Protein AF-X0Z109-F1 (afdb_monomer_lite)

InterPro domains:
  IPR008928 Six-hairpin glycosidase superfamily [SSF48208] (5-356)
  IPR011613 GH15-like domain [PF00723] (13-288)
  IPR012341 Six-hairpin glycosidase-like superfamily [G3DSA:1.50.10.10] (1-367)
  IPR013780 Glycosyl hydrolase, all-beta [G3DSA:2.60.40.1180] (841-888)
  IPR013783 Immunoglobulin-like fold [G3DSA:2.60.40.10] (368-475)
  IPR025092 Glycosyl hydrolase family 66 [PF13199] (379-884)
  IPR025092 Glycosyl hydrolase family 66 [cd14745] (479-822)

Organism: NCBI:txid412755

pLDDT: mean 85.58, std 19.94, range [21.38, 98.81]

Structure (mmCIF, N/CA/C/O backbone):
data_AF-X0Z109-F1
#
_entry.id   AF-X0Z109-F1
#
loop_
_atom_site.group_PDB
_atom_site.id
_atom_site.type_symbol
_atom_site.label_atom_id
_atom_site.label_alt_id
_atom_site.label_comp_id
_atom_site.label_asym_id
_atom_site.label_entity_id
_atom_site.label_seq_id
_atom_site.pdbx_PDB_ins_code
_atom_site.Cartn_x
_atom_site.Cartn_y
_atom_site.Cartn_z
_atom_site.occupancy
_atom_site.B_iso_or_equiv
_atom_site.auth_seq_id
_atom_site.auth_comp_id
_atom_site.auth_asym_id
_atom_site.auth_atom_id
_atom_site.pdbx_PDB_model_num
ATOM 1 N N . MET A 1 1 ? -14.516 17.841 3.496 1.00 48.75 1 MET A N 1
ATOM 2 C CA . MET A 1 1 ? -14.241 17.903 4.952 1.00 48.75 1 MET A CA 1
ATOM 3 C C . MET A 1 1 ? -15.078 19.039 5.537 1.00 48.75 1 MET A C 1
ATOM 5 O O . MET A 1 1 ? -15.182 20.059 4.870 1.00 48.75 1 MET A O 1
ATOM 9 N N . ASN A 1 2 ? -15.744 18.851 6.686 1.00 72.75 2 ASN A N 1
ATOM 10 C CA . ASN A 1 2 ? -16.668 19.847 7.262 1.00 72.75 2 ASN A CA 1
ATOM 11 C C . ASN A 1 2 ? -15.911 21.117 7.727 1.00 72.75 2 ASN A C 1
ATOM 13 O O . ASN A 1 2 ? -14.838 20.993 8.315 1.00 72.75 2 ASN A O 1
ATOM 17 N N . TYR A 1 3 ? -16.474 22.311 7.501 1.00 87.94 3 TYR A N 1
ATOM 18 C CA . TYR A 1 3 ? -15.956 23.606 7.964 1.00 87.94 3 TYR A CA 1
ATOM 19 C C . TYR A 1 3 ? -15.587 23.593 9.457 1.00 87.94 3 TYR A C 1
ATOM 21 O O . TYR A 1 3 ? -14.447 23.901 9.800 1.00 87.94 3 TYR A O 1
ATOM 29 N N . LEU A 1 4 ? -16.488 23.121 10.331 1.00 94.06 4 LEU A N 1
ATOM 30 C CA . LEU A 1 4 ? -16.243 23.049 11.781 1.00 94.06 4 LEU A CA 1
ATOM 31 C C . LEU A 1 4 ? -15.071 22.127 12.144 1.00 94.06 4 LEU A C 1
ATOM 33 O O . LEU A 1 4 ? -14.359 22.381 13.111 1.00 94.06 4 LEU A O 1
ATOM 37 N N . PHE A 1 5 ? -14.838 21.068 11.363 1.00 95.69 5 PHE A N 1
ATOM 38 C CA . PHE A 1 5 ? -13.728 20.141 11.600 1.00 95.69 5 PHE A CA 1
ATOM 39 C C . PHE A 1 5 ? -12.386 20.824 11.350 1.00 95.69 5 PHE A C 1
ATOM 41 O O . PHE A 1 5 ? -11.518 20.803 12.218 1.00 95.69 5 PHE A O 1
ATOM 48 N N . LYS A 1 6 ? -12.252 21.516 10.212 1.00 94.50 6 LYS A N 1
ATOM 49 C CA . LYS A 1 6 ? -11.064 22.328 9.925 1.00 94.50 6 LYS A CA 1
ATOM 50 C C . LYS A 1 6 ? -10.895 23.441 10.964 1.00 94.50 6 LYS A C 1
ATOM 52 O O . LYS A 1 6 ? -9.797 23.638 11.472 1.00 94.50 6 LYS A O 1
ATOM 57 N N . LYS A 1 7 ? -11.993 24.109 11.332 1.00 96.69 7 LYS A N 1
ATOM 58 C CA . LYS A 1 7 ? -11.972 25.197 12.313 1.00 96.69 7 LYS A CA 1
ATOM 59 C C . LYS A 1 7 ? -11.525 24.744 13.698 1.00 96.69 7 LYS A C 1
ATOM 61 O O . LYS A 1 7 ? -10.746 25.433 14.344 1.00 96.69 7 LYS A O 1
ATOM 66 N N . SER A 1 8 ? -11.966 23.566 14.125 1.00 97.88 8 SER A N 1
ATOM 67 C CA . SER A 1 8 ? -11.541 22.967 15.391 1.00 97.88 8 SER A CA 1
ATOM 68 C C . SER A 1 8 ? -10.029 22.748 15.434 1.00 97.88 8 SER A C 1
ATOM 70 O O . SER A 1 8 ? -9.412 23.061 16.445 1.00 97.88 8 SER A O 1
ATOM 72 N N . ILE A 1 9 ? -9.424 22.282 14.334 1.00 97.62 9 ILE A N 1
ATOM 73 C CA . ILE A 1 9 ? -7.966 22.100 14.242 1.00 97.62 9 ILE A CA 1
ATOM 74 C C . ILE A 1 9 ? -7.259 23.455 14.352 1.00 97.62 9 ILE A C 1
ATOM 76 O O . ILE A 1 9 ? -6.369 23.608 15.184 1.00 97.62 9 ILE A O 1
ATOM 80 N N . GLU A 1 10 ? -7.711 24.455 13.587 1.00 97.12 10 GLU A N 1
ATOM 81 C CA . GLU A 1 10 ? -7.158 25.816 13.639 1.00 97.12 10 GLU A CA 1
ATOM 82 C C . GLU A 1 10 ? -7.219 26.411 15.056 1.00 97.12 10 GLU A C 1
ATOM 84 O O . GLU A 1 10 ? -6.289 27.091 15.478 1.00 97.12 10 GLU A O 1
ATOM 89 N N . ILE A 1 11 ? -8.304 26.168 15.801 1.00 97.25 11 ILE A N 1
ATOM 90 C CA . ILE A 1 11 ? -8.463 26.648 17.182 1.00 97.25 11 ILE A CA 1
ATOM 91 C C . ILE A 1 11 ? -7.458 25.968 18.117 1.00 97.25 11 ILE A C 1
ATOM 93 O O . ILE A 1 11 ? -6.814 26.666 18.900 1.00 97.25 11 ILE A O 1
ATOM 97 N N . LEU A 1 12 ? -7.285 24.644 18.028 1.00 98.12 12 LEU A N 1
ATOM 98 C CA . LEU A 1 12 ? -6.295 23.933 18.846 1.00 98.12 12 LEU A CA 1
ATOM 99 C C . LEU A 1 12 ? -4.872 24.429 18.564 1.00 98.12 12 LEU A C 1
ATOM 101 O O . LEU A 1 12 ? -4.130 24.715 19.498 1.00 98.12 12 LEU A O 1
ATOM 105 N N . GLU A 1 13 ? -4.504 24.579 17.290 1.00 96.75 13 GLU A N 1
ATOM 106 C CA . GLU A 1 13 ? -3.172 25.050 16.891 1.00 96.75 13 GLU A CA 1
ATOM 107 C C . GLU A 1 13 ? -2.925 26.504 17.303 1.00 96.75 13 GLU A C 1
ATOM 109 O O . GLU A 1 13 ? -1.857 26.828 17.817 1.00 96.75 13 GLU A O 1
ATOM 114 N N . LYS A 1 14 ? -3.922 27.380 17.126 1.00 95.81 14 LYS A N 1
ATOM 115 C CA . LYS A 1 14 ? -3.819 28.805 17.462 1.00 95.81 14 LYS A CA 1
ATOM 116 C C . LYS A 1 14 ? -3.594 29.047 18.953 1.00 95.81 14 LYS A C 1
ATOM 118 O O . LYS A 1 14 ? -2.922 30.010 19.314 1.00 95.81 14 LYS A O 1
ATOM 123 N N . TYR A 1 15 ? -4.213 28.235 19.807 1.00 95.94 15 TYR A N 1
ATOM 124 C CA . TYR A 1 15 ? -4.189 28.418 21.259 1.00 95.94 15 TYR A CA 1
ATOM 125 C C . TYR A 1 15 ? -3.263 27.428 21.980 1.00 95.94 15 TYR A C 1
ATOM 127 O O . TYR A 1 15 ? -3.294 27.348 23.210 1.00 95.94 15 TYR A O 1
ATOM 135 N N . GLN A 1 16 ? -2.405 26.725 21.236 1.00 97.19 16 GLN A N 1
ATOM 136 C CA . GLN A 1 16 ? -1.236 26.068 21.805 1.00 97.19 16 GLN A CA 1
ATOM 137 C C . GLN A 1 16 ? -0.125 27.097 22.035 1.00 97.19 16 GLN A C 1
ATOM 139 O O . GLN A 1 16 ? 0.207 27.880 21.143 1.00 97.19 16 GLN A O 1
ATOM 144 N N . SER A 1 17 ? 0.489 27.090 23.214 1.00 95.94 17 SER A N 1
ATOM 145 C CA . SER A 1 17 ? 1.686 27.886 23.457 1.00 95.94 17 SER A CA 1
ATOM 146 C C . SER A 1 17 ? 2.881 27.336 22.663 1.00 95.94 17 SER A C 1
ATOM 148 O O . SER A 1 17 ? 2.945 26.136 22.371 1.00 95.94 17 SER A O 1
ATOM 150 N N . PRO A 1 18 ? 3.901 28.167 22.387 1.00 92.88 18 PRO A N 1
ATOM 151 C CA . PRO A 1 18 ? 5.164 27.685 21.828 1.00 92.88 18 PRO A CA 1
ATOM 152 C C . PRO A 1 18 ? 5.836 26.600 22.685 1.00 92.88 18 PRO A C 1
ATOM 154 O O . PRO A 1 18 ? 6.459 25.696 22.134 1.00 92.88 18 PRO A O 1
ATOM 157 N N . SER A 1 19 ? 5.663 26.653 24.014 1.00 91.94 19 SER A N 1
ATOM 158 C CA . SER A 1 19 ? 6.167 25.638 24.950 1.00 91.94 19 SER A CA 1
ATOM 159 C C . SER A 1 19 ? 5.425 24.298 24.864 1.00 91.94 19 SER A C 1
ATOM 161 O O . SER A 1 19 ? 5.951 23.295 25.326 1.00 91.94 19 SER A O 1
ATOM 163 N N . GLY A 1 20 ? 4.240 24.253 24.245 1.00 95.75 20 GLY A N 1
ATOM 164 C CA . GLY A 1 20 ? 3.449 23.038 24.037 1.00 95.75 20 GLY A CA 1
ATOM 165 C C . GLY A 1 20 ? 2.142 22.980 24.831 1.00 95.75 20 GLY A C 1
ATOM 166 O O . GLY A 1 20 ? 1.275 22.184 24.479 1.00 95.75 20 GLY A O 1
ATOM 167 N N . ALA A 1 21 ? 1.963 23.831 25.843 1.00 97.31 21 ALA A N 1
ATOM 168 C CA . ALA A 1 21 ? 0.765 23.888 26.680 1.00 97.31 21 ALA A CA 1
ATOM 169 C C . ALA A 1 21 ? -0.492 24.287 25.888 1.00 97.31 21 ALA A C 1
ATOM 171 O O . ALA A 1 21 ? -0.435 25.144 25.006 1.00 97.31 21 ALA A O 1
ATOM 172 N N . PHE A 1 22 ? -1.652 23.746 26.265 1.00 97.25 22 PHE A N 1
ATOM 173 C CA . PHE A 1 22 ? -2.953 24.201 25.765 1.00 97.25 22 PHE A CA 1
ATOM 174 C C . PHE A 1 22 ? -3.707 24.912 26.883 1.00 97.25 22 PHE A C 1
ATOM 176 O O . PHE A 1 22 ? -3.997 24.311 27.915 1.00 97.25 22 PHE A O 1
ATOM 183 N N . ILE A 1 23 ? -4.061 26.181 26.685 1.00 94.94 23 ILE A N 1
ATOM 184 C CA . ILE A 1 23 ? -4.986 26.852 27.607 1.00 94.94 23 ILE A CA 1
ATOM 185 C C . ILE A 1 23 ? -6.403 26.301 27.416 1.00 94.94 23 ILE A C 1
ATOM 187 O O . ILE A 1 23 ? -6.822 26.080 26.283 1.00 94.94 23 ILE A O 1
ATOM 191 N N . ALA A 1 24 ? -7.171 26.113 28.490 1.00 92.94 24 ALA A N 1
ATOM 192 C CA . ALA A 1 24 ? -8.521 25.549 28.376 1.00 92.94 24 ALA A CA 1
ATOM 193 C C . ALA A 1 24 ? -9.471 26.450 27.556 1.00 92.94 24 ALA A C 1
ATOM 195 O O . ALA A 1 24 ? -10.204 25.969 26.685 1.00 92.94 24 ALA A O 1
ATOM 196 N N . SER A 1 25 ? -9.417 27.772 27.768 1.00 94.69 25 SER A N 1
ATOM 197 C CA . SER A 1 25 ? -10.142 28.750 26.946 1.00 94.69 25 SER A CA 1
ATOM 198 C C . SER A 1 25 ? -9.454 30.124 26.927 1.00 94.69 25 SER A C 1
ATOM 200 O O . SER A 1 25 ? -9.076 30.641 27.982 1.00 94.69 25 SER A O 1
ATOM 202 N N . PRO A 1 26 ? -9.325 30.778 25.756 1.00 90.00 26 PRO A N 1
ATOM 203 C CA . PRO A 1 26 ? -8.708 32.104 25.647 1.00 90.00 26 PRO A CA 1
ATOM 204 C C . PRO A 1 26 ? -9.579 33.240 26.201 1.00 90.00 26 PRO A C 1
ATOM 206 O O . PRO A 1 26 ? -9.051 34.246 26.685 1.00 90.00 26 PRO A O 1
ATOM 209 N N . ASN A 1 27 ? -10.904 33.082 26.140 1.00 85.25 27 ASN A N 1
ATOM 210 C CA . ASN A 1 27 ? -11.877 34.142 26.425 1.00 85.25 27 ASN A CA 1
ATOM 211 C C . ASN A 1 27 ? -12.478 34.043 27.834 1.00 85.25 27 ASN A C 1
ATOM 213 O O . ASN A 1 27 ? -13.366 34.817 28.182 1.00 85.25 27 ASN A O 1
ATOM 217 N N . PHE A 1 28 ? -11.978 33.120 28.657 1.00 84.12 28 PHE A N 1
ATOM 218 C CA . PHE A 1 28 ? -12.469 32.887 30.007 1.00 84.12 28 PHE A CA 1
ATOM 219 C C . PHE A 1 28 ? -11.311 33.000 31.001 1.00 84.12 28 PHE A C 1
ATOM 221 O O . PHE A 1 28 ? -10.389 32.187 31.003 1.00 84.12 28 PHE A O 1
ATOM 228 N N . LYS A 1 29 ? -11.307 34.062 31.822 1.00 83.56 29 LYS A N 1
ATOM 229 C CA . LYS A 1 29 ? -10.117 34.495 32.586 1.00 83.56 29 LYS A CA 1
ATOM 230 C C . LYS A 1 29 ? -9.535 33.390 33.474 1.00 83.56 29 LYS A C 1
ATOM 232 O O . LYS A 1 29 ? -8.318 33.247 33.532 1.00 83.56 29 LYS A O 1
ATOM 237 N N . VAL A 1 30 ? -10.390 32.611 34.136 1.00 84.00 30 VAL A N 1
ATOM 238 C CA . VAL A 1 30 ? -9.963 31.522 35.032 1.00 84.00 30 VAL A CA 1
ATOM 239 C C . VAL A 1 30 ? -9.512 30.257 34.287 1.00 84.00 30 VAL A C 1
ATOM 241 O O . VAL A 1 30 ? -8.941 29.374 34.916 1.00 84.00 30 VAL A O 1
ATOM 244 N N . TYR A 1 31 ? -9.708 30.177 32.963 1.00 87.12 31 TYR A N 1
ATOM 245 C CA . TYR A 1 31 ? -9.312 29.049 32.099 1.00 87.12 31 TYR A CA 1
ATOM 246 C C . TYR A 1 31 ? -8.066 29.337 31.251 1.00 87.12 31 TYR A C 1
ATOM 248 O O . TYR A 1 31 ? -7.705 28.550 30.377 1.00 87.12 31 TYR A O 1
ATOM 256 N N . LYS A 1 32 ? -7.339 30.422 31.546 1.00 89.88 32 LYS A N 1
ATOM 257 C CA . LYS A 1 32 ? -6.018 30.715 30.957 1.00 89.88 32 LYS A CA 1
ATOM 258 C C . LYS A 1 32 ? -4.883 29.864 31.557 1.00 89.88 32 LYS A C 1
ATOM 260 O O . LYS A 1 32 ? -3.743 30.309 31.635 1.00 89.88 32 LYS A O 1
ATOM 265 N N . TYR A 1 33 ? -5.214 28.652 31.987 1.00 93.06 33 TYR A N 1
ATOM 266 C CA . TYR A 1 33 ? -4.312 27.646 32.539 1.00 93.06 33 TYR A CA 1
ATOM 267 C C . TYR A 1 33 ? -4.404 26.376 31.694 1.00 93.06 33 TYR A C 1
ATOM 269 O O . TYR A 1 33 ? -5.371 26.181 30.954 1.00 93.06 33 TYR A O 1
ATOM 277 N N . CYS A 1 34 ? -3.398 25.520 31.820 1.00 94.81 34 CYS A N 1
ATOM 278 C CA . CYS A 1 34 ? -3.339 24.227 31.164 1.00 94.81 34 CYS A CA 1
ATOM 279 C C . CYS A 1 34 ? -3.665 23.119 32.171 1.00 94.81 34 CYS A C 1
ATOM 281 O O . CYS A 1 34 ? -2.905 22.885 33.113 1.00 94.81 34 CYS A O 1
ATOM 283 N N . TRP A 1 35 ? -4.786 22.431 31.956 1.00 95.44 35 TRP A N 1
ATOM 284 C CA . TRP A 1 35 ? -5.099 21.167 32.621 1.00 95.44 35 TRP A CA 1
ATOM 285 C C . TRP A 1 35 ? -4.494 20.031 31.807 1.00 95.44 35 TRP A C 1
ATOM 287 O O . TRP A 1 35 ? -4.647 19.987 30.583 1.00 95.44 35 TRP A O 1
ATOM 297 N N . PHE A 1 36 ? -3.840 19.082 32.476 1.00 95.31 36 PHE A N 1
ATOM 298 C CA . PHE A 1 36 ? -3.252 17.935 31.779 1.00 95.31 36 PHE A CA 1
ATOM 299 C C . PHE A 1 36 ? -4.313 17.108 31.062 1.00 95.31 36 PHE A C 1
ATOM 301 O O . PHE A 1 36 ? -4.092 16.682 29.933 1.00 95.31 36 PHE A O 1
ATOM 308 N N . ARG A 1 37 ? -5.487 16.940 31.677 1.00 94.88 37 ARG A N 1
ATOM 309 C CA . ARG A 1 37 ? -6.634 16.255 31.077 1.00 94.88 37 ARG A CA 1
ATOM 310 C C . ARG A 1 37 ? -7.045 16.902 29.753 1.00 94.88 37 ARG A C 1
ATOM 312 O O . ARG A 1 37 ? -6.983 16.253 28.711 1.00 94.88 37 ARG A O 1
ATOM 319 N N . ASP A 1 38 ? -7.449 18.167 29.790 1.00 94.88 38 ASP A N 1
ATOM 320 C CA . ASP A 1 38 ? -7.970 18.905 28.637 1.00 94.88 38 ASP A CA 1
ATOM 321 C C . ASP A 1 38 ? -6.933 18.954 27.508 1.00 94.88 38 ASP A C 1
ATOM 323 O O . ASP A 1 38 ? -7.227 18.619 26.355 1.00 94.88 38 ASP A O 1
ATOM 327 N N . GLY A 1 39 ? -5.689 19.293 27.863 1.00 97.50 39 GLY A N 1
ATOM 328 C CA . GLY A 1 39 ? -4.572 19.353 26.930 1.00 97.50 39 GLY A CA 1
ATOM 329 C C . GLY A 1 39 ? -4.215 17.993 26.329 1.00 97.50 39 GLY A C 1
ATOM 330 O O . GLY A 1 39 ? -3.868 17.927 25.154 1.00 97.50 39 GLY A O 1
ATOM 331 N N . THR A 1 40 ? -4.387 16.892 27.069 1.00 98.44 40 THR A N 1
ATOM 332 C CA . THR A 1 40 ? -4.168 15.532 26.547 1.00 98.44 40 THR A CA 1
ATOM 333 C C . THR A 1 40 ? -5.145 15.218 25.427 1.00 98.44 40 THR A C 1
ATOM 335 O O . THR A 1 40 ? -4.736 14.683 24.396 1.00 98.44 40 THR A O 1
ATOM 338 N N . TYR A 1 41 ? -6.429 15.548 25.596 1.00 98.38 41 TYR A N 1
ATOM 339 C CA . TYR A 1 41 ? -7.414 15.344 24.536 1.00 98.38 41 TYR A CA 1
ATOM 340 C C . TYR A 1 41 ? -7.132 16.249 23.332 1.00 98.38 41 TYR A C 1
ATOM 342 O O . TYR A 1 41 ? -7.271 15.791 22.200 1.00 98.38 41 TYR A O 1
ATOM 350 N N . ALA A 1 42 ? -6.681 17.491 23.549 1.00 98.56 42 ALA A N 1
ATOM 351 C CA . ALA A 1 42 ? -6.247 18.384 22.472 1.00 98.56 42 ALA A CA 1
ATOM 352 C C . ALA A 1 42 ? -5.035 17.829 21.703 1.00 98.56 42 ALA A C 1
ATOM 354 O O . ALA A 1 42 ? -5.079 17.739 20.477 1.00 98.56 42 ALA A O 1
ATOM 355 N N . ALA A 1 43 ? -3.994 17.381 22.407 1.00 98.56 43 ALA A N 1
ATOM 356 C CA . ALA A 1 43 ? -2.821 16.743 21.813 1.00 98.56 43 ALA A CA 1
ATOM 357 C C . ALA A 1 43 ? -3.201 15.473 21.041 1.00 98.56 43 ALA A C 1
ATOM 359 O O . ALA A 1 43 ? -2.811 15.310 19.888 1.00 98.56 43 ALA A O 1
ATOM 360 N N . HIS A 1 44 ? -4.050 14.622 21.621 1.00 98.50 44 HIS A N 1
ATOM 361 C CA . HIS A 1 44 ? -4.520 13.412 20.953 1.00 98.50 44 HIS A CA 1
ATOM 362 C C . HIS A 1 44 ? -5.347 13.729 19.697 1.00 98.50 44 HIS A C 1
ATOM 364 O O . HIS A 1 44 ? -5.196 13.075 18.668 1.00 98.50 44 HIS A O 1
ATOM 370 N N . ALA A 1 45 ? -6.196 14.759 19.742 1.00 98.31 45 ALA A N 1
ATOM 371 C CA . ALA A 1 45 ? -6.928 15.229 18.571 1.00 98.31 45 ALA A CA 1
ATOM 372 C C . ALA A 1 45 ? -5.977 15.698 17.455 1.00 98.31 45 ALA A C 1
ATOM 374 O O . ALA A 1 45 ? -6.216 15.371 16.291 1.00 98.31 45 ALA A O 1
ATOM 375 N N . LEU A 1 46 ? -4.894 16.407 17.801 1.00 97.88 46 LEU A N 1
ATOM 376 C CA . LEU A 1 46 ? -3.848 16.813 16.855 1.00 97.88 46 LEU A CA 1
ATOM 377 C C . LEU A 1 46 ? -3.086 15.613 16.276 1.00 97.88 46 LEU A C 1
ATOM 379 O O . LEU A 1 46 ? -2.868 15.563 15.064 1.00 97.88 46 LEU A O 1
ATOM 383 N N . ASP A 1 47 ? -2.773 14.606 17.092 1.00 97.19 47 ASP A N 1
ATOM 384 C CA . ASP A 1 47 ? -2.195 13.345 16.621 1.00 97.19 47 ASP A CA 1
ATOM 385 C C . ASP A 1 47 ? -3.094 12.652 15.589 1.00 97.19 47 ASP A C 1
ATOM 387 O O . ASP A 1 47 ? -2.629 12.244 14.525 1.00 97.19 47 ASP A O 1
ATOM 391 N N . LEU A 1 48 ? -4.401 12.561 15.852 1.00 95.19 48 LEU A N 1
ATOM 392 C CA . LEU A 1 48 ? -5.360 11.916 14.946 1.00 95.19 48 LEU A CA 1
ATOM 393 C C . LEU A 1 48 ? -5.516 12.636 13.594 1.00 95.19 48 LEU A C 1
ATOM 395 O O . LEU A 1 48 ? -5.994 12.034 12.627 1.00 95.19 48 LEU A O 1
ATOM 399 N N . VAL A 1 49 ? -5.146 13.916 13.507 1.00 93.62 49 VAL A N 1
ATOM 400 C CA . VAL A 1 49 ? -5.150 14.693 12.254 1.00 93.62 49 VAL A CA 1
ATOM 401 C C . VAL A 1 49 ? -3.758 14.826 11.627 1.00 93.62 49 VAL A C 1
ATOM 403 O O . VAL A 1 49 ? -3.619 15.497 10.606 1.00 93.62 49 VAL A O 1
ATOM 406 N N . GLY A 1 50 ? -2.751 14.145 12.186 1.00 90.25 50 GLY A N 1
ATOM 407 C CA . GLY A 1 50 ? -1.387 14.082 11.659 1.00 90.25 50 GLY A CA 1
ATOM 408 C C . GLY A 1 50 ? -0.455 15.202 12.130 1.00 90.25 50 GLY A C 1
ATOM 409 O O . GLY A 1 50 ? 0.672 15.290 11.645 1.00 90.25 50 GLY A O 1
ATOM 410 N N . ASN A 1 51 ? -0.883 16.059 13.063 1.00 92.56 51 ASN A N 1
ATOM 411 C CA . ASN A 1 51 ? -0.037 17.101 13.647 1.00 92.56 51 ASN A CA 1
ATOM 412 C C . ASN A 1 51 ? 0.701 16.579 14.895 1.00 92.56 51 ASN A C 1
ATOM 414 O O . ASN A 1 51 ? 0.493 17.023 16.027 1.00 92.56 51 ASN A O 1
ATOM 418 N N . HIS A 1 52 ? 1.575 15.603 14.654 1.00 95.94 52 HIS A N 1
ATOM 419 C CA . HIS A 1 52 ? 2.307 14.876 15.690 1.00 95.94 52 HIS A CA 1
ATOM 420 C C . HIS A 1 52 ? 3.305 15.746 16.447 1.00 95.94 52 HIS A C 1
ATOM 422 O O . HIS A 1 52 ? 3.486 15.574 17.646 1.00 95.94 52 HIS A O 1
ATOM 428 N N . THR A 1 53 ? 3.927 16.716 15.775 1.00 95.31 53 THR A N 1
ATOM 429 C CA . THR A 1 53 ? 4.896 17.614 16.410 1.00 95.31 53 THR A CA 1
ATOM 430 C C . THR A 1 53 ? 4.232 18.485 17.474 1.00 95.31 53 THR A C 1
ATOM 432 O O . THR A 1 53 ? 4.791 18.672 18.551 1.00 95.31 53 THR A O 1
ATOM 435 N N . ASN A 1 54 ? 3.028 19.004 17.211 1.00 95.69 54 ASN A N 1
ATOM 436 C CA . ASN A 1 54 ? 2.295 19.784 18.206 1.00 95.69 54 ASN A CA 1
ATOM 437 C C . ASN A 1 54 ? 1.849 18.913 19.386 1.00 95.69 54 ASN A C 1
ATOM 439 O O . ASN A 1 54 ? 1.972 19.343 20.532 1.00 95.69 54 ASN A O 1
ATOM 443 N N . ALA A 1 55 ? 1.378 17.693 19.120 1.00 98.00 55 ALA A N 1
ATOM 444 C CA . ALA A 1 55 ? 1.015 16.746 20.169 1.00 98.00 55 ALA A CA 1
ATOM 445 C C . ALA A 1 55 ? 2.223 16.370 21.048 1.00 98.00 55 ALA A C 1
ATOM 447 O O . ALA A 1 55 ? 2.143 16.448 22.272 1.00 98.00 55 ALA A O 1
ATOM 448 N N . GLU A 1 56 ? 3.368 16.053 20.435 1.00 98.12 56 GLU A N 1
ATOM 449 C CA . GLU A 1 56 ? 4.599 15.702 21.147 1.00 98.12 56 GLU A CA 1
ATOM 450 C C . GLU A 1 56 ? 5.072 16.831 22.069 1.00 98.12 56 GLU A C 1
ATOM 452 O O . GLU A 1 56 ? 5.387 16.569 23.231 1.00 98.12 56 GLU A O 1
ATOM 457 N N . ARG A 1 57 ? 5.055 18.092 21.605 1.00 97.94 57 ARG A N 1
ATOM 458 C CA . ARG A 1 57 ? 5.422 19.242 22.452 1.00 97.94 57 ARG A CA 1
ATOM 459 C C . ARG A 1 57 ? 4.581 19.315 23.723 1.00 97.94 57 ARG A C 1
ATOM 461 O O . ARG A 1 57 ? 5.130 19.592 24.780 1.00 97.94 57 ARG A O 1
ATOM 468 N N . PHE A 1 58 ? 3.279 19.042 23.643 1.00 98.62 58 PHE A N 1
ATOM 469 C CA . PHE A 1 58 ? 2.421 19.022 24.828 1.00 98.62 58 PHE A CA 1
ATOM 470 C C . PHE A 1 58 ? 2.808 17.908 25.806 1.00 98.62 58 PHE A C 1
ATOM 472 O O . PHE A 1 58 ? 2.909 18.143 27.007 1.00 98.62 58 PHE A O 1
ATOM 479 N N . TYR A 1 59 ? 3.057 16.697 25.306 1.00 98.62 59 TYR A N 1
ATOM 480 C CA . TYR A 1 59 ? 3.433 15.579 26.169 1.00 98.62 59 TYR A CA 1
ATOM 481 C C . TYR A 1 59 ? 4.791 15.793 26.847 1.00 98.62 59 TYR A C 1
ATOM 483 O O . TYR A 1 59 ? 4.946 15.472 28.026 1.00 98.62 59 TYR A O 1
ATOM 491 N N . LEU A 1 60 ? 5.757 16.376 26.134 1.00 98.44 60 LEU A N 1
ATOM 492 C CA . LEU A 1 60 ? 7.036 16.783 26.717 1.00 98.44 60 LEU A CA 1
ATOM 493 C C . LEU A 1 60 ? 6.854 17.901 27.746 1.00 98.44 60 LEU A C 1
ATOM 495 O O . LEU A 1 60 ? 7.435 17.823 28.824 1.00 98.44 60 LEU A O 1
ATOM 499 N N . TRP A 1 61 ? 5.989 18.875 27.460 1.00 98.38 61 TRP A N 1
ATOM 500 C CA . TRP A 1 61 ? 5.651 19.949 28.390 1.00 98.38 61 TRP A CA 1
ATOM 501 C C . TRP A 1 61 ? 5.039 19.415 29.697 1.00 98.38 61 TRP A C 1
ATOM 503 O O . TRP A 1 61 ? 5.437 19.843 30.777 1.00 98.38 61 TRP A O 1
ATOM 513 N N . CYS A 1 62 ? 4.135 18.429 29.631 1.00 98.25 62 CYS A N 1
ATOM 514 C CA . CYS A 1 62 ? 3.601 17.760 30.824 1.00 98.25 62 CYS A CA 1
ATOM 515 C C . CYS A 1 62 ? 4.694 17.038 31.620 1.00 98.25 62 CYS A C 1
ATOM 517 O O . CYS A 1 62 ? 4.741 17.158 32.844 1.00 98.25 62 CYS A O 1
ATOM 519 N N . ALA A 1 63 ? 5.577 16.299 30.939 1.00 98.25 63 ALA A N 1
ATOM 520 C CA . ALA A 1 63 ? 6.676 15.600 31.597 1.00 98.25 63 ALA A CA 1
ATOM 521 C C . ALA A 1 63 ? 7.621 16.579 32.315 1.00 98.25 63 ALA A C 1
ATOM 523 O O . ALA A 1 63 ? 8.006 16.330 33.455 1.00 98.25 63 ALA A O 1
ATOM 524 N N . GLU A 1 64 ? 7.952 17.703 31.682 1.00 97.94 64 GLU A N 1
ATOM 525 C CA . GLU A 1 64 ? 8.802 18.747 32.262 1.00 97.94 64 GLU A CA 1
ATOM 526 C C . GLU A 1 64 ? 8.133 19.441 33.457 1.00 97.94 64 GLU A C 1
ATOM 528 O O . GLU A 1 64 ? 8.761 19.623 34.502 1.00 97.94 64 GLU A O 1
ATOM 533 N N . ALA A 1 65 ? 6.836 19.746 33.354 1.00 97.12 65 ALA A N 1
ATOM 534 C CA . ALA A 1 65 ? 6.072 20.312 34.461 1.00 97.12 65 ALA A CA 1
ATOM 535 C C . ALA A 1 65 ? 6.082 19.392 35.692 1.00 97.12 65 ALA A C 1
ATOM 537 O O . ALA A 1 65 ? 6.278 19.862 36.807 1.00 97.12 65 ALA A O 1
ATOM 538 N N . ILE A 1 66 ? 5.925 18.078 35.507 1.00 97.75 66 ILE A N 1
ATOM 539 C CA . ILE A 1 66 ? 5.969 17.096 36.605 1.00 97.75 66 ILE A CA 1
ATOM 540 C C . ILE A 1 66 ? 7.374 16.997 37.199 1.00 97.75 66 ILE A C 1
ATOM 542 O O . ILE A 1 66 ? 7.533 16.965 38.418 1.00 97.75 66 ILE A O 1
ATOM 546 N N . GLU A 1 67 ? 8.394 16.985 36.342 1.00 97.31 67 GLU A N 1
ATOM 547 C CA . GLU A 1 67 ? 9.798 16.931 36.748 1.00 97.31 67 GLU A CA 1
ATOM 548 C C . GLU A 1 67 ? 10.175 18.112 37.658 1.00 97.31 67 GLU A C 1
ATOM 550 O O . GLU A 1 67 ? 10.858 17.926 38.664 1.00 97.31 67 GLU A O 1
ATOM 555 N N . ARG A 1 68 ? 9.647 19.311 37.378 1.00 96.75 68 ARG A N 1
ATOM 556 C CA . ARG A 1 68 ? 9.835 20.519 38.202 1.00 96.75 68 ARG A CA 1
ATOM 557 C C . ARG A 1 68 ? 9.353 20.360 39.646 1.00 96.75 68 ARG A C 1
ATOM 559 O O . ARG A 1 68 ? 9.886 21.014 40.539 1.00 96.75 68 ARG A O 1
ATOM 566 N N . TYR A 1 69 ? 8.363 19.502 39.876 1.00 96.44 69 TYR A N 1
ATOM 567 C CA . TYR A 1 69 ? 7.772 19.244 41.191 1.00 96.44 69 TYR A CA 1
ATOM 568 C C . TYR A 1 69 ? 8.130 17.855 41.740 1.00 96.44 69 TYR A C 1
ATOM 570 O O . TYR A 1 69 ? 7.441 17.338 42.620 1.00 96.44 69 TYR A O 1
ATOM 578 N N . ARG A 1 70 ? 9.238 17.262 41.273 1.00 97.56 70 ARG A N 1
ATOM 579 C CA . ARG A 1 70 ? 9.785 15.978 41.745 1.00 97.56 70 ARG A CA 1
ATOM 580 C C . ARG A 1 70 ? 9.784 15.836 43.269 1.00 97.56 70 ARG A C 1
ATOM 582 O O . ARG A 1 70 ? 9.326 14.817 43.783 1.00 97.56 70 ARG A O 1
ATOM 589 N N . GLU A 1 71 ? 10.232 16.869 43.983 1.00 96.62 71 GLU A N 1
ATOM 590 C CA . GLU A 1 71 ? 10.330 16.848 45.448 1.00 96.62 71 GLU A CA 1
ATOM 591 C C . GLU A 1 71 ? 8.978 16.606 46.135 1.00 96.62 71 GLU A C 1
ATOM 593 O O . GLU A 1 71 ? 8.935 15.970 47.184 1.00 96.62 71 GLU A O 1
ATOM 598 N N . LYS A 1 72 ? 7.860 17.072 45.557 1.00 96.12 72 LYS A N 1
ATOM 599 C CA . LYS A 1 72 ? 6.516 16.794 46.094 1.00 96.12 72 LYS A CA 1
ATOM 600 C C . LYS A 1 72 ? 6.207 15.297 46.048 1.00 96.12 72 LYS A C 1
ATOM 602 O O . LYS A 1 72 ? 5.777 14.725 47.043 1.00 96.12 72 LYS A O 1
ATOM 607 N N . ILE A 1 73 ? 6.494 14.646 44.920 1.00 97.25 73 ILE A N 1
ATOM 608 C CA . ILE A 1 73 ? 6.254 13.207 44.721 1.00 97.25 73 ILE A CA 1
ATOM 609 C C . ILE A 1 73 ? 7.137 12.378 45.662 1.00 97.25 73 ILE A C 1
ATOM 611 O O . ILE A 1 73 ? 6.684 11.387 46.232 1.00 97.25 73 ILE A O 1
ATOM 615 N N . GLU A 1 74 ? 8.387 12.796 45.855 1.00 96.44 74 GLU A N 1
ATOM 616 C CA . GLU A 1 74 ? 9.315 12.151 46.787 1.00 96.44 74 GLU A CA 1
ATOM 617 C C . GLU A 1 74 ? 8.867 12.315 48.248 1.00 96.44 74 GLU A C 1
ATOM 619 O O . GLU A 1 74 ? 8.865 11.329 48.987 1.00 96.44 74 GLU A O 1
ATOM 624 N N . ARG A 1 75 ? 8.387 13.504 48.646 1.00 96.31 75 ARG A N 1
ATOM 625 C CA . ARG A 1 75 ? 7.796 13.735 49.977 1.00 96.31 75 ARG A CA 1
ATOM 626 C C . ARG A 1 75 ? 6.540 12.907 50.220 1.00 96.31 75 ARG A C 1
ATOM 628 O O . ARG A 1 75 ? 6.372 12.388 51.321 1.00 96.31 75 ARG A O 1
ATOM 635 N N . VAL A 1 76 ? 5.669 12.776 49.216 1.00 96.88 76 VAL A N 1
ATOM 636 C CA . VAL A 1 76 ? 4.477 11.919 49.303 1.00 96.88 76 VAL A CA 1
ATOM 637 C C . VAL A 1 76 ? 4.882 10.485 49.619 1.00 96.88 76 VAL A C 1
ATOM 639 O O . VAL A 1 76 ? 4.349 9.894 50.553 1.00 96.88 76 VAL A O 1
ATOM 642 N N . GLU A 1 77 ? 5.857 9.933 48.897 1.00 95.62 77 GLU A N 1
ATOM 643 C CA . GLU A 1 77 ? 6.317 8.572 49.164 1.00 95.62 77 GLU A CA 1
ATOM 644 C C . GLU A 1 77 ? 6.916 8.420 50.564 1.00 95.62 77 GLU A C 1
ATOM 646 O O . GLU A 1 77 ? 6.586 7.468 51.270 1.00 95.62 77 GLU A O 1
ATOM 651 N N . GLU A 1 78 ? 7.766 9.358 50.981 1.00 96.38 78 GLU A N 1
ATOM 652 C CA . GLU A 1 78 ? 8.390 9.326 52.302 1.00 96.38 78 GLU A CA 1
ATOM 653 C C . GLU A 1 78 ? 7.345 9.370 53.426 1.00 96.38 78 GLU A C 1
ATOM 655 O O . GLU A 1 78 ? 7.420 8.593 54.382 1.00 96.38 78 GLU A O 1
ATOM 660 N N . LYS A 1 79 ? 6.346 10.253 53.311 1.00 96.94 79 LYS A N 1
ATOM 661 C CA . LYS A 1 79 ? 5.263 10.377 54.293 1.00 96.94 79 LYS A CA 1
ATOM 662 C C . LYS A 1 79 ? 4.391 9.127 54.336 1.00 96.94 79 LYS A C 1
ATOM 664 O O . LYS A 1 79 ? 4.163 8.606 55.426 1.00 96.94 79 LYS A O 1
ATOM 669 N N . LEU A 1 80 ? 3.998 8.584 53.181 1.00 95.25 80 LEU A N 1
ATOM 670 C CA . LEU A 1 80 ? 3.215 7.346 53.115 1.00 95.25 80 LEU A CA 1
ATOM 671 C C . LEU A 1 80 ? 3.974 6.151 53.712 1.00 95.25 80 LEU A C 1
ATOM 673 O O . LEU A 1 80 ? 3.391 5.374 54.465 1.00 95.25 80 LEU A O 1
ATOM 677 N N . GLN A 1 81 ? 5.283 6.027 53.462 1.00 93.50 81 GLN A N 1
ATOM 678 C CA . GLN A 1 81 ? 6.120 4.981 54.072 1.00 93.50 81 GLN A CA 1
ATOM 679 C C . GLN A 1 81 ? 6.223 5.114 55.598 1.00 93.50 81 GLN A C 1
ATOM 681 O O . GLN A 1 81 ? 6.332 4.106 56.297 1.00 93.50 81 GLN A O 1
ATOM 686 N N . LYS A 1 82 ? 6.179 6.344 56.122 1.00 95.44 82 LYS A N 1
ATOM 687 C CA . LYS A 1 82 ? 6.198 6.642 57.563 1.00 95.44 82 LYS A CA 1
ATOM 688 C C . LYS A 1 82 ? 4.809 6.615 58.213 1.00 95.44 82 LYS A C 1
ATOM 690 O O . LYS A 1 82 ? 4.724 6.812 59.422 1.00 95.44 82 LYS A O 1
ATOM 695 N N . GLY A 1 83 ? 3.740 6.389 57.444 1.00 92.31 83 GLY A N 1
ATOM 696 C CA . GLY A 1 83 ? 2.359 6.455 57.934 1.00 92.31 83 GLY A CA 1
ATOM 697 C C . GLY A 1 83 ? 1.936 7.861 58.375 1.00 92.31 83 GLY A C 1
ATOM 698 O O . GLY A 1 83 ? 1.150 7.995 59.307 1.00 92.31 83 GLY A O 1
ATOM 699 N N . VAL A 1 84 ? 2.501 8.902 57.755 1.00 93.81 84 VAL A N 1
ATOM 700 C CA . VAL A 1 84 ? 2.183 10.312 58.017 1.00 93.81 84 VAL A CA 1
ATOM 701 C C . VAL A 1 84 ? 1.163 10.800 56.991 1.00 93.81 84 VAL A C 1
ATOM 703 O O . VAL A 1 84 ? 1.351 10.594 55.792 1.00 93.81 84 VAL A O 1
ATOM 706 N N . ASP A 1 85 ? 0.122 11.487 57.461 1.00 90.19 85 ASP A N 1
ATOM 707 C CA . ASP A 1 85 ? -0.906 12.071 56.597 1.00 90.19 85 ASP A CA 1
ATOM 708 C C . ASP A 1 85 ? -0.323 13.124 55.636 1.00 90.19 85 ASP A C 1
ATOM 710 O O . ASP A 1 85 ? 0.565 13.912 55.984 1.00 90.19 85 ASP A O 1
ATOM 714 N N . LEU A 1 86 ? -0.850 13.148 54.412 1.00 93.56 86 LEU A N 1
ATOM 715 C CA . LEU A 1 86 ? -0.460 14.101 53.374 1.00 93.56 86 LEU A CA 1
ATOM 716 C C . LEU A 1 86 ? -1.205 15.428 53.558 1.00 93.56 86 LEU A C 1
ATOM 718 O O . LEU A 1 86 ? -2.420 15.445 53.757 1.00 93.56 86 LEU A O 1
ATOM 722 N N . SER A 1 87 ? -0.490 16.548 53.447 1.00 89.94 87 SER A N 1
ATOM 723 C CA . SER A 1 87 ? -1.099 17.877 53.374 1.00 89.94 87 SER A CA 1
ATOM 724 C C . SER A 1 87 ? -1.353 18.280 51.915 1.00 89.94 87 SER A C 1
ATOM 726 O O . SER A 1 87 ? -0.714 17.746 51.005 1.00 89.94 87 SER A O 1
ATOM 728 N N . PRO A 1 88 ? -2.241 19.258 51.650 1.00 85.81 88 PRO A N 1
ATOM 729 C CA . PRO A 1 88 ? -2.446 19.781 50.297 1.00 85.81 88 PRO A CA 1
ATOM 730 C C . PRO A 1 88 ? -1.156 20.256 49.604 1.00 85.81 88 PRO A C 1
ATOM 732 O O . PRO A 1 88 ? -1.026 20.095 48.394 1.00 85.81 88 PRO A O 1
ATOM 735 N N . ASP A 1 89 ? -0.179 20.765 50.362 1.00 87.88 89 ASP A N 1
ATOM 736 C CA . ASP A 1 89 ? 1.112 21.239 49.837 1.00 87.88 89 ASP A CA 1
ATOM 737 C C . ASP A 1 89 ? 2.047 20.103 49.384 1.00 87.88 89 ASP A C 1
ATOM 739 O O . ASP A 1 89 ? 3.002 20.335 48.633 1.00 87.88 89 ASP A O 1
ATOM 743 N N . ASP A 1 90 ? 1.796 18.866 49.823 1.00 91.50 90 ASP A N 1
ATOM 744 C CA . ASP A 1 90 ? 2.525 17.687 49.347 1.00 91.50 90 ASP A CA 1
ATOM 745 C C . ASP A 1 90 ? 2.040 17.237 47.961 1.00 91.50 90 ASP A C 1
ATOM 747 O O . ASP A 1 90 ? 2.747 16.522 47.252 1.00 91.50 90 ASP A O 1
ATOM 751 N N . LEU A 1 91 ? 0.834 17.645 47.561 1.00 93.81 91 LEU A N 1
ATOM 752 C CA . LEU A 1 91 ? 0.148 17.129 46.385 1.00 93.81 91 LEU A CA 1
ATOM 753 C C . LEU A 1 91 ? 0.390 18.022 45.160 1.00 93.81 91 LEU A C 1
ATOM 755 O O . LEU A 1 91 ? 0.596 19.237 45.259 1.00 93.81 91 LEU A O 1
ATOM 759 N N . LEU A 1 92 ? 0.394 17.399 43.980 1.00 94.56 92 LEU A N 1
ATOM 760 C CA . LEU A 1 92 ? 0.521 18.111 42.712 1.00 94.56 92 LEU A CA 1
ATOM 761 C C . LEU A 1 92 ? -0.791 18.819 42.374 1.00 94.56 92 LEU A C 1
ATOM 763 O O . LEU A 1 92 ? -1.875 18.271 42.590 1.00 94.56 92 LEU A O 1
ATOM 767 N N . HIS A 1 93 ? -0.697 20.020 41.803 1.00 92.88 93 HIS A N 1
ATOM 768 C CA . HIS A 1 93 ? -1.885 20.734 41.340 1.00 92.88 93 HIS A CA 1
ATOM 769 C C . HIS A 1 93 ? -2.423 20.159 40.023 1.00 92.88 93 HIS A C 1
ATOM 771 O O . HIS A 1 93 ? -1.690 19.676 39.167 1.00 92.88 93 HIS A O 1
ATOM 777 N N . THR A 1 94 ? -3.727 20.307 39.811 1.00 89.81 94 THR A N 1
ATOM 778 C CA . THR A 1 94 ? -4.421 19.820 38.616 1.00 89.81 94 THR A CA 1
ATOM 779 C C . THR A 1 94 ? -4.190 20.661 37.356 1.00 89.81 94 THR A C 1
ATOM 781 O O . THR A 1 94 ? -4.481 20.216 36.241 1.00 89.81 94 THR A O 1
ATOM 784 N N . ARG A 1 95 ? -3.732 21.906 37.516 1.00 91.88 95 ARG A N 1
ATOM 785 C CA . ARG A 1 95 ? -3.552 22.864 36.422 1.00 91.88 95 ARG A CA 1
ATOM 786 C C . ARG A 1 95 ? -2.331 23.734 36.659 1.00 91.88 95 ARG A C 1
ATOM 788 O O . ARG A 1 95 ? -2.041 24.117 37.795 1.00 91.88 95 ARG A O 1
ATOM 795 N N . TYR A 1 96 ? -1.696 24.125 35.564 1.00 94.38 96 TYR A N 1
ATOM 796 C CA . TYR A 1 96 ? -0.456 24.890 35.580 1.00 94.38 96 TYR A CA 1
ATOM 797 C C . TYR A 1 96 ? -0.556 26.101 34.652 1.00 94.38 96 TYR A C 1
ATOM 799 O O . TYR A 1 96 ? -1.340 26.114 33.696 1.00 94.38 96 TYR A O 1
ATOM 807 N N . SER A 1 97 ? 0.211 27.152 34.941 1.00 93.56 97 SER A N 1
ATOM 808 C CA . SER A 1 97 ? 0.440 28.236 33.984 1.00 93.56 97 SER A CA 1
ATOM 809 C C . SER A 1 97 ? 1.178 27.695 32.755 1.00 93.56 97 SER A C 1
ATOM 811 O O . SER A 1 97 ? 1.725 26.596 32.788 1.00 93.56 97 SER A O 1
ATOM 813 N N . ILE A 1 98 ? 1.237 28.469 31.670 1.00 92.44 98 ILE A N 1
ATOM 814 C CA . ILE A 1 98 ? 1.990 28.096 30.455 1.00 92.44 98 ILE A CA 1
ATOM 815 C C . ILE A 1 98 ? 3.488 27.867 30.755 1.00 92.44 98 ILE A C 1
ATOM 817 O O . ILE A 1 98 ? 4.139 27.060 30.086 1.00 92.44 98 ILE A O 1
ATOM 821 N N . ASP A 1 99 ? 3.994 28.521 31.803 1.00 92.56 99 ASP A N 1
ATOM 822 C CA . ASP A 1 99 ? 5.365 28.421 32.317 1.00 92.56 99 ASP A CA 1
ATOM 823 C C . ASP A 1 99 ? 5.539 27.289 33.348 1.00 92.56 99 ASP A C 1
ATOM 825 O O . ASP A 1 99 ? 6.496 27.287 34.120 1.00 92.56 99 ASP A O 1
ATOM 829 N N . MET A 1 100 ? 4.598 26.335 33.385 1.00 94.62 100 MET A N 1
ATOM 830 C CA . MET A 1 100 ? 4.625 25.150 34.251 1.00 94.62 100 MET A CA 1
ATOM 831 C C . MET A 1 100 ? 4.599 25.476 35.751 1.00 94.62 100 MET A C 1
ATOM 833 O O . MET A 1 100 ? 5.097 24.702 36.564 1.00 94.62 100 MET A O 1
ATOM 837 N N . LEU A 1 101 ? 4.026 26.620 36.136 1.00 93.06 101 LEU A N 1
ATOM 838 C CA . LEU A 1 101 ? 3.879 26.996 37.542 1.00 93.06 101 LEU A CA 1
ATOM 839 C C . LEU A 1 101 ? 2.505 26.587 38.065 1.00 93.06 101 LEU A C 1
ATOM 841 O O . LEU A 1 101 ? 1.485 26.805 37.410 1.00 93.06 101 LEU A O 1
ATOM 845 N N . GLU A 1 102 ? 2.476 26.027 39.266 1.00 89.81 102 GLU A N 1
ATOM 846 C CA . GLU A 1 102 ? 1.247 25.755 40.005 1.00 89.81 102 GLU A CA 1
ATOM 847 C C . GLU A 1 102 ? 0.407 27.032 40.214 1.00 89.81 102 GLU A C 1
ATOM 849 O O . GLU A 1 102 ? 0.919 28.144 40.350 1.00 89.81 102 GLU A O 1
ATOM 854 N N . SER A 1 103 ? -0.921 26.884 40.187 1.00 78.56 103 SER A N 1
ATOM 855 C CA . SER A 1 103 ? -1.850 27.999 40.411 1.00 78.56 103 SER A CA 1
ATOM 856 C C . SER A 1 103 ? -1.871 28.407 41.891 1.00 78.56 103 SER A C 1
ATOM 858 O O . SER A 1 103 ? -2.190 27.578 42.734 1.00 78.56 103 SER A O 1
ATOM 860 N N . ASN A 1 104 ? -1.620 29.689 42.184 1.00 71.44 104 ASN A N 1
ATOM 861 C CA . ASN A 1 104 ? -1.624 30.265 43.544 1.00 71.44 104 ASN A CA 1
ATOM 862 C C . ASN A 1 104 ? -3.013 30.754 44.021 1.00 71.44 104 ASN A C 1
ATOM 864 O O . ASN A 1 104 ? -3.096 31.576 44.928 1.00 71.44 104 ASN A O 1
ATOM 868 N N . ASN A 1 105 ? -4.100 30.327 43.374 1.00 69.25 105 ASN A N 1
ATOM 869 C CA . ASN A 1 105 ? -5.463 30.757 43.713 1.00 69.25 105 ASN A CA 1
ATOM 870 C C . ASN A 1 105 ? -6.184 29.664 44.523 1.00 69.25 105 ASN A C 1
ATOM 872 O O . ASN A 1 105 ? -5.804 28.502 44.417 1.00 69.25 105 ASN A O 1
ATOM 876 N N . ASP A 1 106 ? -7.288 30.004 45.203 1.00 72.25 106 ASP A N 1
ATOM 877 C CA . ASP A 1 106 ? -8.143 29.093 46.007 1.00 72.25 106 ASP A CA 1
ATOM 878 C C . ASP A 1 106 ? -8.911 28.020 45.189 1.00 72.25 106 ASP A C 1
ATOM 880 O O . ASP A 1 106 ? -10.033 27.629 45.515 1.00 72.25 106 ASP A O 1
ATOM 884 N N . TRP A 1 107 ? -8.366 27.581 44.057 1.00 78.69 107 TRP A N 1
ATOM 885 C CA . TRP A 1 107 ? -8.981 26.585 43.184 1.00 78.69 107 TRP A CA 1
ATOM 886 C C . TRP A 1 107 ? -8.684 25.170 43.696 1.00 78.69 107 TRP A C 1
ATOM 888 O O . TRP A 1 107 ? -7.543 24.930 44.074 1.00 78.69 107 TRP A O 1
ATOM 898 N N . PRO A 1 108 ? -9.631 24.213 43.663 1.00 79.00 108 PRO A N 1
ATOM 899 C CA . PRO A 1 108 ? -9.351 22.825 44.034 1.00 79.00 108 PRO A CA 1
ATOM 900 C C . PRO A 1 108 ? -8.189 22.238 43.222 1.00 79.00 108 PRO A C 1
ATOM 902 O O . PRO A 1 108 ? -8.224 22.234 41.992 1.00 79.00 108 PRO A O 1
ATOM 905 N N . THR A 1 109 ? -7.135 21.777 43.898 1.00 84.38 109 THR A N 1
ATOM 906 C CA . THR A 1 109 ? -5.869 21.435 43.232 1.00 84.38 109 THR A CA 1
ATOM 907 C C . THR A 1 109 ? -5.633 19.939 43.079 1.00 84.38 109 THR A C 1
ATOM 909 O O . THR A 1 109 ? -5.029 19.549 42.087 1.00 84.38 109 THR A O 1
ATOM 912 N N . PHE A 1 110 ? -6.103 19.092 43.998 1.00 92.94 110 PHE A N 1
ATOM 913 C CA . PHE A 1 110 ? -5.759 17.669 43.980 1.00 92.94 110 PHE A CA 1
ATOM 914 C C . PHE A 1 110 ? -6.720 16.831 43.122 1.00 92.94 110 PHE A C 1
ATOM 916 O O . PHE A 1 110 ? -7.807 16.456 43.566 1.00 92.94 110 PHE A O 1
ATOM 923 N N . GLN A 1 111 ? -6.287 16.519 41.898 1.00 94.69 111 GLN A N 1
ATOM 924 C CA . GLN A 1 111 ? -6.953 15.619 40.952 1.00 94.69 111 GLN A CA 1
ATOM 925 C C . GLN A 1 111 ? -5.945 14.624 40.380 1.00 94.69 111 GLN A C 1
ATOM 927 O O . GLN A 1 111 ? -4.827 14.998 40.028 1.00 94.69 111 GLN A O 1
ATOM 932 N N . LEU A 1 112 ? -6.349 13.363 40.227 1.00 97.19 112 LEU A N 1
ATOM 933 C CA . LEU A 1 112 ? -5.484 12.315 39.672 1.00 97.19 112 LEU A CA 1
ATOM 934 C C . LEU A 1 112 ? -5.810 11.967 38.213 1.00 97.19 112 LEU A C 1
ATOM 936 O O . LEU A 1 112 ? -4.982 11.382 37.508 1.00 97.19 112 LEU A O 1
ATOM 940 N N . ASP A 1 113 ? -6.991 12.341 37.720 1.00 97.56 113 ASP A N 1
ATOM 941 C CA . ASP A 1 113 ? -7.453 11.963 36.385 1.00 97.56 113 ASP A CA 1
ATOM 942 C C . ASP A 1 113 ? -6.616 12.584 35.263 1.00 97.56 113 ASP A C 1
ATOM 944 O O . ASP A 1 113 ? -6.370 11.913 34.259 1.00 97.56 113 ASP A O 1
ATOM 948 N N . GLY A 1 114 ? -6.127 13.816 35.430 1.00 97.00 114 GLY A N 1
ATOM 949 C CA . GLY A 1 114 ? -5.284 14.479 34.434 1.00 97.00 114 GLY A CA 1
ATOM 950 C C . GLY A 1 114 ? -3.953 13.765 34.199 1.00 97.00 114 GLY A C 1
ATOM 951 O O . GLY A 1 114 ? -3.500 13.662 33.060 1.00 97.00 114 GLY A O 1
ATOM 952 N N . PHE A 1 115 ? -3.365 13.199 35.252 1.00 98.31 115 PHE A N 1
ATOM 953 C CA . PHE A 1 115 ? -2.123 12.429 35.180 1.00 98.31 115 PHE A CA 1
ATOM 954 C C . PHE A 1 115 ? -2.334 11.067 34.504 1.00 98.31 115 PHE A C 1
ATOM 956 O O . PHE A 1 115 ? -1.525 10.651 33.671 1.00 98.31 115 PHE A O 1
ATOM 963 N N . GLY A 1 116 ? -3.453 10.397 34.803 1.00 98.44 116 GLY A N 1
ATOM 964 C CA . GLY A 1 116 ? -3.859 9.178 34.097 1.00 98.44 116 GLY A CA 1
ATOM 965 C C . GLY A 1 116 ? -4.079 9.428 32.601 1.00 98.44 116 GLY A C 1
ATOM 966 O O . GLY A 1 116 ? -3.558 8.694 31.756 1.00 98.44 116 GLY A O 1
ATOM 967 N N . ALA A 1 117 ? -4.761 10.527 32.264 1.00 98.50 117 ALA A N 1
ATOM 968 C CA . ALA A 1 117 ? -4.994 10.941 30.887 1.00 98.50 117 ALA A CA 1
ATOM 969 C C . ALA A 1 117 ? -3.673 11.235 30.166 1.00 98.50 117 ALA A C 1
ATOM 971 O O . ALA A 1 117 ? -3.467 10.730 29.064 1.00 98.50 117 ALA A O 1
ATOM 972 N N . PHE A 1 118 ? -2.749 11.959 30.803 1.00 98.62 118 PHE A N 1
ATOM 973 C CA . PHE A 1 118 ? -1.422 12.245 30.258 1.00 98.62 118 PHE A CA 1
ATOM 974 C C . PHE A 1 118 ? -0.668 10.967 29.856 1.00 98.62 118 PHE A C 1
ATOM 976 O O . PHE A 1 118 ? -0.254 10.841 28.700 1.00 98.62 118 PHE A O 1
ATOM 983 N N . LEU A 1 119 ? -0.556 9.982 30.757 1.00 98.81 119 LEU A N 1
ATOM 984 C CA . LEU A 1 119 ? 0.105 8.707 30.445 1.00 98.81 119 LEU A CA 1
ATOM 985 C C . LEU A 1 119 ? -0.596 7.950 29.310 1.00 98.81 119 LEU A C 1
ATOM 987 O O . LEU A 1 119 ? 0.062 7.365 28.445 1.00 98.81 119 LEU A O 1
ATOM 991 N N . TRP A 1 120 ? -1.931 7.982 29.286 1.00 98.69 120 TRP A N 1
ATOM 992 C CA . TRP A 1 120 ? -2.706 7.399 28.196 1.00 98.69 120 TRP A CA 1
ATOM 993 C C . TRP A 1 120 ? -2.404 8.102 26.865 1.00 98.69 120 TRP A C 1
ATOM 995 O O . TRP A 1 120 ? -2.164 7.421 25.869 1.00 98.69 120 TRP A O 1
ATOM 1005 N N . GLY A 1 121 ? -2.346 9.435 26.847 1.00 98.50 121 GLY A N 1
ATOM 1006 C CA . GLY A 1 121 ? -2.046 10.238 25.662 1.00 98.50 121 GLY A CA 1
ATOM 1007 C C . GLY A 1 121 ? -0.655 9.964 25.099 1.00 98.50 121 GLY A C 1
ATOM 1008 O O . GLY A 1 121 ? -0.537 9.684 23.909 1.00 98.50 121 GLY A O 1
ATOM 1009 N N . VAL A 1 122 ? 0.374 9.917 25.954 1.00 98.62 122 VAL A N 1
ATOM 1010 C CA . VAL A 1 122 ? 1.739 9.514 25.564 1.00 98.62 122 VAL A CA 1
ATOM 1011 C C . VAL A 1 122 ? 1.726 8.138 24.901 1.00 98.62 122 VAL A C 1
ATOM 1013 O O . VAL A 1 122 ? 2.317 7.940 23.838 1.00 98.62 122 VAL A O 1
ATOM 1016 N N . ALA A 1 123 ? 1.022 7.174 25.498 1.00 98.19 123 ALA A N 1
ATOM 1017 C CA . ALA A 1 123 ? 0.924 5.838 24.931 1.00 98.19 123 ALA A CA 1
ATOM 1018 C C . ALA A 1 123 ? 0.209 5.835 23.568 1.00 98.19 123 ALA A C 1
ATOM 1020 O O . ALA A 1 123 ? 0.635 5.108 22.669 1.00 98.19 123 ALA A O 1
ATOM 1021 N N . GLN A 1 124 ? -0.843 6.641 23.378 1.00 97.25 124 GLN A N 1
ATOM 1022 C CA . GLN A 1 124 ? -1.494 6.770 22.069 1.00 97.25 124 GLN A CA 1
ATOM 1023 C C . GLN A 1 124 ? -0.585 7.437 21.034 1.00 97.25 124 GLN A C 1
ATOM 1025 O O . GLN A 1 124 ? -0.517 6.946 19.909 1.00 97.25 124 GLN A O 1
ATOM 1030 N N . HIS A 1 125 ? 0.143 8.488 21.413 1.00 97.00 125 HIS A N 1
ATOM 1031 C CA . HIS A 1 125 ? 1.093 9.178 20.542 1.00 97.00 125 HIS A CA 1
ATOM 1032 C C . HIS A 1 125 ? 2.115 8.202 19.958 1.00 97.00 125 HIS A C 1
ATOM 1034 O O . HIS A 1 125 ? 2.236 8.073 18.743 1.00 97.00 125 HIS A O 1
ATOM 1040 N N . VAL A 1 126 ? 2.766 7.413 20.819 1.00 95.75 126 VAL A N 1
ATOM 1041 C CA . VAL A 1 126 ? 3.756 6.405 20.404 1.00 95.75 126 VAL A CA 1
ATOM 1042 C C . VAL A 1 126 ? 3.138 5.351 19.479 1.00 95.75 126 VAL A C 1
ATOM 1044 O O . VAL A 1 126 ? 3.784 4.902 18.534 1.00 95.75 126 VAL A O 1
ATOM 1047 N N . ARG A 1 127 ? 1.881 4.940 19.711 1.00 90.00 127 ARG A N 1
ATOM 1048 C CA . ARG A 1 127 ? 1.188 3.982 18.826 1.00 90.00 127 ARG A CA 1
ATOM 1049 C C . ARG A 1 127 ? 0.864 4.569 17.460 1.00 90.00 127 ARG A C 1
ATOM 1051 O O . ARG A 1 127 ? 0.914 3.831 16.480 1.00 90.00 127 ARG A O 1
ATOM 1058 N N . LEU A 1 128 ? 0.481 5.842 17.410 1.00 84.19 128 LEU A N 1
ATOM 1059 C CA . LEU A 1 128 ? 0.089 6.517 16.176 1.00 84.19 128 LEU A CA 1
ATOM 1060 C C . LEU A 1 128 ? 1.304 6.874 15.319 1.00 84.19 128 LEU A C 1
ATOM 1062 O O . LEU A 1 128 ? 1.259 6.692 14.106 1.00 84.19 128 LEU A O 1
ATOM 1066 N N . THR A 1 129 ? 2.391 7.339 15.936 1.00 87.00 129 THR A N 1
ATOM 1067 C CA . THR A 1 129 ? 3.586 7.803 15.215 1.00 87.00 129 THR A CA 1
ATOM 1068 C C . THR A 1 129 ? 4.628 6.711 15.000 1.00 87.00 129 THR A C 1
ATOM 1070 O O . THR A 1 129 ? 5.458 6.820 14.101 1.00 87.00 129 THR A O 1
ATOM 1073 N N . GLY A 1 130 ? 4.641 5.676 15.847 1.00 83.31 130 GLY A N 1
ATOM 1074 C CA . GLY A 1 130 ? 5.742 4.715 15.939 1.00 83.31 130 GLY A CA 1
ATOM 1075 C C . GLY A 1 130 ? 7.024 5.294 16.559 1.00 83.31 130 GLY A C 1
ATOM 1076 O O . GLY A 1 130 ? 7.970 4.541 16.798 1.00 83.31 130 GLY A O 1
ATOM 1077 N N . SER A 1 131 ? 7.065 6.600 16.851 1.00 84.25 131 SER A N 1
ATOM 1078 C CA . SER A 1 131 ? 8.211 7.265 17.472 1.00 84.25 131 SER A CA 1
ATOM 1079 C C . SER A 1 131 ? 8.234 7.005 18.973 1.00 84.25 131 SER A C 1
ATOM 1081 O O . SER A 1 131 ? 7.223 7.119 19.664 1.00 84.25 131 SER A O 1
ATOM 1083 N N . ARG A 1 132 ? 9.418 6.681 19.499 1.00 92.62 132 ARG A N 1
ATOM 1084 C CA . ARG A 1 132 ? 9.659 6.530 20.944 1.00 92.62 132 ARG A CA 1
ATOM 1085 C C . ARG A 1 132 ? 10.294 7.774 21.567 1.00 92.62 132 ARG A C 1
ATOM 1087 O O . ARG A 1 132 ? 10.674 7.731 22.731 1.00 92.62 132 ARG A O 1
ATOM 1094 N N . GLU A 1 133 ? 10.428 8.859 20.814 1.00 92.00 133 GLU A N 1
ATOM 1095 C CA . GLU A 1 133 ? 11.157 10.059 21.227 1.00 92.00 133 GLU A CA 1
ATOM 1096 C C . GLU A 1 133 ? 10.559 10.709 22.481 1.00 92.00 133 GLU A C 1
ATOM 1098 O O . GLU A 1 133 ? 11.294 10.959 23.438 1.00 92.00 133 GLU A O 1
ATOM 1103 N N . VAL A 1 134 ? 9.229 10.840 22.552 1.00 95.00 134 VAL A N 1
ATOM 1104 C CA . VAL A 1 134 ? 8.524 11.307 23.759 1.00 95.00 134 VAL A CA 1
ATOM 1105 C C . VAL A 1 134 ? 8.816 10.458 25.007 1.00 95.00 134 VAL A C 1
ATOM 1107 O O . VAL A 1 134 ? 8.950 11.002 26.099 1.00 95.00 134 VAL A O 1
ATOM 1110 N N . LEU A 1 135 ? 8.986 9.135 24.860 1.00 95.38 135 LEU A N 1
ATOM 1111 C CA . LEU A 1 135 ? 9.314 8.237 25.979 1.00 95.38 135 LEU A CA 1
ATOM 1112 C C . LEU A 1 135 ? 10.753 8.423 26.461 1.00 95.38 135 LEU A C 1
ATOM 1114 O O . LEU A 1 135 ? 11.040 8.194 27.631 1.00 95.38 135 LEU A O 1
ATOM 1118 N N . VAL A 1 136 ? 11.661 8.788 25.554 1.00 95.75 136 VAL A N 1
ATOM 1119 C CA . VAL A 1 136 ? 13.077 9.003 25.868 1.00 95.75 136 VAL A CA 1
ATOM 1120 C C . VAL A 1 136 ? 13.270 10.379 26.495 1.00 95.75 136 VAL A C 1
ATOM 1122 O O . VAL A 1 136 ? 13.828 10.480 27.584 1.00 95.75 136 VAL A O 1
ATOM 1125 N N . LYS A 1 137 ? 12.777 11.433 25.838 1.00 96.00 137 LYS A N 1
ATOM 1126 C CA . LYS A 1 137 ? 12.934 12.819 26.296 1.00 96.00 137 LYS A CA 1
ATOM 1127 C C . LYS A 1 137 ? 12.101 13.122 27.542 1.00 96.00 137 LYS A C 1
ATOM 1129 O O . LYS A 1 137 ? 12.582 13.795 28.441 1.00 96.00 137 LYS A O 1
ATOM 1134 N N . GLY A 1 138 ? 10.878 12.595 27.619 1.00 97.25 138 GLY A N 1
ATOM 1135 C CA . GLY A 1 138 ? 9.964 12.799 28.748 1.00 97.25 138 GLY A CA 1
ATOM 1136 C C . GLY A 1 138 ? 10.124 11.792 29.890 1.00 97.25 138 GLY A C 1
ATOM 1137 O O . GLY A 1 138 ? 9.292 11.776 30.796 1.00 97.25 138 GLY A O 1
ATOM 1138 N N . LYS A 1 139 ? 11.149 10.925 29.858 1.00 96.94 139 LYS A N 1
ATOM 1139 C CA . LYS A 1 139 ? 11.273 9.770 30.763 1.00 96.94 139 LYS A CA 1
ATOM 1140 C C . LYS A 1 139 ? 11.125 10.137 32.244 1.00 96.94 139 LYS A C 1
ATOM 1142 O O . LYS A 1 139 ? 10.403 9.448 32.956 1.00 96.94 139 LYS A O 1
ATOM 1147 N N . GLY A 1 140 ? 11.792 11.204 32.696 1.00 96.56 140 GLY A N 1
ATOM 1148 C CA . GLY A 1 140 ? 11.779 11.634 34.101 1.00 96.56 140 GLY A CA 1
ATOM 1149 C C . GLY A 1 140 ? 10.365 11.901 34.621 1.00 96.56 140 GLY A C 1
ATOM 1150 O O . GLY A 1 140 ? 9.909 11.228 35.547 1.00 96.56 140 GLY A O 1
ATOM 1151 N N . GLY A 1 141 ? 9.634 12.792 33.946 1.00 98.06 141 GLY A N 1
ATOM 1152 C CA . GLY A 1 141 ? 8.252 13.122 34.286 1.00 98.06 141 GLY A CA 1
ATOM 1153 C C . GLY A 1 141 ? 7.281 11.952 34.117 1.00 98.06 141 GLY A C 1
ATOM 1154 O O . GLY A 1 141 ? 6.388 11.771 34.944 1.00 98.06 141 GLY A O 1
ATOM 1155 N N . ILE A 1 142 ? 7.462 11.112 33.091 1.00 98.50 142 ILE A N 1
ATOM 1156 C CA . ILE A 1 142 ? 6.632 9.912 32.881 1.00 98.50 142 ILE A CA 1
ATOM 1157 C C . ILE A 1 142 ? 6.799 8.929 34.048 1.00 98.50 142 ILE A C 1
ATOM 1159 O O . ILE A 1 142 ? 5.802 8.486 34.621 1.00 98.50 142 ILE A O 1
ATOM 1163 N N . ASP A 1 143 ? 8.036 8.621 34.439 1.00 98.25 143 ASP A N 1
ATOM 1164 C CA . ASP A 1 143 ? 8.321 7.705 35.547 1.00 98.25 143 ASP A CA 1
ATOM 1165 C C . ASP A 1 143 ? 7.803 8.255 36.882 1.00 98.25 143 ASP A C 1
ATOM 1167 O O . ASP A 1 143 ? 7.213 7.519 37.676 1.00 98.25 143 ASP A O 1
ATOM 1171 N N . LEU A 1 144 ? 7.971 9.560 37.110 1.00 98.56 144 LEU A N 1
ATOM 1172 C CA . LEU A 1 144 ? 7.416 10.255 38.269 1.00 98.56 144 LEU A CA 1
ATOM 1173 C C . LEU A 1 144 ? 5.889 10.180 38.312 1.00 98.56 144 LEU A C 1
ATOM 1175 O O . LEU A 1 144 ? 5.321 9.910 39.366 1.00 98.56 144 LEU A O 1
ATOM 1179 N N . THR A 1 145 ? 5.222 10.347 37.171 1.00 98.56 145 THR A N 1
ATOM 1180 C CA . THR A 1 145 ? 3.761 10.229 37.081 1.00 98.56 145 THR A CA 1
ATOM 1181 C C . THR A 1 145 ? 3.300 8.816 37.409 1.00 98.56 145 THR A C 1
ATOM 1183 O O . THR A 1 145 ? 2.357 8.629 38.175 1.00 98.56 145 THR A O 1
ATOM 1186 N N . ILE A 1 146 ? 3.981 7.807 36.858 1.00 98.56 146 ILE A N 1
ATOM 1187 C CA . ILE A 1 146 ? 3.700 6.396 37.141 1.00 98.56 146 ILE A CA 1
ATOM 1188 C C . ILE A 1 146 ? 3.828 6.125 38.642 1.00 98.56 146 ILE A C 1
ATOM 1190 O O . ILE A 1 146 ? 2.952 5.484 39.224 1.00 98.56 146 ILE A O 1
ATOM 1194 N N . ARG A 1 147 ? 4.897 6.629 39.270 1.00 97.94 147 ARG A N 1
ATOM 1195 C CA . ARG A 1 147 ? 5.149 6.508 40.710 1.00 97.94 147 ARG A CA 1
ATOM 1196 C C . ARG A 1 147 ? 4.050 7.187 41.528 1.00 97.94 147 ARG A C 1
ATOM 1198 O O . ARG A 1 147 ? 3.462 6.541 42.387 1.00 97.94 147 ARG A O 1
ATOM 1205 N N . TYR A 1 148 ? 3.723 8.436 41.206 1.00 98.31 148 TYR A N 1
ATOM 1206 C CA . TYR A 1 148 ? 2.700 9.226 41.894 1.00 98.31 148 TYR A CA 1
ATOM 1207 C C . TYR A 1 148 ? 1.322 8.553 41.854 1.00 98.31 148 TYR A C 1
ATOM 1209 O O . TYR A 1 148 ? 0.693 8.349 42.889 1.00 98.31 148 TYR A O 1
ATOM 1217 N N . LEU A 1 149 ? 0.890 8.107 40.671 1.00 98.44 149 LEU A N 1
ATOM 1218 C CA . LEU A 1 149 ? -0.373 7.385 40.509 1.00 98.44 149 LEU A CA 1
ATOM 1219 C C . LEU A 1 149 ? -0.371 6.025 41.215 1.00 98.44 149 LEU A C 1
ATOM 1221 O O . LEU A 1 149 ? -1.391 5.620 41.759 1.00 98.44 149 LEU A O 1
ATOM 1225 N N . SER A 1 150 ? 0.764 5.324 41.230 1.00 97.88 150 SER A N 1
ATOM 1226 C CA . SER A 1 150 ? 0.892 4.038 41.929 1.00 97.88 150 SER A CA 1
ATOM 1227 C C . SER A 1 150 ? 0.729 4.173 43.445 1.00 97.88 150 SER A C 1
ATOM 1229 O O . SER A 1 150 ? 0.256 3.234 44.077 1.00 97.88 150 SER A O 1
ATOM 1231 N N . LEU A 1 151 ? 1.117 5.318 44.015 1.00 97.12 151 LEU A N 1
ATOM 1232 C CA . LEU A 1 151 ? 1.019 5.602 45.449 1.00 97.12 151 LEU A CA 1
ATOM 1233 C C . LEU A 1 151 ? -0.372 6.080 45.875 1.00 97.12 151 LEU A C 1
ATOM 1235 O O . LEU A 1 151 ? -0.771 5.819 47.002 1.00 97.12 151 LEU A O 1
ATOM 1239 N N . LEU A 1 152 ? -1.077 6.800 44.996 1.00 97.44 152 LEU A N 1
ATOM 1240 C CA . LEU A 1 152 ? -2.257 7.583 45.375 1.00 97.44 152 LEU A CA 1
ATOM 1241 C C . LEU A 1 152 ? -3.567 7.136 44.720 1.00 97.44 152 LEU A C 1
ATOM 1243 O O . LEU A 1 152 ? -4.581 7.801 44.907 1.00 97.44 152 LEU A O 1
ATOM 1247 N N . TRP A 1 153 ? -3.587 6.058 43.929 1.00 97.50 153 TRP A N 1
ATOM 1248 C CA . TRP A 1 153 ? -4.784 5.690 43.157 1.00 97.50 153 TRP A CA 1
ATOM 1249 C C . TRP A 1 153 ? -6.045 5.475 44.012 1.00 97.50 153 TRP A C 1
ATOM 1251 O O . TRP A 1 153 ? -7.146 5.632 43.494 1.00 97.50 153 TRP A O 1
ATOM 1261 N N . ASP A 1 154 ? -5.901 5.134 45.291 1.00 94.88 154 ASP A N 1
ATOM 1262 C CA . ASP A 1 154 ? -6.977 4.895 46.259 1.00 94.88 154 ASP A CA 1
ATOM 1263 C C . ASP A 1 154 ? -7.258 6.086 47.200 1.00 94.88 154 ASP A C 1
ATOM 1265 O O . ASP A 1 154 ? -8.094 5.975 48.098 1.00 94.88 154 ASP A O 1
ATOM 1269 N N . HIS A 1 155 ? -6.598 7.230 47.001 1.00 94.88 155 HIS A N 1
ATOM 1270 C CA . HIS A 1 155 ? -6.769 8.415 47.840 1.00 94.88 155 HIS A CA 1
ATOM 1271 C C . HIS A 1 155 ? -7.986 9.261 47.434 1.00 94.88 155 HIS A C 1
ATOM 1273 O O . HIS A 1 155 ? -8.373 9.330 46.263 1.00 94.88 155 HIS A O 1
ATOM 1279 N N . PHE A 1 156 ? -8.572 9.960 48.413 1.00 95.56 156 PHE A N 1
ATOM 1280 C CA . PHE A 1 156 ? -9.637 10.932 48.162 1.00 95.56 156 PHE A CA 1
ATOM 1281 C C . PHE A 1 156 ? -9.108 12.113 47.353 1.00 95.56 156 PHE A C 1
ATOM 1283 O O . PHE A 1 156 ? -8.145 12.763 47.753 1.00 95.56 156 PHE A O 1
ATOM 1290 N N . CYS A 1 157 ? -9.739 12.388 46.218 1.00 95.56 157 CYS A N 1
ATOM 1291 C CA . CYS A 1 157 ? -9.384 13.502 45.351 1.00 95.56 157 CYS A CA 1
ATOM 1292 C C . CYS A 1 157 ? -10.632 14.063 44.676 1.00 95.56 157 CYS A C 1
ATOM 1294 O O . CYS A 1 157 ? -11.695 13.437 44.670 1.00 95.56 157 CYS A O 1
ATOM 1296 N N . TYR A 1 158 ? -10.511 15.263 44.112 1.00 96.06 158 TYR A N 1
ATOM 1297 C CA . TYR A 1 158 ? -11.588 15.832 43.312 1.00 96.06 158 TYR A CA 1
ATOM 1298 C C . TYR A 1 158 ? -11.739 15.044 42.003 1.00 96.06 158 TYR A C 1
ATOM 1300 O O . TYR A 1 158 ? -10.767 14.491 41.481 1.00 96.06 158 TYR A O 1
ATOM 1308 N N . ASP A 1 159 ? -12.959 14.985 41.469 1.00 93.56 159 ASP A N 1
ATOM 1309 C CA . ASP A 1 159 ? -13.184 14.437 40.129 1.00 93.56 159 ASP A CA 1
ATOM 1310 C C . ASP A 1 159 ? -12.688 15.390 39.034 1.00 93.56 159 ASP A C 1
ATOM 1312 O O . ASP A 1 159 ? -12.233 16.499 39.315 1.00 93.56 159 ASP A O 1
ATOM 1316 N N . CYS A 1 160 ? -12.830 14.982 37.770 1.00 92.62 160 CYS A N 1
ATOM 1317 C CA . CYS A 1 160 ? -12.410 15.773 36.613 1.00 92.62 160 CYS A CA 1
ATOM 1318 C C . CYS A 1 160 ? -13.180 17.094 36.415 1.00 92.62 160 CYS A C 1
ATOM 1320 O O . CYS A 1 160 ? -12.935 17.797 35.438 1.00 92.62 160 CYS A O 1
ATOM 1322 N N . TRP A 1 161 ? -14.125 17.412 37.297 1.00 93.12 161 TRP A N 1
ATOM 1323 C CA . TRP A 1 161 ? -14.898 18.652 37.315 1.00 93.12 161 TRP A CA 1
ATOM 1324 C C . TRP A 1 161 ? -14.698 19.432 38.620 1.00 93.12 161 TRP A C 1
ATOM 1326 O O . TRP A 1 161 ? -15.500 20.304 38.949 1.00 93.12 161 TRP A O 1
ATOM 1336 N N . GLU A 1 162 ? -13.645 19.095 39.373 1.00 92.31 162 GLU A N 1
ATOM 1337 C CA . GLU A 1 162 ? -13.270 19.752 40.624 1.00 92.31 162 GLU A CA 1
ATOM 1338 C C . GLU A 1 162 ? -14.313 19.599 41.752 1.00 92.31 162 GLU A C 1
ATOM 1340 O O . GLU A 1 162 ? -14.396 20.448 42.642 1.00 92.31 162 GLU A O 1
ATOM 1345 N N . GLU A 1 163 ? -15.087 18.506 41.772 1.00 92.81 163 GLU A N 1
ATOM 1346 C CA . GLU A 1 163 ? -16.107 18.262 42.800 1.00 92.81 163 GLU A CA 1
ATOM 1347 C C . GLU A 1 163 ? -15.802 17.060 43.708 1.00 92.81 163 GLU A C 1
ATOM 1349 O O . GLU A 1 163 ? -15.115 16.108 43.334 1.00 92.81 163 GLU A O 1
ATOM 1354 N N . TYR A 1 164 ? -16.358 17.115 44.927 1.00 93.25 164 TYR A N 1
ATOM 1355 C CA . TYR A 1 164 ? -16.342 16.036 45.924 1.00 93.25 164 TYR A CA 1
ATOM 1356 C C . TYR A 1 164 ? -14.934 15.484 46.225 1.00 93.25 164 TYR A C 1
ATOM 1358 O O . TYR A 1 164 ? -14.673 14.291 46.064 1.00 93.25 164 TYR A O 1
ATOM 1366 N N . GLY A 1 165 ? -14.026 16.361 46.669 1.00 93.12 165 GLY A N 1
ATOM 1367 C CA . GLY A 1 165 ? -12.630 16.018 46.973 1.00 93.12 165 GLY A CA 1
ATOM 1368 C C . GLY A 1 165 ? -12.425 15.021 48.117 1.00 93.12 165 GLY A C 1
ATOM 1369 O O . GLY A 1 165 ? -11.328 14.509 48.295 1.00 93.12 165 GLY A O 1
ATOM 1370 N N . ASP A 1 166 ? -13.477 14.728 48.878 1.00 93.94 166 ASP A N 1
ATOM 1371 C CA . ASP A 1 166 ? -13.522 13.758 49.971 1.00 93.94 166 ASP A CA 1
ATOM 1372 C C . ASP A 1 166 ? -13.994 12.361 49.518 1.00 93.94 166 ASP A C 1
ATOM 1374 O O . ASP A 1 166 ? -14.349 11.523 50.351 1.00 93.94 166 ASP A O 1
ATOM 1378 N N . LYS A 1 167 ? -14.068 12.106 48.203 1.00 96.62 167 LYS A N 1
ATOM 1379 C CA . LYS A 1 167 ? -14.599 10.863 47.618 1.00 96.62 167 LYS A CA 1
ATOM 1380 C C . LYS A 1 167 ? -13.586 10.159 46.710 1.00 96.62 167 LYS A C 1
ATOM 1382 O O . LYS A 1 167 ? -12.585 10.729 46.291 1.00 96.62 167 LYS A O 1
ATOM 1387 N N . ILE A 1 168 ? -13.880 8.891 46.394 1.00 97.25 168 ILE A N 1
ATOM 1388 C CA . ILE A 1 168 ? -13.179 8.097 45.370 1.00 97.25 168 ILE A CA 1
ATOM 1389 C C . ILE A 1 168 ? -14.098 7.959 44.156 1.00 97.25 168 ILE A C 1
ATOM 1391 O O . ILE A 1 168 ? -15.186 7.375 44.248 1.00 97.25 168 ILE A O 1
ATOM 1395 N N . HIS A 1 169 ? -13.648 8.487 43.021 1.00 98.12 169 HIS A N 1
ATOM 1396 C CA . HIS A 1 169 ? -14.432 8.614 41.792 1.00 98.12 169 HIS A CA 1
ATOM 1397 C C . HIS A 1 169 ? -14.118 7.509 40.794 1.00 98.12 169 HIS A C 1
ATOM 1399 O O . HIS A 1 169 ? -12.957 7.236 40.485 1.00 98.12 169 HIS A O 1
ATOM 1405 N N . ILE A 1 170 ? -15.158 6.896 40.227 1.00 98.12 170 ILE A N 1
ATOM 1406 C CA . ILE A 1 170 ? -14.977 5.770 39.301 1.00 98.12 170 ILE A CA 1
ATOM 1407 C C . ILE A 1 170 ? -14.373 6.228 37.964 1.00 98.12 170 ILE A C 1
ATOM 1409 O O . ILE A 1 170 ? -13.559 5.512 37.381 1.00 98.12 170 ILE A O 1
ATOM 1413 N N . SER A 1 171 ? -14.706 7.434 37.495 1.00 97.81 171 SER A N 1
ATOM 1414 C CA . SER A 1 171 ? -14.096 8.032 36.299 1.00 97.81 171 SER A CA 1
ATOM 1415 C C . SER A 1 171 ? -12.604 8.329 36.501 1.00 97.81 171 SER A C 1
ATOM 1417 O O . SER A 1 171 ? -11.799 8.027 35.618 1.00 97.81 171 SER A O 1
ATOM 1419 N N . THR A 1 172 ? -12.204 8.820 37.677 1.00 98.44 172 THR A N 1
ATOM 1420 C CA . THR A 1 172 ? -10.790 9.036 38.023 1.00 98.44 172 THR A CA 1
ATOM 1421 C C . THR A 1 172 ? -10.011 7.723 38.026 1.00 98.44 172 THR A C 1
ATOM 1423 O O . THR A 1 172 ? -8.986 7.621 37.353 1.00 98.44 172 THR A O 1
ATOM 1426 N N . LEU A 1 173 ? -10.538 6.675 38.671 1.00 98.75 173 LEU A N 1
ATOM 1427 C CA . LEU A 1 173 ? -9.930 5.339 38.646 1.00 98.75 173 LEU A CA 1
ATOM 1428 C C . LEU A 1 173 ? -9.811 4.773 37.222 1.00 98.75 173 LEU A C 1
ATOM 1430 O O . LEU A 1 173 ? -8.814 4.126 36.898 1.00 98.75 173 LEU A O 1
ATOM 1434 N N . ALA A 1 174 ? -10.790 5.043 36.351 1.00 98.62 174 ALA A N 1
ATOM 1435 C CA . ALA A 1 174 ? -10.716 4.673 34.940 1.00 98.62 174 ALA A CA 1
ATOM 1436 C C . ALA A 1 174 ? -9.551 5.351 34.216 1.00 98.62 174 ALA A C 1
ATOM 1438 O O . ALA A 1 174 ? -8.816 4.677 33.494 1.00 98.62 174 ALA A O 1
ATOM 1439 N N . SER A 1 175 ? -9.350 6.649 34.447 1.00 98.62 175 SER A N 1
ATOM 1440 C CA . SER A 1 175 ? -8.231 7.397 33.872 1.00 98.62 175 SER A CA 1
ATOM 1441 C C . SER A 1 175 ? -6.878 6.866 34.347 1.00 98.62 175 SER A C 1
ATOM 1443 O O . SER A 1 175 ? -5.992 6.606 33.531 1.00 98.62 175 SER A O 1
ATOM 1445 N N . ILE A 1 176 ? -6.731 6.615 35.653 1.00 98.81 176 ILE A N 1
ATOM 1446 C CA . ILE A 1 176 ? -5.494 6.072 36.236 1.00 98.81 176 ILE A CA 1
ATOM 1447 C C . ILE A 1 176 ? -5.193 4.682 35.668 1.00 98.81 176 ILE A C 1
ATOM 1449 O O . ILE A 1 176 ? -4.084 4.437 35.186 1.00 98.81 176 ILE A O 1
ATOM 1453 N N . TYR A 1 177 ? -6.188 3.787 35.660 1.00 98.69 177 TYR A N 1
ATOM 1454 C CA . TYR A 1 177 ? -6.068 2.467 35.042 1.00 98.69 177 TYR A CA 1
ATOM 1455 C C . TYR A 1 177 ? -5.639 2.577 33.580 1.00 98.69 177 TYR A C 1
ATOM 1457 O O . TYR A 1 177 ? -4.695 1.909 33.159 1.00 98.69 177 TYR A O 1
ATOM 1465 N N . GLY A 1 178 ? -6.320 3.430 32.809 1.00 97.88 178 GLY A N 1
ATOM 1466 C CA . GLY A 1 178 ? -6.048 3.633 31.395 1.00 97.88 178 GLY A CA 1
ATOM 1467 C C . GLY A 1 178 ? -4.626 4.112 31.155 1.00 97.88 178 GLY A C 1
ATOM 1468 O O . GLY A 1 178 ? -3.922 3.526 30.335 1.00 97.88 178 GLY A O 1
ATOM 1469 N N . GLY A 1 179 ? -4.178 5.122 31.896 1.00 98.38 179 GLY A N 1
ATOM 1470 C CA . GLY A 1 179 ? -2.821 5.648 31.810 1.00 98.38 179 GLY A CA 1
ATOM 1471 C C . GLY A 1 179 ? -1.761 4.598 32.118 1.00 98.38 179 GLY A C 1
ATOM 1472 O O . GLY A 1 179 ? -0.916 4.301 31.270 1.00 98.38 179 GLY A O 1
ATOM 1473 N N . LEU A 1 180 ? -1.847 3.985 33.302 1.00 98.56 180 LEU A N 1
ATOM 1474 C CA . LEU A 1 180 ? -0.882 2.988 33.767 1.00 98.56 180 LEU A CA 1
ATOM 1475 C C . LEU A 1 180 ? -0.864 1.745 32.868 1.00 98.56 180 LEU A C 1
ATOM 1477 O O . LEU A 1 180 ? 0.206 1.287 32.477 1.00 98.56 180 LEU A O 1
ATOM 1481 N N . SER A 1 181 ? -2.028 1.219 32.481 1.00 97.75 181 SER A N 1
ATOM 1482 C CA . SER A 1 181 ? -2.116 0.030 31.625 1.00 97.75 181 SER A CA 1
ATOM 148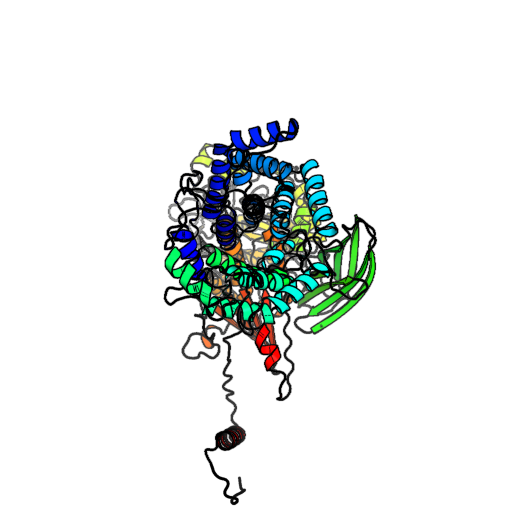3 C C . SER A 1 181 ? -1.538 0.293 30.231 1.00 97.75 181 SER A C 1
ATOM 1485 O O . SER A 1 181 ? -0.750 -0.505 29.716 1.00 97.75 181 SER A O 1
ATOM 1487 N N . ASN A 1 182 ? -1.867 1.440 29.624 1.00 97.56 182 ASN A N 1
ATOM 1488 C CA . ASN A 1 182 ? -1.434 1.744 28.263 1.00 97.56 182 ASN A CA 1
ATOM 1489 C C . ASN A 1 182 ? 0.060 2.074 28.177 1.00 97.56 182 ASN A C 1
ATOM 1491 O O . ASN A 1 182 ? 0.712 1.610 27.238 1.00 97.56 182 ASN A O 1
ATOM 1495 N N . ILE A 1 183 ? 0.619 2.816 29.141 1.00 96.88 183 ILE A N 1
ATOM 1496 C CA . ILE A 1 183 ? 2.059 3.106 29.157 1.00 96.88 183 ILE A CA 1
ATOM 1497 C C . ILE A 1 183 ? 2.882 1.849 29.475 1.00 96.88 183 ILE A C 1
ATOM 1499 O O . ILE A 1 183 ? 3.966 1.649 28.918 1.00 96.88 183 ILE A O 1
ATOM 1503 N N . ASN A 1 184 ? 2.339 0.937 30.292 1.00 96.81 184 ASN A N 1
ATOM 1504 C CA . ASN A 1 184 ? 3.018 -0.300 30.661 1.00 96.81 184 ASN A CA 1
ATOM 1505 C C . ASN A 1 184 ? 3.246 -1.248 29.472 1.00 96.81 184 ASN A C 1
ATOM 1507 O O . ASN A 1 184 ? 4.187 -2.037 29.496 1.00 96.81 184 ASN A O 1
ATOM 1511 N N . TYR A 1 185 ? 2.478 -1.114 28.385 1.00 90.75 185 TYR A N 1
ATOM 1512 C CA . TYR A 1 185 ? 2.757 -1.812 27.124 1.00 90.75 185 TYR A CA 1
ATOM 1513 C C . TYR A 1 185 ? 4.186 -1.544 26.606 1.00 90.75 185 TYR A C 1
ATOM 1515 O O . TYR A 1 185 ? 4.817 -2.419 26.009 1.00 90.75 185 TYR A O 1
ATOM 1523 N N . PHE A 1 186 ? 4.715 -0.341 26.849 1.00 91.19 186 PHE A N 1
ATOM 1524 C CA . PHE A 1 186 ? 6.036 0.078 26.381 1.00 91.19 186 PHE A CA 1
ATOM 1525 C C . PHE A 1 186 ? 7.149 -0.111 27.410 1.00 91.19 186 PHE A C 1
ATOM 1527 O O . PHE A 1 186 ? 8.296 -0.303 26.999 1.00 91.19 186 PHE A O 1
ATOM 1534 N N . ILE A 1 187 ? 6.815 -0.043 28.702 1.00 90.50 187 ILE A N 1
ATOM 1535 C CA . ILE A 1 187 ? 7.768 -0.108 29.823 1.00 90.50 187 ILE A CA 1
ATOM 1536 C C . ILE A 1 187 ? 7.922 -1.541 30.364 1.00 90.50 187 ILE A C 1
ATOM 1538 O O . ILE A 1 187 ? 9.013 -1.915 30.783 1.00 90.50 187 ILE A O 1
ATOM 1542 N N . LYS A 1 188 ? 6.867 -2.367 30.300 1.00 89.88 188 LYS A N 1
ATOM 1543 C CA . LYS A 1 188 ? 6.838 -3.784 30.719 1.00 89.88 188 LYS A CA 1
ATOM 1544 C C . LYS A 1 188 ? 7.216 -4.018 32.192 1.00 89.88 188 LYS A C 1
ATOM 1546 O O . LYS A 1 188 ? 8.037 -4.874 32.517 1.00 89.88 188 LYS A O 1
ATOM 1551 N N . ASN A 1 189 ? 6.595 -3.270 33.098 1.00 90.00 189 ASN A N 1
ATOM 1552 C CA . ASN A 1 189 ? 6.768 -3.382 34.543 1.00 90.00 189 ASN A CA 1
ATOM 1553 C C . ASN A 1 189 ? 5.654 -4.233 35.188 1.00 90.00 189 ASN A C 1
ATOM 1555 O O . ASN A 1 189 ? 4.490 -3.832 35.244 1.00 90.00 189 ASN A O 1
ATOM 1559 N N . LYS A 1 190 ? 6.031 -5.385 35.762 1.00 90.50 190 LYS A N 1
ATOM 1560 C CA . LYS A 1 190 ? 5.107 -6.314 36.443 1.00 90.50 190 LYS A CA 1
ATOM 1561 C C . LYS A 1 190 ? 4.368 -5.699 37.639 1.00 90.50 190 LYS A C 1
ATOM 1563 O O . LYS A 1 190 ? 3.241 -6.093 37.920 1.00 90.50 190 LYS A O 1
ATOM 1568 N N . LYS A 1 191 ? 4.962 -4.725 38.344 1.00 93.38 191 LYS A N 1
ATOM 1569 C CA . LYS A 1 191 ? 4.276 -4.039 39.457 1.00 93.38 191 LYS A CA 1
ATOM 1570 C C . LYS A 1 191 ? 3.063 -3.251 38.956 1.00 93.38 191 LYS A C 1
ATOM 1572 O O . LYS A 1 191 ? 2.030 -3.246 39.614 1.00 93.38 191 LYS A O 1
ATOM 1577 N N . LEU A 1 192 ? 3.160 -2.652 37.767 1.00 94.94 192 LEU A N 1
ATOM 1578 C CA . LEU A 1 192 ? 2.052 -1.907 37.163 1.00 94.94 192 LEU A CA 1
ATOM 1579 C C . LEU A 1 192 ? 0.932 -2.832 36.681 1.00 94.94 192 LEU A C 1
ATOM 1581 O O . LEU A 1 192 ? -0.239 -2.475 36.785 1.00 94.94 192 LEU A O 1
ATOM 1585 N N . GLU A 1 193 ? 1.264 -4.036 36.204 1.00 92.06 193 GLU A N 1
ATOM 1586 C CA . GLU A 1 193 ? 0.255 -5.060 35.887 1.00 92.06 193 GLU A CA 1
ATOM 1587 C C . GLU A 1 193 ? -0.573 -5.408 37.127 1.00 92.06 193 GLU A C 1
ATOM 1589 O O . GLU A 1 193 ? -1.798 -5.472 37.051 1.00 92.06 193 GLU A O 1
ATOM 1594 N N . ARG A 1 194 ? 0.081 -5.553 38.288 1.00 95.88 194 ARG A N 1
ATOM 1595 C CA . ARG A 1 194 ? -0.618 -5.810 39.549 1.00 95.88 194 ARG A CA 1
ATOM 1596 C C . ARG A 1 194 ? -1.499 -4.633 39.974 1.00 95.88 194 ARG A C 1
ATOM 1598 O O . ARG A 1 194 ? -2.681 -4.841 40.210 1.00 95.88 194 ARG A O 1
ATOM 1605 N N . ILE A 1 195 ? -0.961 -3.413 39.992 1.00 97.81 195 ILE A N 1
ATOM 1606 C CA . ILE A 1 195 ? -1.708 -2.209 40.403 1.00 97.81 195 ILE A CA 1
ATOM 1607 C C . ILE A 1 195 ? -2.930 -1.978 39.508 1.00 97.81 195 ILE A C 1
ATOM 1609 O O . ILE A 1 195 ? -4.025 -1.719 39.995 1.00 97.81 195 ILE A O 1
ATOM 1613 N N . THR A 1 196 ? -2.778 -2.101 38.188 1.00 97.81 196 THR A N 1
ATOM 1614 C CA . THR A 1 196 ? -3.913 -1.941 37.262 1.00 97.81 196 THR A CA 1
ATOM 1615 C C . THR A 1 196 ? -4.981 -3.014 37.474 1.00 97.81 196 THR A C 1
ATOM 1617 O O . THR A 1 196 ? -6.173 -2.714 37.392 1.00 97.81 196 THR A O 1
ATOM 1620 N N . GLN A 1 197 ? -4.583 -4.246 37.798 1.00 96.75 197 GLN A N 1
ATOM 1621 C CA . GLN A 1 197 ? -5.524 -5.295 38.177 1.00 96.75 197 GLN A CA 1
ATOM 1622 C C . GLN A 1 197 ? -6.249 -4.963 39.491 1.00 96.75 197 GLN A C 1
ATOM 1624 O O . GLN A 1 197 ? -7.474 -5.069 39.532 1.00 96.75 197 GLN A O 1
ATOM 1629 N N . ASP A 1 198 ? -5.531 -4.488 40.513 1.00 98.19 198 ASP A N 1
ATOM 1630 C CA . ASP A 1 198 ? -6.108 -4.095 41.805 1.00 98.19 198 ASP A CA 1
ATOM 1631 C C . ASP A 1 198 ? -7.128 -2.949 41.641 1.00 98.19 198 ASP A C 1
ATOM 1633 O O . ASP A 1 198 ? -8.247 -3.045 42.148 1.00 98.19 198 ASP A O 1
ATOM 1637 N N . ILE A 1 199 ? -6.813 -1.918 40.842 1.00 98.62 199 ILE A N 1
ATOM 1638 C CA . ILE A 1 199 ? -7.747 -0.821 40.521 1.00 98.62 199 ILE A CA 1
ATOM 1639 C C . ILE A 1 199 ? -9.024 -1.367 39.868 1.00 98.62 199 ILE A C 1
ATOM 1641 O O . ILE A 1 199 ? -10.140 -0.991 40.236 1.00 98.62 199 ILE A O 1
ATOM 1645 N N . LYS A 1 200 ? -8.884 -2.260 38.883 1.00 98.25 200 LYS A N 1
ATOM 1646 C CA . LYS A 1 200 ? -10.030 -2.828 38.165 1.00 98.25 200 LYS A CA 1
ATOM 1647 C C . LYS A 1 200 ? -10.901 -3.689 39.078 1.00 98.25 200 LYS A C 1
ATOM 1649 O O . LYS A 1 200 ? -12.126 -3.583 39.024 1.00 98.25 200 LYS A O 1
ATOM 1654 N N . GLU A 1 201 ? -10.293 -4.527 39.912 1.00 98.25 201 GLU A N 1
ATOM 1655 C CA . GLU A 1 201 ? -11.003 -5.335 40.907 1.00 98.25 201 GLU A CA 1
ATOM 1656 C C . GLU A 1 201 ? -11.729 -4.453 41.924 1.00 98.25 201 GLU A C 1
ATOM 1658 O O . GLU A 1 201 ? -12.896 -4.704 42.233 1.00 98.25 201 GLU A O 1
ATOM 1663 N N . PHE A 1 202 ? -11.088 -3.373 42.374 1.00 98.31 202 PHE A N 1
ATOM 1664 C CA . PHE A 1 202 ? -11.684 -2.397 43.276 1.00 98.31 202 PHE A CA 1
ATOM 1665 C C . PHE A 1 202 ? -12.924 -1.731 42.664 1.00 98.31 202 PHE A C 1
ATOM 1667 O O . PHE A 1 202 ? -13.985 -1.716 43.292 1.00 98.31 202 PHE A O 1
ATOM 1674 N N . VAL A 1 203 ? -12.838 -1.255 41.415 1.00 98.06 203 VAL A N 1
ATOM 1675 C CA . VAL A 1 203 ? -13.983 -0.667 40.695 1.00 98.06 203 VAL A CA 1
ATOM 1676 C C . VAL A 1 203 ? -15.123 -1.674 40.544 1.00 98.06 203 VAL A C 1
ATOM 1678 O O . VAL A 1 203 ? -16.275 -1.334 40.805 1.00 98.06 203 VAL A O 1
ATOM 1681 N N . LEU A 1 204 ? -14.831 -2.919 40.162 1.00 97.44 204 LEU A N 1
ATOM 1682 C CA . LEU A 1 204 ? -15.863 -3.947 39.990 1.00 97.44 204 LEU A CA 1
ATOM 1683 C C . LEU A 1 204 ? -16.538 -4.335 41.311 1.00 97.44 204 LEU A C 1
ATOM 1685 O O . LEU A 1 204 ? -17.729 -4.643 41.318 1.00 97.44 204 LEU A O 1
ATOM 1689 N N . LYS A 1 205 ? -15.790 -4.317 42.418 1.00 97.00 205 LYS A N 1
ATOM 1690 C CA . LYS A 1 205 ? -16.283 -4.696 43.744 1.00 97.00 205 LYS A CA 1
ATOM 1691 C C . LYS A 1 205 ? -17.055 -3.574 44.439 1.00 97.00 205 LYS A C 1
ATOM 1693 O O . LYS A 1 205 ? -18.069 -3.846 45.074 1.00 97.00 205 LYS A O 1
ATOM 1698 N N . HIS A 1 206 ? -16.576 -2.336 44.344 1.00 96.75 206 HIS A N 1
ATOM 1699 C CA . HIS A 1 206 ? -17.080 -1.207 45.136 1.00 96.75 206 HIS A CA 1
ATOM 1700 C C . HIS A 1 206 ? -17.798 -0.137 44.302 1.00 96.75 206 HIS A C 1
ATOM 1702 O O . HIS A 1 206 ? -18.616 0.608 44.835 1.00 96.75 206 HIS A O 1
ATOM 1708 N N . GLY A 1 207 ? -17.528 -0.069 42.997 1.00 96.56 207 GLY A N 1
ATOM 1709 C CA . GLY A 1 207 ? -18.076 0.929 42.075 1.00 96.56 207 GLY A CA 1
ATOM 1710 C C . GLY A 1 207 ? -19.326 0.491 41.310 1.00 96.56 207 GLY A C 1
ATOM 1711 O O . GLY A 1 207 ? -19.753 1.207 40.405 1.00 96.56 207 GLY A O 1
ATOM 1712 N N . VAL A 1 208 ? -19.908 -0.669 41.632 1.00 96.62 208 VAL A N 1
ATOM 1713 C CA . VAL A 1 208 ? -21.086 -1.222 40.946 1.00 96.62 208 VAL A CA 1
ATOM 1714 C C . VAL A 1 208 ? -22.254 -1.348 41.915 1.00 96.62 208 VAL A C 1
ATOM 1716 O O . VAL A 1 208 ? -22.145 -1.983 42.961 1.00 96.62 208 VAL A O 1
ATOM 1719 N N . ARG A 1 209 ? -23.414 -0.810 41.533 1.00 94.19 209 ARG A N 1
ATOM 1720 C CA . ARG A 1 209 ? -24.660 -0.923 42.295 1.00 94.19 209 ARG A CA 1
ATOM 1721 C C . ARG A 1 209 ? -25.801 -1.283 41.360 1.00 94.19 209 ARG A C 1
ATOM 1723 O O . ARG A 1 209 ? -25.935 -0.709 40.287 1.00 94.19 209 ARG A O 1
ATOM 1730 N N . LYS A 1 210 ? -26.603 -2.286 41.737 1.00 92.00 210 LYS A N 1
ATOM 1731 C CA . LYS A 1 210 ? -27.749 -2.771 40.936 1.00 92.00 210 LYS A CA 1
ATOM 1732 C C . LYS A 1 210 ? -27.406 -3.005 39.448 1.00 92.00 210 LYS A C 1
ATOM 1734 O O . LYS A 1 210 ? -28.227 -2.768 38.570 1.00 92.00 210 LYS A O 1
ATOM 1739 N N . GLY A 1 211 ? -26.184 -3.468 39.166 1.00 93.44 211 GLY A N 1
ATOM 1740 C CA . GLY A 1 211 ? -25.734 -3.798 37.811 1.00 93.44 211 GLY A CA 1
ATOM 1741 C C . GLY A 1 211 ? -25.319 -2.616 36.924 1.00 93.44 211 GLY A C 1
ATOM 1742 O O . GLY A 1 211 ? -25.127 -2.845 35.730 1.00 93.44 211 GLY A O 1
ATOM 1743 N N . HIS A 1 212 ? -25.154 -1.403 37.465 1.00 96.69 212 HIS A N 1
ATOM 1744 C CA . HIS A 1 212 ? -24.558 -0.247 36.778 1.00 96.69 212 HIS A CA 1
ATOM 1745 C C . HIS A 1 212 ? -23.458 0.409 37.632 1.00 96.69 212 HIS A C 1
ATOM 1747 O O . HIS A 1 212 ? -23.367 0.166 38.836 1.00 96.69 212 HIS A O 1
ATOM 1753 N N . LEU A 1 213 ? -22.605 1.225 37.010 1.00 98.12 213 LEU A N 1
ATOM 1754 C CA . LEU A 1 213 ? -21.566 1.988 37.707 1.00 98.12 213 LEU A CA 1
ATOM 1755 C C . LEU A 1 213 ? -22.168 3.197 38.439 1.00 98.12 213 LEU A C 1
ATOM 1757 O O . LEU A 1 213 ? -23.173 3.752 37.991 1.00 98.12 213 LEU A O 1
ATOM 1761 N N . ILE A 1 214 ? -21.542 3.609 39.540 1.00 97.38 214 ILE A N 1
ATOM 1762 C CA . ILE A 1 214 ? -21.923 4.789 40.341 1.00 97.38 214 ILE A CA 1
ATOM 1763 C C . ILE A 1 214 ? -20.877 5.902 40.204 1.00 97.38 214 ILE A C 1
ATOM 1765 O O . ILE A 1 214 ? -19.709 5.607 39.968 1.00 97.38 214 ILE A O 1
ATOM 1769 N N . LYS A 1 215 ? -21.275 7.173 40.361 1.00 95.25 215 LYS A N 1
ATOM 1770 C CA . LYS A 1 215 ? -20.382 8.348 40.219 1.00 95.25 215 LYS A CA 1
ATOM 1771 C C . LYS A 1 215 ? -19.127 8.242 41.102 1.00 95.25 215 LYS A C 1
ATOM 1773 O O . LYS A 1 215 ? -18.000 8.311 40.611 1.00 95.25 215 LYS A O 1
ATOM 1778 N N . PHE A 1 216 ? -19.341 8.021 42.395 1.00 96.56 216 PHE A N 1
ATOM 1779 C CA . PHE A 1 216 ? -18.306 7.812 43.406 1.00 96.56 216 PHE A CA 1
ATOM 1780 C C . PHE A 1 216 ? -18.794 6.829 44.469 1.00 96.56 216 PHE A C 1
ATOM 1782 O O . PHE A 1 216 ? -19.994 6.551 44.571 1.00 96.56 216 PHE A O 1
ATOM 1789 N N . LEU A 1 217 ? -17.872 6.304 45.276 1.00 95.38 217 LEU A N 1
ATOM 1790 C CA . LEU A 1 217 ? -18.201 5.324 46.313 1.00 95.38 217 LEU A CA 1
ATOM 1791 C C . LEU A 1 217 ? -19.252 5.846 47.301 1.00 95.38 217 LEU A C 1
ATOM 1793 O O . LEU A 1 217 ? -19.104 6.912 47.892 1.00 95.38 217 LEU A O 1
ATOM 1797 N N . GLY A 1 218 ? -20.314 5.063 47.494 1.00 90.44 218 GLY A N 1
ATOM 1798 C CA . GLY A 1 218 ? -21.440 5.421 48.360 1.00 90.44 218 GLY A CA 1
ATOM 1799 C C . GLY A 1 218 ? -22.548 6.229 47.674 1.00 90.44 218 GLY A C 1
ATOM 1800 O O . GLY A 1 218 ? -23.594 6.430 48.284 1.00 90.44 218 GLY A O 1
ATOM 1801 N N . SER A 1 219 ? -22.374 6.641 46.413 1.00 92.31 219 SER A N 1
ATOM 1802 C CA . SER A 1 219 ? -23.435 7.293 45.635 1.00 92.31 219 SER A CA 1
ATOM 1803 C C . SER A 1 219 ? -24.447 6.287 45.062 1.00 92.31 219 SER A C 1
ATOM 1805 O O . SER A 1 219 ? -24.131 5.123 44.810 1.00 92.31 219 SER A O 1
ATOM 1807 N N . ASP A 1 220 ? -25.678 6.751 44.838 1.00 87.75 220 ASP A N 1
ATOM 1808 C CA . ASP A 1 220 ? -26.700 6.088 44.010 1.00 87.75 220 ASP A CA 1
ATOM 1809 C C . ASP A 1 220 ? -26.816 6.729 42.610 1.00 87.75 220 ASP A C 1
ATOM 1811 O O . ASP A 1 220 ? -27.571 6.254 41.758 1.00 87.75 220 ASP A O 1
ATOM 1815 N N . GLU A 1 221 ? -26.084 7.817 42.360 1.00 91.81 221 GLU A N 1
ATOM 1816 C CA . GLU A 1 221 ? -26.163 8.592 41.125 1.00 91.81 221 GLU A CA 1
ATOM 1817 C C . GLU A 1 221 ? -25.222 8.064 40.036 1.00 91.81 221 GLU A C 1
ATOM 1819 O O . GLU A 1 221 ? -24.185 7.447 40.300 1.00 91.81 221 GLU A O 1
ATOM 1824 N N . VAL A 1 222 ? -25.579 8.370 38.789 1.00 95.81 222 VAL A N 1
ATOM 1825 C CA . VAL A 1 222 ? -24.718 8.200 37.615 1.00 95.81 222 VAL A CA 1
ATOM 1826 C C . VAL A 1 222 ? -24.221 9.559 37.148 1.00 95.81 222 VAL A C 1
ATOM 1828 O O . VAL A 1 222 ? -24.956 10.545 37.194 1.00 95.81 222 VAL A O 1
ATOM 1831 N N . ASP A 1 223 ? -22.985 9.577 36.667 1.00 96.62 223 ASP A N 1
ATOM 1832 C CA . ASP A 1 223 ? -22.353 10.727 36.032 1.00 96.62 223 ASP A CA 1
ATOM 1833 C C . ASP A 1 223 ? -21.967 10.343 34.603 1.00 96.62 223 ASP A C 1
ATOM 1835 O O . ASP A 1 223 ? -21.508 9.225 34.356 1.00 96.62 223 ASP A O 1
ATOM 1839 N N . ALA A 1 224 ? -22.150 11.245 33.645 1.00 97.31 224 ALA A N 1
ATOM 1840 C CA . ALA A 1 224 ? -21.808 10.982 32.252 1.00 97.31 224 ALA A CA 1
ATOM 1841 C C . ALA A 1 224 ? -20.299 10.718 32.037 1.00 97.31 224 ALA A C 1
ATOM 1843 O O . ALA A 1 224 ? -19.931 10.017 31.094 1.00 97.31 224 ALA A O 1
ATOM 1844 N N . SER A 1 225 ? -19.417 11.181 32.932 1.00 96.88 225 SER A N 1
ATOM 1845 C CA . SER A 1 225 ? -17.984 10.840 32.934 1.00 96.88 225 SER A CA 1
ATOM 1846 C C . SER A 1 225 ? -17.712 9.347 33.161 1.00 96.88 225 SER A C 1
ATOM 1848 O O . SER A 1 225 ? -16.634 8.875 32.815 1.00 96.88 225 SER A O 1
ATOM 1850 N N . LEU A 1 226 ? -18.685 8.552 33.633 1.00 98.38 226 LEU A N 1
ATOM 1851 C CA . LEU A 1 226 ? -18.551 7.089 33.731 1.00 98.38 226 LEU A CA 1
ATOM 1852 C C . LEU A 1 226 ? -18.319 6.413 32.371 1.00 98.38 226 LEU A C 1
ATOM 1854 O O . LEU A 1 226 ? -17.835 5.279 32.323 1.00 98.38 226 LEU A O 1
ATOM 1858 N N . LEU A 1 227 ? -18.582 7.112 31.260 1.00 98.06 227 LEU A N 1
ATOM 1859 C CA . LEU A 1 227 ? -18.183 6.676 29.920 1.00 98.06 227 LEU A CA 1
ATOM 1860 C C . LEU A 1 227 ? -16.680 6.369 29.829 1.00 98.06 227 LEU A C 1
ATOM 1862 O O . LEU A 1 227 ? -16.318 5.442 29.099 1.00 98.06 227 LEU A O 1
ATOM 1866 N N . TRP A 1 228 ? -15.843 7.048 30.626 1.00 98.31 228 TRP A N 1
ATOM 1867 C CA . TRP A 1 228 ? -14.394 6.843 30.735 1.00 98.31 228 TRP A CA 1
ATOM 1868 C C . TRP A 1 228 ? -13.982 5.428 31.118 1.00 98.31 228 TRP A C 1
ATOM 1870 O O . TRP A 1 228 ? -12.932 4.972 30.671 1.00 98.31 228 TRP A O 1
ATOM 1880 N N . VAL A 1 229 ? -14.824 4.689 31.849 1.00 98.38 229 VAL A N 1
ATOM 1881 C CA . VAL A 1 229 ? -14.573 3.266 32.144 1.00 98.38 229 VAL A CA 1
ATOM 1882 C C . VAL A 1 229 ? -14.486 2.440 30.852 1.00 98.38 229 VAL A C 1
ATOM 1884 O O . VAL A 1 229 ? -13.797 1.420 30.812 1.00 98.38 229 VAL A O 1
ATOM 1887 N N . SER A 1 230 ? -15.143 2.897 29.781 1.00 95.25 230 SER A N 1
ATOM 1888 C CA . SER A 1 230 ? -15.092 2.275 28.457 1.00 95.25 230 SER A CA 1
ATOM 1889 C C . SER A 1 230 ? -14.235 3.043 27.451 1.00 95.25 230 SER A C 1
ATOM 1891 O O . SER A 1 230 ? -13.290 2.477 26.914 1.00 95.25 230 SER A O 1
ATOM 1893 N N . VAL A 1 231 ? -14.520 4.323 27.203 1.00 94.75 231 VAL A N 1
ATOM 1894 C CA . VAL A 1 231 ? -13.798 5.180 26.257 1.00 94.75 231 VAL A CA 1
ATOM 1895 C C . VAL A 1 231 ? -13.372 6.471 26.959 1.00 94.75 231 VAL A C 1
ATOM 1897 O O . VAL A 1 231 ? -14.223 7.140 27.539 1.00 94.75 231 VAL A O 1
ATOM 1900 N N . PRO A 1 232 ? -12.087 6.856 26.915 1.00 95.44 232 PRO A N 1
ATOM 1901 C CA . PRO A 1 232 ? -11.014 6.254 26.117 1.00 95.44 232 PRO A CA 1
ATOM 1902 C C . PRO A 1 232 ? -10.211 5.137 26.811 1.00 95.44 232 PRO A C 1
ATOM 1904 O O . PRO A 1 232 ? -9.326 4.554 26.187 1.00 95.44 232 PRO A O 1
ATOM 1907 N N . PHE A 1 233 ? -10.441 4.883 28.102 1.00 97.44 233 PHE A N 1
ATOM 1908 C CA . PHE A 1 233 ? -9.468 4.157 28.929 1.00 97.44 233 PHE A CA 1
ATOM 1909 C C . PHE A 1 233 ? -9.597 2.634 28.908 1.00 97.44 233 PHE A C 1
ATOM 1911 O O . PHE A 1 233 ? -8.707 1.948 29.407 1.00 97.44 233 PHE A O 1
ATOM 1918 N N . GLU A 1 234 ? -10.671 2.104 28.318 1.00 94.12 234 GLU A N 1
ATOM 1919 C CA . GLU A 1 234 ? -10.859 0.676 28.032 1.00 94.12 234 GLU A CA 1
ATOM 1920 C C . GLU A 1 234 ? -10.685 -0.261 29.246 1.00 94.12 234 GLU A C 1
ATOM 1922 O O . GLU A 1 234 ? -10.348 -1.437 29.091 1.00 94.12 234 GLU A O 1
ATOM 1927 N N . MET A 1 235 ? -10.985 0.211 30.465 1.00 97.50 235 MET A N 1
ATOM 1928 C CA . MET A 1 235 ? -11.010 -0.643 31.662 1.00 97.50 235 MET A CA 1
ATOM 1929 C C . MET A 1 235 ? -12.012 -1.789 31.498 1.00 97.50 235 MET A C 1
ATOM 1931 O O . MET A 1 235 ? -11.728 -2.949 31.836 1.00 97.50 235 MET A O 1
ATOM 1935 N N . ILE A 1 236 ? -13.181 -1.471 30.939 1.00 96.44 236 ILE A N 1
ATOM 1936 C CA . ILE A 1 236 ? -14.229 -2.423 30.588 1.00 96.44 236 ILE A CA 1
ATOM 1937 C C . ILE A 1 236 ? -14.676 -2.152 29.152 1.00 96.44 236 ILE A C 1
ATOM 1939 O O . ILE A 1 236 ? -14.962 -1.020 28.773 1.00 96.44 236 ILE A O 1
ATOM 1943 N N . LYS A 1 237 ? -14.764 -3.209 28.337 1.00 92.12 237 LYS A N 1
ATOM 1944 C CA . LYS A 1 237 ? -15.135 -3.083 26.922 1.00 92.12 237 LYS A CA 1
ATOM 1945 C C . LYS A 1 237 ? -16.519 -2.424 26.757 1.00 92.12 237 LYS A C 1
ATOM 1947 O O . LYS A 1 237 ? -17.434 -2.786 27.497 1.00 92.12 237 LYS A O 1
ATOM 1952 N N . PRO A 1 238 ? -16.721 -1.563 25.739 1.00 90.44 238 PRO A N 1
ATOM 1953 C CA . PRO A 1 238 ? -18.003 -0.898 25.479 1.00 90.44 238 PRO A CA 1
ATOM 1954 C C . PRO A 1 238 ? -19.217 -1.836 25.360 1.00 90.44 238 PRO A C 1
ATOM 1956 O O . PRO A 1 238 ? -20.310 -1.474 25.776 1.00 90.44 238 PRO A O 1
ATOM 1959 N N . SER A 1 239 ? -19.032 -3.054 24.839 1.00 89.12 239 SER A N 1
ATOM 1960 C CA . SER A 1 239 ? -20.098 -4.056 24.683 1.00 89.12 239 SER A CA 1
ATOM 1961 C C . SER A 1 239 ? -20.429 -4.845 25.958 1.00 89.12 239 SER A C 1
ATOM 1963 O O . SER A 1 239 ? -21.330 -5.684 25.945 1.00 89.12 239 SER A O 1
ATOM 1965 N N . HIS A 1 240 ? -19.699 -4.628 27.054 1.00 94.94 240 HIS A N 1
ATOM 1966 C CA . HIS A 1 240 ? -19.909 -5.364 28.296 1.00 94.94 240 HIS A CA 1
ATOM 1967 C C . HIS A 1 240 ? -21.259 -4.987 28.943 1.00 94.94 240 HIS A C 1
ATOM 1969 O O . HIS A 1 240 ? -21.571 -3.795 29.009 1.00 94.94 240 HIS A O 1
ATOM 1975 N N . PRO A 1 241 ? -22.029 -5.948 29.502 1.00 96.50 241 PRO A N 1
ATOM 1976 C CA . PRO A 1 241 ? -23.342 -5.675 30.098 1.00 96.50 241 PRO A CA 1
ATOM 1977 C C . PRO A 1 241 ? -23.343 -4.554 31.144 1.00 96.50 241 PRO A C 1
ATOM 1979 O O . PRO A 1 241 ? -24.224 -3.706 31.129 1.00 96.50 241 PRO A O 1
ATOM 1982 N N . LEU A 1 242 ? -22.316 -4.491 32.000 1.00 97.56 242 LEU A N 1
ATOM 1983 C CA . LEU A 1 242 ? -22.166 -3.409 32.983 1.00 97.56 242 LEU A CA 1
ATOM 1984 C C . LEU A 1 242 ? -22.105 -2.015 32.334 1.00 97.56 242 LEU A C 1
ATOM 1986 O O . LEU A 1 242 ? -22.736 -1.083 32.826 1.00 97.56 242 LEU A O 1
ATOM 1990 N N . ILE A 1 243 ? -21.367 -1.865 31.227 1.00 98.25 243 ILE A N 1
ATOM 1991 C CA . ILE A 1 243 ? -21.277 -0.586 30.511 1.00 98.25 243 ILE A CA 1
ATOM 1992 C C . ILE A 1 243 ? -22.596 -0.287 29.816 1.00 98.25 243 ILE A C 1
ATOM 1994 O O . ILE A 1 243 ? -23.084 0.829 29.936 1.00 98.25 243 ILE A O 1
ATOM 1998 N N . LYS A 1 244 ? -23.213 -1.283 29.174 1.00 96.88 244 LYS A N 1
ATOM 1999 C CA . LYS A 1 244 ? -24.536 -1.131 28.563 1.00 96.88 244 LYS A CA 1
ATOM 2000 C C . LYS A 1 244 ? -25.567 -0.613 29.574 1.00 96.88 244 LYS A C 1
ATOM 2002 O O . LYS A 1 244 ? -26.174 0.421 29.324 1.00 96.88 244 LYS A O 1
ATOM 2007 N N . ASN A 1 245 ? -25.691 -1.259 30.734 1.00 97.69 245 ASN A N 1
ATOM 2008 C CA . ASN A 1 245 ? -26.609 -0.844 31.799 1.00 97.69 245 ASN A CA 1
ATOM 2009 C C . ASN A 1 245 ? -26.284 0.565 32.324 1.00 97.69 245 ASN A C 1
ATOM 2011 O O . ASN A 1 245 ? -27.178 1.346 32.635 1.00 97.69 245 ASN A O 1
ATOM 2015 N N . THR A 1 246 ? -24.994 0.903 32.420 1.00 98.25 246 THR A N 1
ATOM 2016 C CA . THR A 1 246 ? -24.552 2.241 32.841 1.00 98.25 246 THR A CA 1
ATOM 2017 C C . THR A 1 246 ? -24.935 3.301 31.809 1.00 98.25 246 THR A C 1
ATOM 2019 O O . THR A 1 246 ? -25.465 4.342 32.181 1.00 98.25 246 THR A O 1
ATOM 2022 N N . VAL A 1 247 ? -24.721 3.035 30.519 1.00 98.06 247 VAL A N 1
ATOM 2023 C CA . VAL A 1 247 ? -25.086 3.942 29.420 1.00 98.06 247 VAL A CA 1
ATOM 2024 C C . VAL A 1 247 ? -26.599 4.096 29.316 1.00 98.06 247 VAL A C 1
ATOM 2026 O O . VAL A 1 247 ? -27.069 5.218 29.176 1.00 98.06 247 VAL A O 1
ATOM 2029 N N . GLU A 1 248 ? -27.368 3.018 29.476 1.00 97.38 248 GLU A N 1
ATOM 2030 C CA . GLU A 1 248 ? -28.831 3.087 29.562 1.00 97.38 248 GLU A CA 1
ATOM 2031 C C . GLU A 1 248 ? -29.276 3.983 30.726 1.00 97.38 248 GLU A C 1
ATOM 2033 O O . GLU A 1 248 ? -30.166 4.815 30.553 1.00 97.38 248 GLU A O 1
ATOM 2038 N N . LYS A 1 249 ? -28.611 3.889 31.888 1.00 97.50 249 LYS A N 1
ATOM 2039 C CA . LYS A 1 249 ? -28.921 4.741 33.042 1.00 97.50 249 LYS A CA 1
ATOM 2040 C C . LYS A 1 249 ? -28.523 6.202 32.834 1.00 97.50 249 LYS A C 1
ATOM 2042 O O . LYS A 1 249 ? -29.235 7.092 33.296 1.00 97.50 249 LYS A O 1
ATOM 2047 N N . ILE A 1 250 ? -27.411 6.454 32.140 1.00 98.06 250 ILE A N 1
ATOM 2048 C CA . ILE A 1 250 ? -26.993 7.795 31.706 1.00 98.06 250 ILE A CA 1
ATOM 2049 C C . ILE A 1 250 ? -28.030 8.372 30.736 1.00 98.06 250 ILE A C 1
ATOM 2051 O O . ILE A 1 250 ? -28.481 9.494 30.942 1.00 98.06 250 ILE A O 1
ATOM 2055 N N . GLU A 1 251 ? -28.463 7.613 29.725 1.00 97.00 251 GLU A N 1
ATOM 2056 C CA . GLU A 1 251 ? -29.493 8.051 28.776 1.00 97.00 251 GLU A CA 1
ATOM 2057 C C . GLU A 1 251 ? -30.812 8.382 29.487 1.00 97.00 251 GLU A C 1
ATOM 2059 O O . GLU A 1 251 ? -31.373 9.450 29.265 1.00 97.00 251 GLU A O 1
ATOM 2064 N N . GLU A 1 252 ? -31.285 7.497 30.369 1.00 96.25 252 GLU A N 1
ATOM 2065 C CA . GLU A 1 252 ? -32.540 7.672 31.110 1.00 96.25 252 GLU A CA 1
ATOM 2066 C C . GLU A 1 252 ? -32.523 8.926 31.994 1.00 96.25 252 GLU A C 1
ATOM 2068 O O . GLU A 1 252 ? -33.508 9.661 32.063 1.00 96.25 252 GLU A O 1
ATOM 2073 N N . ASN A 1 253 ? -31.413 9.161 32.695 1.00 95.50 253 ASN A N 1
ATOM 2074 C CA . ASN A 1 253 ? -31.341 10.198 33.716 1.00 95.50 253 ASN A CA 1
ATOM 2075 C C . ASN A 1 253 ? -30.858 11.554 33.198 1.00 95.50 253 ASN A C 1
ATOM 2077 O O . ASN A 1 253 ? -31.178 12.558 33.833 1.00 95.50 253 ASN A O 1
ATOM 2081 N N . LEU A 1 254 ? -30.033 11.577 32.145 1.00 97.25 254 LEU A N 1
ATOM 2082 C CA . LEU A 1 254 ? -29.196 12.732 31.802 1.00 97.25 254 LEU A CA 1
ATOM 2083 C C . LEU A 1 254 ? -29.335 13.202 30.348 1.00 97.25 254 LEU A C 1
ATOM 2085 O O . LEU A 1 254 ? -28.883 14.302 30.038 1.00 97.25 254 LEU A O 1
ATOM 2089 N N . MET A 1 255 ? -29.927 12.409 29.449 1.00 96.00 255 MET A N 1
ATOM 2090 C CA . MET A 1 255 ? -30.075 12.791 28.041 1.00 96.00 255 MET A CA 1
ATOM 2091 C C . MET A 1 255 ? -31.317 13.652 27.823 1.00 96.00 255 MET A C 1
ATOM 2093 O O . MET A 1 255 ? -32.448 13.219 28.054 1.00 96.00 255 MET A O 1
ATOM 2097 N N . VAL A 1 256 ? -31.121 14.855 27.287 1.00 94.44 256 VAL A N 1
ATOM 2098 C CA . VAL A 1 256 ? -32.225 15.725 26.876 1.00 94.44 256 VAL A CA 1
ATOM 2099 C C . VAL A 1 256 ? -32.848 15.187 25.590 1.00 94.44 256 VAL A C 1
ATOM 2101 O O . VAL A 1 256 ? -32.168 14.778 24.644 1.00 94.44 256 VAL A O 1
ATOM 2104 N N . LYS A 1 257 ? -34.182 15.193 25.511 1.00 87.31 257 LYS A N 1
ATOM 2105 C CA . LYS A 1 257 ? -34.902 14.737 24.317 1.00 87.31 257 LYS A CA 1
ATOM 2106 C C . LYS A 1 257 ? -34.540 15.610 23.110 1.00 87.31 257 LYS A C 1
ATOM 2108 O O . LYS A 1 257 ? -34.886 16.784 23.071 1.00 87.31 257 LYS A O 1
ATOM 2113 N N . ASN A 1 258 ? -33.919 15.003 22.095 1.00 83.12 258 ASN A N 1
ATOM 2114 C CA . ASN A 1 258 ? -33.346 15.685 20.920 1.00 83.12 258 ASN A CA 1
ATOM 2115 C C . ASN A 1 258 ? -32.212 16.684 21.244 1.00 83.12 258 ASN A C 1
ATOM 2117 O O . ASN A 1 258 ? -31.873 17.497 20.386 1.00 83.12 258 ASN A O 1
ATOM 2121 N N . GLY A 1 259 ? -31.637 16.606 22.446 1.00 91.94 259 GLY A N 1
ATOM 2122 C CA . GLY A 1 259 ? -30.524 17.431 22.907 1.00 91.94 259 GLY A CA 1
ATOM 2123 C C . GLY A 1 259 ? -29.242 16.624 23.140 1.00 91.94 259 GLY A C 1
ATOM 2124 O O . GLY A 1 259 ? -29.050 15.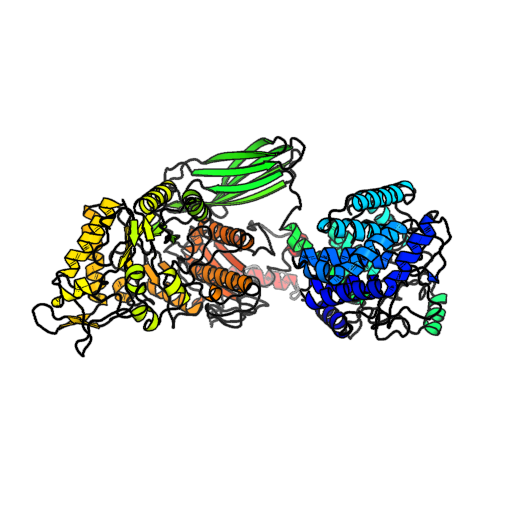557 22.549 1.00 91.94 259 GLY A O 1
ATOM 2125 N N . GLY A 1 260 ? -28.374 17.153 23.995 1.00 95.50 260 GLY A N 1
ATOM 2126 C CA . GLY A 1 260 ? -27.167 16.529 24.518 1.00 95.50 260 GLY A CA 1
ATOM 2127 C C . GLY A 1 260 ? -27.338 15.996 25.942 1.00 95.50 260 GLY A C 1
ATOM 2128 O O . GLY A 1 260 ? -28.450 15.809 26.440 1.00 95.50 260 GLY A O 1
ATOM 2129 N N . LEU A 1 261 ? -26.207 15.714 26.584 1.00 96.94 261 LEU A N 1
ATOM 2130 C CA . LEU A 1 261 ? -26.129 15.163 27.934 1.00 96.94 261 LEU A CA 1
ATOM 2131 C C . LEU A 1 261 ? -25.911 16.242 28.994 1.00 96.94 261 LEU A C 1
ATOM 2133 O O . LEU A 1 261 ? -24.994 17.056 28.885 1.00 96.94 261 LEU A O 1
ATOM 2137 N N . HIS A 1 262 ? -26.671 16.149 30.080 1.00 97.12 262 HIS A N 1
ATOM 2138 C CA . HIS A 1 262 ? -26.284 16.700 31.376 1.00 97.12 262 HIS A CA 1
ATOM 2139 C C . HIS A 1 262 ? -25.183 15.844 32.029 1.00 97.12 262 HIS A C 1
ATOM 2141 O O . HIS A 1 262 ? -25.005 14.671 31.693 1.00 97.12 262 HIS A O 1
ATOM 2147 N N . ARG A 1 263 ? -24.447 16.416 32.990 1.00 94.88 263 ARG A N 1
ATOM 2148 C CA . ARG A 1 263 ? -23.361 15.724 33.707 1.00 94.88 263 ARG A CA 1
ATOM 2149 C C . ARG A 1 263 ? -23.862 14.720 34.737 1.00 94.88 263 ARG A C 1
ATOM 2151 O O . ARG A 1 263 ? -23.569 13.535 34.627 1.00 94.88 263 ARG A O 1
ATOM 2158 N N . TYR A 1 264 ? -24.637 15.195 35.705 1.00 95.44 264 TYR A N 1
ATOM 2159 C CA . TYR A 1 264 ? -25.412 14.404 36.662 1.00 95.44 264 TYR A CA 1
ATOM 2160 C C . TYR A 1 264 ? -26.631 15.233 37.107 1.00 95.44 264 TYR A C 1
ATOM 2162 O O . TYR A 1 264 ? -26.718 16.424 36.799 1.00 95.44 264 TYR A O 1
ATOM 2170 N N . LYS A 1 265 ? -27.601 14.631 37.808 1.00 93.25 265 LYS A N 1
ATOM 2171 C CA . LYS A 1 265 ? -28.879 15.303 38.134 1.00 93.25 265 LYS A CA 1
ATOM 2172 C C . LYS A 1 265 ? -28.719 16.558 38.997 1.00 93.25 265 LYS A C 1
ATOM 2174 O O . LYS A 1 265 ? -29.494 17.495 38.843 1.00 93.25 265 LYS A O 1
ATOM 2179 N N . GLY A 1 266 ? -27.742 16.563 39.901 1.00 92.00 266 GLY A N 1
ATOM 2180 C CA . GLY A 1 266 ? -27.462 17.683 40.801 1.00 92.00 266 GLY A CA 1
ATOM 2181 C C . GLY A 1 266 ? -26.541 18.756 40.219 1.00 92.00 266 GLY A C 1
ATOM 2182 O O . GLY A 1 266 ? -26.209 19.697 40.934 1.00 92.00 266 GLY A O 1
ATOM 2183 N N . ASP A 1 267 ? -26.121 18.633 38.956 1.00 93.25 267 ASP A N 1
ATOM 2184 C CA . ASP A 1 267 ? -25.217 19.600 38.337 1.00 93.25 267 ASP A CA 1
ATOM 2185 C C . ASP A 1 267 ? -25.882 20.977 38.233 1.00 93.25 267 ASP A C 1
ATOM 2187 O O . ASP A 1 267 ? -26.834 21.149 37.474 1.00 93.25 267 ASP A O 1
ATOM 2191 N N . SER A 1 268 ? -25.368 21.952 38.985 1.00 93.31 268 SER A N 1
ATOM 2192 C CA . SER A 1 268 ? -25.817 23.351 38.972 1.00 93.31 268 SER A CA 1
ATOM 2193 C C . SER A 1 268 ? -24.808 24.295 38.311 1.00 93.31 268 SER A C 1
ATOM 2195 O O . SER A 1 268 ? -25.055 25.505 38.248 1.00 93.31 268 SER A O 1
ATOM 2197 N N . PHE A 1 269 ? -23.676 23.781 37.809 1.00 92.62 269 PHE A N 1
ATOM 2198 C CA . PHE A 1 269 ? -22.652 24.594 37.156 1.00 92.62 269 PHE A CA 1
ATOM 2199 C C . PHE A 1 269 ? -23.234 25.244 35.901 1.00 92.62 269 PHE A C 1
ATOM 2201 O O . PHE A 1 269 ? -23.810 24.568 35.054 1.00 92.62 269 PHE A O 1
ATOM 2208 N N . TYR A 1 270 ? -23.209 26.580 35.844 1.00 92.75 270 TYR A N 1
ATOM 2209 C CA . TYR A 1 270 ? -23.941 27.368 34.845 1.00 92.75 270 TYR A CA 1
ATOM 2210 C C . TYR A 1 270 ? -25.378 26.857 34.597 1.00 92.75 270 TYR A C 1
ATOM 2212 O O . TYR A 1 270 ? -25.840 26.760 33.458 1.00 92.75 270 TYR A O 1
ATOM 2220 N N . GLY A 1 271 ? -26.084 26.521 35.680 1.00 92.81 271 GLY A N 1
ATOM 2221 C CA . GLY A 1 271 ? -27.461 26.033 35.659 1.00 92.81 271 GLY A CA 1
ATOM 2222 C C . GLY A 1 271 ? -27.637 24.574 35.229 1.00 92.81 271 GLY A C 1
ATOM 2223 O O . GLY A 1 271 ? -28.776 24.157 35.029 1.00 92.81 271 GLY A O 1
ATOM 2224 N N . GLY A 1 272 ? -26.556 23.803 35.085 1.00 93.00 272 GLY A N 1
ATOM 2225 C CA . GLY A 1 272 ? -26.608 22.397 34.688 1.00 93.00 272 GLY A CA 1
ATOM 2226 C C . GLY A 1 272 ? -27.015 22.227 33.235 1.00 93.00 272 GLY A C 1
ATOM 2227 O O . GLY A 1 272 ? -28.033 21.597 32.955 1.00 93.00 272 GLY A O 1
ATOM 2228 N N . GLY A 1 273 ? -26.273 22.856 32.323 1.00 94.75 273 GLY A N 1
ATOM 2229 C CA . GLY A 1 273 ? -26.542 22.794 30.887 1.00 94.75 273 GLY A CA 1
ATOM 2230 C C . GLY A 1 273 ? -26.226 21.439 30.257 1.00 94.75 273 GLY A C 1
ATOM 2231 O O . GLY A 1 273 ? -25.825 20.481 30.922 1.00 94.75 273 GLY A O 1
ATOM 2232 N N . GLU A 1 274 ? -26.416 21.358 28.944 1.00 97.06 274 GLU A N 1
ATOM 2233 C CA . GLU A 1 274 ? -26.012 20.199 28.145 1.00 97.06 274 GLU A CA 1
ATOM 2234 C C . GLU A 1 274 ? -24.548 20.372 27.720 1.00 97.06 274 GLU A C 1
ATOM 2236 O O . GLU A 1 274 ? -24.184 21.366 27.089 1.00 97.06 274 GLU A O 1
ATOM 2241 N N . TRP A 1 275 ? -23.688 19.413 28.043 1.00 97.62 275 TRP A N 1
ATOM 2242 C CA . TRP A 1 275 ? -22.245 19.519 27.839 1.00 97.62 275 TRP A CA 1
ATOM 2243 C C . TRP A 1 275 ? -21.819 18.986 26.470 1.00 97.62 275 TRP A C 1
ATOM 2245 O O . TRP A 1 275 ? -22.144 17.852 26.095 1.00 97.62 275 TRP A O 1
ATOM 2255 N N . ILE A 1 276 ? -21.010 19.762 25.743 1.00 97.88 276 ILE A N 1
ATOM 2256 C CA . ILE A 1 276 ? -20.477 19.359 24.430 1.00 97.88 276 ILE A CA 1
ATOM 2257 C C . ILE A 1 276 ? -19.566 18.135 24.575 1.00 97.88 276 ILE A C 1
ATOM 2259 O O . ILE A 1 276 ? -19.710 17.152 23.845 1.00 97.88 276 ILE A O 1
ATOM 2263 N N . ILE A 1 277 ? -18.673 18.168 25.565 1.00 97.31 277 ILE A N 1
ATOM 2264 C CA . ILE A 1 277 ? -17.658 17.137 25.821 1.00 97.31 277 ILE A CA 1
ATOM 2265 C C . ILE A 1 277 ? -18.319 15.791 26.168 1.00 97.31 277 ILE A C 1
ATOM 2267 O O . ILE A 1 277 ? -18.024 14.772 25.541 1.00 97.31 277 ILE A O 1
ATOM 2271 N N . LEU A 1 278 ? -19.268 15.790 27.114 1.00 97.75 278 LEU A N 1
ATOM 2272 C CA . LEU A 1 278 ? -19.988 14.584 27.546 1.00 97.75 278 LEU A CA 1
ATOM 2273 C C . LEU A 1 278 ? -20.794 13.962 26.407 1.00 97.75 278 LEU A C 1
ATOM 2275 O O . LEU A 1 278 ? -20.747 12.750 26.184 1.00 97.75 278 LEU A O 1
ATOM 2279 N N . THR A 1 279 ? -21.485 14.802 25.639 1.00 98.31 279 THR A N 1
ATOM 2280 C CA . THR A 1 279 ? -22.267 14.352 24.487 1.00 98.31 279 THR A CA 1
ATOM 2281 C C . THR A 1 279 ? -21.361 13.758 23.404 1.00 98.31 279 THR A C 1
ATOM 2283 O O . THR A 1 279 ? -21.691 12.728 22.815 1.00 98.31 279 THR A O 1
ATOM 2286 N N . ALA A 1 280 ? -20.178 14.338 23.176 1.00 98.06 280 ALA A N 1
ATOM 2287 C CA . ALA A 1 280 ? -19.189 13.793 22.252 1.00 98.06 280 ALA A CA 1
ATOM 2288 C C . ALA A 1 280 ? -18.610 12.445 22.719 1.00 98.06 280 ALA A C 1
ATOM 2290 O O . ALA A 1 280 ? -18.473 11.543 21.890 1.00 98.06 280 ALA A O 1
ATOM 2291 N N . TRP A 1 281 ? -18.347 12.250 24.019 1.00 97.69 281 TRP A N 1
ATOM 2292 C CA . TRP A 1 281 ? -17.961 10.933 24.548 1.00 97.69 281 TRP A CA 1
ATOM 2293 C C . TRP A 1 281 ? -19.064 9.893 24.404 1.00 97.69 281 TRP A C 1
ATOM 2295 O O . TRP A 1 281 ? -18.758 8.756 24.055 1.00 97.69 281 TRP A O 1
ATOM 2305 N N . LEU A 1 282 ? -20.335 10.253 24.612 1.00 98.19 282 LEU A N 1
ATOM 2306 C CA . LEU A 1 282 ? -21.440 9.325 24.356 1.00 98.19 282 LEU A CA 1
ATOM 2307 C C . LEU A 1 282 ? -21.475 8.940 22.871 1.00 98.19 282 LEU A C 1
ATOM 2309 O O . LEU A 1 282 ? -21.631 7.769 22.525 1.00 98.19 282 LEU A O 1
ATOM 2313 N N . GLY A 1 283 ? -21.232 9.915 21.992 1.00 97.38 283 GLY A N 1
ATOM 2314 C CA . GLY A 1 283 ? -21.010 9.681 20.569 1.00 97.38 283 GLY A CA 1
ATOM 2315 C C . GLY A 1 283 ? -19.878 8.688 20.322 1.00 97.38 283 GLY A C 1
ATOM 2316 O O . GLY A 1 283 ? -20.067 7.740 19.564 1.00 97.38 283 GLY A O 1
ATOM 2317 N N . TRP A 1 284 ? -18.732 8.864 20.983 1.00 96.75 284 TRP A N 1
ATOM 2318 C CA . TRP A 1 284 ? -17.575 7.975 20.867 1.00 96.75 284 TRP A CA 1
ATOM 2319 C C . TRP A 1 284 ? -17.887 6.572 21.403 1.00 96.75 284 TRP A C 1
ATOM 2321 O O . TRP A 1 284 ? -17.552 5.581 20.764 1.00 96.75 284 TRP A O 1
ATOM 2331 N N . HIS A 1 285 ? -18.616 6.445 22.507 1.00 95.88 285 HIS A N 1
ATOM 2332 C CA . HIS A 1 285 ? -19.086 5.148 22.985 1.00 95.88 285 HIS A CA 1
ATOM 2333 C C . HIS A 1 285 ? -19.967 4.458 21.928 1.00 95.88 285 HIS A C 1
ATOM 2335 O O . HIS A 1 285 ? -19.726 3.302 21.571 1.00 95.88 285 HIS A O 1
ATOM 2341 N N . TYR A 1 286 ? -20.925 5.180 21.338 1.00 95.56 286 TYR A N 1
ATOM 2342 C CA . TYR A 1 286 ? -21.762 4.641 20.265 1.00 95.56 286 TYR A CA 1
ATOM 2343 C C . TYR A 1 286 ? -20.992 4.284 18.996 1.00 95.56 286 TYR A C 1
ATOM 2345 O O . TYR A 1 286 ? -21.410 3.361 18.295 1.00 95.56 286 TYR A O 1
ATOM 2353 N N . THR A 1 287 ? -19.867 4.942 18.689 1.00 91.19 287 THR A N 1
ATOM 2354 C CA . THR A 1 287 ? -19.017 4.483 17.578 1.00 91.19 287 THR A CA 1
ATOM 2355 C C . THR A 1 287 ? -18.388 3.125 17.878 1.00 91.19 287 THR A C 1
ATOM 2357 O O . THR A 1 287 ? -18.235 2.321 16.956 1.00 91.19 287 THR A O 1
ATOM 2360 N N . GLN A 1 288 ? -18.078 2.824 19.145 1.00 87.50 288 GLN A N 1
ATOM 2361 C CA . GLN A 1 288 ? -17.508 1.533 19.534 1.00 87.50 288 GLN A CA 1
ATOM 2362 C C . GLN A 1 288 ? -18.511 0.382 19.478 1.00 87.50 288 GLN A C 1
ATOM 2364 O O . GLN A 1 288 ? -18.120 -0.719 19.089 1.00 87.50 288 GLN A O 1
ATOM 2369 N N . ILE A 1 289 ? -19.780 0.634 19.819 1.00 89.12 289 ILE A N 1
ATOM 2370 C CA . ILE A 1 289 ? -20.860 -0.371 19.782 1.00 89.12 289 ILE A CA 1
ATOM 2371 C C . ILE A 1 289 ? -21.715 -0.322 18.504 1.00 89.12 289 ILE A C 1
ATOM 2373 O O . ILE A 1 289 ? -22.755 -0.963 18.431 1.00 89.12 289 ILE A O 1
ATOM 2377 N N . GLU A 1 290 ? -21.266 0.417 17.488 1.00 86.81 290 GLU A N 1
ATOM 2378 C CA . GLU A 1 290 ? -21.884 0.484 16.154 1.00 86.81 290 GLU A CA 1
ATOM 2379 C C . GLU A 1 290 ? -23.319 1.049 16.099 1.00 86.81 290 GLU A C 1
ATOM 2381 O O . GLU A 1 290 ? -24.050 0.850 15.127 1.00 86.81 290 GLU A O 1
ATOM 2386 N N . GLU A 1 291 ? -23.700 1.868 17.078 1.00 84.19 291 GLU A N 1
ATOM 2387 C CA . GLU A 1 291 ? -24.993 2.563 17.139 1.00 84.19 291 GLU A CA 1
ATOM 2388 C C . GLU A 1 291 ? -24.997 3.831 16.260 1.00 84.19 291 GLU A C 1
ATOM 2390 O O . GLU A 1 291 ? -25.271 4.950 16.704 1.00 84.19 291 GLU A O 1
ATOM 2395 N N . TYR A 1 292 ? -24.671 3.693 14.967 1.00 83.62 292 TYR A N 1
ATOM 2396 C CA . TYR A 1 292 ? -24.420 4.830 14.063 1.00 83.62 292 TYR A CA 1
ATOM 2397 C C . TYR A 1 292 ? -25.601 5.793 13.926 1.00 83.62 292 TYR A C 1
ATOM 2399 O O . TYR A 1 292 ? -25.409 6.981 13.659 1.00 83.62 292 TYR A O 1
ATOM 2407 N N . GLY A 1 293 ? -26.830 5.294 14.094 1.00 83.56 293 GLY A N 1
ATOM 2408 C CA . GLY A 1 293 ? -28.021 6.136 14.134 1.00 83.56 293 GLY A CA 1
ATOM 2409 C C . GLY A 1 293 ? -27.952 7.160 15.267 1.00 83.56 293 GLY A C 1
ATOM 2410 O O . GLY A 1 293 ? -28.273 8.328 15.043 1.00 83.56 293 GLY A O 1
ATOM 2411 N N . LYS A 1 294 ? -27.481 6.743 16.448 1.00 91.38 294 LYS A N 1
ATOM 2412 C CA . LYS A 1 294 ? -27.263 7.620 17.602 1.00 91.38 294 LYS A CA 1
ATOM 2413 C C . LYS A 1 294 ? -26.034 8.515 17.403 1.00 91.38 294 LYS A C 1
ATOM 2415 O O . LYS A 1 294 ? -26.135 9.719 17.619 1.00 91.38 294 LYS A O 1
ATOM 2420 N N . VAL A 1 295 ? -24.932 7.979 16.866 1.00 93.19 295 VAL A N 1
ATOM 2421 C CA . VAL A 1 295 ? -23.715 8.760 16.549 1.00 93.19 295 VAL A CA 1
ATOM 2422 C C . VAL A 1 295 ? -24.024 9.949 15.634 1.00 93.19 295 VAL A C 1
ATOM 2424 O O . VAL A 1 295 ? -23.598 11.068 15.897 1.00 93.19 295 VAL A O 1
ATOM 2427 N N . GLN A 1 296 ? -24.782 9.730 14.555 1.00 90.62 296 GLN A N 1
ATOM 2428 C CA . GLN A 1 296 ? -25.120 10.793 13.601 1.00 90.62 296 GLN A CA 1
ATOM 2429 C C . GLN A 1 296 ? -26.011 11.872 14.220 1.00 90.62 296 GLN A C 1
ATOM 2431 O O . GLN A 1 296 ? -25.883 13.039 13.858 1.00 90.62 296 GLN A O 1
ATOM 2436 N N . LYS A 1 297 ? -26.905 11.501 15.145 1.00 93.69 297 LYS A N 1
ATOM 2437 C CA . LYS A 1 297 ? -27.712 12.472 15.895 1.00 93.69 297 LYS A CA 1
ATOM 2438 C C . LYS A 1 297 ? -26.824 13.331 16.790 1.00 93.69 297 LYS A C 1
ATOM 2440 O O . LYS A 1 297 ? -26.915 14.548 16.710 1.00 93.69 297 LYS A O 1
ATOM 2445 N N . ILE A 1 298 ? -25.925 12.700 17.545 1.00 96.81 298 ILE A N 1
ATOM 2446 C CA . ILE A 1 298 ? -24.960 13.395 18.403 1.00 96.81 298 ILE A CA 1
ATOM 2447 C C . ILE A 1 298 ? -24.073 14.333 17.587 1.00 96.81 298 ILE A C 1
ATOM 2449 O O . ILE A 1 298 ? -23.989 15.512 17.903 1.00 96.81 298 ILE A O 1
ATOM 2453 N N . LYS A 1 299 ? -23.468 13.855 16.494 1.00 95.56 299 LYS A N 1
ATOM 2454 C CA . LYS A 1 299 ? -22.604 14.688 15.649 1.00 95.56 299 LYS A CA 1
ATOM 2455 C C . LYS A 1 299 ? -23.343 15.911 15.105 1.00 95.56 299 LYS A C 1
ATOM 2457 O O . LYS A 1 299 ? -22.807 17.009 15.168 1.00 95.56 299 LYS A O 1
ATOM 2462 N N . ARG A 1 300 ? -24.572 15.733 14.607 1.00 95.38 300 ARG A N 1
ATOM 2463 C CA . ARG A 1 300 ? -25.396 16.856 14.129 1.00 95.38 300 ARG A CA 1
ATOM 2464 C C . ARG A 1 300 ? -25.723 17.836 15.246 1.00 95.38 300 ARG A C 1
ATOM 2466 O O . ARG A 1 300 ? -25.677 19.033 15.005 1.00 95.38 300 ARG A O 1
ATOM 2473 N N . TRP A 1 301 ? -26.043 17.336 16.437 1.00 96.62 301 TRP A N 1
ATOM 2474 C CA . TRP A 1 301 ? -26.302 18.191 17.588 1.00 96.62 301 TRP A CA 1
ATOM 2475 C C . TRP A 1 301 ? -25.061 19.013 17.946 1.00 96.62 301 TRP A C 1
ATOM 2477 O O . TRP A 1 301 ? -25.178 20.226 18.035 1.00 96.62 301 TRP A O 1
ATOM 2487 N N . LEU A 1 302 ? -23.873 18.398 18.031 1.00 97.00 302 LEU A N 1
ATOM 2488 C CA . LEU A 1 302 ? -22.611 19.109 18.290 1.00 97.00 302 LEU A CA 1
ATOM 2489 C C . LEU A 1 302 ? -22.348 20.196 17.237 1.00 97.00 302 LEU A C 1
ATOM 2491 O O . LEU A 1 302 ? -22.017 21.322 17.584 1.00 97.00 302 LEU A O 1
ATOM 2495 N N . GLU A 1 303 ? -22.543 19.877 15.954 1.00 96.38 303 GLU A N 1
ATOM 2496 C CA . GLU A 1 303 ? -22.350 20.822 14.845 1.00 96.38 303 GLU A CA 1
ATOM 2497 C C . GLU A 1 303 ? -23.314 22.012 14.893 1.00 96.38 303 GLU A C 1
ATOM 2499 O O . GLU A 1 303 ? -22.942 23.106 14.482 1.00 96.38 303 GLU A O 1
ATOM 2504 N N . GLN A 1 304 ? -24.528 21.816 15.411 1.00 95.69 304 GLN A N 1
ATOM 2505 C CA . GLN A 1 304 ? -25.519 22.880 15.598 1.00 95.69 304 GLN A CA 1
ATOM 2506 C C . GLN A 1 304 ? -25.189 23.818 16.763 1.00 95.69 304 GLN A C 1
ATOM 2508 O O . GLN A 1 304 ? -25.761 24.901 16.825 1.00 95.69 304 GLN A O 1
ATOM 2513 N N . GLN A 1 305 ? -24.298 23.416 17.675 1.00 96.69 305 GLN A N 1
ATOM 2514 C CA . GLN A 1 305 ? -23.904 24.247 18.817 1.00 96.69 305 GLN A CA 1
ATOM 2515 C C . GLN A 1 305 ? -22.727 25.176 18.500 1.00 96.69 305 GLN A C 1
ATOM 2517 O O . GLN A 1 305 ? -22.341 25.975 19.350 1.00 96.69 305 GLN A O 1
ATOM 2522 N N . ALA A 1 306 ? -22.130 25.055 17.310 1.00 96.31 306 ALA A N 1
ATOM 2523 C CA . ALA A 1 306 ? -21.068 25.953 16.890 1.00 96.31 306 ALA A CA 1
ATOM 2524 C C . ALA A 1 306 ? -21.636 27.340 16.561 1.00 96.31 306 ALA A C 1
ATOM 2526 O O . ALA A 1 306 ? -22.649 27.448 15.869 1.00 96.31 306 ALA A O 1
ATOM 2527 N N . ASP A 1 307 ? -20.974 28.395 17.033 1.00 94.44 307 ASP A N 1
ATOM 2528 C CA . ASP A 1 307 ? -21.355 29.767 16.691 1.00 94.44 307 ASP A CA 1
ATOM 2529 C C . ASP A 1 307 ? -20.973 30.148 15.245 1.00 94.44 307 ASP A C 1
ATOM 2531 O O . ASP A 1 307 ? -20.415 29.353 14.483 1.00 94.44 307 ASP A O 1
ATOM 2535 N N . GLU A 1 308 ? -21.264 31.391 14.853 1.00 92.38 308 GLU A N 1
ATOM 2536 C CA . GLU A 1 308 ? -20.971 31.916 13.511 1.00 92.38 308 GLU A CA 1
ATOM 2537 C C . GLU A 1 308 ? -19.475 31.891 13.138 1.00 92.38 308 GLU A C 1
ATOM 2539 O O . GLU A 1 308 ? -19.129 31.892 11.956 1.00 92.38 308 GLU A O 1
ATOM 2544 N N . PHE A 1 309 ? -18.580 31.808 14.129 1.00 92.75 309 PHE A N 1
ATOM 2545 C CA . PHE A 1 309 ? -17.131 31.701 13.944 1.00 92.75 309 PHE A CA 1
ATOM 2546 C C . PHE A 1 309 ? -16.630 30.251 14.004 1.00 92.75 309 PHE A C 1
ATOM 2548 O O . PHE A 1 309 ? -15.418 30.008 13.924 1.00 92.75 309 PHE A O 1
ATOM 2555 N N . GLY A 1 310 ? -17.547 29.290 14.139 1.00 94.50 310 GLY A N 1
ATOM 2556 C CA . GLY A 1 310 ? -17.260 27.872 14.277 1.00 94.50 310 GLY A CA 1
ATOM 2557 C C . GLY A 1 310 ? -16.631 27.514 15.623 1.00 94.50 310 GLY A C 1
ATOM 2558 O O . GLY A 1 310 ? -15.831 26.581 15.661 1.00 94.50 310 GLY A O 1
ATOM 2559 N N . GLN A 1 311 ? -16.931 28.256 16.693 1.00 96.44 311 GLN A N 1
ATOM 2560 C CA . GLN A 1 311 ? -16.459 27.982 18.054 1.00 96.44 311 GLN A CA 1
ATOM 2561 C C . GLN A 1 311 ? -17.473 27.124 18.815 1.00 96.44 311 GLN A C 1
ATOM 2563 O O . GLN A 1 311 ? -18.679 27.335 18.696 1.00 96.44 311 GLN A O 1
ATOM 2568 N N . LEU A 1 312 ? -16.983 26.144 19.576 1.00 97.69 312 LEU A N 1
ATOM 2569 C CA . LEU A 1 312 ? -17.798 25.266 20.412 1.00 97.69 312 LEU A CA 1
ATOM 2570 C C . LEU A 1 312 ? -17.675 25.668 21.889 1.00 97.69 312 LEU A C 1
ATOM 2572 O O . LEU A 1 312 ? -16.547 25.776 22.392 1.00 97.69 312 LEU A O 1
ATOM 2576 N N . PRO A 1 313 ? -18.804 25.821 22.605 1.00 96.69 313 PRO A N 1
ATOM 2577 C CA . PRO A 1 313 ? -18.792 26.148 24.022 1.00 96.69 313 PRO A CA 1
ATOM 2578 C C . PRO A 1 313 ? -18.491 24.920 24.892 1.00 96.69 313 PRO A C 1
ATOM 2580 O O . PRO A 1 313 ? -18.454 23.783 24.422 1.00 96.69 313 PRO A O 1
ATOM 2583 N N . GLU A 1 314 ? -18.308 25.137 26.189 1.00 94.62 314 GLU A N 1
ATOM 2584 C CA . GLU A 1 314 ? -18.262 24.069 27.198 1.00 94.62 314 GLU A CA 1
ATOM 2585 C C . GLU A 1 314 ? -19.622 23.370 27.366 1.00 94.62 314 GLU A C 1
ATOM 2587 O O . GLU A 1 314 ? -19.736 22.142 27.273 1.00 94.62 314 GLU A O 1
ATOM 2592 N N . GLN A 1 315 ? -20.669 24.180 27.528 1.00 94.69 315 GLN A N 1
ATOM 2593 C CA . GLN A 1 315 ? -22.051 23.744 27.698 1.00 94.69 315 GLN A CA 1
ATOM 2594 C C . GLN A 1 315 ? -23.031 24.669 26.966 1.00 94.69 315 GLN A C 1
ATOM 2596 O O . GLN A 1 315 ? -22.765 25.860 26.786 1.00 94.69 315 GLN A O 1
ATOM 2601 N N . VAL A 1 316 ? -24.201 24.144 26.602 1.00 94.56 316 VAL A N 1
ATOM 2602 C CA . VAL A 1 316 ? -25.318 24.902 26.014 1.00 94.56 316 VAL A CA 1
ATOM 2603 C C . VAL A 1 316 ? -26.491 25.002 26.985 1.00 94.56 316 VAL A C 1
ATOM 2605 O O . VAL A 1 316 ? -26.660 24.166 27.869 1.00 94.56 316 VAL A O 1
ATOM 2608 N N . GLN A 1 317 ? -27.266 26.082 26.870 1.00 92.38 317 GLN A N 1
ATOM 2609 C CA . GLN A 1 317 ? -28.277 26.480 27.860 1.00 92.38 317 GLN A CA 1
ATOM 2610 C C . GLN A 1 317 ? -29.718 26.265 27.360 1.00 92.38 317 GLN A C 1
ATOM 2612 O O . GLN A 1 317 ? -30.634 26.935 27.830 1.00 92.38 317 GLN A O 1
ATOM 2617 N N . HIS A 1 318 ? -29.936 25.373 26.387 1.00 88.88 318 HIS A N 1
ATOM 2618 C CA . HIS A 1 318 ? -31.278 25.102 25.853 1.00 88.88 318 HIS A CA 1
ATOM 2619 C C . HIS A 1 318 ? -32.176 24.404 26.883 1.00 88.88 318 HIS A C 1
ATOM 2621 O O . HIS A 1 318 ? -33.351 24.748 27.010 1.00 88.88 318 HIS A O 1
ATOM 2627 N N . SER A 1 319 ? -31.608 23.462 27.637 1.00 91.69 319 SER A N 1
ATOM 2628 C CA . SER A 1 319 ? -32.215 22.822 28.802 1.00 91.69 319 SER A CA 1
ATOM 2629 C C . SER A 1 319 ? -31.293 23.001 30.008 1.00 91.69 319 SER A C 1
ATOM 2631 O O . SER A 1 319 ? -30.096 22.740 29.911 1.00 91.69 319 SER A O 1
ATOM 2633 N N . LEU A 1 320 ? -31.831 23.463 31.139 1.00 93.50 320 LEU A N 1
ATOM 2634 C CA . LEU A 1 320 ? -31.084 23.698 32.380 1.00 93.50 320 LEU A CA 1
ATOM 2635 C C . LEU A 1 320 ? -31.734 22.924 33.528 1.00 93.50 320 LEU A C 1
ATOM 2637 O O . LEU A 1 320 ? -32.937 23.074 33.754 1.00 93.50 320 LEU A O 1
ATOM 2641 N N . ASN A 1 321 ? -30.939 22.168 34.289 1.00 92.06 321 ASN A N 1
ATOM 2642 C CA . ASN A 1 321 ? -31.403 21.516 35.520 1.00 92.06 321 ASN A CA 1
ATOM 2643 C C . ASN A 1 321 ? -31.803 22.549 36.588 1.00 92.06 321 ASN A C 1
ATOM 2645 O O . ASN A 1 321 ? -32.823 22.400 37.261 1.00 92.06 321 ASN A O 1
ATOM 2649 N N . PHE A 1 322 ? -31.026 23.631 36.704 1.00 94.56 322 PHE A N 1
ATOM 2650 C CA . PHE A 1 322 ? -31.215 24.694 37.693 1.00 94.56 322 PHE A CA 1
ATOM 2651 C C . PHE A 1 322 ? -31.143 26.084 37.038 1.00 94.56 322 PHE A C 1
ATOM 2653 O O . PHE A 1 322 ? -30.159 26.808 37.201 1.00 94.56 322 PHE A O 1
ATOM 2660 N N . PRO A 1 323 ? -32.198 26.526 36.323 1.00 92.19 323 PRO A N 1
ATOM 2661 C CA . PRO A 1 323 ? -32.191 27.807 35.608 1.00 92.19 323 PRO A CA 1
ATOM 2662 C C . PRO A 1 323 ? -31.846 29.025 36.482 1.00 92.19 323 PRO A C 1
ATOM 2664 O O . PRO A 1 323 ? -31.247 29.986 36.005 1.00 92.19 323 PRO A O 1
ATOM 2667 N N . LYS A 1 324 ? -32.192 28.985 37.777 1.00 89.81 324 LYS A N 1
ATOM 2668 C CA . LYS A 1 324 ? -31.905 30.066 38.737 1.00 89.81 324 LYS A CA 1
ATOM 2669 C C . LYS A 1 324 ? -30.409 30.230 39.017 1.00 89.81 324 LYS A C 1
ATOM 2671 O O . LYS A 1 324 ? -29.954 31.351 39.237 1.00 89.81 324 LYS A O 1
ATOM 2676 N N . ASP A 1 325 ? -29.646 29.141 38.968 1.00 90.94 325 ASP A N 1
ATOM 2677 C CA . ASP A 1 325 ? -28.206 29.164 39.230 1.00 90.94 325 ASP A CA 1
ATOM 2678 C C . ASP A 1 325 ? -27.399 29.657 38.023 1.00 90.94 325 ASP A C 1
ATOM 2680 O O . ASP A 1 325 ? -26.270 30.118 38.191 1.00 90.94 325 ASP A O 1
ATOM 2684 N N . TYR A 1 326 ? -27.972 29.663 36.813 1.00 92.19 326 TYR A N 1
ATOM 2685 C CA . TYR A 1 326 ? -27.290 30.188 35.625 1.00 92.19 326 TYR A CA 1
ATOM 2686 C C . TYR A 1 326 ? -26.860 31.650 35.799 1.00 92.19 326 TYR A C 1
ATOM 2688 O O . TYR A 1 326 ? -25.699 31.990 35.564 1.00 92.19 326 TYR A O 1
ATOM 2696 N N . VAL A 1 327 ? -27.769 32.503 36.288 1.00 88.62 327 VAL A N 1
ATOM 2697 C CA . VAL A 1 327 ? -27.497 33.934 36.510 1.00 88.62 327 VAL A CA 1
ATOM 2698 C C . VAL A 1 327 ? -26.376 34.123 37.533 1.00 88.62 327 VAL A C 1
ATOM 2700 O O . VAL A 1 327 ? -25.503 34.968 37.346 1.00 88.62 327 VAL A O 1
ATOM 2703 N N . LYS A 1 328 ? -26.348 33.297 38.586 1.00 91.75 328 LYS A N 1
ATOM 2704 C CA . LYS A 1 328 ? -25.299 33.322 39.614 1.00 91.75 328 LYS A CA 1
ATOM 2705 C C . LYS A 1 328 ? -23.918 33.058 39.010 1.00 91.75 328 LYS A C 1
ATOM 2707 O O . LYS A 1 328 ? -22.982 33.805 39.289 1.00 91.75 328 LYS A O 1
ATOM 2712 N N . TRP A 1 329 ? -23.782 32.034 38.170 1.00 89.75 329 TRP A N 1
ATOM 2713 C CA . TRP A 1 329 ? -22.511 31.721 37.508 1.00 89.75 329 TRP A CA 1
ATOM 2714 C C . TRP A 1 329 ? -22.114 32.770 36.475 1.00 89.75 329 TRP A C 1
ATOM 2716 O O . TRP A 1 329 ? -20.949 33.165 36.421 1.00 89.75 329 TRP A O 1
ATOM 2726 N N . GLN A 1 330 ? -23.086 33.290 35.725 1.00 89.69 330 GLN A N 1
ATOM 2727 C CA . GLN A 1 330 ? -22.847 34.349 34.753 1.00 89.69 330 GLN A CA 1
ATOM 2728 C C . GLN A 1 330 ? -22.334 35.636 35.410 1.00 89.69 330 GLN A C 1
ATOM 2730 O O . GLN A 1 330 ? -21.403 36.254 34.897 1.00 89.69 330 GLN A O 1
ATOM 2735 N N . LEU A 1 331 ? -22.898 36.023 36.558 1.00 89.19 331 LEU A N 1
ATOM 2736 C CA . LEU A 1 331 ? -22.416 37.167 37.338 1.00 89.19 331 LEU A CA 1
ATOM 2737 C C . LEU A 1 331 ? -21.035 36.907 37.949 1.00 89.19 331 LEU A C 1
ATOM 2739 O O . LEU A 1 331 ? -20.222 37.824 38.028 1.00 89.19 331 LEU A O 1
ATOM 2743 N N . LYS A 1 332 ? -20.758 35.666 38.367 1.00 88.62 332 LYS A N 1
ATOM 2744 C CA . LYS A 1 332 ? -19.484 35.301 38.996 1.00 88.62 332 LYS A CA 1
ATOM 2745 C C . LYS A 1 332 ? -18.324 35.293 37.998 1.00 88.62 332 LYS A C 1
ATOM 2747 O O . LYS A 1 332 ? -17.274 35.858 38.294 1.00 88.62 332 LYS A O 1
ATOM 2752 N N . TRP A 1 333 ? -18.486 34.637 36.847 1.00 87.06 333 TRP A N 1
ATOM 2753 C CA . TRP A 1 333 ? -17.379 34.337 35.925 1.00 87.06 333 TRP A CA 1
ATOM 2754 C C . TRP A 1 333 ? -17.614 34.764 34.467 1.00 87.06 333 TRP A C 1
ATOM 2756 O O . TRP A 1 333 ? -16.728 34.596 33.632 1.00 87.06 333 TRP A O 1
ATOM 2766 N N . GLY A 1 334 ? -18.747 35.396 34.156 1.00 89.31 334 GLY A N 1
ATOM 2767 C CA . GLY A 1 334 ? -19.104 35.811 32.798 1.00 89.31 334 GLY A CA 1
ATOM 2768 C C . GLY A 1 334 ? -19.841 34.717 32.029 1.00 89.31 334 GLY A C 1
ATOM 2769 O O . GLY A 1 334 ? -20.291 33.732 32.608 1.00 89.31 334 GLY A O 1
ATOM 2770 N N . LYS A 1 335 ? -20.000 34.890 30.712 1.00 90.00 335 LYS A N 1
ATOM 2771 C CA . LYS A 1 335 ? -20.636 33.874 29.853 1.00 90.00 335 LYS A CA 1
ATOM 2772 C C . LYS A 1 335 ? -19.831 32.570 29.867 1.00 90.00 335 LYS A C 1
ATOM 2774 O O . LYS A 1 335 ? -18.623 32.602 30.077 1.00 90.00 335 LYS A O 1
ATOM 2779 N N . VAL A 1 336 ? -20.511 31.457 29.596 1.00 92.00 336 VAL A N 1
ATOM 2780 C CA . VAL A 1 336 ? -19.890 30.133 29.428 1.00 92.00 336 VAL A CA 1
ATOM 2781 C C . VAL A 1 336 ? -18.702 30.213 28.468 1.00 92.00 336 VAL A C 1
ATOM 2783 O O . VAL A 1 336 ? -18.757 30.940 27.472 1.00 92.00 336 VAL A O 1
ATOM 2786 N N . ALA A 1 337 ? -17.638 29.465 28.766 1.00 93.19 337 ALA A N 1
ATOM 2787 C CA . ALA A 1 337 ? -16.429 29.440 27.957 1.00 93.19 337 ALA A CA 1
ATOM 2788 C C . ALA A 1 337 ? -16.732 29.064 26.493 1.00 93.19 337 ALA A C 1
ATOM 2790 O O . ALA A 1 337 ? -17.249 27.981 26.214 1.00 93.19 337 ALA A O 1
ATOM 2791 N N . ASN A 1 338 ? -16.398 29.971 25.566 1.00 93.88 338 ASN A N 1
ATOM 2792 C CA . ASN A 1 338 ? -16.496 29.786 24.117 1.00 93.88 338 ASN A CA 1
ATOM 2793 C C . ASN A 1 338 ? -15.375 30.595 23.405 1.00 93.88 338 ASN A C 1
ATOM 2795 O O . ASN A 1 338 ? -15.309 31.820 23.582 1.00 93.88 338 ASN A O 1
ATOM 2799 N N . PRO A 1 339 ? -14.447 29.950 22.667 1.00 95.88 339 PRO A N 1
ATOM 2800 C CA . PRO A 1 339 ? -14.331 28.504 22.478 1.00 95.88 339 PRO A CA 1
ATOM 2801 C C . PRO A 1 339 ? -13.807 27.812 23.742 1.00 95.88 339 PRO A C 1
ATOM 2803 O O . PRO A 1 339 ? -13.001 28.388 24.481 1.00 95.88 339 PRO A O 1
ATOM 2806 N N . LEU A 1 340 ? -14.193 26.554 23.947 1.00 97.25 340 LEU A N 1
ATOM 2807 C CA . LEU A 1 340 ? -13.483 25.631 24.832 1.00 97.25 340 LEU A CA 1
ATOM 2808 C C . LEU A 1 340 ? -12.651 24.664 23.980 1.00 97.25 340 LEU A C 1
ATOM 2810 O O . LEU A 1 340 ? -13.197 23.933 23.149 1.00 97.25 340 LEU A O 1
ATOM 2814 N N . LEU A 1 341 ? -11.328 24.628 24.180 1.00 97.88 341 LEU A N 1
ATOM 2815 C CA . LEU A 1 341 ? -10.449 23.762 23.378 1.00 97.88 341 LEU A CA 1
ATOM 2816 C C . LEU A 1 341 ? -10.813 22.283 23.544 1.00 97.88 341 LEU A C 1
ATOM 2818 O O . LEU A 1 341 ? -10.780 21.527 22.575 1.00 97.88 341 LEU A O 1
ATOM 2822 N N . TRP A 1 342 ? -11.224 21.881 24.746 1.00 96.75 342 TRP A N 1
ATOM 2823 C CA . TRP A 1 342 ? -11.610 20.504 25.025 1.00 96.75 342 TRP A CA 1
ATOM 2824 C C . TRP A 1 342 ? -12.835 20.057 24.209 1.00 96.75 342 TRP A C 1
ATOM 2826 O O . TRP A 1 342 ? -12.838 18.958 23.650 1.00 96.75 342 TRP A O 1
ATOM 2836 N N . SER A 1 343 ? -13.824 20.939 24.031 1.00 98.31 343 SER A N 1
ATOM 2837 C CA . SER A 1 343 ? -14.984 20.709 23.158 1.00 98.31 343 SER A CA 1
ATOM 2838 C C . SER A 1 343 ? -14.574 20.483 21.701 1.00 98.31 343 SER A C 1
ATOM 2840 O O . SER A 1 343 ? -15.044 19.543 21.055 1.00 98.31 343 SER A O 1
ATOM 2842 N N . HIS A 1 344 ? -13.647 21.298 21.188 1.00 98.38 344 HIS A N 1
ATOM 2843 C CA . HIS A 1 344 ? -13.097 21.132 19.839 1.00 98.38 344 HIS A CA 1
ATOM 2844 C C . HIS A 1 344 ? -12.308 19.832 19.680 1.00 98.38 344 HIS A C 1
ATOM 2846 O O . HIS A 1 344 ? -12.485 19.121 18.688 1.00 98.38 344 HIS A O 1
ATOM 2852 N N . ALA A 1 345 ? -11.478 19.494 20.666 1.00 98.44 345 ALA A N 1
ATOM 2853 C CA . ALA A 1 345 ? -10.720 18.253 20.681 1.00 98.44 345 ALA A CA 1
ATOM 2854 C C . ALA A 1 345 ? -11.644 17.031 20.621 1.00 98.44 345 ALA A C 1
ATOM 2856 O O . ALA A 1 345 ? -11.456 16.150 19.783 1.00 98.44 345 ALA A O 1
ATOM 2857 N N . LEU A 1 346 ? -12.695 17.004 21.444 1.00 98.06 346 LEU A N 1
ATOM 2858 C CA . LEU A 1 346 ? -13.639 15.889 21.480 1.00 98.06 346 LEU A CA 1
ATOM 2859 C C . LEU A 1 346 ? -14.487 15.780 20.214 1.00 98.06 346 LEU A C 1
ATOM 2861 O O . LEU A 1 346 ? -14.775 14.671 19.765 1.00 98.06 346 LEU A O 1
ATOM 2865 N N . TYR A 1 347 ? -14.835 16.905 19.591 1.00 98.25 347 TYR A N 1
ATOM 2866 C CA . TYR A 1 347 ? -15.485 16.893 18.286 1.00 98.25 347 TYR A CA 1
ATOM 2867 C C . TYR A 1 347 ? -14.579 16.294 17.194 1.00 98.25 347 TYR A C 1
ATOM 2869 O O . TYR A 1 347 ? -15.038 15.455 16.410 1.00 98.25 347 TYR A O 1
ATOM 2877 N N . ILE A 1 348 ? -13.288 16.657 17.166 1.00 98.12 348 ILE A N 1
ATOM 2878 C CA . ILE A 1 348 ? -12.300 16.055 16.252 1.00 98.12 348 ILE A CA 1
ATOM 2879 C C . ILE A 1 348 ? -12.173 14.557 16.526 1.00 98.12 348 ILE A C 1
ATOM 2881 O O . ILE A 1 348 ? -12.261 13.766 15.588 1.00 98.12 348 ILE A O 1
ATOM 2885 N N . ILE A 1 349 ? -12.016 14.164 17.793 1.00 97.81 349 ILE A N 1
ATOM 2886 C CA . ILE A 1 349 ? -11.883 12.762 18.198 1.00 97.81 349 ILE A CA 1
ATOM 2887 C C . ILE A 1 349 ? -13.120 11.959 17.796 1.00 97.81 349 ILE A C 1
ATOM 2889 O O . ILE A 1 349 ? -12.972 10.881 17.232 1.00 97.81 349 ILE A O 1
ATOM 2893 N N . LEU A 1 350 ? -14.336 12.477 17.994 1.00 96.81 350 LEU A N 1
ATOM 2894 C CA . LEU A 1 350 ? -15.559 11.813 17.540 1.00 96.81 350 LEU A CA 1
ATOM 2895 C C . LEU A 1 350 ? -15.569 11.644 16.016 1.00 96.81 350 LEU A C 1
ATOM 2897 O O . LEU A 1 350 ? -15.829 10.546 15.521 1.00 96.81 350 LEU A O 1
ATOM 2901 N N . CYS A 1 351 ? -15.263 12.705 15.264 1.00 95.50 351 CYS A N 1
ATOM 2902 C CA . CYS A 1 351 ? -15.188 12.636 13.804 1.00 95.50 351 CYS A CA 1
ATOM 2903 C C . CYS A 1 351 ? -14.153 11.598 13.350 1.00 95.50 351 CYS A C 1
ATOM 2905 O O . CYS A 1 351 ? -14.438 10.783 12.473 1.00 95.50 351 CYS A O 1
ATOM 2907 N N . LYS A 1 352 ? -12.990 11.563 14.004 1.00 93.44 352 LYS A N 1
ATOM 2908 C CA . LYS A 1 352 ? -11.926 10.599 13.730 1.00 93.44 352 LYS A CA 1
ATOM 2909 C C . LYS A 1 352 ? -12.285 9.185 14.157 1.00 93.44 352 LYS A C 1
ATOM 2911 O O . LYS A 1 352 ? -11.991 8.265 13.413 1.00 93.44 352 LYS A O 1
ATOM 2916 N N . ALA A 1 353 ? -13.000 8.982 15.257 1.00 89.56 353 ALA A N 1
ATOM 2917 C CA . ALA A 1 353 ? -13.511 7.672 15.652 1.00 89.56 353 ALA A CA 1
ATOM 2918 C C . ALA A 1 353 ? -14.545 7.146 14.640 1.00 89.56 353 ALA A C 1
ATOM 2920 O O . ALA A 1 353 ? -14.596 5.949 14.353 1.00 89.56 353 ALA A O 1
ATOM 2921 N N . MET A 1 354 ? -15.350 8.038 14.052 1.00 85.75 354 MET A N 1
ATOM 2922 C CA . MET A 1 354 ? -16.265 7.696 12.960 1.00 85.75 354 MET A CA 1
ATOM 2923 C C . MET A 1 354 ? -15.525 7.339 11.664 1.00 85.75 354 MET A C 1
ATOM 2925 O O . MET A 1 354 ? -15.961 6.429 10.959 1.00 85.75 354 MET A O 1
ATOM 2929 N N . GLU A 1 355 ? -14.425 8.030 11.350 1.00 77.88 355 GLU A N 1
ATOM 2930 C CA . GLU A 1 355 ? -13.540 7.724 10.215 1.00 77.88 355 GLU A CA 1
ATOM 2931 C C . GLU A 1 355 ? -12.791 6.408 10.441 1.00 77.88 355 GLU A C 1
ATOM 2933 O O . GLU A 1 355 ? -12.955 5.477 9.663 1.00 77.88 355 GLU A O 1
ATOM 2938 N N . GLN A 1 356 ? -12.092 6.265 11.565 1.00 56.69 356 GLN A N 1
ATOM 2939 C CA . GLN A 1 356 ? -11.359 5.064 11.950 1.00 56.69 356 GLN A CA 1
ATOM 2940 C C . GLN A 1 356 ? -12.244 3.833 12.046 1.00 56.69 356 GLN A C 1
ATOM 2942 O O . GLN A 1 356 ? -11.732 2.748 11.858 1.00 56.69 356 GLN A O 1
ATOM 2947 N N . LYS A 1 357 ? -13.550 3.928 12.331 1.00 48.31 357 LYS A N 1
ATOM 2948 C CA . LYS A 1 357 ? -14.468 2.774 12.242 1.00 48.31 357 LYS A CA 1
ATOM 2949 C C . LYS A 1 357 ? -15.043 2.570 10.844 1.00 48.31 357 LYS A C 1
ATOM 2951 O O . LYS A 1 357 ? -15.399 1.440 10.535 1.00 48.31 357 LYS A O 1
ATOM 2956 N N . LYS A 1 358 ? -15.074 3.586 9.975 1.00 38.16 358 LYS A N 1
ATOM 2957 C CA . LYS A 1 358 ? -15.217 3.376 8.523 1.00 38.16 358 LYS A CA 1
ATOM 2958 C C . LYS A 1 358 ? -13.963 2.732 7.921 1.00 38.16 358 LYS A C 1
ATOM 2960 O O . LYS A 1 358 ? -14.095 2.029 6.934 1.00 38.16 358 LYS A O 1
ATOM 2965 N N . GLU A 1 359 ? -12.796 2.901 8.533 1.00 29.28 359 GLU A N 1
ATOM 2966 C CA . GLU A 1 359 ? -11.552 2.213 8.163 1.00 29.28 359 GLU A CA 1
ATOM 2967 C C . GLU A 1 359 ? -11.420 0.845 8.885 1.00 29.28 359 GLU A C 1
ATOM 2969 O O . GLU A 1 359 ? -11.077 -0.148 8.255 1.00 29.28 359 GLU A O 1
ATOM 2974 N N . ASN A 1 360 ? -11.841 0.718 10.156 1.00 28.69 360 ASN A N 1
ATOM 2975 C CA . ASN A 1 360 ? -11.783 -0.500 10.996 1.00 28.69 360 ASN A CA 1
ATOM 2976 C C . ASN A 1 360 ? -12.959 -1.467 10.789 1.00 28.69 360 ASN A C 1
ATOM 2978 O O . ASN A 1 360 ? -12.847 -2.631 11.165 1.00 28.69 360 ASN A O 1
ATOM 2982 N N . LYS A 1 361 ? -14.067 -1.065 10.143 1.00 30.67 361 LYS A N 1
ATOM 2983 C CA . LYS A 1 361 ? -15.004 -2.050 9.553 1.00 30.67 361 LYS A CA 1
ATOM 2984 C C . LYS A 1 361 ? -14.356 -2.848 8.421 1.00 30.67 361 LYS A C 1
ATOM 2986 O O . LYS A 1 361 ? -14.943 -3.798 7.908 1.00 30.67 361 LYS A O 1
ATOM 2991 N N . PHE A 1 362 ? -13.157 -2.432 8.031 1.00 31.27 362 PHE A N 1
ATOM 2992 C CA . PHE A 1 362 ? -12.526 -2.806 6.794 1.00 31.27 362 PHE A CA 1
ATOM 2993 C C . PHE A 1 362 ? -11.032 -3.134 6.925 1.00 31.27 362 PHE A C 1
ATOM 2995 O O . PHE A 1 362 ? -10.486 -3.698 5.977 1.00 31.27 362 PHE A O 1
ATOM 3002 N N . ILE A 1 363 ? -10.400 -2.884 8.085 1.00 28.95 363 ILE A N 1
ATOM 3003 C CA . ILE A 1 363 ? -9.013 -3.248 8.406 1.00 28.95 363 ILE A CA 1
ATOM 3004 C C . ILE A 1 363 ? -8.876 -3.589 9.908 1.00 28.95 363 ILE A C 1
ATOM 3006 O O . ILE A 1 363 ? -9.121 -2.776 10.790 1.00 28.95 363 ILE A O 1
ATOM 3010 N N . THR A 1 364 ? -8.434 -4.820 10.181 1.00 28.14 364 THR A N 1
ATOM 3011 C CA . THR A 1 364 ? -7.903 -5.360 11.452 1.00 28.14 364 THR A CA 1
ATOM 3012 C C . THR A 1 364 ? -8.832 -5.505 12.667 1.00 28.14 364 THR A C 1
ATOM 3014 O O . THR A 1 364 ? -8.871 -4.699 13.592 1.00 28.14 364 THR A O 1
ATOM 3017 N N . CYS A 1 365 ? -9.426 -6.696 12.756 1.00 29.97 365 CYS A N 1
ATOM 3018 C CA . CYS A 1 365 ? -9.582 -7.414 14.017 1.00 29.97 365 CYS A CA 1
ATOM 3019 C C . CYS A 1 365 ? -8.195 -7.524 14.695 1.00 29.97 365 CYS A C 1
ATOM 3021 O O . CYS A 1 365 ? -7.355 -8.315 14.268 1.00 29.97 365 CYS A O 1
ATOM 3023 N N . LYS A 1 366 ? -7.904 -6.675 15.693 1.00 32.38 366 LYS A N 1
ATOM 3024 C CA . LYS A 1 366 ? -6.695 -6.801 16.522 1.00 32.38 366 LYS A CA 1
ATOM 3025 C C . LYS A 1 366 ? -6.818 -8.071 17.368 1.00 32.38 366 LYS A C 1
ATOM 3027 O O . LYS A 1 366 ? -7.765 -8.204 18.139 1.00 32.38 366 LYS A O 1
ATOM 3032 N N . TYR A 1 367 ? -5.842 -8.961 17.180 1.00 37.00 367 TYR A N 1
ATOM 3033 C CA . TYR A 1 367 ? -5.756 -10.340 17.673 1.00 37.00 367 TYR A CA 1
ATOM 3034 C C . TYR A 1 367 ? -6.849 -11.254 17.117 1.00 37.00 367 TYR A C 1
ATOM 3036 O O . TYR A 1 367 ? -7.687 -11.770 17.856 1.00 37.00 367 TYR A O 1
ATOM 3044 N N . LYS A 1 368 ? -6.824 -11.492 15.799 1.00 53.97 368 LYS A N 1
ATOM 3045 C CA . LYS A 1 368 ? -7.400 -12.739 15.296 1.00 53.97 368 LYS A CA 1
ATOM 3046 C C . LYS A 1 368 ? -6.596 -13.872 15.907 1.00 53.97 368 LYS A C 1
ATOM 3048 O O . LYS A 1 368 ? -5.421 -14.058 15.621 1.00 53.97 368 LYS A O 1
ATOM 3053 N N . THR A 1 369 ? -7.229 -14.582 16.818 1.00 74.12 369 THR A N 1
ATOM 3054 C CA . THR A 1 369 ? -6.653 -15.781 17.405 1.00 74.12 369 THR A CA 1
ATOM 3055 C C . THR A 1 369 ? -6.649 -16.933 16.406 1.00 74.12 369 THR A C 1
ATOM 3057 O O . THR A 1 369 ? -5.888 -17.865 16.584 1.00 74.12 369 THR A O 1
ATOM 3060 N N . VAL A 1 370 ? -7.480 -16.860 15.360 1.00 85.56 370 VAL A N 1
ATOM 3061 C CA . VAL A 1 370 ? -7.455 -17.758 14.205 1.00 85.56 370 VAL A CA 1
ATOM 3062 C C . VAL A 1 370 ? -7.585 -16.921 12.936 1.00 85.56 370 VAL A C 1
ATOM 3064 O O . VAL A 1 370 ? -8.534 -16.142 12.830 1.00 85.56 370 VAL A O 1
ATOM 3067 N N . GLU A 1 371 ? -6.656 -17.052 11.992 1.00 90.56 371 GLU A N 1
ATOM 3068 C CA . GLU A 1 371 ? -6.625 -16.225 10.777 1.00 90.56 371 GLU A CA 1
ATOM 3069 C C . GLU A 1 371 ? -6.136 -16.968 9.532 1.00 90.56 371 GLU A C 1
ATOM 3071 O O . GLU A 1 371 ? -5.509 -18.026 9.621 1.00 90.56 371 GLU A O 1
ATOM 3076 N N . ILE A 1 372 ? -6.429 -16.383 8.363 1.00 91.31 372 ILE A N 1
ATOM 3077 C CA . ILE A 1 372 ? -5.845 -16.796 7.086 1.00 91.31 372 ILE A CA 1
ATOM 3078 C C . ILE A 1 372 ? -4.540 -16.012 6.915 1.00 91.31 372 ILE A C 1
ATOM 3080 O O . ILE A 1 372 ? -4.550 -14.833 6.557 1.00 91.31 372 ILE A O 1
ATOM 3084 N N . VAL A 1 373 ? -3.408 -16.671 7.157 1.00 90.88 373 VAL A N 1
ATOM 3085 C CA . VAL A 1 373 ? -2.071 -16.078 7.010 1.00 90.88 373 VAL A CA 1
ATOM 3086 C C . VAL A 1 373 ? -1.810 -15.748 5.552 1.00 90.88 373 VAL A C 1
ATOM 3088 O O . VAL A 1 373 ? -1.392 -14.629 5.237 1.00 90.88 373 VAL A O 1
ATOM 3091 N N . ASP A 1 374 ? -2.092 -16.692 4.650 1.00 90.69 374 ASP A N 1
ATOM 3092 C CA . ASP A 1 374 ? -1.900 -16.491 3.222 1.00 90.69 374 ASP A CA 1
ATOM 3093 C C . ASP A 1 374 ? -2.831 -17.297 2.324 1.00 90.69 374 ASP A C 1
ATOM 3095 O O . ASP A 1 374 ? -3.362 -18.331 2.717 1.00 90.69 374 ASP A O 1
ATOM 3099 N N . ILE A 1 375 ? -3.033 -16.783 1.111 1.00 93.31 375 ILE A N 1
ATOM 3100 C CA . ILE A 1 375 ? -3.711 -17.476 0.018 1.00 93.31 375 ILE A CA 1
ATOM 3101 C C . ILE A 1 375 ? -2.927 -17.205 -1.260 1.00 93.31 375 ILE A C 1
ATOM 3103 O O . ILE A 1 375 ? -2.785 -16.055 -1.670 1.00 93.31 375 ILE A O 1
ATOM 3107 N N . THR A 1 376 ? -2.359 -18.245 -1.868 1.00 94.06 376 THR A N 1
ATOM 3108 C CA . THR A 1 376 ? -1.504 -18.078 -3.050 1.00 94.06 376 THR A CA 1
ATOM 3109 C C . THR A 1 376 ? -1.709 -19.205 -4.053 1.00 94.06 376 THR A C 1
ATOM 3111 O O . THR A 1 376 ? -1.863 -20.358 -3.648 1.00 94.06 376 THR A O 1
ATOM 3114 N N . PRO A 1 377 ? -1.674 -18.926 -5.364 1.00 95.19 377 PRO A N 1
ATOM 3115 C CA . PRO A 1 377 ? -1.604 -19.989 -6.351 1.00 95.19 377 PRO A CA 1
ATOM 3116 C C . PRO A 1 377 ? -0.260 -20.722 -6.264 1.00 95.19 377 PRO A C 1
ATOM 3118 O O . PRO A 1 377 ? 0.770 -20.166 -5.854 1.00 95.19 377 PRO A O 1
ATOM 3121 N N . SER A 1 378 ? -0.258 -21.999 -6.646 1.00 94.44 378 SER A N 1
ATOM 3122 C CA . SER A 1 378 ? 0.958 -22.819 -6.671 1.00 94.44 378 SER A CA 1
ATOM 3123 C C . SER A 1 378 ? 1.924 -22.428 -7.798 1.00 94.44 378 SER A C 1
ATOM 3125 O O . SER A 1 378 ? 3.122 -22.683 -7.681 1.00 94.44 378 SER A O 1
ATOM 3127 N N . LYS A 1 379 ? 1.425 -21.773 -8.853 1.00 95.12 379 LYS A N 1
ATOM 3128 C CA . LYS A 1 379 ? 2.169 -21.286 -10.026 1.00 95.12 379 LYS A CA 1
ATOM 3129 C C . LYS A 1 379 ? 1.827 -19.828 -10.327 1.00 95.12 379 LYS A C 1
ATOM 3131 O O . LYS A 1 379 ? 0.842 -19.311 -9.810 1.00 95.12 379 LYS A O 1
ATOM 3136 N N . SER A 1 380 ? 2.640 -19.170 -11.151 1.00 94.75 380 SER A N 1
ATOM 3137 C CA . SER A 1 380 ? 2.391 -17.787 -11.595 1.00 94.75 380 SER A CA 1
ATOM 3138 C C . SER A 1 380 ? 1.260 -17.658 -12.619 1.00 94.75 380 SER A C 1
ATOM 3140 O O . SER A 1 380 ? 0.677 -16.582 -12.743 1.00 94.75 380 SER A O 1
ATOM 3142 N N . PHE A 1 381 ? 0.989 -18.741 -13.350 1.00 95.25 381 PHE A N 1
ATOM 3143 C CA . PHE A 1 381 ? -0.178 -18.975 -14.197 1.00 95.25 381 PHE A CA 1
ATOM 3144 C C . PHE A 1 381 ? -0.328 -20.483 -14.439 1.00 95.25 381 PHE A C 1
ATOM 3146 O O . PHE A 1 381 ? 0.594 -21.260 -14.164 1.00 95.25 381 PHE A O 1
ATOM 3153 N N . PHE A 1 382 ? -1.470 -20.900 -14.982 1.00 94.38 382 PHE A N 1
ATOM 3154 C CA . PHE A 1 382 ? -1.750 -22.296 -15.330 1.00 94.38 382 PHE A CA 1
ATOM 3155 C C . PHE A 1 382 ? -1.990 -22.452 -16.833 1.00 94.38 382 PHE A C 1
ATOM 3157 O O . PHE A 1 382 ? -2.518 -21.552 -17.483 1.00 94.38 382 PHE A O 1
ATOM 3164 N N . LYS A 1 383 ? -1.650 -23.608 -17.407 1.00 91.88 383 LYS A N 1
ATOM 3165 C CA . LYS A 1 383 ? -1.991 -23.918 -18.804 1.00 91.88 383 LYS A CA 1
ATOM 3166 C C . LYS A 1 383 ? -3.408 -24.490 -18.925 1.00 91.88 383 LYS A C 1
ATOM 3168 O O . LYS A 1 383 ? -3.904 -25.118 -17.987 1.00 91.88 383 LYS A O 1
ATOM 3173 N N . PRO A 1 384 ? -4.087 -24.347 -20.079 1.00 90.94 384 PRO A N 1
ATOM 3174 C CA . PRO A 1 384 ? -5.372 -25.003 -20.292 1.00 90.94 384 PRO A CA 1
ATOM 3175 C C . PRO A 1 384 ? -5.258 -26.516 -20.096 1.00 90.94 384 PRO A C 1
ATOM 3177 O O . PRO A 1 384 ? -4.383 -27.159 -20.672 1.00 90.94 384 PRO A O 1
ATOM 3180 N N . GLY A 1 385 ? -6.160 -27.094 -19.304 1.00 87.12 385 GLY A N 1
ATOM 3181 C CA . GLY A 1 385 ? -6.102 -28.523 -18.977 1.00 87.12 385 GLY A CA 1
ATOM 3182 C C . GLY A 1 385 ? -5.272 -28.874 -17.734 1.00 87.12 385 GLY A C 1
ATOM 3183 O O . GLY A 1 385 ? -5.340 -30.015 -17.287 1.00 87.12 385 GLY A O 1
ATOM 3184 N N . GLU A 1 386 ? -4.531 -27.925 -17.161 1.00 89.62 386 GLU A N 1
ATOM 3185 C CA . GLU A 1 386 ? -3.737 -28.126 -15.946 1.00 89.62 386 GLU A CA 1
ATOM 3186 C C . GLU A 1 386 ? -4.594 -28.042 -14.670 1.00 89.62 386 GLU A C 1
ATOM 3188 O O . GLU A 1 386 ? -5.557 -27.272 -14.614 1.00 89.62 386 GLU A O 1
ATOM 3193 N N . SER A 1 387 ? -4.250 -28.832 -13.641 1.00 88.81 387 SER A N 1
ATOM 3194 C CA . SER A 1 387 ? -4.879 -28.724 -12.316 1.00 88.81 387 SER A CA 1
ATOM 3195 C C . SER A 1 387 ? -4.511 -27.392 -11.671 1.00 88.81 387 SER A C 1
ATOM 3197 O O . SER A 1 387 ? -3.332 -27.037 -11.596 1.00 88.81 387 SER A O 1
ATOM 3199 N N . ILE A 1 388 ? -5.516 -26.662 -11.194 1.00 91.75 388 ILE A N 1
ATOM 3200 C CA . ILE A 1 388 ? -5.314 -25.372 -10.536 1.00 91.75 388 ILE A CA 1
ATOM 3201 C C . ILE A 1 388 ? -5.228 -25.634 -9.042 1.00 91.75 388 ILE A C 1
ATOM 3203 O O . ILE A 1 388 ? -6.229 -26.006 -8.439 1.00 91.75 388 ILE A O 1
ATOM 3207 N N . CYS A 1 389 ? -4.057 -25.406 -8.455 1.00 93.88 389 CYS A N 1
ATOM 3208 C CA . CYS A 1 389 ? -3.834 -25.613 -7.029 1.00 93.88 389 CYS A CA 1
ATOM 3209 C C . CYS A 1 389 ? -3.685 -24.263 -6.316 1.00 93.88 389 CYS A C 1
ATOM 3211 O O . CYS A 1 389 ? -2.808 -23.460 -6.658 1.00 93.88 389 CYS A O 1
ATOM 3213 N N . ILE A 1 390 ? -4.544 -24.023 -5.326 1.00 95.19 390 ILE A N 1
ATOM 3214 C CA . ILE A 1 390 ? -4.485 -22.865 -4.435 1.00 95.19 390 ILE A CA 1
ATOM 3215 C C . ILE A 1 390 ? -4.061 -23.329 -3.048 1.00 95.19 390 ILE A C 1
ATOM 3217 O O . ILE A 1 390 ? -4.654 -24.228 -2.456 1.00 95.19 390 ILE A O 1
ATOM 3221 N N . GLU A 1 391 ? -3.029 -22.682 -2.529 1.00 95.56 391 GLU A N 1
ATOM 3222 C CA . GLU A 1 391 ? -2.489 -22.911 -1.202 1.00 95.56 391 GLU A CA 1
ATOM 3223 C C . GLU A 1 391 ? -3.069 -21.893 -0.223 1.00 95.56 391 GLU A C 1
ATOM 3225 O O . GLU A 1 391 ? -2.993 -20.687 -0.470 1.00 95.56 391 GLU A O 1
ATOM 3230 N N . ILE A 1 392 ? -3.623 -22.378 0.889 1.00 95.62 392 ILE A N 1
ATOM 3231 C CA . ILE A 1 392 ? -4.136 -21.548 1.980 1.00 95.62 392 ILE A CA 1
ATOM 3232 C C . ILE A 1 392 ? -3.397 -21.905 3.265 1.00 95.62 392 ILE A C 1
ATOM 3234 O O . ILE A 1 392 ? -3.395 -23.059 3.696 1.00 95.62 392 ILE A O 1
ATOM 3238 N N . GLU A 1 393 ? -2.792 -20.898 3.885 1.00 95.62 393 GLU A N 1
ATOM 3239 C CA . GLU A 1 393 ? -2.130 -21.004 5.181 1.00 95.62 393 GLU A CA 1
ATOM 3240 C C . GLU A 1 393 ? -3.045 -20.429 6.265 1.00 95.62 393 GLU A C 1
ATOM 3242 O O . GLU A 1 393 ? -3.475 -19.276 6.190 1.00 95.62 393 GLU A O 1
ATOM 3247 N N . LEU A 1 394 ? -3.334 -21.234 7.281 1.00 94.88 394 LEU A N 1
ATOM 3248 C CA . LEU A 1 394 ? -4.112 -20.870 8.458 1.00 94.88 394 LEU A CA 1
ATOM 3249 C C . LEU A 1 394 ? -3.217 -20.915 9.695 1.00 94.88 394 LEU A C 1
ATOM 3251 O O . LEU A 1 394 ? -2.341 -21.774 9.799 1.00 94.88 394 LEU A O 1
ATOM 3255 N N . VAL A 1 395 ? -3.482 -20.040 10.660 1.00 93.56 395 VAL A N 1
ATOM 3256 C CA . VAL A 1 395 ? -2.860 -20.112 11.987 1.00 93.56 395 VAL A CA 1
ATOM 3257 C C . VAL A 1 395 ? -3.915 -19.997 13.074 1.00 93.56 395 VAL A C 1
ATOM 3259 O O . VAL A 1 395 ? -4.856 -19.214 12.942 1.00 93.56 395 VAL A O 1
ATOM 3262 N N . ASN A 1 396 ? -3.754 -20.767 14.149 1.00 92.50 396 ASN A N 1
ATOM 3263 C CA . ASN A 1 396 ? -4.475 -20.586 15.404 1.00 92.50 396 ASN A CA 1
ATOM 3264 C C . ASN A 1 396 ? -3.505 -20.154 16.510 1.00 92.50 396 ASN A C 1
ATOM 3266 O O . ASN A 1 396 ? -2.987 -20.981 17.244 1.00 92.50 396 ASN A O 1
ATOM 3270 N N . SER A 1 397 ? -3.307 -18.852 16.674 1.00 87.75 397 SER A N 1
ATOM 3271 C CA . SER A 1 397 ? -2.490 -18.244 17.735 1.00 87.75 397 SER A CA 1
ATOM 3272 C C . SER A 1 397 ? -3.187 -18.210 19.108 1.00 87.75 397 SER A C 1
ATOM 3274 O O . SER A 1 397 ? -2.845 -17.397 19.969 1.00 87.75 397 SER A O 1
ATOM 3276 N N . SER A 1 398 ? -4.252 -18.993 19.304 1.00 81.69 398 SER A N 1
ATOM 3277 C CA . SER A 1 398 ? -5.005 -19.063 20.557 1.00 81.69 398 SER A CA 1
ATOM 3278 C C . SER A 1 398 ? -4.541 -20.232 21.420 1.00 81.69 398 SER A C 1
ATOM 3280 O O . SER A 1 398 ? -4.251 -21.307 20.913 1.00 81.69 398 SER A O 1
ATOM 3282 N N . ALA A 1 399 ? -4.621 -20.080 22.745 1.00 81.69 399 ALA A N 1
ATOM 3283 C CA . ALA A 1 399 ? -4.361 -21.167 23.695 1.00 81.69 399 ALA A CA 1
ATOM 3284 C C . ALA A 1 399 ? -5.442 -22.276 23.698 1.00 81.69 399 ALA A C 1
ATOM 3286 O O . ALA A 1 399 ? -5.429 -23.157 24.558 1.00 81.69 399 ALA A O 1
ATOM 3287 N N . LYS A 1 400 ? -6.434 -22.215 22.798 1.00 85.69 400 LYS A N 1
ATOM 3288 C CA . LYS A 1 400 ? -7.552 -23.162 22.711 1.00 85.69 400 LYS A CA 1
ATOM 3289 C C . LYS A 1 400 ? -7.684 -23.731 21.302 1.00 85.69 400 LYS A C 1
ATOM 3291 O O . LYS A 1 400 ? -7.395 -23.073 20.307 1.00 85.69 400 LYS A O 1
ATOM 3296 N N . MET A 1 401 ? -8.178 -24.962 21.227 1.00 90.88 401 MET A N 1
ATOM 3297 C CA . MET A 1 401 ? -8.610 -25.543 19.961 1.00 90.88 401 MET A CA 1
ATOM 3298 C C . MET A 1 401 ? -9.787 -24.732 19.399 1.00 90.88 401 MET A C 1
ATOM 3300 O O . MET A 1 401 ? -10.709 -24.380 20.141 1.00 90.88 401 MET A O 1
ATOM 3304 N N . ALA A 1 402 ? -9.768 -24.463 18.097 1.00 89.38 402 ALA A N 1
ATOM 3305 C CA . ALA A 1 402 ? -10.826 -23.756 17.389 1.00 89.38 402 ALA A CA 1
ATOM 3306 C C . ALA A 1 402 ? -11.471 -24.661 16.335 1.00 89.38 402 ALA A C 1
ATOM 3308 O O . ALA A 1 402 ? -10.773 -25.278 15.537 1.00 89.38 402 ALA A O 1
ATOM 3309 N N . TYR A 1 403 ? -12.803 -24.721 16.313 1.00 92.56 403 TYR A N 1
ATOM 3310 C CA . TYR A 1 403 ? -13.548 -25.307 15.198 1.00 92.56 403 TYR A CA 1
ATOM 3311 C C . TYR A 1 403 ? -13.911 -24.209 14.202 1.00 92.56 403 TYR A C 1
ATOM 3313 O O . TYR A 1 403 ? -14.545 -23.217 14.581 1.00 92.56 403 TYR A O 1
ATOM 3321 N N . VAL A 1 404 ? -13.503 -24.388 12.949 1.00 94.38 404 VAL A N 1
ATOM 3322 C CA . VAL A 1 404 ? -13.661 -23.393 11.887 1.00 94.38 404 VAL A CA 1
ATOM 3323 C C . VAL A 1 404 ? -14.181 -24.012 10.594 1.00 94.38 404 VAL A C 1
ATOM 3325 O O . VAL A 1 404 ? -13.892 -25.166 10.275 1.00 94.38 404 VAL A O 1
ATOM 3328 N N . THR A 1 405 ? -14.910 -23.204 9.830 1.00 95.56 405 THR A N 1
ATOM 3329 C CA . THR A 1 405 ? -15.347 -23.495 8.462 1.00 95.56 405 THR A CA 1
ATOM 3330 C C . THR A 1 405 ? -14.608 -22.566 7.510 1.00 95.56 405 THR A C 1
ATOM 3332 O O . THR A 1 405 ? -14.768 -21.348 7.582 1.00 95.56 405 THR A O 1
ATOM 3335 N N . LEU A 1 406 ? -13.808 -23.117 6.603 1.00 96.25 406 LEU A N 1
ATOM 3336 C CA . LEU A 1 406 ? -13.164 -22.374 5.526 1.00 96.25 406 LEU A CA 1
ATOM 3337 C C . LEU A 1 406 ? -13.988 -22.534 4.246 1.00 96.25 406 LEU A C 1
ATOM 3339 O O . LEU A 1 406 ? -14.033 -23.622 3.680 1.00 96.25 406 LEU A O 1
ATOM 3343 N N . GLY A 1 407 ? -14.633 -21.460 3.796 1.00 94.81 407 GLY A N 1
ATOM 3344 C CA . GLY A 1 407 ? -15.310 -21.405 2.501 1.00 94.81 407 GLY A CA 1
ATOM 3345 C C . GLY A 1 407 ? -14.428 -20.767 1.438 1.00 94.81 407 GLY A C 1
ATOM 3346 O O . GLY A 1 407 ? -13.841 -19.716 1.681 1.00 94.81 407 GLY A O 1
ATOM 3347 N N . ILE A 1 408 ? -14.340 -21.377 0.261 1.00 94.25 408 ILE A N 1
ATOM 3348 C CA . ILE A 1 408 ? -13.502 -20.924 -0.852 1.00 94.25 408 ILE A CA 1
ATOM 3349 C C . ILE A 1 408 ? -14.363 -20.818 -2.092 1.00 94.25 408 ILE A C 1
ATOM 3351 O O . ILE A 1 408 ? -15.028 -21.772 -2.492 1.00 94.25 408 ILE A O 1
ATOM 3355 N N . SER A 1 409 ? -14.334 -19.652 -2.722 1.00 92.25 409 SER A N 1
ATOM 3356 C CA . SER A 1 409 ? -15.063 -19.402 -3.956 1.00 92.25 409 SER A CA 1
ATOM 3357 C C . SER A 1 409 ? -14.122 -18.966 -5.065 1.00 92.25 409 SER A C 1
ATOM 3359 O O . SER A 1 409 ? -13.237 -18.140 -4.855 1.00 92.25 409 SER A O 1
ATOM 3361 N N . VAL A 1 410 ? -14.336 -19.524 -6.255 1.00 91.50 410 VAL A N 1
ATOM 3362 C CA . VAL A 1 410 ? -13.644 -19.114 -7.476 1.00 91.50 410 VAL A CA 1
ATOM 3363 C C . VAL A 1 410 ? -14.644 -18.402 -8.369 1.00 91.50 410 VAL A C 1
ATOM 3365 O O . VAL A 1 410 ? -15.686 -18.966 -8.715 1.00 91.50 410 VAL A O 1
ATOM 3368 N N . SER A 1 411 ? -14.322 -17.184 -8.782 1.00 88.50 411 SER A N 1
ATOM 3369 C CA . SER A 1 411 ? -15.149 -16.352 -9.652 1.00 88.50 411 SER A CA 1
ATOM 3370 C C . SER A 1 411 ? -14.424 -16.050 -10.959 1.00 88.50 411 SER A C 1
ATOM 3372 O O . SER A 1 411 ? -13.216 -15.841 -10.994 1.00 88.50 411 SER A O 1
ATOM 3374 N N . TRP A 1 412 ? -15.160 -16.048 -12.066 1.00 87.12 412 TRP A N 1
ATOM 3375 C CA . TRP A 1 412 ? -14.730 -15.394 -13.296 1.00 87.12 412 TRP A CA 1
ATOM 3376 C C . TRP A 1 412 ? -15.603 -14.163 -13.466 1.00 87.12 412 TRP A C 1
ATOM 3378 O O . TRP A 1 412 ? -16.792 -14.297 -13.765 1.00 87.12 412 TRP A O 1
ATOM 3388 N N . LEU A 1 413 ? -15.013 -12.985 -13.259 1.00 80.62 413 LEU A N 1
ATOM 3389 C CA . LEU A 1 413 ? -15.751 -11.726 -13.198 1.00 80.62 413 LEU A CA 1
ATOM 3390 C C . LEU A 1 413 ? -16.879 -11.820 -12.152 1.00 80.62 413 LEU A C 1
ATOM 3392 O O . LEU A 1 413 ? -16.617 -12.114 -10.990 1.00 80.62 413 LEU A O 1
ATOM 3396 N N . ASP A 1 414 ? -18.127 -11.612 -12.559 1.00 72.19 414 ASP A N 1
ATOM 3397 C CA . ASP A 1 414 ? -19.322 -11.715 -11.723 1.00 72.19 414 ASP A CA 1
ATOM 3398 C C . ASP A 1 414 ? -19.837 -13.155 -11.555 1.00 72.19 414 ASP A C 1
ATOM 3400 O O . ASP A 1 414 ? -20.668 -13.427 -10.687 1.00 72.19 414 ASP A O 1
ATOM 3404 N N . LYS A 1 415 ? -19.359 -14.099 -12.372 1.00 81.31 415 LYS A N 1
ATOM 3405 C CA . LYS A 1 415 ? -19.846 -15.478 -12.368 1.00 81.31 415 LYS A CA 1
ATOM 3406 C C . LYS A 1 415 ? -19.067 -16.331 -11.371 1.00 81.31 415 LYS A C 1
ATOM 3408 O O . LYS A 1 415 ? -17.896 -16.639 -11.593 1.00 81.31 415 LYS A O 1
ATOM 3413 N N . GLN A 1 416 ? -19.740 -16.820 -10.329 1.00 86.12 416 GLN A N 1
ATOM 3414 C CA . GLN A 1 416 ? -19.190 -17.876 -9.477 1.00 86.12 416 GLN A CA 1
ATOM 3415 C C . GLN A 1 416 ? -19.037 -19.169 -10.291 1.00 86.12 416 GLN A C 1
ATOM 3417 O O . GLN A 1 416 ? -19.982 -19.666 -10.905 1.00 86.12 416 GLN A O 1
ATOM 3422 N N . MET A 1 417 ? -17.814 -19.682 -10.334 1.00 85.69 417 MET A N 1
ATOM 3423 C CA . MET A 1 417 ? -17.424 -20.860 -11.105 1.00 85.69 417 MET A CA 1
ATOM 3424 C C . MET A 1 417 ? -17.280 -22.098 -10.227 1.00 85.69 417 MET A C 1
ATOM 3426 O O . MET A 1 417 ? -17.448 -23.209 -10.724 1.00 85.69 417 MET A O 1
ATOM 3430 N N . HIS A 1 418 ? -16.926 -21.905 -8.959 1.00 88.50 418 HIS A N 1
ATOM 3431 C CA . HIS A 1 418 ? -16.749 -22.970 -7.987 1.00 88.50 418 HIS A CA 1
ATOM 3432 C C . HIS A 1 418 ? -16.966 -22.426 -6.571 1.00 88.50 418 HIS A C 1
ATOM 3434 O O . HIS A 1 418 ? -16.695 -21.249 -6.314 1.00 88.50 418 HIS A O 1
ATOM 3440 N N . LEU A 1 419 ? -17.448 -23.284 -5.677 1.00 90.56 419 LEU A N 1
ATOM 3441 C CA . LEU A 1 419 ? -17.605 -23.021 -4.254 1.00 90.56 419 LEU A CA 1
ATOM 3442 C C . LEU A 1 419 ? -17.367 -24.332 -3.501 1.00 90.56 419 LEU A C 1
ATOM 3444 O O . LEU A 1 419 ? -18.006 -25.335 -3.813 1.00 90.56 419 LEU A O 1
ATOM 3448 N N . GLU A 1 420 ? -16.489 -24.293 -2.510 1.00 91.50 420 GLU A N 1
ATOM 3449 C CA . GLU A 1 420 ? -16.188 -25.408 -1.614 1.00 91.50 420 GLU A CA 1
ATOM 3450 C C . GLU A 1 420 ? -16.174 -24.898 -0.169 1.00 91.50 420 GLU A C 1
ATOM 3452 O O . GLU A 1 420 ? -15.774 -23.762 0.084 1.00 91.50 420 GLU A O 1
ATOM 3457 N N . GLU A 1 421 ? -16.619 -25.713 0.786 1.00 93.06 421 GLU A N 1
ATOM 3458 C CA . GLU A 1 421 ? -16.486 -25.423 2.216 1.00 93.06 421 GLU A CA 1
ATOM 3459 C C . GLU A 1 421 ? -15.847 -26.621 2.926 1.00 93.06 421 GLU A C 1
ATOM 3461 O O . GLU A 1 421 ? -16.250 -27.767 2.726 1.00 93.06 421 GLU A O 1
ATOM 3466 N N . CYS A 1 422 ? -14.860 -26.354 3.779 1.00 92.81 422 CYS A N 1
ATOM 3467 C CA . CYS A 1 422 ? -14.161 -27.361 4.565 1.00 92.81 422 CYS A CA 1
ATOM 3468 C C . CYS A 1 422 ? -14.261 -27.031 6.056 1.00 92.81 422 CYS A C 1
ATOM 3470 O O . CYS A 1 422 ? -13.902 -25.934 6.486 1.00 92.81 422 CYS A O 1
ATOM 3472 N N . ASN A 1 423 ? -14.722 -27.994 6.851 1.00 94.81 423 ASN A N 1
ATOM 3473 C CA . ASN A 1 423 ? -14.779 -27.880 8.305 1.00 94.81 423 ASN A CA 1
ATOM 3474 C C . ASN A 1 423 ? -13.561 -28.551 8.933 1.00 94.81 423 ASN A C 1
ATOM 3476 O O . ASN A 1 423 ? -13.208 -29.669 8.559 1.00 94.81 423 ASN A O 1
ATOM 3480 N N . MET A 1 424 ? -12.943 -27.907 9.921 1.00 95.00 424 MET A N 1
ATOM 3481 C CA . MET A 1 424 ? -11.787 -28.474 10.611 1.00 95.00 424 MET A CA 1
ATOM 3482 C C . MET A 1 424 ? -11.616 -27.953 12.032 1.00 95.00 424 MET A C 1
ATOM 3484 O O . MET A 1 424 ? -12.096 -26.880 12.394 1.00 95.00 424 MET A O 1
ATOM 3488 N N . TYR A 1 425 ? -10.861 -28.719 12.815 1.00 93.44 425 TYR A N 1
ATOM 3489 C CA . TYR A 1 425 ? -10.281 -28.259 14.066 1.00 93.44 425 TYR A CA 1
ATOM 3490 C C . TYR A 1 425 ? -8.865 -27.741 13.804 1.00 93.44 425 TYR A C 1
ATOM 3492 O O . TYR A 1 425 ? -8.106 -28.371 13.061 1.00 93.44 425 TYR A O 1
ATOM 3500 N N . LEU A 1 426 ? -8.543 -26.599 14.407 1.00 92.50 426 LEU A N 1
ATOM 3501 C CA . LEU A 1 426 ? -7.194 -26.059 14.512 1.00 92.50 426 LEU A CA 1
ATOM 3502 C C . LEU A 1 426 ? -6.765 -26.122 15.977 1.00 92.50 426 LEU A C 1
ATOM 3504 O O . LEU A 1 426 ? -7.437 -25.570 16.852 1.00 92.50 426 LEU A O 1
ATOM 3508 N N . MET A 1 427 ? -5.667 -26.810 16.253 1.00 94.56 427 MET A N 1
ATOM 3509 C CA . MET A 1 427 ? -5.083 -26.948 17.585 1.00 94.56 427 MET A CA 1
ATOM 3510 C C . MET A 1 427 ? -4.425 -25.629 18.027 1.00 94.56 427 MET A C 1
ATOM 3512 O O . MET A 1 427 ? -4.155 -24.775 17.179 1.00 94.56 427 MET A O 1
ATOM 3516 N N . PRO A 1 428 ? -4.207 -25.412 19.338 1.00 90.56 428 PRO A N 1
ATOM 3517 C CA . PRO A 1 428 ? -3.441 -24.264 19.819 1.00 90.56 428 PRO A CA 1
ATOM 3518 C C . PRO A 1 428 ? -2.069 -24.172 19.143 1.00 90.56 428 PRO A C 1
ATOM 3520 O O . PRO A 1 428 ? -1.393 -25.190 19.002 1.00 90.56 428 PRO A O 1
ATOM 3523 N N . ASP A 1 429 ? -1.689 -22.966 18.727 1.00 87.31 429 ASP A N 1
ATOM 3524 C CA . ASP A 1 429 ? -0.437 -22.635 18.033 1.00 87.31 429 ASP A CA 1
ATOM 3525 C C . ASP A 1 429 ? -0.198 -23.418 16.720 1.00 87.31 429 ASP A C 1
ATOM 3527 O O . ASP A 1 429 ? 0.918 -23.463 16.196 1.00 87.31 429 ASP A O 1
ATOM 3531 N N . GLU A 1 430 ? -1.243 -24.033 16.148 1.00 92.56 430 GLU A N 1
ATOM 3532 C CA . GLU A 1 430 ? -1.138 -24.777 14.891 1.00 92.56 430 GLU A CA 1
ATOM 3533 C C . GLU A 1 430 ? -1.010 -23.825 13.697 1.00 92.56 430 GLU A C 1
ATOM 3535 O O . GLU A 1 430 ? -1.859 -22.958 13.473 1.00 92.56 430 GLU A O 1
ATOM 3540 N N . HIS A 1 431 ? 0.017 -24.061 12.879 1.00 94.00 431 HIS A N 1
ATOM 3541 C CA . HIS A 1 431 ? 0.140 -23.537 11.523 1.00 94.00 431 HIS A CA 1
ATOM 3542 C C . HIS A 1 431 ? -0.251 -24.634 10.533 1.00 94.00 431 HIS A C 1
ATOM 3544 O O . HIS A 1 431 ? 0.462 -25.630 10.385 1.00 94.00 431 HIS A O 1
ATOM 3550 N N . LYS A 1 432 ? -1.379 -24.457 9.845 1.00 94.31 432 LYS A N 1
ATOM 3551 C CA . LYS A 1 432 ? -1.932 -25.458 8.933 1.00 94.31 432 LYS A CA 1
ATOM 3552 C C . LYS A 1 432 ? -1.916 -24.959 7.500 1.00 94.31 432 LYS A C 1
ATOM 3554 O O . LYS A 1 432 ? -2.436 -23.891 7.198 1.00 94.31 432 LYS A O 1
ATOM 3559 N N . LYS A 1 433 ? -1.368 -25.774 6.605 1.00 95.38 433 LYS A N 1
ATOM 3560 C CA . LYS A 1 433 ? -1.357 -25.528 5.164 1.00 95.38 433 LYS A CA 1
ATOM 3561 C C . LYS A 1 433 ? -2.338 -26.468 4.476 1.00 95.38 433 LYS A C 1
ATOM 3563 O O . LYS A 1 433 ? -2.289 -27.679 4.685 1.00 95.38 433 LYS A O 1
ATOM 3568 N N . LEU A 1 434 ? -3.224 -25.902 3.669 1.00 94.19 434 LEU A N 1
ATOM 3569 C CA . LEU A 1 434 ? -4.250 -26.610 2.912 1.00 94.19 434 LEU A CA 1
ATOM 3570 C C . LEU A 1 434 ? -4.033 -26.377 1.420 1.00 94.19 434 LEU A C 1
ATOM 3572 O O . LEU A 1 434 ? -3.653 -25.280 1.009 1.00 94.19 434 LEU A O 1
ATOM 3576 N N . LEU A 1 435 ? -4.292 -27.407 0.620 1.00 93.81 435 LEU A N 1
ATOM 3577 C CA . LEU A 1 435 ? -4.219 -27.354 -0.835 1.00 93.81 435 LEU A CA 1
ATOM 3578 C C . LEU A 1 435 ? -5.613 -27.620 -1.396 1.00 93.81 435 LEU A C 1
ATOM 3580 O O . LEU A 1 435 ? -6.248 -28.601 -1.013 1.00 93.81 435 LEU A O 1
ATOM 3584 N N . PHE A 1 436 ? -6.067 -26.743 -2.284 1.00 91.12 436 PHE A N 1
ATOM 3585 C CA . PHE A 1 436 ? -7.351 -26.856 -2.966 1.00 91.12 436 PHE A CA 1
ATOM 3586 C C . PHE A 1 436 ? -7.116 -26.978 -4.462 1.00 91.12 436 PHE A C 1
ATOM 3588 O O . PHE A 1 436 ? -6.562 -26.066 -5.082 1.00 91.12 436 PHE A O 1
ATOM 3595 N N . ASP A 1 437 ? -7.531 -28.111 -5.020 1.00 89.00 437 ASP A N 1
ATOM 3596 C CA . ASP A 1 437 ? -7.424 -28.411 -6.440 1.00 89.00 437 ASP A CA 1
ATOM 3597 C C . ASP A 1 437 ? -8.762 -28.172 -7.137 1.00 89.00 437 ASP A C 1
ATOM 3599 O O . ASP A 1 437 ? -9.788 -28.755 -6.787 1.00 89.00 437 ASP A O 1
ATOM 3603 N N . PHE A 1 438 ? -8.748 -27.338 -8.172 1.00 83.12 438 PHE A N 1
ATOM 3604 C CA . PHE A 1 438 ? -9.921 -27.072 -8.995 1.00 83.12 438 PHE A CA 1
ATOM 3605 C C . PHE A 1 438 ? -9.804 -27.784 -10.343 1.00 83.12 438 PHE A C 1
ATOM 3607 O O . PHE A 1 438 ? -8.710 -27.857 -10.917 1.00 83.12 438 PHE A O 1
ATOM 3614 N N . PRO A 1 439 ? -10.928 -28.280 -10.896 1.00 73.88 439 PRO A N 1
ATOM 3615 C CA . PRO A 1 439 ? -10.904 -29.028 -12.139 1.00 73.88 439 PRO A CA 1
ATOM 3616 C C . PRO A 1 439 ? -10.349 -28.172 -13.286 1.00 73.88 439 PRO A C 1
ATOM 3618 O O . PRO A 1 439 ? -10.657 -26.975 -13.382 1.00 73.88 439 PRO A O 1
ATOM 3621 N N . PRO A 1 440 ? -9.580 -28.785 -14.198 1.00 65.50 440 PRO A N 1
ATOM 3622 C CA . PRO A 1 440 ? -8.920 -28.069 -15.273 1.00 65.50 440 PRO A CA 1
ATOM 3623 C C . PRO A 1 440 ? -9.939 -27.399 -16.199 1.00 65.50 440 PRO A C 1
ATOM 3625 O O . PRO A 1 440 ? -10.817 -28.052 -16.774 1.00 65.50 440 PRO A O 1
ATOM 3628 N N . LYS A 1 441 ? -9.814 -26.083 -16.398 1.00 67.12 441 LYS A N 1
ATOM 3629 C CA . LYS A 1 441 ? -10.606 -25.366 -17.409 1.00 67.12 441 LYS A CA 1
ATOM 3630 C C . LYS A 1 441 ? -9.864 -25.352 -18.744 1.00 67.12 441 LYS A C 1
ATOM 3632 O O . LYS A 1 441 ? -8.653 -25.174 -18.807 1.00 67.12 441 LYS A O 1
ATOM 3637 N N . ARG A 1 442 ? -10.620 -25.495 -19.837 1.00 64.81 442 ARG A N 1
ATOM 3638 C CA . ARG A 1 442 ? -10.097 -25.513 -21.220 1.00 64.81 442 ARG A CA 1
ATOM 3639 C C . ARG A 1 442 ? -10.097 -24.141 -21.913 1.00 64.81 442 ARG A C 1
ATOM 3641 O O . ARG A 1 442 ? -9.938 -24.071 -23.127 1.00 64.81 442 ARG A O 1
ATOM 3648 N N . LYS A 1 443 ? -10.346 -23.047 -21.183 1.00 66.06 443 LYS A N 1
ATOM 3649 C CA . LYS A 1 443 ? -10.301 -21.694 -21.761 1.00 66.06 443 LYS A CA 1
ATOM 3650 C C . LYS A 1 443 ? -8.851 -21.211 -21.834 1.00 66.06 443 LYS A C 1
ATOM 3652 O O . LYS A 1 443 ? -8.100 -21.431 -20.897 1.00 66.06 443 LYS A O 1
ATOM 3657 N N . LYS A 1 444 ? -8.506 -20.556 -22.944 1.00 69.00 444 LYS A N 1
ATOM 3658 C CA . LYS A 1 444 ? -7.130 -20.189 -23.325 1.00 69.00 444 LYS A CA 1
ATOM 3659 C C . LYS A 1 444 ? -6.588 -18.907 -22.678 1.00 69.00 444 LYS A C 1
ATOM 3661 O O . LYS A 1 444 ? -5.379 -18.719 -22.658 1.00 69.00 444 LYS A O 1
ATOM 3666 N N . PHE A 1 445 ? -7.488 -18.031 -22.232 1.00 81.25 445 PHE A N 1
ATOM 3667 C CA . PHE A 1 445 ? -7.184 -16.739 -21.615 1.00 81.25 445 PHE A CA 1
ATOM 3668 C C . PHE A 1 445 ? -8.301 -16.398 -20.625 1.00 81.25 445 PHE A C 1
ATOM 3670 O O . PHE A 1 445 ? -9.445 -16.149 -21.034 1.00 81.25 445 PHE A O 1
ATOM 3677 N N . LEU A 1 446 ? -8.023 -16.504 -19.328 1.00 86.19 446 LEU A N 1
ATOM 3678 C CA . LEU A 1 446 ? -9.045 -16.417 -18.292 1.00 86.19 446 LEU A CA 1
ATOM 3679 C C . LEU A 1 446 ? -8.451 -16.041 -16.934 1.00 86.19 446 LEU A C 1
ATOM 3681 O O . LEU A 1 446 ? -7.919 -16.913 -16.250 1.00 86.19 446 LEU A O 1
ATOM 3685 N N . GLY A 1 447 ? -8.709 -14.813 -16.495 1.00 92.06 447 GLY A N 1
ATOM 3686 C CA . GLY A 1 447 ? -8.444 -14.373 -15.131 1.00 92.06 447 GLY A CA 1
ATOM 3687 C C . GLY A 1 447 ? -9.567 -14.793 -14.198 1.00 92.06 447 GLY A C 1
ATOM 3688 O O . GLY A 1 447 ? -10.744 -14.595 -14.499 1.00 92.06 447 GLY A O 1
ATOM 3689 N N . CYS A 1 448 ? -9.231 -15.399 -13.067 1.00 91.62 448 CYS A N 1
ATOM 3690 C CA . CYS A 1 448 ? -10.188 -15.796 -12.043 1.00 91.62 448 CYS A CA 1
ATOM 3691 C C . CYS A 1 448 ? -9.814 -15.185 -10.694 1.00 91.62 448 CYS A C 1
ATOM 3693 O O . CYS A 1 448 ? -8.646 -15.109 -10.322 1.00 91.62 448 CYS A O 1
ATOM 3695 N N . GLY A 1 449 ? -10.830 -14.784 -9.939 1.00 92.62 449 GLY A N 1
ATOM 3696 C CA . GLY A 1 449 ? -10.702 -14.425 -8.537 1.00 92.62 449 GLY A CA 1
ATOM 3697 C C . GLY A 1 449 ? -10.845 -15.650 -7.650 1.00 92.62 449 GLY A C 1
ATOM 3698 O O . GLY A 1 449 ? -11.656 -16.528 -7.943 1.00 92.62 449 GLY A O 1
ATOM 3699 N N . VAL A 1 450 ? -10.088 -15.692 -6.558 1.00 93.25 450 VAL A N 1
ATOM 3700 C CA . VAL A 1 450 ? -10.271 -16.665 -5.480 1.00 93.25 450 VAL A CA 1
ATOM 3701 C C . VAL A 1 450 ? -10.500 -15.901 -4.189 1.00 93.25 450 VAL A C 1
ATOM 3703 O O . VAL A 1 450 ? -9.700 -15.037 -3.835 1.00 93.25 450 VAL A O 1
ATOM 3706 N N . ASP A 1 451 ? -11.591 -16.208 -3.500 1.00 92.81 451 ASP A N 1
ATOM 3707 C CA . ASP A 1 451 ? -11.977 -15.565 -2.250 1.00 92.81 451 ASP A CA 1
ATOM 3708 C C . ASP A 1 451 ? -12.182 -16.646 -1.184 1.00 92.81 451 ASP A C 1
ATOM 3710 O O . ASP A 1 451 ? -13.015 -17.539 -1.354 1.00 92.81 451 ASP A O 1
ATOM 3714 N N . ALA A 1 452 ? -11.415 -16.560 -0.098 1.00 92.31 452 ALA A N 1
ATOM 3715 C CA . ALA A 1 452 ? -11.498 -17.427 1.068 1.00 92.31 452 ALA A CA 1
ATOM 3716 C C . ALA A 1 452 ? -12.149 -16.684 2.240 1.00 92.31 452 ALA A C 1
ATOM 3718 O O . ALA A 1 452 ? -11.800 -15.543 2.546 1.00 92.31 452 ALA A O 1
ATOM 3719 N N . ILE A 1 453 ? -13.091 -17.345 2.906 1.00 91.75 453 ILE A N 1
ATOM 3720 C CA . ILE A 1 453 ? -13.857 -16.836 4.041 1.00 91.75 453 ILE A CA 1
ATOM 3721 C C . ILE A 1 453 ? -13.759 -17.863 5.165 1.00 91.75 453 ILE A C 1
ATOM 3723 O O . ILE A 1 453 ? -14.325 -18.950 5.072 1.00 91.75 453 ILE A O 1
ATOM 3727 N N . LEU A 1 454 ? -13.063 -17.508 6.239 1.00 90.94 454 LEU A N 1
ATOM 3728 C CA . LEU A 1 454 ? -12.951 -18.318 7.443 1.00 90.94 454 LEU A CA 1
ATOM 3729 C C . LEU A 1 454 ? -14.064 -17.928 8.416 1.00 90.94 454 LEU A C 1
ATOM 3731 O O . LEU A 1 454 ? -14.208 -16.752 8.748 1.00 90.94 454 LEU A O 1
ATOM 3735 N N . LYS A 1 455 ? -14.848 -18.900 8.878 1.00 89.12 455 LYS A N 1
ATOM 3736 C CA . LYS A 1 455 ? -15.967 -18.723 9.809 1.00 89.12 455 LYS A CA 1
ATOM 3737 C C . LYS A 1 455 ? -15.762 -19.574 11.063 1.00 89.12 455 LYS A C 1
ATOM 3739 O O . LYS A 1 455 ? -15.124 -20.622 10.997 1.00 89.12 455 LYS A O 1
ATOM 3744 N N . ASP A 1 456 ? -16.312 -19.148 12.193 1.00 85.94 456 ASP A N 1
ATOM 3745 C CA . ASP A 1 456 ? -16.396 -19.974 13.401 1.00 85.94 456 ASP A CA 1
ATOM 3746 C C . ASP A 1 456 ? -17.588 -20.950 13.356 1.00 85.94 456 ASP A C 1
ATOM 3748 O O . ASP A 1 456 ? -18.414 -20.922 12.441 1.00 85.94 456 ASP A O 1
ATOM 3752 N N . GLN A 1 457 ? -17.721 -21.782 14.392 1.00 84.25 457 GLN A N 1
ATOM 3753 C CA . GLN A 1 457 ? -18.839 -22.724 14.560 1.00 84.25 457 GLN A CA 1
ATOM 3754 C C . GLN A 1 457 ? -20.244 -22.084 14.558 1.00 84.25 457 GLN A C 1
ATOM 3756 O O . GLN A 1 457 ? -21.237 -22.789 14.403 1.00 84.25 457 GLN A O 1
ATOM 3761 N N . LYS A 1 458 ? -20.353 -20.766 14.776 1.00 78.06 458 LYS A N 1
ATOM 3762 C CA . LYS A 1 458 ? -21.618 -20.012 14.767 1.00 78.06 458 LYS A CA 1
ATOM 3763 C C . LYS A 1 458 ? -21.868 -19.324 13.419 1.00 78.06 458 LYS A C 1
ATOM 3765 O O . LYS A 1 458 ? -22.849 -18.595 13.288 1.00 78.06 458 LYS A O 1
ATOM 3770 N N . GLY A 1 459 ? -20.994 -19.531 12.431 1.00 75.75 459 GLY A N 1
ATOM 3771 C CA . GLY A 1 459 ? -21.058 -18.889 11.120 1.00 75.75 459 GLY A CA 1
ATOM 3772 C C . GLY A 1 459 ? -20.546 -17.445 11.104 1.00 75.75 459 GLY A C 1
ATOM 3773 O O . GLY A 1 459 ? -20.728 -16.753 10.100 1.00 75.75 459 GLY A O 1
ATOM 3774 N N . ILE A 1 460 ? -19.909 -16.970 12.180 1.00 78.06 460 ILE A N 1
ATOM 3775 C CA . ILE A 1 460 ? -19.316 -15.629 12.244 1.00 78.06 460 ILE A CA 1
ATOM 3776 C C . ILE A 1 460 ? -18.022 -15.635 11.437 1.00 78.06 460 ILE A C 1
ATOM 3778 O O . ILE A 1 460 ? -17.149 -16.462 11.674 1.00 78.06 460 ILE A O 1
ATOM 3782 N N . ILE A 1 461 ? -17.879 -14.691 10.505 1.00 80.81 461 ILE A N 1
ATOM 3783 C CA . ILE A 1 461 ? -16.656 -14.530 9.710 1.00 80.81 461 ILE A CA 1
ATOM 3784 C C . ILE A 1 461 ? -15.510 -14.075 10.626 1.00 80.81 461 ILE A C 1
ATOM 3786 O O . ILE A 1 461 ? -15.542 -12.968 11.162 1.00 80.81 461 ILE A O 1
ATOM 3790 N N . LEU A 1 462 ? -14.502 -14.932 10.773 1.00 81.56 462 LEU A N 1
ATOM 3791 C CA . LEU A 1 462 ? -13.252 -14.680 11.488 1.00 81.56 462 LEU A CA 1
ATOM 3792 C C . LEU A 1 462 ? -12.244 -13.939 10.604 1.00 81.56 462 LEU A C 1
ATOM 3794 O O . LEU A 1 462 ? -11.572 -13.011 11.059 1.00 81.56 462 LEU A O 1
ATOM 3798 N N . ASP A 1 463 ? -12.150 -14.336 9.333 1.00 84.75 463 ASP A N 1
ATOM 3799 C CA . ASP A 1 463 ? -11.229 -13.735 8.375 1.00 84.75 463 ASP A CA 1
ATOM 3800 C C . ASP A 1 463 ? -11.699 -13.882 6.924 1.00 84.75 463 ASP A C 1
ATOM 3802 O O . ASP A 1 463 ? -12.470 -14.780 6.593 1.00 84.75 463 ASP A O 1
ATOM 3806 N N . THR A 1 464 ? -11.204 -13.012 6.048 1.00 83.88 464 THR A N 1
ATOM 3807 C CA . THR A 1 464 ? -11.351 -13.117 4.600 1.00 83.88 464 THR A CA 1
ATOM 3808 C C . THR A 1 464 ? -10.040 -12.773 3.913 1.00 83.88 464 THR A C 1
ATOM 3810 O O . THR A 1 464 ? -9.461 -11.724 4.205 1.00 83.88 464 THR A O 1
ATOM 3813 N N . LYS A 1 465 ? -9.621 -13.595 2.950 1.00 88.19 465 LYS A N 1
ATOM 3814 C CA . LYS A 1 465 ? -8.457 -13.310 2.109 1.00 88.19 465 LYS A CA 1
ATOM 3815 C C . LYS A 1 465 ? -8.744 -13.635 0.651 1.00 88.19 465 LYS A C 1
ATOM 3817 O O . LYS A 1 465 ? -9.508 -14.552 0.364 1.00 88.19 465 LYS A O 1
ATOM 3822 N N . SER A 1 466 ? -8.134 -12.885 -0.257 1.00 89.69 466 SER A N 1
ATOM 3823 C CA . SER A 1 466 ? -8.362 -13.026 -1.692 1.00 89.69 466 SER A CA 1
ATOM 3824 C C . SER A 1 466 ? -7.041 -13.158 -2.431 1.00 89.69 466 SER A C 1
ATOM 3826 O O . SER A 1 466 ? -6.041 -12.582 -2.017 1.00 89.69 466 SER A O 1
ATOM 3828 N N . THR A 1 467 ? -7.065 -13.882 -3.544 1.00 94.62 467 THR A N 1
ATOM 3829 C CA . THR A 1 467 ? -6.017 -13.850 -4.568 1.00 94.62 467 THR A CA 1
ATOM 3830 C C . THR A 1 467 ? -6.663 -13.978 -5.950 1.00 94.62 467 THR A C 1
ATOM 3832 O O . THR A 1 467 ? -7.889 -13.842 -6.107 1.00 94.62 467 THR A O 1
ATOM 3835 N N . ALA A 1 468 ? -5.846 -14.212 -6.965 1.00 94.50 468 ALA A N 1
ATOM 3836 C CA . ALA A 1 468 ? -6.259 -14.509 -8.316 1.00 94.50 468 ALA A CA 1
ATOM 3837 C C . ALA A 1 468 ? -5.366 -15.592 -8.929 1.00 94.50 468 ALA A C 1
ATOM 3839 O O . ALA A 1 468 ? -4.303 -15.921 -8.409 1.00 94.50 468 ALA A O 1
ATOM 3840 N N . PHE A 1 469 ? -5.817 -16.146 -10.043 1.00 95.31 469 PHE A N 1
ATOM 3841 C CA . PHE A 1 469 ? -4.987 -16.931 -10.946 1.00 95.31 469 PHE A CA 1
ATOM 3842 C C . PHE A 1 469 ? -5.498 -16.732 -12.366 1.00 95.31 469 PHE A C 1
ATOM 3844 O O . PHE A 1 469 ? -6.665 -16.389 -12.571 1.00 95.31 469 PHE A O 1
ATOM 3851 N N . ASP A 1 470 ? -4.653 -17.006 -13.342 1.00 94.75 470 ASP A N 1
ATOM 3852 C CA . ASP A 1 470 ? -5.009 -17.005 -14.749 1.00 94.75 470 ASP A CA 1
ATOM 3853 C C . ASP A 1 470 ? -4.680 -18.333 -15.427 1.00 94.75 470 ASP A C 1
ATOM 3855 O O . ASP A 1 470 ? -3.871 -19.144 -14.962 1.00 94.75 470 ASP A O 1
ATOM 3859 N N . ILE A 1 471 ? -5.377 -18.564 -16.536 1.00 93.94 471 ILE A N 1
ATOM 3860 C CA . ILE A 1 471 ? -5.147 -19.704 -17.415 1.00 93.94 471 ILE A CA 1
ATOM 3861 C C . ILE A 1 471 ? -4.716 -19.170 -18.772 1.00 93.94 471 ILE A C 1
ATOM 3863 O O . ILE A 1 471 ? -5.533 -18.582 -19.486 1.00 93.94 471 ILE A O 1
ATOM 3867 N N . LEU A 1 472 ? -3.451 -19.402 -19.118 1.00 93.69 472 LEU A N 1
ATOM 3868 C CA . LEU A 1 472 ? -2.813 -18.912 -20.334 1.00 93.69 472 LEU A CA 1
ATOM 3869 C C . LEU A 1 472 ? -2.182 -20.071 -21.110 1.00 93.69 472 LEU A C 1
ATOM 3871 O O . LEU A 1 472 ? -1.499 -20.920 -20.537 1.00 93.69 472 LEU A O 1
ATOM 3875 N N . GLU A 1 473 ? -2.351 -20.097 -22.434 1.00 92.12 473 GLU A N 1
ATOM 3876 C CA . GLU A 1 473 ? -1.563 -21.003 -23.292 1.00 92.12 473 GLU A CA 1
ATOM 3877 C C . GLU A 1 473 ? -0.066 -20.672 -23.243 1.00 92.12 473 GLU A C 1
ATOM 3879 O O . GLU A 1 473 ? 0.779 -21.572 -23.256 1.00 92.12 473 GLU A O 1
ATOM 3884 N N . ASP A 1 474 ? 0.244 -19.380 -23.147 1.00 93.12 474 ASP A N 1
ATOM 3885 C CA . ASP A 1 474 ? 1.589 -18.833 -23.075 1.00 93.12 474 ASP A CA 1
ATOM 3886 C C . ASP A 1 474 ? 1.574 -17.530 -22.262 1.00 93.12 474 ASP A C 1
ATOM 3888 O O . ASP A 1 474 ? 0.600 -16.773 -22.311 1.00 93.12 474 ASP A O 1
ATOM 3892 N N . TRP A 1 475 ? 2.649 -17.254 -21.522 1.00 95.75 475 TRP A N 1
ATOM 3893 C CA . TRP A 1 475 ? 2.745 -16.061 -20.678 1.00 95.75 475 TRP A CA 1
ATOM 3894 C C . TRP A 1 475 ? 2.708 -14.761 -21.496 1.00 95.75 475 TRP A C 1
ATOM 3896 O O . TRP A 1 475 ? 2.323 -13.722 -20.962 1.00 95.75 475 TRP A O 1
ATOM 3906 N N . THR A 1 476 ? 3.038 -14.801 -22.795 1.00 95.75 476 THR A N 1
ATOM 3907 C CA . THR A 1 476 ? 3.002 -13.621 -23.680 1.00 95.75 476 THR A CA 1
ATOM 3908 C C . THR A 1 476 ? 1.599 -13.038 -23.878 1.00 95.75 476 THR A C 1
ATOM 3910 O O . THR A 1 476 ? 1.473 -11.896 -24.322 1.00 95.75 476 THR A O 1
ATOM 3913 N N . LEU A 1 477 ? 0.540 -13.774 -23.519 1.00 94.75 477 LEU A N 1
ATOM 3914 C CA . LEU A 1 477 ? -0.839 -13.274 -23.542 1.00 94.75 477 LEU A CA 1
ATOM 3915 C C . LEU A 1 477 ? -1.130 -12.267 -22.418 1.00 94.75 477 LEU A C 1
ATOM 3917 O O . LEU A 1 477 ? -1.972 -11.388 -22.601 1.00 94.75 477 LEU A O 1
ATOM 3921 N N . ALA A 1 478 ? -0.431 -12.373 -21.284 1.00 96.00 478 ALA A N 1
ATOM 3922 C CA . ALA A 1 478 ? -0.486 -11.420 -20.176 1.00 96.00 478 ALA A CA 1
ATOM 3923 C C . ALA A 1 478 ? 0.889 -11.321 -19.484 1.00 96.00 478 ALA A C 1
ATOM 3925 O O . ALA A 1 478 ? 1.063 -11.853 -18.385 1.00 96.00 478 ALA A O 1
ATOM 3926 N N . PRO A 1 479 ? 1.888 -10.687 -20.123 1.00 97.12 479 PRO A N 1
ATOM 3927 C CA . PRO A 1 479 ? 3.273 -10.713 -19.670 1.00 97.12 479 PRO A CA 1
ATOM 3928 C C . PRO A 1 479 ? 3.476 -9.837 -18.429 1.00 97.12 479 PRO A C 1
ATOM 3930 O O . PRO A 1 479 ? 3.691 -8.628 -18.507 1.00 97.12 479 PRO A O 1
ATOM 3933 N N . ARG A 1 480 ? 3.448 -10.466 -17.258 1.00 97.69 480 ARG A N 1
ATOM 3934 C CA . ARG A 1 480 ? 3.767 -9.853 -15.968 1.00 97.69 480 ARG A CA 1
ATOM 3935 C C . ARG A 1 480 ? 5.264 -10.021 -15.744 1.00 97.69 480 ARG A C 1
ATOM 3937 O O . ARG A 1 480 ? 5.699 -11.022 -15.174 1.00 97.69 480 ARG A O 1
ATOM 3944 N N . TYR A 1 481 ? 6.026 -9.071 -16.283 1.00 97.94 481 TYR A N 1
ATOM 3945 C CA . TYR A 1 481 ? 7.474 -9.174 -16.442 1.00 97.94 481 TYR A CA 1
ATOM 3946 C C . TYR A 1 481 ? 8.215 -8.641 -15.212 1.00 97.94 481 TYR A C 1
ATOM 3948 O O . TYR A 1 481 ? 8.022 -7.497 -14.805 1.00 97.94 481 TYR A O 1
ATOM 3956 N N . GLY A 1 482 ? 9.051 -9.476 -14.602 1.00 97.88 482 GLY A N 1
ATOM 3957 C CA . GLY A 1 482 ? 9.925 -9.097 -13.495 1.00 97.88 482 GLY A CA 1
ATOM 3958 C C . GLY A 1 482 ? 11.402 -9.204 -13.851 1.00 97.88 482 GLY A C 1
ATOM 3959 O O . GLY A 1 482 ? 11.755 -9.515 -14.989 1.00 97.88 482 GLY A O 1
ATOM 3960 N N . PHE A 1 483 ? 12.271 -8.992 -12.865 1.00 98.31 483 PHE A N 1
ATOM 3961 C CA . PHE A 1 483 ? 13.718 -9.078 -13.053 1.00 98.31 483 PHE A CA 1
ATOM 3962 C C . PHE A 1 483 ? 14.431 -9.870 -11.951 1.00 98.31 483 PHE A C 1
ATOM 3964 O O . PHE A 1 483 ? 13.983 -9.942 -10.803 1.00 98.31 483 PHE A O 1
ATOM 3971 N N . LEU A 1 484 ? 15.573 -10.446 -12.319 1.00 98.31 484 LEU A N 1
ATOM 3972 C CA . LEU A 1 484 ? 16.609 -10.941 -11.420 1.00 98.31 484 LEU A CA 1
ATOM 3973 C C . LEU A 1 484 ? 17.959 -10.452 -11.951 1.00 98.31 484 LEU A C 1
ATOM 3975 O O . LEU A 1 484 ? 18.215 -10.523 -13.150 1.00 98.31 484 LEU A O 1
ATOM 3979 N N . CYS A 1 485 ? 18.811 -9.961 -11.066 1.00 96.25 485 CYS A N 1
ATOM 3980 C CA . CYS A 1 485 ? 20.133 -9.432 -11.378 1.00 96.25 485 CYS A CA 1
ATOM 3981 C C . CYS A 1 485 ? 21.204 -9.886 -10.370 1.00 96.25 485 CYS A C 1
ATOM 3983 O O . CYS A 1 485 ? 22.393 -9.812 -10.657 1.00 96.25 485 CYS A O 1
ATOM 3985 N N . ASP A 1 486 ? 20.840 -10.400 -9.196 1.00 94.81 486 ASP A N 1
ATOM 3986 C CA . ASP A 1 486 ? 21.827 -10.870 -8.225 1.00 94.81 486 ASP A CA 1
ATOM 3987 C C . ASP A 1 486 ? 22.182 -12.334 -8.504 1.00 94.81 486 ASP A C 1
ATOM 3989 O O . ASP A 1 486 ? 21.334 -13.218 -8.388 1.00 94.81 486 ASP A O 1
ATOM 3993 N N . PHE A 1 487 ? 23.438 -12.625 -8.852 1.00 96.12 487 PHE A N 1
ATOM 3994 C CA . PHE A 1 487 ? 23.889 -14.002 -9.117 1.00 96.12 487 PHE A CA 1
ATOM 3995 C C . PHE A 1 487 ? 25.105 -14.405 -8.284 1.00 96.12 487 PHE A C 1
ATOM 3997 O O . PHE A 1 487 ? 25.855 -15.292 -8.675 1.00 96.12 487 PHE A O 1
ATOM 4004 N N . ASN A 1 488 ? 25.324 -13.772 -7.131 1.00 93.88 488 ASN A N 1
ATOM 4005 C CA . ASN A 1 488 ? 26.464 -14.088 -6.273 1.00 93.88 488 ASN A CA 1
ATOM 4006 C C . ASN A 1 488 ? 26.365 -15.520 -5.705 1.00 93.88 488 ASN A C 1
ATOM 4008 O O . ASN A 1 488 ? 25.280 -16.022 -5.401 1.00 93.88 488 ASN A O 1
ATOM 4012 N N . LYS A 1 489 ? 27.510 -16.179 -5.512 1.00 93.44 489 LYS A N 1
ATOM 4013 C CA . LYS A 1 489 ? 27.597 -17.523 -4.921 1.00 93.44 489 LYS A CA 1
ATOM 4014 C C . LYS A 1 489 ? 27.088 -17.595 -3.481 1.00 93.44 489 LYS A C 1
ATOM 4016 O O . LYS A 1 489 ? 26.546 -18.620 -3.077 1.00 93.44 489 LYS A O 1
ATOM 4021 N N . SER A 1 490 ? 27.251 -16.512 -2.721 1.00 90.31 490 SER A N 1
ATOM 4022 C CA . SER A 1 490 ? 26.816 -16.417 -1.322 1.00 90.31 490 SER A CA 1
ATOM 4023 C C . SER A 1 490 ? 25.298 -16.263 -1.156 1.00 90.31 490 SER A C 1
ATOM 4025 O O . SER A 1 490 ? 24.802 -16.309 -0.031 1.00 90.31 490 SER A O 1
ATOM 4027 N N . GLU A 1 491 ? 24.537 -16.115 -2.249 1.00 89.88 491 GLU A N 1
ATOM 4028 C CA . GLU A 1 491 ? 23.081 -16.027 -2.172 1.00 89.88 491 GLU A CA 1
ATOM 4029 C C . GLU A 1 491 ? 22.475 -17.346 -1.664 1.00 89.88 491 GLU A C 1
ATOM 4031 O O . GLU A 1 491 ? 22.544 -18.380 -2.334 1.00 89.88 491 GLU A O 1
ATOM 4036 N N . ALA A 1 492 ? 21.829 -17.285 -0.497 1.00 86.25 492 ALA A N 1
ATOM 4037 C CA . ALA A 1 492 ? 21.170 -18.426 0.139 1.00 86.25 492 ALA A CA 1
ATOM 4038 C C . ALA A 1 492 ? 19.634 -18.419 -0.001 1.00 86.25 492 ALA A C 1
ATOM 4040 O O . ALA A 1 492 ? 19.000 -19.448 0.215 1.00 86.25 492 ALA A O 1
ATOM 4041 N N . ASP A 1 493 ? 19.016 -17.293 -0.379 1.00 91.06 493 ASP A N 1
ATOM 4042 C CA . ASP A 1 493 ? 17.557 -17.095 -0.352 1.00 91.06 493 ASP A CA 1
ATOM 4043 C C . ASP A 1 493 ? 16.880 -17.156 -1.737 1.00 91.06 493 ASP A C 1
ATOM 4045 O O . ASP A 1 493 ? 15.802 -16.592 -1.939 1.00 91.06 493 ASP A O 1
ATOM 4049 N N . THR A 1 494 ? 17.476 -17.884 -2.693 1.00 92.19 494 THR A N 1
ATOM 4050 C CA . THR A 1 494 ? 16.967 -18.033 -4.073 1.00 92.19 494 THR A CA 1
ATOM 4051 C C . THR A 1 494 ? 15.495 -18.473 -4.127 1.00 92.19 494 THR A C 1
ATOM 4053 O O . THR A 1 494 ? 14.697 -17.894 -4.865 1.00 92.19 494 THR A O 1
ATOM 4056 N N . GLU A 1 495 ? 15.110 -19.484 -3.340 1.00 92.06 495 GLU A N 1
ATOM 4057 C CA . GLU A 1 495 ? 13.733 -19.996 -3.346 1.00 92.06 495 GLU A CA 1
ATOM 4058 C C . GLU A 1 495 ? 12.743 -18.957 -2.796 1.00 92.06 495 GLU A C 1
ATOM 4060 O O . GLU A 1 495 ? 11.654 -18.788 -3.342 1.00 92.06 495 GLU A O 1
ATOM 4065 N N . GLU A 1 496 ? 13.119 -18.213 -1.753 1.00 93.19 496 GLU A N 1
ATOM 4066 C CA . GLU A 1 496 ? 12.278 -17.159 -1.178 1.00 93.19 496 GLU A CA 1
ATOM 4067 C C . GLU A 1 496 ? 12.102 -15.976 -2.136 1.00 93.19 496 GLU A C 1
ATOM 4069 O O . GLU A 1 496 ? 10.988 -15.461 -2.275 1.00 93.19 496 GLU A O 1
ATOM 4074 N N . ARG A 1 497 ? 13.176 -15.576 -2.837 1.00 94.75 497 ARG A N 1
ATOM 4075 C CA . ARG A 1 497 ?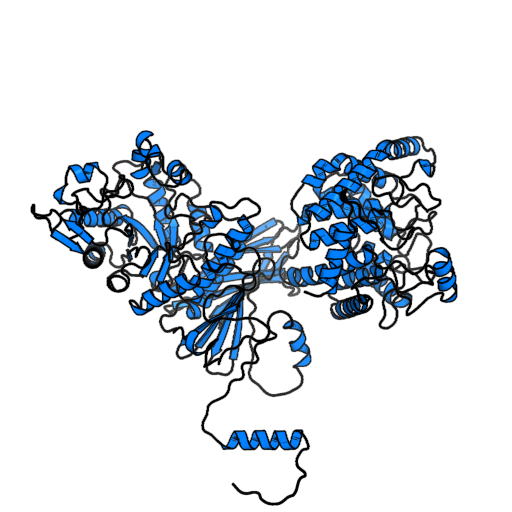 13.134 -14.554 -3.896 1.00 94.75 497 ARG A CA 1
ATOM 4076 C C . ARG A 1 497 ? 12.097 -14.921 -4.948 1.00 94.75 497 ARG A C 1
ATOM 4078 O O . ARG A 1 497 ? 11.190 -14.136 -5.212 1.00 94.75 497 ARG A O 1
ATOM 4085 N N . ILE A 1 498 ? 12.161 -16.134 -5.484 1.00 96.00 498 ILE A N 1
ATOM 4086 C CA . ILE A 1 498 ? 11.263 -16.559 -6.565 1.00 96.00 498 ILE A CA 1
ATOM 4087 C C . ILE A 1 498 ? 9.838 -16.805 -6.049 1.00 96.00 498 ILE A C 1
ATOM 4089 O O . ILE A 1 498 ? 8.873 -16.412 -6.708 1.00 96.00 498 ILE A O 1
ATOM 4093 N N . LYS A 1 499 ? 9.673 -17.343 -4.832 1.00 94.12 499 LYS A N 1
ATOM 4094 C CA . LYS A 1 499 ? 8.358 -17.434 -4.174 1.00 94.12 499 LYS A CA 1
ATOM 4095 C C . LYS A 1 499 ? 7.692 -16.065 -4.046 1.00 94.12 499 LYS A C 1
ATOM 4097 O O . LYS A 1 499 ? 6.489 -15.977 -4.273 1.00 94.12 499 LYS A O 1
ATOM 4102 N N . SER A 1 500 ? 8.440 -15.008 -3.719 1.00 94.38 500 SER A N 1
ATOM 4103 C CA . SER A 1 500 ? 7.878 -13.651 -3.630 1.00 94.38 500 SER A CA 1
ATOM 4104 C C . SER A 1 500 ? 7.333 -13.152 -4.975 1.00 94.38 500 SER A C 1
ATOM 4106 O O . SER A 1 500 ? 6.240 -12.597 -5.022 1.00 94.38 500 SER A O 1
ATOM 4108 N N . LEU A 1 501 ? 8.025 -13.453 -6.078 1.00 96.00 501 LEU A N 1
ATOM 4109 C CA . LEU A 1 501 ? 7.596 -13.092 -7.433 1.00 96.00 501 LEU A CA 1
ATOM 4110 C C . LEU A 1 501 ? 6.352 -13.881 -7.855 1.00 96.00 501 LEU A C 1
ATOM 4112 O O . LEU A 1 501 ? 5.415 -13.307 -8.405 1.00 96.00 501 LEU A O 1
ATOM 4116 N N . LYS A 1 502 ? 6.284 -15.171 -7.499 1.00 95.19 502 LYS A N 1
ATOM 4117 C CA . LYS A 1 502 ? 5.091 -16.010 -7.695 1.00 95.19 502 LYS A CA 1
ATOM 4118 C C . LYS A 1 502 ? 3.868 -15.432 -6.978 1.00 95.19 502 LYS A C 1
ATOM 4120 O O . LYS A 1 502 ? 2.790 -15.405 -7.558 1.00 95.19 502 LYS A O 1
ATOM 4125 N N . LYS A 1 503 ? 4.019 -14.949 -5.737 1.00 92.56 503 LYS A N 1
ATOM 4126 C CA . LYS A 1 503 ? 2.913 -14.319 -4.983 1.00 92.56 503 LYS A CA 1
ATOM 4127 C C . LYS A 1 503 ? 2.372 -13.051 -5.654 1.00 92.56 503 LYS A C 1
ATOM 4129 O O . LYS A 1 503 ? 1.226 -12.692 -5.420 1.00 92.56 503 LYS A O 1
ATOM 4134 N N . LEU A 1 504 ? 3.188 -12.396 -6.476 1.00 93.06 504 LEU A N 1
ATOM 4135 C CA . LEU A 1 504 ? 2.829 -11.217 -7.268 1.00 93.06 504 LEU A CA 1
ATOM 4136 C C . LEU A 1 504 ? 2.433 -11.584 -8.708 1.00 93.06 504 LEU A C 1
ATOM 4138 O O . LEU A 1 504 ? 2.328 -10.711 -9.564 1.00 93.06 504 LEU A O 1
ATOM 4142 N N . HIS A 1 505 ? 2.221 -12.875 -8.981 1.00 95.81 505 HIS A N 1
ATOM 4143 C CA . HIS A 1 505 ? 1.837 -13.430 -10.281 1.00 95.81 505 HIS A CA 1
ATOM 4144 C C . HIS A 1 505 ? 2.841 -13.191 -11.408 1.00 95.81 505 HIS A C 1
ATOM 4146 O O . HIS A 1 505 ? 2.502 -13.395 -12.569 1.00 95.81 505 HIS A O 1
ATOM 4152 N N . ILE A 1 506 ? 4.079 -12.792 -11.113 1.00 97.69 506 ILE A N 1
ATOM 4153 C CA . ILE A 1 506 ? 5.106 -12.572 -12.139 1.00 97.69 506 ILE A CA 1
ATOM 4154 C C . ILE A 1 506 ? 5.305 -13.867 -12.930 1.00 97.69 506 ILE A C 1
ATOM 4156 O O . ILE A 1 506 ? 5.594 -14.909 -12.344 1.00 97.69 506 ILE A O 1
ATOM 4160 N N . ASN A 1 507 ? 5.112 -13.821 -14.249 1.00 97.56 507 ASN A N 1
ATOM 4161 C CA . ASN A 1 507 ? 5.086 -15.008 -15.111 1.00 97.56 507 ASN A CA 1
ATOM 4162 C C . ASN A 1 507 ? 6.209 -15.041 -16.156 1.00 97.56 507 ASN A C 1
ATOM 4164 O O . ASN A 1 507 ? 6.390 -16.058 -16.825 1.00 97.56 507 ASN A O 1
ATOM 4168 N N . CYS A 1 508 ? 7.020 -13.992 -16.237 1.00 97.81 508 CYS A N 1
ATOM 4169 C CA . CYS A 1 508 ? 8.282 -13.989 -16.961 1.00 97.81 508 CYS A CA 1
ATOM 4170 C C . CYS A 1 508 ? 9.321 -13.139 -16.223 1.00 97.81 508 CYS A C 1
ATOM 4172 O O . CYS A 1 508 ? 8.972 -12.202 -15.507 1.00 97.81 508 CYS A O 1
ATOM 4174 N N . ILE A 1 509 ? 10.601 -13.485 -16.368 1.00 98.44 509 ILE A N 1
ATOM 4175 C CA . ILE A 1 509 ? 11.719 -12.873 -15.642 1.00 98.44 509 ILE A CA 1
ATOM 4176 C C . ILE A 1 509 ? 12.844 -12.531 -16.608 1.00 98.44 509 ILE A C 1
ATOM 4178 O O . ILE A 1 509 ? 13.321 -13.401 -17.335 1.00 98.44 509 ILE A O 1
ATOM 4182 N N . GLN A 1 510 ? 13.287 -11.279 -16.590 1.00 98.62 510 GLN A N 1
ATOM 4183 C CA . GLN A 1 510 ? 14.524 -10.850 -17.223 1.00 98.62 510 GLN A CA 1
ATOM 4184 C C . GLN A 1 510 ? 15.696 -11.136 -16.287 1.00 98.62 510 GLN A C 1
ATOM 4186 O O . GLN A 1 510 ? 15.752 -10.622 -15.172 1.00 98.62 510 GLN A O 1
ATOM 4191 N N . PHE A 1 511 ? 16.633 -11.955 -16.747 1.00 98.56 511 PHE A N 1
ATOM 4192 C CA . PHE A 1 511 ? 17.920 -12.152 -16.096 1.00 98.56 511 PHE A CA 1
ATOM 4193 C C . PHE A 1 511 ? 18.844 -11.058 -16.614 1.00 98.56 511 PHE A C 1
ATOM 4195 O O . PHE A 1 511 ? 19.301 -11.148 -17.747 1.00 98.56 511 PHE A O 1
ATOM 4202 N N . TYR A 1 512 ? 19.019 -9.996 -15.833 1.00 97.88 512 TYR A N 1
ATOM 4203 C CA . TYR A 1 512 ? 19.731 -8.778 -16.216 1.00 97.88 512 TYR A CA 1
ATOM 4204 C C . TYR A 1 512 ? 21.197 -8.849 -15.777 1.00 97.88 512 TYR A C 1
ATOM 4206 O O . TYR A 1 512 ? 21.467 -9.197 -14.626 1.00 97.88 512 TYR A O 1
ATOM 4214 N N . ASP A 1 513 ? 22.130 -8.516 -16.674 1.00 95.12 513 ASP A N 1
ATOM 4215 C CA . ASP A 1 513 ? 23.583 -8.610 -16.450 1.00 95.12 513 ASP A CA 1
ATOM 4216 C C . ASP A 1 513 ? 24.027 -9.961 -15.866 1.00 95.12 513 ASP A C 1
ATOM 4218 O O . ASP A 1 513 ? 24.732 -10.042 -14.864 1.00 95.12 513 ASP A O 1
ATOM 4222 N N . TRP A 1 514 ? 23.553 -11.050 -16.473 1.00 96.56 514 TRP A N 1
ATOM 4223 C CA . TRP A 1 514 ? 23.934 -12.417 -16.106 1.00 96.56 514 TRP A CA 1
ATOM 4224 C C . TRP A 1 514 ? 25.158 -12.922 -16.872 1.00 96.56 514 TRP A C 1
ATOM 4226 O O . TRP A 1 514 ? 25.619 -14.019 -16.591 1.00 96.56 514 TRP A O 1
ATOM 4236 N N . MET A 1 515 ? 25.598 -12.213 -17.909 1.00 96.25 515 MET A N 1
ATOM 4237 C CA . MET A 1 515 ? 26.583 -12.688 -18.877 1.00 96.25 515 MET A CA 1
ATOM 4238 C C . MET A 1 515 ? 28.010 -12.291 -18.491 1.00 96.25 515 MET A C 1
ATOM 4240 O O . MET A 1 515 ? 28.228 -11.368 -17.709 1.00 96.25 515 MET A O 1
ATOM 4244 N N . TYR A 1 516 ? 28.994 -12.971 -19.080 1.00 96.31 516 TYR A N 1
ATOM 4245 C CA . TYR A 1 516 ? 30.408 -12.656 -18.889 1.00 96.31 516 TYR A CA 1
ATOM 4246 C C . TYR A 1 516 ? 30.799 -11.335 -19.569 1.00 96.31 516 TYR A C 1
ATOM 4248 O O . TYR A 1 516 ? 31.165 -10.371 -18.895 1.00 96.31 516 TYR A O 1
ATOM 4256 N N . ARG A 1 517 ? 30.695 -11.271 -20.896 1.00 95.94 517 ARG A N 1
ATOM 4257 C CA . ARG A 1 517 ? 30.977 -10.094 -21.732 1.00 95.94 517 ARG A CA 1
ATOM 4258 C C . ARG A 1 517 ? 29.834 -9.883 -22.720 1.00 95.94 517 ARG A C 1
ATOM 4260 O O . ARG A 1 517 ? 29.095 -10.822 -22.998 1.00 95.94 517 ARG A O 1
ATOM 4267 N N . HIS A 1 518 ? 29.676 -8.685 -23.277 1.00 96.44 518 HIS A N 1
ATOM 4268 C CA . HIS A 1 518 ? 28.589 -8.416 -24.229 1.00 96.44 518 HIS A CA 1
ATOM 4269 C C . HIS A 1 518 ? 28.781 -9.148 -25.566 1.00 96.44 518 HIS A C 1
ATOM 4271 O O . HIS A 1 518 ? 27.800 -9.494 -26.222 1.00 96.44 518 HIS A O 1
ATOM 4277 N N . HIS A 1 519 ? 30.032 -9.436 -25.940 1.00 96.94 519 HIS A N 1
ATOM 4278 C CA . HIS A 1 519 ? 30.370 -10.211 -27.136 1.00 96.94 519 HIS A CA 1
ATOM 4279 C C . HIS A 1 519 ? 30.668 -11.697 -26.864 1.00 96.94 519 HIS A C 1
ATOM 4281 O O . HIS A 1 519 ? 30.725 -12.469 -27.814 1.00 96.94 519 HIS A O 1
ATOM 4287 N N . ASP A 1 520 ? 30.875 -12.109 -25.613 1.00 96.94 520 ASP A N 1
ATOM 4288 C CA . ASP A 1 520 ? 31.159 -13.499 -25.223 1.00 96.94 520 ASP A CA 1
ATOM 4289 C C . ASP A 1 520 ? 30.377 -13.808 -23.943 1.00 96.94 520 ASP A C 1
ATOM 4291 O O . ASP A 1 520 ? 30.789 -13.465 -22.832 1.00 96.94 520 ASP A O 1
ATOM 4295 N N . LEU A 1 521 ? 29.169 -14.357 -24.104 1.00 97.56 521 LEU A N 1
ATOM 4296 C CA . LEU A 1 521 ? 28.179 -14.352 -23.020 1.00 97.56 521 LEU A CA 1
ATOM 4297 C C . LEU A 1 521 ? 28.495 -15.389 -21.940 1.00 97.56 521 LEU A C 1
ATOM 4299 O O . LEU A 1 521 ? 28.103 -15.217 -20.783 1.00 97.56 521 LEU A O 1
ATOM 4303 N N . ILE A 1 522 ? 29.162 -16.483 -22.316 1.00 96.25 522 ILE A N 1
ATOM 4304 C CA . ILE A 1 522 ? 29.355 -17.651 -21.457 1.00 96.25 522 ILE A CA 1
ATOM 4305 C C . ILE A 1 522 ? 30.746 -17.591 -20.809 1.00 96.25 522 ILE A C 1
ATOM 4307 O O . ILE A 1 522 ? 31.744 -17.701 -21.515 1.00 96.25 522 ILE A O 1
ATOM 4311 N N . PRO A 1 523 ? 30.845 -17.472 -19.477 1.00 93.88 523 PRO A N 1
ATOM 4312 C CA . PRO A 1 523 ? 32.133 -17.449 -18.785 1.00 93.88 523 PRO A CA 1
ATOM 4313 C C . PRO A 1 523 ? 32.848 -18.805 -18.862 1.00 93.88 523 PRO A C 1
ATOM 4315 O O . PRO A 1 523 ? 32.220 -19.866 -18.833 1.00 93.88 523 PRO A O 1
ATOM 4318 N N . SER A 1 524 ? 34.181 -18.782 -18.850 1.00 92.12 524 SER A N 1
ATOM 4319 C CA . SER A 1 524 ? 35.017 -19.991 -18.790 1.00 92.12 524 SER A CA 1
ATOM 4320 C C . SER A 1 524 ? 35.130 -20.607 -17.387 1.00 92.12 524 SER A C 1
ATOM 4322 O O . SER A 1 524 ? 35.649 -21.713 -17.239 1.00 92.12 524 SER A O 1
ATOM 4324 N N . SER A 1 525 ? 34.689 -19.897 -16.344 1.00 94.12 525 SER A N 1
ATOM 4325 C CA . SER A 1 525 ? 34.810 -20.287 -14.934 1.00 94.12 525 SER A CA 1
ATOM 4326 C C . SER A 1 525 ? 33.481 -20.174 -14.187 1.00 94.12 525 SER A C 1
ATOM 4328 O O . SER A 1 525 ? 32.621 -19.371 -14.536 1.00 94.12 525 SER A O 1
ATOM 4330 N N . GLU A 1 526 ? 33.318 -20.973 -13.125 1.00 95.31 526 GLU A N 1
ATOM 4331 C CA . GLU A 1 526 ? 32.090 -20.998 -12.312 1.00 95.31 526 GLU A CA 1
ATOM 4332 C C . GLU A 1 526 ? 31.755 -19.643 -11.686 1.00 95.31 526 GLU A C 1
ATOM 4334 O O . GLU A 1 526 ? 30.585 -19.266 -11.656 1.00 95.31 526 GLU A O 1
ATOM 4339 N N . GLU A 1 527 ? 32.777 -18.924 -11.226 1.00 96.62 527 GLU A N 1
ATOM 4340 C CA . GLU A 1 527 ? 32.687 -17.541 -10.770 1.00 96.62 527 GLU A CA 1
ATOM 4341 C C . GLU A 1 527 ? 33.433 -16.625 -11.734 1.00 96.62 527 GLU A C 1
ATOM 4343 O O . GLU A 1 527 ? 34.499 -16.980 -12.242 1.00 96.62 527 GLU A O 1
ATOM 4348 N N . TYR A 1 528 ? 32.887 -15.437 -11.964 1.00 95.50 528 TYR A N 1
ATOM 4349 C CA . TYR A 1 528 ? 33.462 -14.428 -12.849 1.00 95.50 528 TYR A CA 1
ATOM 4350 C C . TYR A 1 528 ? 33.010 -13.030 -12.419 1.00 95.50 528 TYR A C 1
ATOM 4352 O O . TYR A 1 528 ? 32.052 -12.873 -11.659 1.00 95.50 528 TYR A O 1
ATOM 4360 N N . ILE A 1 529 ? 33.735 -12.014 -12.879 1.00 93.06 529 ILE A N 1
ATOM 4361 C CA . ILE A 1 529 ? 33.335 -10.609 -12.767 1.00 93.06 529 ILE A CA 1
ATOM 4362 C C . ILE A 1 529 ? 32.712 -10.221 -14.108 1.00 93.06 529 ILE A C 1
ATOM 4364 O O . ILE A 1 529 ? 33.266 -10.564 -15.162 1.00 93.06 529 ILE A O 1
ATOM 4368 N N . ASP A 1 530 ? 31.555 -9.565 -14.067 1.00 90.25 530 ASP A N 1
ATOM 4369 C CA . ASP A 1 530 ? 30.888 -9.072 -15.273 1.00 90.25 530 ASP A CA 1
ATOM 4370 C C . ASP A 1 530 ? 31.718 -7.979 -15.982 1.00 90.25 530 ASP A C 1
ATOM 4372 O O . ASP A 1 530 ? 32.722 -7.478 -15.463 1.00 90.25 530 ASP A O 1
ATOM 4376 N N . ALA A 1 531 ? 31.342 -7.647 -17.219 1.00 86.00 531 ALA A N 1
ATOM 4377 C CA . ALA A 1 531 ? 32.097 -6.713 -18.056 1.00 86.00 531 ALA A CA 1
ATOM 4378 C C . ALA A 1 531 ? 32.291 -5.331 -17.411 1.00 86.00 531 ALA A C 1
ATOM 4380 O O . ALA A 1 531 ? 33.386 -4.764 -17.433 1.00 86.00 531 ALA A O 1
ATOM 4381 N N . LEU A 1 532 ? 31.219 -4.790 -16.829 1.00 86.56 532 LEU A N 1
ATOM 4382 C CA . LEU A 1 532 ? 31.221 -3.454 -16.242 1.00 86.56 532 LEU A CA 1
ATOM 4383 C C . LEU A 1 532 ? 32.012 -3.426 -14.934 1.00 86.56 532 LEU A C 1
ATOM 4385 O O . LEU A 1 532 ? 32.795 -2.502 -14.711 1.00 86.56 532 LEU A O 1
ATOM 4389 N N . GLY A 1 533 ? 31.861 -4.446 -14.089 1.00 84.81 533 GLY A N 1
ATOM 4390 C CA . GLY A 1 533 ? 32.546 -4.543 -12.810 1.00 84.81 533 GLY A CA 1
ATOM 4391 C C . GLY A 1 533 ? 34.055 -4.707 -12.937 1.00 84.81 533 GLY A C 1
ATOM 4392 O O . GLY A 1 533 ? 34.786 -4.171 -12.101 1.00 84.81 533 GLY A O 1
ATOM 4393 N N . GLU A 1 534 ? 34.539 -5.383 -13.983 1.00 84.50 534 GLU A N 1
ATOM 4394 C CA . GLU A 1 534 ? 35.974 -5.477 -14.268 1.00 84.50 534 GLU A CA 1
ATOM 4395 C C . GLU A 1 534 ? 36.545 -4.110 -14.668 1.00 84.50 534 GLU A C 1
ATOM 4397 O O . GLU A 1 534 ? 37.493 -3.636 -14.042 1.00 84.50 534 GLU A O 1
ATOM 4402 N N . LYS A 1 535 ? 35.943 -3.436 -15.656 1.00 82.12 535 LYS A N 1
ATOM 4403 C CA . LYS A 1 535 ? 36.436 -2.143 -16.161 1.00 82.12 535 LYS A CA 1
ATOM 4404 C C . LYS A 1 535 ? 36.354 -1.029 -15.118 1.00 82.12 535 LYS A C 1
ATOM 4406 O O . LYS A 1 535 ? 37.293 -0.251 -14.974 1.00 82.12 535 LYS A O 1
ATOM 4411 N N . LEU A 1 536 ? 35.263 -0.965 -14.354 1.00 82.50 536 LEU A N 1
ATOM 4412 C CA . LEU A 1 536 ? 35.060 0.063 -13.325 1.00 82.50 536 LEU A CA 1
ATOM 4413 C C . LEU A 1 536 ? 35.879 -0.170 -12.047 1.00 82.50 536 LEU A C 1
ATOM 4415 O O . LEU A 1 536 ? 35.902 0.703 -11.176 1.00 82.50 536 LEU A O 1
ATOM 4419 N N . SER A 1 537 ? 36.586 -1.301 -11.944 1.00 79.44 537 SER A N 1
ATOM 4420 C CA . SER A 1 537 ? 37.601 -1.497 -10.903 1.00 79.44 537 SER A CA 1
ATOM 4421 C C . SER A 1 537 ? 38.831 -0.593 -11.111 1.00 79.44 537 SER A C 1
ATOM 4423 O O . SER A 1 537 ? 39.574 -0.357 -10.158 1.00 79.44 537 SER A O 1
ATOM 4425 N N . ASP A 1 538 ? 39.033 -0.035 -12.314 1.00 76.38 538 ASP A N 1
ATOM 4426 C CA . ASP A 1 538 ? 40.030 1.010 -12.578 1.00 76.38 538 ASP A CA 1
ATOM 4427 C C . ASP A 1 538 ? 39.527 2.384 -12.094 1.00 76.38 538 ASP A C 1
ATOM 4429 O O . ASP A 1 538 ? 38.527 2.929 -12.576 1.00 76.38 538 ASP A O 1
ATOM 4433 N N . CYS A 1 539 ? 40.258 2.987 -11.151 1.00 63.47 539 CYS A N 1
ATOM 4434 C CA . CYS A 1 539 ? 39.916 4.282 -10.565 1.00 63.47 539 CYS A CA 1
ATOM 4435 C C . CYS A 1 539 ? 39.896 5.437 -11.582 1.00 63.47 539 CYS A C 1
ATOM 4437 O O . CYS A 1 539 ? 39.174 6.413 -11.374 1.00 63.47 539 CYS A O 1
ATOM 4439 N N . THR A 1 540 ? 40.631 5.322 -12.689 1.00 71.81 540 THR A N 1
ATOM 4440 C CA . THR A 1 540 ? 40.732 6.350 -13.733 1.00 71.81 540 THR A CA 1
ATOM 4441 C C . THR A 1 540 ? 39.467 6.408 -14.581 1.00 71.81 540 THR A C 1
ATOM 4443 O O . THR A 1 540 ? 38.960 7.493 -14.870 1.00 71.81 540 THR A O 1
ATOM 4446 N N . LEU A 1 541 ? 38.936 5.244 -14.968 1.00 70.38 541 LEU A N 1
ATOM 4447 C CA . LEU A 1 541 ? 37.666 5.146 -15.690 1.00 70.38 541 LEU A CA 1
ATOM 4448 C C . LEU A 1 541 ? 36.511 5.554 -14.776 1.00 70.38 541 LEU A C 1
ATOM 4450 O O . LEU A 1 541 ? 35.643 6.324 -15.187 1.00 70.38 541 LEU A O 1
ATOM 4454 N N . ARG A 1 542 ? 36.555 5.142 -13.504 1.00 72.62 542 ARG A N 1
ATOM 4455 C CA . ARG A 1 542 ? 35.546 5.493 -12.497 1.00 72.62 542 ARG A CA 1
ATOM 4456 C C . ARG A 1 542 ? 35.309 7.004 -12.371 1.00 72.62 542 ARG A C 1
ATOM 4458 O O . ARG A 1 542 ? 34.175 7.424 -12.186 1.00 72.62 542 ARG A O 1
ATOM 4465 N N . GLN A 1 543 ? 36.364 7.813 -12.477 1.00 70.00 543 GLN A N 1
ATOM 4466 C CA . GLN A 1 543 ? 36.289 9.275 -12.342 1.00 70.00 543 GLN A CA 1
ATOM 4467 C C . GLN A 1 543 ? 35.779 9.998 -13.599 1.00 70.00 543 GLN A C 1
ATOM 4469 O O . GLN A 1 543 ? 35.387 11.158 -13.502 1.00 70.00 543 GLN A O 1
ATOM 4474 N N . LYS A 1 544 ? 35.809 9.347 -14.769 1.00 76.06 544 LYS A N 1
ATOM 4475 C CA . LYS A 1 544 ? 35.425 9.952 -16.057 1.00 76.06 544 LYS A CA 1
ATOM 4476 C C . LYS A 1 544 ? 33.974 9.685 -16.464 1.00 76.06 544 LYS A C 1
ATOM 4478 O O . LYS A 1 544 ? 33.460 10.415 -17.303 1.00 76.06 544 LYS A O 1
ATOM 4483 N N . ASN A 1 545 ? 33.345 8.654 -15.900 1.00 75.25 545 ASN A N 1
ATOM 4484 C CA . ASN A 1 545 ? 31.992 8.227 -16.260 1.00 75.25 545 ASN A CA 1
ATOM 4485 C C . ASN A 1 545 ? 30.918 9.204 -15.750 1.00 75.25 545 ASN A C 1
ATOM 4487 O O . ASN A 1 545 ? 31.016 9.714 -14.633 1.00 75.25 545 ASN A O 1
ATOM 4491 N N . SER A 1 546 ? 29.863 9.409 -16.544 1.00 79.44 546 SER A N 1
ATOM 4492 C CA . SER A 1 546 ? 28.730 10.286 -16.203 1.00 79.44 546 SER A CA 1
ATOM 4493 C C . SER A 1 546 ? 27.633 9.609 -15.362 1.00 79.44 546 SER A C 1
ATOM 4495 O O . SER A 1 546 ? 26.679 10.258 -14.925 1.00 79.44 546 SER A O 1
ATOM 4497 N N . TRP A 1 547 ? 27.754 8.298 -15.130 1.00 81.69 547 TRP A N 1
ATOM 4498 C CA . TRP A 1 547 ? 26.775 7.502 -14.392 1.00 81.69 547 TRP A CA 1
ATOM 4499 C C . TRP A 1 547 ? 26.656 7.902 -12.921 1.00 81.69 547 TRP A C 1
ATOM 4501 O O . TRP A 1 547 ? 27.588 8.416 -12.302 1.00 81.69 547 TRP A O 1
ATOM 4511 N N . ASN A 1 548 ? 25.492 7.607 -12.336 1.00 81.38 548 ASN A N 1
ATOM 4512 C CA . ASN A 1 548 ? 25.234 7.856 -10.923 1.00 81.38 548 ASN A CA 1
ATOM 4513 C C . ASN A 1 548 ? 26.330 7.190 -10.054 1.00 81.38 548 ASN A C 1
ATOM 4515 O O . ASN A 1 548 ? 26.553 5.983 -10.197 1.00 81.38 548 ASN A O 1
ATOM 4519 N N . PRO A 1 549 ? 26.981 7.920 -9.125 1.00 82.50 549 PRO A N 1
ATOM 4520 C CA . PRO A 1 549 ? 28.019 7.363 -8.256 1.00 82.50 549 PRO A CA 1
ATOM 4521 C C . PRO A 1 549 ? 27.598 6.094 -7.504 1.00 82.50 549 PRO A C 1
ATOM 4523 O O . PRO A 1 549 ? 28.416 5.191 -7.326 1.00 82.50 549 PRO A O 1
ATOM 4526 N N . ARG A 1 550 ? 26.316 5.994 -7.120 1.00 83.69 550 ARG A N 1
ATOM 4527 C CA . ARG A 1 550 ? 25.738 4.795 -6.499 1.00 83.69 550 ARG A CA 1
ATOM 4528 C C . ARG A 1 550 ? 25.770 3.595 -7.446 1.00 83.69 550 ARG A C 1
ATOM 4530 O O . ARG A 1 550 ? 26.117 2.499 -7.023 1.00 83.69 550 ARG A O 1
ATOM 4537 N N . ASN A 1 551 ? 25.432 3.790 -8.720 1.00 86.62 551 ASN A N 1
ATOM 4538 C CA . ASN A 1 551 ? 25.441 2.713 -9.713 1.00 86.62 551 ASN A CA 1
ATOM 4539 C C . ASN A 1 551 ? 26.868 2.202 -9.919 1.00 86.62 551 ASN A C 1
ATOM 4541 O O . ASN A 1 551 ? 27.100 0.999 -9.867 1.00 86.62 551 ASN A O 1
ATOM 4545 N N . ILE A 1 552 ? 27.827 3.122 -10.052 1.00 84.62 552 ILE A N 1
ATOM 4546 C CA . ILE A 1 552 ? 29.254 2.806 -10.178 1.00 84.62 552 ILE A CA 1
ATOM 4547 C C . ILE A 1 552 ? 29.748 1.979 -8.980 1.00 84.62 552 ILE A C 1
ATOM 4549 O O . ILE A 1 552 ? 30.484 1.010 -9.155 1.00 84.62 552 ILE A O 1
ATOM 4553 N N . GLU A 1 553 ? 29.352 2.347 -7.759 1.00 85.56 553 GLU A N 1
ATOM 4554 C CA . GLU A 1 553 ? 29.709 1.599 -6.549 1.00 85.56 553 GLU A CA 1
ATOM 4555 C C . GLU A 1 553 ? 29.144 0.172 -6.557 1.00 85.56 553 GLU A C 1
ATOM 4557 O O . GLU A 1 553 ? 29.868 -0.763 -6.227 1.00 85.56 553 GLU A O 1
ATOM 4562 N N . ILE A 1 554 ? 27.892 -0.007 -6.989 1.00 86.25 554 ILE A N 1
ATOM 4563 C CA . ILE A 1 554 ? 27.240 -1.324 -7.087 1.00 86.25 554 ILE A CA 1
ATOM 4564 C C . ILE A 1 554 ? 27.862 -2.187 -8.198 1.00 86.25 554 ILE A C 1
ATOM 4566 O O . ILE A 1 554 ? 27.954 -3.405 -8.054 1.00 86.25 554 ILE A O 1
ATOM 4570 N N . MET A 1 555 ? 28.262 -1.581 -9.320 1.00 87.19 555 MET A N 1
ATOM 4571 C CA . MET A 1 555 ? 28.906 -2.273 -10.445 1.00 87.19 555 MET A CA 1
ATOM 4572 C C . MET A 1 555 ? 30.300 -2.791 -10.087 1.00 87.19 555 MET A C 1
ATOM 4574 O O . MET A 1 555 ? 30.674 -3.887 -10.498 1.00 87.19 555 MET A O 1
ATOM 4578 N N . CYS A 1 556 ? 31.081 -2.001 -9.346 1.00 84.88 556 CYS A N 1
ATOM 4579 C CA . CYS A 1 556 ? 32.499 -2.258 -9.117 1.00 84.88 556 CYS A CA 1
ATOM 4580 C C . CYS A 1 556 ? 32.751 -3.647 -8.505 1.00 84.88 556 CYS A C 1
ATOM 4582 O O . CYS A 1 556 ? 32.293 -3.957 -7.404 1.00 84.88 556 CYS A O 1
ATOM 4584 N N . GLY A 1 557 ? 33.500 -4.495 -9.220 1.00 82.38 557 GLY A N 1
ATOM 4585 C CA . GLY A 1 557 ? 33.875 -5.827 -8.744 1.00 82.38 557 GLY A CA 1
ATOM 4586 C C . GLY A 1 557 ? 32.705 -6.800 -8.552 1.00 82.38 557 GLY A C 1
ATOM 4587 O O . GLY A 1 557 ? 32.833 -7.756 -7.780 1.00 82.38 557 GLY A O 1
ATOM 4588 N N . ARG A 1 558 ? 31.568 -6.582 -9.226 1.00 90.44 558 ARG A N 1
ATOM 4589 C CA . ARG A 1 558 ? 30.384 -7.442 -9.132 1.00 90.44 558 ARG A CA 1
ATOM 4590 C C . ARG A 1 558 ? 30.686 -8.870 -9.602 1.00 90.44 558 ARG A C 1
ATOM 4592 O O . ARG A 1 558 ? 30.883 -9.142 -10.783 1.00 90.44 558 ARG A O 1
ATOM 4599 N N . ARG A 1 559 ? 30.729 -9.799 -8.639 1.00 93.94 559 ARG A N 1
ATOM 4600 C CA . ARG A 1 559 ? 31.010 -11.231 -8.851 1.00 93.94 559 ARG A CA 1
ATOM 4601 C C . ARG A 1 559 ? 29.730 -12.045 -8.992 1.00 93.94 559 ARG A C 1
ATOM 4603 O O . ARG A 1 559 ? 28.852 -11.981 -8.126 1.00 93.94 559 ARG A O 1
ATOM 4610 N N . LEU A 1 560 ? 29.679 -12.862 -10.036 1.00 96.00 560 LEU A N 1
ATOM 4611 C CA . LEU A 1 560 ? 28.546 -13.703 -10.411 1.00 96.00 560 LEU A CA 1
ATOM 4612 C C . LEU A 1 560 ? 28.948 -15.188 -10.420 1.00 96.00 560 LEU A C 1
ATOM 4614 O O . LEU A 1 560 ? 30.125 -15.517 -10.549 1.00 96.00 560 LEU A O 1
ATOM 4618 N N . SER A 1 561 ? 27.964 -16.079 -10.275 1.00 97.12 561 SER A N 1
ATOM 4619 C CA . SER A 1 561 ? 28.114 -17.539 -10.231 1.00 97.12 561 SER A CA 1
ATOM 4620 C C . SER A 1 561 ? 27.175 -18.224 -11.227 1.00 97.12 561 SER A C 1
ATOM 4622 O O . SER A 1 561 ? 25.953 -18.038 -11.191 1.00 97.12 561 SER A O 1
ATOM 4624 N N . ILE A 1 562 ? 27.740 -19.098 -12.068 1.00 97.19 562 ILE A N 1
ATOM 4625 C CA . ILE A 1 562 ? 26.996 -19.979 -12.987 1.00 97.19 562 ILE A CA 1
ATOM 4626 C C . ILE A 1 562 ? 26.005 -20.855 -12.207 1.00 97.19 562 ILE A C 1
ATOM 4628 O O . ILE A 1 562 ? 24.877 -21.080 -12.652 1.00 97.19 562 ILE A O 1
ATOM 4632 N N . ASN A 1 563 ? 26.402 -21.363 -11.038 1.00 95.88 563 ASN A N 1
ATOM 4633 C CA . ASN A 1 563 ? 25.555 -22.250 -10.246 1.00 95.88 563 ASN A CA 1
ATOM 4634 C C . ASN A 1 563 ? 24.350 -21.514 -9.652 1.00 95.88 563 ASN A C 1
ATOM 4636 O O . ASN A 1 563 ? 23.237 -22.046 -9.698 1.00 95.88 563 ASN A O 1
ATOM 4640 N N . THR A 1 564 ? 24.538 -20.290 -9.145 1.00 97.12 564 THR A N 1
ATOM 4641 C CA . THR A 1 564 ? 23.421 -19.448 -8.688 1.00 97.12 564 THR A CA 1
ATOM 4642 C C . THR A 1 564 ? 22.476 -19.127 -9.847 1.00 97.12 564 THR A C 1
ATOM 4644 O O . THR A 1 564 ? 21.261 -19.271 -9.694 1.00 97.12 564 THR A O 1
ATOM 4647 N N . LEU A 1 565 ? 23.012 -18.786 -11.025 1.00 97.38 565 LEU A N 1
ATOM 4648 C CA . LEU A 1 565 ? 22.219 -18.547 -12.231 1.00 97.38 565 LEU A CA 1
ATOM 4649 C C . LEU A 1 565 ? 21.371 -19.771 -12.618 1.00 97.38 565 LEU A C 1
ATOM 4651 O O . LEU A 1 565 ? 20.147 -19.667 -12.718 1.00 97.38 565 LEU A O 1
ATOM 4655 N N . ARG A 1 566 ? 21.989 -20.953 -12.760 1.00 97.31 566 ARG A N 1
ATOM 4656 C CA . ARG A 1 566 ? 21.283 -22.209 -13.079 1.00 97.31 566 ARG A CA 1
ATOM 4657 C C . ARG A 1 566 ? 20.206 -22.538 -12.045 1.00 97.31 566 ARG A C 1
ATOM 4659 O O . ARG A 1 566 ? 19.103 -22.947 -12.411 1.00 97.31 566 ARG A O 1
ATOM 4666 N N . ARG A 1 567 ? 20.497 -22.335 -10.755 1.00 96.62 567 ARG A N 1
ATOM 4667 C CA . ARG A 1 567 ? 19.531 -22.537 -9.665 1.00 96.62 567 ARG A CA 1
ATOM 4668 C C . ARG A 1 567 ? 18.335 -21.594 -9.797 1.00 96.62 567 ARG A C 1
ATOM 4670 O O . ARG A 1 567 ? 17.202 -22.059 -9.696 1.00 96.62 567 ARG A O 1
ATOM 4677 N N . LYS A 1 568 ? 18.567 -20.306 -10.077 1.00 97.75 568 LYS A N 1
ATOM 4678 C CA . LYS A 1 568 ? 17.498 -19.322 -10.309 1.00 97.75 568 LYS A CA 1
ATOM 4679 C C . LYS A 1 568 ? 16.635 -19.692 -11.514 1.00 97.75 568 LYS A C 1
ATOM 4681 O O . LYS A 1 568 ? 15.416 -19.711 -11.383 1.00 97.75 568 LYS A O 1
ATOM 4686 N N . ILE A 1 569 ? 17.235 -20.055 -12.650 1.00 98.25 569 ILE A N 1
ATOM 4687 C CA . ILE A 1 569 ? 16.491 -20.473 -13.853 1.00 98.25 569 ILE A CA 1
ATOM 4688 C C . ILE A 1 569 ? 15.609 -21.690 -13.553 1.00 98.25 569 ILE A C 1
ATOM 4690 O O . ILE A 1 569 ? 14.422 -21.696 -13.884 1.00 98.25 569 ILE A O 1
ATOM 4694 N N . LYS A 1 570 ? 16.161 -22.702 -12.872 1.00 96.94 570 LYS A N 1
ATOM 4695 C CA . LYS A 1 570 ? 15.417 -23.905 -12.483 1.00 96.94 570 LYS A CA 1
ATOM 4696 C C . LYS A 1 570 ? 14.209 -23.575 -11.602 1.00 96.94 570 LYS A C 1
ATOM 4698 O O . LYS A 1 570 ? 13.114 -24.070 -11.863 1.00 96.94 570 LYS A O 1
ATOM 4703 N N . GLU A 1 571 ? 14.389 -22.741 -10.580 1.00 96.44 571 GLU A N 1
ATOM 4704 C CA . GLU A 1 571 ? 13.301 -22.368 -9.671 1.00 96.44 571 GLU A CA 1
ATOM 4705 C C . GLU A 1 571 ? 12.256 -21.459 -10.347 1.00 96.44 571 GLU A C 1
ATOM 4707 O O . GLU A 1 571 ? 11.064 -21.648 -10.122 1.00 96.44 571 GLU A O 1
ATOM 4712 N N . VAL A 1 572 ? 12.652 -20.537 -11.234 1.00 97.19 572 VAL A N 1
ATOM 4713 C CA . VAL A 1 572 ? 11.723 -19.723 -12.050 1.00 97.19 572 VAL A CA 1
ATOM 4714 C C . VAL A 1 572 ? 10.808 -20.642 -12.871 1.00 97.19 572 VAL A C 1
ATOM 4716 O O . VAL A 1 572 ? 9.579 -20.547 -12.792 1.00 97.19 572 VAL A O 1
ATOM 4719 N N . LYS A 1 573 ? 11.391 -21.625 -13.565 1.00 95.81 573 LYS A N 1
ATOM 4720 C CA . LYS A 1 573 ? 10.643 -22.611 -14.362 1.00 95.81 573 LYS A CA 1
ATOM 4721 C C . LYS A 1 573 ? 9.753 -23.521 -13.522 1.00 95.81 573 LYS A C 1
ATOM 4723 O O . LYS A 1 573 ? 8.662 -23.882 -13.962 1.00 95.81 573 LYS A O 1
ATOM 4728 N N . ARG A 1 574 ? 10.175 -23.877 -12.303 1.00 95.19 574 ARG A N 1
ATOM 4729 C CA . ARG A 1 574 ? 9.381 -24.693 -11.365 1.00 95.19 574 ARG A CA 1
ATOM 4730 C C . ARG A 1 574 ? 8.012 -24.069 -11.077 1.00 95.19 574 ARG A C 1
ATOM 4732 O O . ARG A 1 574 ? 7.030 -24.800 -10.966 1.00 95.19 574 ARG A O 1
ATOM 4739 N N . TYR A 1 575 ? 7.933 -22.739 -11.013 1.00 95.00 575 TYR A N 1
ATOM 4740 C CA . TYR A 1 575 ? 6.680 -22.000 -10.810 1.00 95.00 575 TYR A CA 1
ATOM 4741 C C . TYR A 1 575 ? 5.943 -21.640 -12.108 1.00 95.00 575 TYR A C 1
ATOM 4743 O O . TYR A 1 575 ? 4.955 -20.911 -12.062 1.00 95.00 575 TYR A O 1
ATOM 4751 N N . GLY A 1 576 ? 6.390 -22.167 -13.252 1.00 93.56 576 GLY A N 1
ATOM 4752 C CA . GLY A 1 576 ? 5.778 -21.943 -14.562 1.00 93.56 576 GLY A CA 1
ATOM 4753 C C . GLY A 1 576 ? 6.216 -20.655 -15.260 1.00 93.56 576 GLY A C 1
ATOM 4754 O O . GLY A 1 576 ? 5.704 -20.367 -16.333 1.00 93.56 576 GLY A O 1
ATOM 4755 N N . MET A 1 577 ? 7.154 -19.892 -14.695 1.00 97.38 577 MET A N 1
ATOM 4756 C CA . MET A 1 577 ? 7.590 -18.613 -15.260 1.00 97.38 577 MET A CA 1
ATOM 4757 C C . MET A 1 577 ? 8.562 -18.804 -16.436 1.00 97.38 577 MET A C 1
ATOM 4759 O O . MET A 1 577 ? 9.372 -19.732 -16.427 1.00 97.38 577 MET A O 1
ATOM 4763 N N . GLY A 1 578 ? 8.530 -17.894 -17.414 1.00 97.62 578 GLY A N 1
ATOM 4764 C CA . GLY A 1 578 ? 9.519 -17.838 -18.495 1.00 97.62 578 GLY A CA 1
ATOM 4765 C C . GLY A 1 578 ? 10.824 -17.158 -18.068 1.00 97.62 578 GLY A C 1
ATOM 4766 O O . GLY A 1 578 ? 10.794 -16.053 -17.527 1.00 97.62 578 GLY A O 1
ATOM 4767 N N . ALA A 1 579 ? 11.971 -17.784 -18.335 1.00 98.38 579 ALA A N 1
ATOM 4768 C CA . ALA A 1 579 ? 13.293 -17.206 -18.080 1.00 98.38 579 ALA A CA 1
ATOM 4769 C C . ALA A 1 579 ? 13.872 -16.559 -19.352 1.00 98.38 579 ALA A C 1
ATOM 4771 O O . ALA A 1 579 ? 14.166 -17.255 -20.324 1.00 98.38 579 ALA A O 1
ATOM 4772 N N . MET A 1 580 ? 14.061 -15.239 -19.344 1.00 98.69 580 MET A N 1
ATOM 4773 C CA . MET A 1 580 ? 14.557 -14.461 -20.484 1.00 98.69 580 MET A CA 1
ATOM 4774 C C . MET A 1 580 ? 15.987 -13.988 -20.224 1.00 98.69 580 MET A C 1
ATOM 4776 O O . MET A 1 580 ? 16.224 -13.252 -19.266 1.00 98.69 580 MET A O 1
ATOM 4780 N N . ALA A 1 581 ? 16.929 -14.382 -21.079 1.00 98.62 581 ALA A N 1
ATOM 4781 C CA . ALA A 1 581 ? 18.320 -13.948 -20.975 1.00 98.62 581 ALA A CA 1
ATOM 4782 C C . ALA A 1 581 ? 18.468 -12.534 -21.547 1.00 98.62 581 ALA A C 1
ATOM 4784 O O . ALA A 1 581 ? 18.115 -12.314 -22.704 1.00 98.62 581 ALA A O 1
ATOM 4785 N N . TYR A 1 582 ? 18.988 -11.583 -20.774 1.00 98.44 582 TYR A N 1
ATOM 4786 C CA . TYR A 1 582 ? 19.403 -10.290 -21.320 1.00 98.44 582 TYR A CA 1
ATOM 4787 C C . TYR A 1 582 ? 20.598 -10.454 -22.267 1.00 98.44 582 TYR A C 1
ATOM 4789 O O . TYR A 1 582 ? 21.494 -11.256 -21.997 1.00 98.44 582 TYR A O 1
ATOM 4797 N N . GLY A 1 583 ? 20.619 -9.685 -23.354 1.00 97.56 583 GLY A N 1
ATOM 4798 C CA . GLY A 1 583 ? 21.780 -9.576 -24.227 1.00 97.56 583 GLY A CA 1
ATOM 4799 C C . GLY A 1 583 ? 21.705 -8.360 -25.145 1.00 97.56 583 GLY A C 1
ATOM 4800 O O . GLY A 1 583 ? 20.716 -8.167 -25.855 1.00 97.56 583 GLY A O 1
ATOM 4801 N N . ALA A 1 584 ? 22.768 -7.556 -25.158 1.00 96.94 584 ALA A N 1
ATOM 4802 C CA . ALA A 1 584 ? 22.874 -6.408 -26.049 1.00 96.94 584 ALA A CA 1
ATOM 4803 C C . ALA A 1 584 ? 23.051 -6.862 -27.504 1.00 96.94 584 ALA A C 1
ATOM 4805 O O . ALA A 1 584 ? 23.896 -7.697 -27.819 1.00 96.94 584 ALA A O 1
ATOM 4806 N N . VAL A 1 585 ? 22.276 -6.279 -28.416 1.00 97.75 585 VAL A N 1
ATOM 4807 C CA . VAL A 1 585 ? 22.270 -6.651 -29.844 1.00 97.75 585 VAL A CA 1
ATOM 4808 C C . VAL A 1 585 ? 23.565 -6.246 -30.562 1.00 97.75 585 VAL A C 1
ATOM 4810 O O . VAL A 1 585 ? 23.970 -6.853 -31.555 1.00 97.75 585 VAL A O 1
ATOM 4813 N N . TYR A 1 586 ? 24.219 -5.203 -30.065 1.00 97.81 586 TYR A N 1
ATOM 4814 C CA . TYR A 1 586 ? 25.336 -4.534 -30.731 1.00 97.81 586 TYR A CA 1
ATOM 4815 C C . TYR A 1 586 ? 26.394 -3.973 -29.775 1.00 97.81 586 TYR A C 1
ATOM 4817 O O . TYR A 1 586 ? 27.108 -3.058 -30.158 1.00 97.81 586 TYR A O 1
ATOM 4825 N N . GLY A 1 587 ? 26.467 -4.462 -28.536 1.00 97.38 587 GLY A N 1
ATOM 4826 C CA . GLY A 1 587 ? 27.468 -4.018 -27.563 1.00 97.38 587 GLY A CA 1
ATOM 4827 C C . GLY A 1 587 ? 28.675 -4.953 -27.532 1.00 97.38 587 GLY A C 1
ATOM 4828 O O . GLY A 1 587 ? 28.495 -6.166 -27.497 1.00 97.38 587 GLY A O 1
ATOM 4829 N N . ALA A 1 588 ? 29.889 -4.407 -27.516 1.00 97.44 588 ALA A N 1
ATOM 4830 C CA . ALA A 1 588 ? 31.122 -5.164 -27.305 1.00 97.44 588 ALA A CA 1
ATOM 4831 C C . ALA A 1 588 ? 32.137 -4.366 -26.475 1.00 97.44 588 ALA A C 1
ATOM 4833 O O . ALA A 1 588 ? 32.162 -3.137 -26.511 1.00 97.44 588 ALA A O 1
ATOM 4834 N N . GLU A 1 589 ? 32.991 -5.065 -25.740 1.00 95.38 589 GLU A N 1
ATOM 4835 C CA . GLU A 1 589 ? 34.116 -4.485 -25.012 1.00 95.38 589 GLU A CA 1
ATOM 4836 C C . GLU A 1 589 ? 35.242 -4.046 -25.970 1.00 95.38 589 GLU A C 1
ATOM 4838 O O . GLU A 1 589 ? 35.363 -4.537 -27.096 1.00 95.38 589 GLU A O 1
ATOM 4843 N N . GLU A 1 590 ? 36.074 -3.101 -25.523 1.00 94.12 590 GLU A N 1
ATOM 4844 C CA . GLU A 1 590 ? 37.084 -2.424 -26.351 1.00 94.12 590 GLU A CA 1
ATOM 4845 C C . GLU A 1 590 ? 38.080 -3.385 -27.023 1.00 94.12 590 GLU A C 1
ATOM 4847 O O . GLU A 1 590 ? 38.482 -3.165 -28.168 1.00 94.12 590 GLU A O 1
ATOM 4852 N N . GLU A 1 591 ? 38.487 -4.453 -26.330 1.00 94.44 591 GLU A N 1
ATOM 4853 C CA . GLU A 1 591 ? 39.438 -5.440 -26.848 1.00 94.44 591 GLU A CA 1
ATOM 4854 C C . GLU A 1 591 ? 38.919 -6.086 -28.137 1.00 94.44 591 GLU A C 1
ATOM 4856 O O . GLU A 1 591 ? 39.632 -6.145 -29.139 1.00 94.44 591 GLU A O 1
ATOM 4861 N N . PHE A 1 592 ? 37.642 -6.468 -28.148 1.00 96.75 592 PHE A N 1
ATOM 4862 C CA . PHE A 1 592 ? 37.006 -7.097 -29.300 1.00 96.75 592 PHE A CA 1
ATOM 4863 C C . PHE A 1 592 ? 36.906 -6.139 -30.494 1.00 96.75 592 PHE A C 1
ATOM 4865 O O . PHE A 1 592 ? 37.107 -6.522 -31.647 1.00 96.75 592 PHE A O 1
ATOM 4872 N N . VAL A 1 593 ? 36.637 -4.859 -30.229 1.00 96.56 593 VAL A N 1
ATOM 4873 C CA . VAL A 1 593 ? 36.587 -3.819 -31.268 1.00 96.56 593 VAL A CA 1
ATOM 4874 C C . VAL A 1 593 ? 37.956 -3.614 -31.908 1.00 96.56 593 VAL A C 1
ATOM 4876 O O . VAL A 1 593 ? 38.040 -3.437 -33.122 1.00 96.56 593 VAL A O 1
ATOM 4879 N N . LYS A 1 594 ? 39.034 -3.648 -31.115 1.00 96.06 594 LYS A N 1
ATOM 4880 C CA . LYS A 1 594 ? 40.413 -3.514 -31.614 1.00 96.06 594 LYS A CA 1
ATOM 4881 C C . LYS A 1 594 ? 40.809 -4.682 -32.518 1.00 96.06 594 LYS A C 1
ATOM 4883 O O . LYS A 1 594 ? 41.516 -4.464 -33.500 1.00 96.06 594 LYS A O 1
ATOM 4888 N N . GLU A 1 595 ? 40.328 -5.887 -32.224 1.00 96.94 595 GLU A N 1
ATOM 4889 C CA . GLU A 1 595 ? 40.521 -7.073 -33.069 1.00 96.94 595 GLU A CA 1
ATOM 4890 C C . GLU A 1 595 ? 39.652 -7.039 -34.339 1.00 96.94 595 GLU A C 1
ATOM 4892 O O . GLU A 1 595 ? 40.046 -7.551 -35.392 1.00 96.94 595 GLU A O 1
ATOM 4897 N N . HIS A 1 596 ? 38.491 -6.379 -34.275 1.00 96.19 596 HIS A N 1
ATOM 4898 C CA . HIS A 1 596 ? 37.508 -6.318 -35.357 1.00 96.19 596 HIS A CA 1
ATOM 4899 C C . HIS A 1 596 ? 37.050 -4.886 -35.702 1.00 96.19 596 HIS A C 1
ATOM 4901 O O . HIS A 1 596 ? 35.846 -4.612 -35.724 1.00 96.19 596 HIS A O 1
ATOM 4907 N N . PRO A 1 597 ? 37.956 -3.959 -36.069 1.00 94.69 597 PRO A N 1
ATOM 4908 C CA . PRO A 1 597 ? 37.605 -2.546 -36.237 1.00 94.69 597 PRO A CA 1
ATOM 4909 C C . PRO A 1 597 ? 36.552 -2.334 -37.334 1.00 94.69 597 PRO A C 1
ATOM 4911 O O . PRO A 1 597 ? 35.590 -1.592 -37.162 1.00 94.69 597 PRO A O 1
ATOM 4914 N N . ASN A 1 598 ? 36.640 -3.081 -38.439 1.00 94.12 598 ASN A N 1
ATOM 4915 C CA . ASN A 1 598 ? 35.675 -2.995 -39.542 1.00 94.12 598 ASN A CA 1
ATOM 4916 C C . ASN A 1 598 ? 34.259 -3.492 -39.185 1.00 94.12 598 ASN A C 1
ATOM 4918 O O . ASN A 1 598 ? 33.349 -3.356 -40.007 1.00 94.12 598 ASN A O 1
ATOM 4922 N N . TRP A 1 599 ? 34.063 -4.095 -38.007 1.00 96.75 599 TRP A N 1
ATOM 4923 C CA . TRP A 1 599 ? 32.748 -4.507 -37.513 1.00 96.75 599 TRP A CA 1
ATOM 4924 C C . TRP A 1 599 ? 32.078 -3.437 -36.651 1.00 96.75 599 TRP A C 1
ATOM 4926 O O . TRP A 1 599 ? 30.901 -3.586 -36.345 1.00 96.75 599 TRP A O 1
ATOM 4936 N N . ALA A 1 600 ? 32.778 -2.368 -36.275 1.00 97.44 600 ALA A N 1
ATOM 4937 C CA . ALA A 1 600 ? 32.227 -1.296 -35.459 1.00 97.44 600 ALA A CA 1
ATOM 4938 C C . ALA A 1 600 ? 31.399 -0.289 -36.276 1.00 97.44 600 ALA A C 1
ATOM 4940 O O . ALA A 1 600 ? 31.498 -0.207 -37.507 1.00 97.44 600 ALA A O 1
ATOM 4941 N N . LEU A 1 601 ? 30.576 0.496 -35.579 1.00 97.94 601 LEU A N 1
ATOM 4942 C CA . LEU A 1 601 ? 29.878 1.651 -36.135 1.00 97.94 601 LEU A CA 1
ATOM 4943 C C . LEU A 1 601 ? 30.557 2.951 -35.721 1.00 97.94 601 LEU A C 1
ATOM 4945 O O . LEU A 1 601 ? 30.952 3.136 -34.572 1.00 97.94 601 LEU A O 1
ATOM 4949 N N . TYR A 1 602 ? 30.633 3.878 -36.669 1.00 97.19 602 TYR A N 1
ATOM 4950 C CA . TYR A 1 602 ? 31.407 5.102 -36.549 1.00 97.19 602 TYR A CA 1
ATOM 4951 C C . TYR A 1 602 ? 30.539 6.353 -36.663 1.00 97.19 602 TYR A C 1
ATOM 4953 O O . TYR A 1 602 ? 29.572 6.417 -37.433 1.00 97.19 602 TYR A O 1
ATOM 4961 N N . THR A 1 603 ? 30.927 7.381 -35.921 1.00 95.75 603 THR A N 1
ATOM 4962 C CA . THR A 1 603 ? 30.455 8.754 -36.071 1.00 95.75 603 THR A CA 1
ATOM 4963 C C . THR A 1 603 ? 30.973 9.362 -37.380 1.00 95.75 603 THR A C 1
ATOM 4965 O O . THR A 1 603 ? 31.829 8.807 -38.075 1.00 95.75 603 THR A O 1
ATOM 4968 N N . ASN A 1 604 ? 30.468 10.544 -37.749 1.00 91.94 604 ASN A N 1
ATOM 4969 C CA . ASN A 1 604 ? 30.910 11.205 -38.979 1.00 91.94 604 ASN A CA 1
ATOM 4970 C C . ASN A 1 604 ? 32.404 11.564 -38.981 1.00 91.94 604 ASN A C 1
ATOM 4972 O O . ASN A 1 604 ? 33.042 11.501 -40.033 1.00 91.94 604 ASN A O 1
ATOM 4976 N N . ASP A 1 605 ? 32.945 11.913 -37.818 1.00 92.81 605 ASP A N 1
ATOM 4977 C CA . ASP A 1 605 ? 34.348 12.263 -37.595 1.00 92.81 605 ASP A CA 1
ATOM 4978 C C . ASP A 1 605 ? 35.249 11.043 -37.330 1.00 92.81 605 ASP A C 1
ATOM 4980 O O . ASP A 1 605 ? 36.423 11.208 -37.016 1.00 92.81 605 ASP A O 1
ATOM 4984 N N . GLY A 1 606 ? 34.731 9.821 -37.506 1.00 91.44 606 GLY A N 1
ATOM 4985 C CA . GLY A 1 606 ? 35.530 8.594 -37.493 1.00 91.44 606 GLY A CA 1
ATOM 4986 C C . GLY A 1 606 ? 35.806 8.011 -36.107 1.00 91.44 606 GLY A C 1
ATOM 4987 O O . GLY A 1 606 ? 36.612 7.088 -36.000 1.00 91.44 606 GLY A O 1
ATOM 4988 N N . ARG A 1 607 ? 35.135 8.495 -35.055 1.00 94.62 607 ARG A N 1
ATOM 4989 C CA . ARG A 1 607 ? 35.153 7.859 -33.730 1.00 94.62 607 ARG A CA 1
ATOM 4990 C C . ARG A 1 607 ? 34.200 6.668 -33.711 1.00 94.62 607 ARG A C 1
ATOM 4992 O O . ARG A 1 607 ? 33.160 6.699 -34.363 1.00 94.62 607 ARG A O 1
ATOM 4999 N N . VAL A 1 608 ? 34.546 5.617 -32.976 1.00 96.50 608 VAL A N 1
ATOM 5000 C CA . VAL A 1 608 ? 33.625 4.495 -32.750 1.00 96.50 608 VAL A CA 1
ATOM 5001 C C . VAL A 1 608 ? 32.521 4.965 -31.806 1.00 96.50 608 VAL A C 1
ATOM 5003 O O . VAL A 1 608 ? 32.802 5.661 -30.833 1.00 96.50 608 VAL A O 1
ATOM 5006 N N . PHE A 1 609 ? 31.268 4.616 -32.089 1.00 97.38 609 PHE A N 1
ATOM 5007 C CA . PHE A 1 609 ? 30.183 4.856 -31.140 1.00 97.38 609 PHE A CA 1
ATOM 5008 C C . PHE A 1 609 ? 30.394 4.015 -29.877 1.00 97.38 609 PHE A C 1
ATOM 5010 O O . PHE A 1 609 ? 30.651 2.817 -29.969 1.00 97.38 609 PHE A O 1
ATOM 5017 N N . SER A 1 610 ? 30.232 4.627 -28.708 1.00 95.00 610 SER A N 1
ATOM 5018 C CA . SER A 1 610 ? 30.344 3.961 -27.412 1.00 95.00 610 SER A CA 1
ATOM 5019 C C . SER A 1 610 ? 29.291 4.484 -26.433 1.00 95.00 610 SER A C 1
ATOM 5021 O O . SER A 1 610 ? 28.802 5.609 -26.559 1.00 95.00 610 SER A O 1
ATOM 5023 N N . LEU A 1 611 ? 28.935 3.653 -25.457 1.00 92.00 611 LEU A N 1
ATOM 5024 C CA . LEU A 1 611 ? 28.274 4.047 -24.222 1.00 92.00 611 LEU A CA 1
ATOM 5025 C C . LEU A 1 611 ? 29.359 4.228 -23.155 1.00 92.00 611 LEU A C 1
ATOM 5027 O O . LEU A 1 611 ? 29.968 3.245 -22.727 1.00 92.00 611 LEU A O 1
ATOM 5031 N N . GLU A 1 612 ? 29.613 5.487 -22.784 1.00 86.88 612 GLU A N 1
ATOM 5032 C CA . GLU A 1 612 ? 30.621 5.903 -21.790 1.00 86.88 612 GLU A CA 1
ATOM 5033 C C . GLU A 1 612 ? 32.029 5.302 -22.006 1.00 86.88 612 GLU A C 1
ATOM 5035 O O . GLU A 1 612 ? 32.758 5.049 -21.052 1.00 86.88 612 GLU A O 1
ATOM 5040 N N . ASP A 1 613 ? 32.417 5.027 -23.258 1.00 88.38 613 ASP A N 1
ATOM 5041 C CA . ASP A 1 613 ? 33.687 4.361 -23.606 1.00 88.38 613 ASP A CA 1
ATOM 5042 C C . ASP A 1 613 ? 33.900 2.980 -22.949 1.00 88.38 613 ASP A C 1
ATOM 5044 O O . ASP A 1 613 ? 35.017 2.462 -22.910 1.00 88.38 613 ASP A O 1
ATOM 5048 N N . LEU A 1 614 ? 32.820 2.354 -22.470 1.00 89.00 614 LEU A N 1
ATOM 5049 C CA . LEU A 1 614 ? 32.831 1.019 -21.869 1.00 89.00 614 LEU A CA 1
ATOM 5050 C C . LEU A 1 614 ? 32.260 -0.035 -22.817 1.00 89.00 614 LEU A C 1
ATOM 5052 O O . LEU A 1 614 ? 32.833 -1.116 -22.957 1.00 89.00 614 LEU A O 1
ATOM 5056 N N . ILE A 1 615 ? 31.142 0.285 -23.475 1.00 94.62 615 ILE A N 1
ATOM 5057 C CA . ILE A 1 615 ? 30.467 -0.612 -24.417 1.00 94.62 615 ILE A CA 1
ATOM 5058 C C . ILE A 1 615 ? 30.437 0.046 -25.789 1.00 94.62 615 ILE A C 1
ATOM 5060 O O . ILE A 1 615 ? 29.804 1.079 -25.985 1.00 94.62 615 ILE A O 1
ATOM 5064 N N . PHE A 1 616 ? 31.107 -0.558 -26.757 1.00 97.31 616 PHE A N 1
ATOM 5065 C CA . PHE A 1 616 ? 31.236 -0.042 -28.111 1.00 97.31 616 PHE A CA 1
ATOM 5066 C C . PHE A 1 616 ? 30.182 -0.647 -29.032 1.00 97.31 616 PHE A C 1
ATOM 5068 O O . PHE A 1 616 ? 29.796 -1.808 -28.885 1.00 97.31 616 PHE A O 1
ATOM 5075 N N . ILE A 1 617 ? 29.712 0.158 -29.984 1.00 98.25 617 ILE A N 1
ATOM 5076 C CA . ILE A 1 617 ? 28.575 -0.184 -30.831 1.00 98.25 617 ILE A CA 1
ATOM 5077 C C . ILE A 1 617 ? 29.031 -0.845 -32.129 1.00 98.25 617 ILE A C 1
ATOM 5079 O O . ILE A 1 617 ? 29.791 -0.279 -32.920 1.00 98.25 617 ILE A O 1
ATOM 5083 N N . MET A 1 618 ? 28.490 -2.031 -32.377 1.00 98.25 618 MET A N 1
ATOM 5084 C CA . MET A 1 618 ? 28.830 -2.897 -33.496 1.00 98.25 618 MET A CA 1
ATOM 5085 C C . MET A 1 618 ? 27.797 -2.826 -34.626 1.00 98.25 618 MET A C 1
ATOM 5087 O O . MET A 1 618 ? 26.613 -2.542 -34.443 1.00 98.25 618 MET A O 1
ATOM 5091 N N . ASN A 1 619 ? 28.251 -3.099 -35.843 1.00 97.81 619 ASN A N 1
ATOM 5092 C CA . ASN A 1 619 ? 27.437 -3.120 -37.045 1.00 97.81 619 ASN A CA 1
ATOM 5093 C C . ASN A 1 619 ? 26.690 -4.456 -37.156 1.00 97.81 619 ASN A C 1
ATOM 5095 O O . ASN A 1 619 ? 27.287 -5.489 -37.445 1.00 97.81 619 ASN A O 1
ATOM 5099 N N . ILE A 1 620 ? 25.369 -4.421 -36.991 1.00 97.81 620 ILE A N 1
ATOM 5100 C CA . ILE A 1 620 ? 24.479 -5.596 -37.032 1.00 97.81 620 ILE A CA 1
ATOM 5101 C C . ILE A 1 620 ? 23.920 -5.930 -38.422 1.00 97.81 620 ILE A C 1
ATOM 5103 O O . ILE A 1 620 ? 23.014 -6.752 -38.536 1.00 97.81 620 ILE A O 1
ATOM 5107 N N . SER A 1 621 ? 24.429 -5.313 -39.489 1.00 97.12 621 SER A N 1
ATOM 5108 C CA . SER A 1 621 ? 24.080 -5.716 -40.862 1.00 97.12 621 SER A CA 1
ATOM 5109 C C . SER A 1 621 ? 24.480 -7.167 -41.148 1.00 97.12 621 SER A C 1
ATOM 5111 O O . SER A 1 621 ? 25.476 -7.659 -40.618 1.00 97.12 621 SER A O 1
ATOM 5113 N N . ARG A 1 622 ? 23.707 -7.860 -41.993 1.00 97.06 622 ARG A N 1
ATOM 5114 C CA . ARG A 1 622 ? 23.908 -9.286 -42.323 1.00 97.06 622 ARG A CA 1
ATOM 5115 C C . ARG A 1 622 ? 25.273 -9.574 -42.944 1.00 97.06 622 ARG A C 1
ATOM 5117 O O . ARG A 1 622 ? 25.795 -10.675 -42.808 1.00 97.06 622 ARG A O 1
ATOM 5124 N N . GLU A 1 623 ? 25.837 -8.590 -43.633 1.00 94.94 623 GLU A N 1
ATOM 5125 C CA . GLU A 1 623 ? 27.145 -8.662 -44.276 1.00 94.94 623 GLU A CA 1
ATOM 5126 C C . GLU A 1 623 ? 28.298 -8.531 -43.267 1.00 94.94 623 GLU A C 1
ATOM 5128 O O . GLU A 1 623 ? 29.437 -8.885 -43.574 1.00 94.94 623 GLU A O 1
ATOM 5133 N N . CYS A 1 624 ? 28.027 -8.016 -42.065 1.00 97.00 624 CYS A N 1
ATOM 5134 C CA . CYS A 1 624 ? 29.016 -7.854 -41.010 1.00 97.00 624 CYS A CA 1
ATOM 5135 C C . CYS A 1 624 ? 29.192 -9.149 -40.206 1.00 97.00 624 CYS A C 1
ATOM 5137 O O . CYS A 1 624 ? 28.220 -9.784 -39.793 1.00 97.00 624 CYS A O 1
ATOM 5139 N N . GLY A 1 625 ? 30.442 -9.513 -39.899 1.00 97.38 625 GLY A N 1
ATOM 5140 C CA . GLY A 1 625 ? 30.742 -10.708 -39.103 1.00 97.38 625 GLY A CA 1
ATOM 5141 C C . GLY A 1 625 ? 30.167 -10.668 -37.681 1.00 97.38 625 GLY A C 1
ATOM 5142 O O . GLY A 1 625 ? 29.820 -11.721 -37.143 1.00 97.38 625 GLY A O 1
ATOM 5143 N N . TRP A 1 626 ? 29.959 -9.467 -37.122 1.00 98.19 626 TRP A N 1
ATOM 5144 C CA . TRP A 1 626 ? 29.296 -9.275 -35.830 1.00 98.19 626 TRP A CA 1
ATOM 5145 C C . TRP A 1 626 ? 27.913 -9.932 -35.779 1.00 98.19 626 TRP A C 1
ATOM 5147 O O . TRP A 1 626 ? 27.605 -10.617 -34.808 1.00 98.19 626 TRP A O 1
ATOM 5157 N N . HIS A 1 627 ? 27.105 -9.790 -36.837 1.00 98.56 627 HIS A N 1
ATOM 5158 C CA . HIS A 1 627 ? 25.744 -10.328 -36.884 1.00 98.56 627 HIS A CA 1
ATOM 5159 C C . HIS A 1 627 ? 25.735 -11.839 -36.619 1.00 98.56 627 HIS A C 1
ATOM 5161 O O . HIS A 1 627 ? 25.002 -12.331 -35.766 1.00 98.56 627 HIS A O 1
ATOM 5167 N N . GLY A 1 628 ? 26.595 -12.590 -37.311 1.00 98.31 628 GLY A N 1
ATOM 5168 C CA . GLY A 1 628 ? 26.720 -14.031 -37.098 1.00 98.31 628 GLY A CA 1
ATOM 5169 C C . GLY A 1 628 ? 27.365 -14.398 -35.759 1.00 98.31 628 GLY A C 1
ATOM 5170 O O . GLY A 1 628 ? 27.057 -15.457 -35.215 1.00 98.31 628 GLY A O 1
ATOM 5171 N N . HIS A 1 629 ? 28.259 -13.555 -35.240 1.00 98.50 629 HIS A N 1
ATOM 5172 C CA . HIS A 1 629 ? 28.929 -13.752 -33.954 1.00 98.50 629 HIS A CA 1
ATOM 5173 C C . HIS A 1 629 ? 27.941 -13.692 -32.786 1.00 98.50 629 HIS A C 1
ATOM 5175 O O . HIS A 1 629 ? 27.742 -14.695 -32.103 1.00 98.50 629 HIS A O 1
ATOM 5181 N N . ILE A 1 630 ? 27.233 -12.574 -32.619 1.00 98.62 630 ILE A N 1
ATOM 5182 C CA . ILE A 1 630 ? 26.322 -12.387 -31.482 1.00 98.62 630 ILE A CA 1
ATOM 5183 C C . ILE A 1 630 ? 25.125 -13.357 -31.521 1.00 98.62 630 ILE A C 1
ATOM 5185 O O . ILE A 1 630 ? 24.693 -13.866 -30.488 1.00 98.62 630 ILE A O 1
ATOM 5189 N N . LEU A 1 631 ? 24.633 -13.725 -32.713 1.00 98.62 631 LEU A N 1
ATOM 5190 C CA . LEU A 1 631 ? 23.593 -14.753 -32.843 1.00 98.62 631 LEU A CA 1
ATOM 5191 C C . LEU A 1 631 ? 24.061 -16.129 -32.345 1.00 98.62 631 LEU A C 1
ATOM 5193 O O . LEU A 1 631 ? 23.262 -16.882 -31.783 1.00 98.62 631 LEU A O 1
ATOM 5197 N N . LYS A 1 632 ? 25.344 -16.474 -32.527 1.00 98.50 632 LYS A N 1
ATOM 5198 C CA . LYS A 1 632 ? 25.908 -17.711 -31.963 1.00 98.50 632 LYS A CA 1
ATOM 5199 C C . LYS A 1 632 ? 25.950 -17.648 -30.442 1.00 98.50 632 LYS A C 1
ATOM 5201 O O . LYS A 1 632 ? 25.639 -18.658 -29.817 1.00 98.50 632 LYS A O 1
ATOM 5206 N N . GLU A 1 633 ? 26.258 -16.496 -29.858 1.00 98.56 633 GLU A N 1
ATOM 5207 C CA . GLU A 1 633 ? 26.227 -16.316 -28.405 1.00 98.56 633 GLU A CA 1
ATOM 5208 C C . GLU A 1 633 ? 24.818 -16.493 -27.829 1.00 98.56 633 GLU A C 1
ATOM 5210 O O . GLU A 1 633 ? 24.634 -17.230 -26.861 1.00 98.56 633 GLU A O 1
ATOM 5215 N N . PHE A 1 634 ? 23.788 -15.938 -28.472 1.00 98.62 634 PHE A N 1
ATOM 5216 C CA . PHE A 1 634 ? 22.399 -16.187 -28.066 1.00 98.62 634 PHE A CA 1
ATOM 5217 C C . PHE A 1 634 ? 22.005 -17.664 -28.185 1.00 98.62 634 PHE A C 1
ATOM 5219 O O . PHE A 1 634 ? 21.332 -18.205 -27.304 1.00 98.62 634 PHE A O 1
ATOM 5226 N N . VAL A 1 635 ? 22.470 -18.357 -29.229 1.00 98.56 635 VAL A N 1
ATOM 5227 C CA . VAL A 1 635 ? 22.299 -19.814 -29.348 1.00 98.56 635 VAL A CA 1
ATOM 5228 C C . VAL A 1 635 ? 23.005 -20.553 -28.205 1.00 98.56 635 VAL A C 1
ATOM 5230 O O . VAL A 1 635 ? 22.424 -21.493 -27.656 1.00 98.56 635 VAL A O 1
ATOM 5233 N N . LYS A 1 636 ? 24.229 -20.153 -27.832 1.00 98.25 636 LYS A N 1
ATOM 5234 C CA . LYS A 1 636 ? 24.959 -20.737 -26.695 1.00 98.25 636 LYS A CA 1
ATOM 5235 C C . LYS A 1 636 ? 24.194 -20.529 -25.389 1.00 98.25 636 LYS A C 1
ATOM 5237 O O . LYS A 1 636 ? 23.996 -21.502 -24.671 1.00 98.25 636 LYS A O 1
ATOM 5242 N N . ALA A 1 637 ? 23.693 -19.322 -25.122 1.00 97.75 637 ALA A N 1
ATOM 5243 C CA . ALA A 1 637 ? 22.935 -19.010 -23.908 1.00 97.75 637 ALA A CA 1
ATOM 5244 C C . ALA A 1 637 ? 21.718 -19.933 -23.727 1.00 97.75 637 ALA A C 1
ATOM 5246 O O . ALA A 1 637 ? 21.517 -20.499 -22.652 1.00 97.75 637 ALA A O 1
ATOM 5247 N N . ILE A 1 638 ? 20.938 -20.152 -24.793 1.00 97.81 638 ILE A N 1
ATOM 5248 C CA . ILE A 1 638 ? 19.778 -21.057 -24.759 1.00 97.81 638 ILE A CA 1
ATOM 5249 C C . ILE A 1 638 ? 20.212 -22.510 -24.529 1.00 97.81 638 ILE A C 1
ATOM 5251 O O . ILE A 1 638 ? 19.585 -23.210 -23.739 1.00 97.81 638 ILE A O 1
ATOM 5255 N N . LYS A 1 639 ? 21.276 -22.976 -25.196 1.00 97.12 639 LYS A N 1
ATOM 5256 C CA . LYS A 1 639 ? 21.755 -24.362 -25.058 1.00 97.12 639 LYS A CA 1
ATOM 5257 C C . LYS A 1 639 ? 22.357 -24.658 -23.686 1.00 97.12 639 LYS A C 1
ATOM 5259 O O . LYS A 1 639 ? 22.145 -25.748 -23.168 1.00 97.12 639 LYS A O 1
ATOM 5264 N N . GLU A 1 640 ? 23.103 -23.712 -23.130 1.00 96.38 640 GLU A N 1
ATOM 5265 C CA . GLU A 1 640 ? 23.874 -23.900 -21.899 1.00 96.38 640 GLU A CA 1
ATOM 5266 C C . GLU A 1 640 ? 23.010 -23.766 -20.640 1.00 96.38 640 GLU A C 1
ATOM 5268 O O . GLU A 1 640 ? 23.176 -24.512 -19.674 1.00 96.38 640 GLU A O 1
ATOM 5273 N N . PHE A 1 641 ? 22.068 -22.821 -20.648 1.00 96.50 641 PHE A N 1
ATOM 5274 C CA . PHE A 1 641 ? 21.289 -22.458 -19.463 1.00 96.50 641 PHE A CA 1
ATOM 5275 C C . PHE A 1 641 ? 19.804 -22.812 -19.555 1.00 96.50 641 PHE A C 1
ATOM 5277 O O . PHE A 1 641 ? 19.081 -22.644 -18.574 1.00 96.50 641 PHE A O 1
ATOM 5284 N N . ASP A 1 642 ? 19.340 -23.303 -20.708 1.00 95.88 642 ASP A N 1
ATOM 5285 C CA . ASP A 1 642 ? 17.924 -23.551 -20.995 1.00 95.88 642 ASP A CA 1
ATOM 5286 C C . ASP A 1 642 ? 17.059 -22.294 -20.795 1.00 95.88 642 ASP A C 1
ATOM 5288 O O . ASP A 1 642 ? 15.936 -22.366 -20.309 1.00 95.88 642 ASP A O 1
ATOM 5292 N N . PHE A 1 643 ? 17.526 -21.104 -21.175 1.00 98.44 643 PHE A N 1
ATOM 5293 C CA . PHE A 1 643 ? 16.633 -19.941 -21.211 1.00 98.44 643 PHE A CA 1
ATOM 5294 C C . PHE A 1 643 ? 15.428 -20.194 -22.148 1.00 98.44 643 PHE A C 1
ATOM 5296 O O . PHE A 1 643 ? 15.483 -20.978 -23.102 1.00 98.44 643 PHE A O 1
ATOM 5303 N N . ASP A 1 644 ? 14.285 -19.578 -21.851 1.00 98.12 644 ASP A N 1
ATOM 5304 C CA . ASP A 1 644 ? 13.064 -19.678 -22.664 1.00 98.12 644 ASP A CA 1
ATOM 5305 C C . ASP A 1 644 ? 13.031 -18.637 -23.785 1.00 98.12 644 ASP A C 1
ATOM 5307 O O . ASP A 1 644 ? 12.246 -18.758 -24.725 1.00 98.12 644 ASP A O 1
ATOM 5311 N N . GLY A 1 645 ? 13.920 -17.651 -23.729 1.00 98.25 645 GLY A N 1
ATOM 5312 C CA . GLY A 1 645 ? 14.053 -16.634 -24.750 1.00 98.25 645 GLY A CA 1
ATOM 5313 C C . GLY A 1 645 ? 15.179 -15.654 -24.475 1.00 98.25 645 GLY A C 1
ATOM 5314 O O . GLY A 1 645 ? 15.868 -15.749 -23.457 1.00 98.25 645 GLY A O 1
ATOM 5315 N N . ILE A 1 646 ? 15.335 -14.704 -25.391 1.00 98.69 646 ILE A N 1
ATOM 5316 C CA . ILE A 1 646 ? 16.315 -13.622 -25.291 1.00 98.69 646 ILE A CA 1
ATOM 5317 C C . ILE A 1 646 ? 15.578 -12.284 -25.223 1.00 98.69 646 ILE A C 1
ATOM 5319 O O . ILE A 1 646 ? 14.688 -12.002 -26.028 1.00 98.69 646 ILE A O 1
ATOM 5323 N N . HIS A 1 647 ? 15.949 -11.473 -24.240 1.00 98.75 647 HIS A N 1
ATOM 5324 C CA . HIS A 1 647 ? 15.645 -10.054 -24.189 1.00 98.75 647 HIS A CA 1
ATOM 5325 C C . HIS A 1 647 ? 16.771 -9.314 -24.916 1.00 98.75 647 HIS A C 1
ATOM 5327 O O . HIS A 1 647 ? 17.873 -9.168 -24.389 1.00 98.75 647 HIS A O 1
ATOM 5333 N N . LEU A 1 648 ? 16.487 -8.909 -26.149 1.00 98.62 648 LEU A N 1
ATOM 5334 C CA . LEU A 1 648 ? 17.383 -8.183 -27.034 1.00 98.62 648 LEU A CA 1
ATOM 5335 C C . LEU A 1 648 ? 17.386 -6.705 -26.658 1.00 98.62 648 LEU A C 1
ATOM 5337 O O . LEU A 1 648 ? 16.387 -6.012 -26.861 1.00 98.62 648 LEU A O 1
ATOM 5341 N N . ASP A 1 649 ? 18.513 -6.235 -26.140 1.00 97.81 649 ASP A N 1
ATOM 5342 C CA . ASP A 1 649 ? 18.653 -4.856 -25.688 1.00 97.81 649 ASP A CA 1
ATOM 5343 C C . ASP A 1 649 ? 19.444 -3.967 -26.656 1.00 97.81 649 ASP A C 1
ATOM 5345 O O . ASP A 1 649 ? 20.240 -4.440 -27.477 1.00 97.81 649 ASP A O 1
ATOM 5349 N N . GLN A 1 650 ? 19.200 -2.662 -26.558 1.00 94.88 650 GLN A N 1
ATOM 5350 C CA . GLN A 1 650 ? 19.846 -1.599 -27.322 1.00 94.88 650 GLN A CA 1
ATOM 5351 C C . GLN A 1 650 ? 19.831 -0.287 -26.516 1.00 94.88 650 GLN A C 1
ATOM 5353 O O . GLN A 1 650 ? 19.062 -0.155 -25.577 1.00 94.88 650 GLN A O 1
ATOM 5358 N N . TYR A 1 651 ? 20.639 0.705 -26.897 1.00 94.75 651 TYR A N 1
ATOM 5359 C CA . TYR A 1 651 ? 20.922 1.893 -26.069 1.00 94.75 651 TYR A CA 1
ATOM 5360 C C . TYR A 1 651 ? 20.236 3.193 -26.537 1.00 94.75 651 TYR A C 1
ATOM 5362 O O . TYR A 1 651 ? 20.525 4.279 -26.047 1.00 94.75 651 TYR A O 1
ATOM 5370 N N . GLY A 1 652 ? 19.354 3.127 -27.534 1.00 93.19 652 GLY A N 1
ATOM 5371 C CA . GLY A 1 652 ? 18.629 4.263 -28.122 1.00 93.19 652 GLY A CA 1
ATOM 5372 C C . GLY A 1 652 ? 19.427 5.063 -29.156 1.00 93.19 652 GLY A C 1
ATOM 5373 O O . GLY A 1 652 ? 18.890 5.971 -29.801 1.00 93.19 652 GLY A O 1
ATOM 5374 N N . PHE A 1 653 ? 20.700 4.719 -29.344 1.00 93.81 653 PHE A N 1
ATOM 5375 C CA . PHE A 1 653 ? 21.608 5.330 -30.306 1.00 93.81 653 PHE A CA 1
ATOM 5376 C C . PHE A 1 653 ? 22.590 4.285 -30.871 1.00 93.81 653 PHE A C 1
ATOM 5378 O O . PHE A 1 653 ? 22.730 3.199 -30.309 1.00 93.81 653 PHE A O 1
ATOM 5385 N N . PRO A 1 654 ? 23.280 4.586 -31.982 1.00 96.31 654 PRO A N 1
ATOM 5386 C CA . PRO A 1 654 ? 22.954 5.637 -32.939 1.00 96.31 654 PRO A CA 1
ATOM 5387 C C . PRO A 1 654 ? 21.667 5.311 -33.711 1.00 96.31 654 PRO A C 1
ATOM 5389 O O . PRO A 1 654 ? 21.259 4.160 -33.820 1.00 96.31 654 PRO A O 1
ATOM 5392 N N . LYS A 1 655 ? 21.019 6.329 -34.288 1.00 95.94 655 LYS A N 1
ATOM 5393 C CA . LYS A 1 655 ? 19.888 6.118 -35.218 1.00 95.94 655 LYS A CA 1
ATOM 5394 C C . LYS A 1 655 ? 20.366 5.875 -36.646 1.00 95.94 655 LYS A C 1
ATOM 5396 O O . LYS A 1 655 ? 19.783 5.098 -37.402 1.00 95.94 655 LYS A O 1
ATOM 5401 N N . ILE A 1 656 ? 21.453 6.557 -36.985 1.00 95.50 656 ILE A N 1
ATOM 5402 C CA . ILE A 1 656 ? 22.180 6.483 -38.241 1.00 95.50 656 ILE A CA 1
ATOM 5403 C C . ILE A 1 656 ? 23.664 6.472 -37.884 1.00 95.50 656 ILE A C 1
ATOM 5405 O O . ILE A 1 656 ? 24.088 7.252 -37.030 1.00 95.50 656 ILE A O 1
ATOM 5409 N N . ALA A 1 657 ? 24.446 5.618 -38.533 1.00 97.00 657 ALA A N 1
ATOM 5410 C CA . ALA A 1 657 ? 25.885 5.531 -38.316 1.00 97.00 657 ALA A CA 1
ATOM 5411 C C . ALA A 1 657 ? 26.635 5.264 -39.619 1.00 97.00 657 ALA A C 1
ATOM 5413 O O . ALA A 1 657 ? 26.029 4.904 -40.629 1.00 97.00 657 ALA A O 1
ATOM 5414 N N . TYR A 1 658 ? 27.955 5.420 -39.590 1.00 97.44 658 TYR A N 1
ATOM 5415 C CA . TYR A 1 658 ? 28.822 4.976 -40.668 1.00 97.44 658 TYR A CA 1
ATOM 5416 C C . TYR A 1 658 ? 29.346 3.571 -40.387 1.00 97.44 658 TYR A C 1
ATOM 5418 O O . TYR A 1 658 ? 29.923 3.300 -39.340 1.00 97.44 658 TYR A O 1
ATOM 5426 N N . SER A 1 659 ? 29.158 2.680 -41.350 1.00 96.12 659 SER A N 1
ATOM 5427 C CA . SER A 1 659 ? 29.855 1.405 -41.443 1.00 96.12 659 SER A CA 1
ATOM 5428 C C . SER A 1 659 ? 31.110 1.581 -42.292 1.00 96.12 659 SER A C 1
ATOM 5430 O O . SER A 1 659 ? 31.079 2.305 -43.288 1.00 96.12 659 SER A O 1
ATOM 5432 N N . HIS A 1 660 ? 32.199 0.912 -41.915 1.00 92.69 660 HIS A N 1
ATOM 5433 C CA . HIS A 1 660 ? 33.434 0.819 -42.706 1.00 92.69 660 HIS A CA 1
ATOM 5434 C C . HIS A 1 660 ? 33.618 -0.567 -43.345 1.00 92.69 660 HIS A C 1
ATOM 5436 O O . HIS A 1 660 ? 34.711 -0.919 -43.796 1.00 92.69 660 HIS A O 1
ATOM 5442 N N . LEU A 1 661 ? 32.549 -1.369 -43.401 1.00 91.25 661 LEU A N 1
ATOM 5443 C CA . LEU A 1 661 ? 32.599 -2.716 -43.952 1.00 91.25 661 LEU A CA 1
ATOM 5444 C C . LEU A 1 661 ? 33.099 -2.701 -45.410 1.00 91.25 661 LEU A C 1
ATOM 5446 O O . LEU A 1 661 ? 32.673 -1.889 -46.236 1.00 91.25 661 LEU A O 1
ATOM 5450 N N . GLY A 1 662 ? 34.035 -3.600 -45.725 1.00 83.50 662 GLY A N 1
ATOM 5451 C CA . GLY A 1 662 ? 34.664 -3.664 -47.048 1.00 83.50 662 GLY A CA 1
ATOM 5452 C C . GLY A 1 662 ? 35.525 -2.441 -47.391 1.00 83.50 662 GLY A C 1
ATOM 5453 O O . GLY A 1 662 ? 35.662 -2.121 -48.570 1.00 83.50 662 GLY A O 1
ATOM 5454 N N . ASN A 1 663 ? 36.069 -1.748 -46.380 1.00 82.38 663 ASN A N 1
ATOM 5455 C CA . ASN A 1 663 ? 36.867 -0.520 -46.505 1.00 82.38 663 ASN A CA 1
ATOM 5456 C C . ASN A 1 663 ? 36.120 0.635 -47.200 1.00 82.38 663 ASN A C 1
ATOM 5458 O O . ASN A 1 663 ? 36.732 1.503 -47.823 1.00 82.38 663 ASN A O 1
ATOM 5462 N N . LYS A 1 664 ? 34.784 0.650 -47.116 1.00 85.31 664 LYS A N 1
ATOM 5463 C CA . LYS A 1 664 ? 33.931 1.701 -47.682 1.00 85.31 664 LYS A CA 1
ATOM 5464 C C . LYS A 1 664 ? 33.128 2.358 -46.572 1.00 85.31 664 LYS A C 1
ATOM 5466 O O . LYS A 1 664 ? 32.433 1.664 -45.839 1.00 85.31 664 LYS A O 1
ATOM 5471 N N . LYS A 1 665 ? 33.165 3.691 -46.500 1.00 90.44 665 LYS A N 1
ATOM 5472 C CA . LYS A 1 665 ? 32.311 4.472 -45.598 1.00 90.44 665 LYS A CA 1
ATOM 5473 C C . LYS A 1 665 ? 30.883 4.495 -46.145 1.00 90.44 665 LYS A C 1
ATOM 5475 O O . LYS A 1 665 ? 30.627 5.115 -47.174 1.00 90.44 665 LYS A O 1
ATOM 5480 N N . GLN A 1 666 ? 29.969 3.802 -45.473 1.00 93.94 666 GLN A N 1
ATOM 5481 C CA . GLN A 1 666 ? 28.570 3.666 -45.882 1.00 93.94 666 GLN A CA 1
ATOM 5482 C C . GLN A 1 666 ? 27.641 4.056 -44.743 1.00 93.94 666 GLN A C 1
ATOM 5484 O O . GLN A 1 666 ? 27.851 3.659 -43.602 1.00 93.94 666 GLN A O 1
ATOM 5489 N N . LEU A 1 667 ? 26.604 4.827 -45.052 1.00 96.00 667 LEU A N 1
ATOM 5490 C CA . LEU A 1 667 ? 25.607 5.212 -44.066 1.00 96.00 667 LEU A CA 1
ATOM 5491 C C . LEU A 1 667 ? 24.625 4.055 -43.843 1.00 96.00 667 LEU A C 1
ATOM 5493 O O . LEU A 1 667 ? 24.069 3.527 -44.805 1.00 96.00 667 LEU A O 1
ATOM 5497 N N . VAL A 1 668 ? 24.384 3.684 -42.587 1.00 96.00 668 VAL A N 1
ATOM 5498 C CA . VAL A 1 668 ? 23.430 2.632 -42.213 1.00 96.00 668 VAL A CA 1
ATOM 5499 C C . VAL A 1 668 ? 22.301 3.190 -41.350 1.00 96.00 668 VAL A C 1
ATOM 5501 O O . VAL A 1 668 ? 22.522 4.050 -40.497 1.00 96.00 668 VAL A O 1
ATOM 5504 N N . ASN A 1 669 ? 21.079 2.700 -41.580 1.00 96.19 669 ASN A N 1
ATOM 5505 C CA . ASN A 1 669 ? 19.892 3.038 -40.792 1.00 96.19 669 ASN A CA 1
ATOM 5506 C C . ASN A 1 669 ? 19.613 1.921 -39.784 1.00 96.19 669 ASN A C 1
ATOM 5508 O O . ASN A 1 669 ? 19.258 0.807 -40.173 1.00 96.19 669 ASN A O 1
ATOM 5512 N N . MET A 1 670 ? 19.732 2.237 -38.496 1.00 97.00 670 MET A N 1
ATOM 5513 C CA . MET A 1 670 ? 19.665 1.228 -37.441 1.00 97.00 670 MET A CA 1
ATOM 5514 C C . MET A 1 670 ? 18.272 0.618 -37.270 1.00 97.00 670 MET A C 1
ATOM 5516 O O . MET A 1 670 ? 18.184 -0.568 -36.982 1.00 97.00 670 MET A O 1
ATOM 5520 N N . SER A 1 671 ? 17.190 1.362 -37.536 1.00 95.75 671 SER A N 1
ATOM 5521 C CA . SER A 1 671 ? 15.817 0.830 -37.442 1.00 95.75 671 SER A CA 1
ATOM 5522 C C . SER A 1 671 ? 15.606 -0.368 -38.377 1.00 95.75 671 SER A C 1
ATOM 5524 O O . SER A 1 671 ? 15.108 -1.417 -37.967 1.00 95.75 671 SER A O 1
ATOM 5526 N N . LYS A 1 672 ? 16.079 -0.249 -39.625 1.00 96.00 672 LYS A N 1
ATOM 5527 C CA . LYS A 1 672 ? 16.041 -1.346 -40.600 1.00 96.00 672 LYS A CA 1
ATOM 5528 C C . LYS A 1 672 ? 16.886 -2.537 -40.141 1.00 96.00 672 LYS A C 1
ATOM 5530 O O . LYS A 1 672 ? 16.423 -3.672 -40.208 1.00 96.00 672 LYS A O 1
ATOM 5535 N N . LEU A 1 673 ? 18.104 -2.278 -39.662 1.00 97.56 673 LEU A N 1
ATOM 5536 C CA . LEU A 1 673 ? 19.005 -3.348 -39.233 1.00 97.56 673 LEU A CA 1
ATOM 5537 C C . LEU A 1 673 ? 18.476 -4.098 -38.006 1.00 97.56 673 LEU A C 1
ATOM 5539 O O . LEU A 1 673 ? 18.588 -5.317 -37.955 1.00 97.56 673 LEU A O 1
ATOM 5543 N N . PHE A 1 674 ? 17.847 -3.407 -37.052 1.00 98.31 674 PHE A N 1
ATOM 5544 C CA . PHE A 1 674 ? 17.197 -4.059 -35.915 1.00 98.31 674 PHE A CA 1
ATOM 5545 C C . PHE A 1 674 ? 16.054 -4.972 -36.359 1.00 98.31 674 PHE A C 1
ATOM 5547 O O . PHE A 1 674 ? 15.961 -6.097 -35.876 1.00 98.31 674 PHE A O 1
ATOM 5554 N N . TYR A 1 675 ? 15.210 -4.533 -37.298 1.00 97.56 675 TYR A N 1
ATOM 5555 C CA . TYR A 1 675 ? 14.129 -5.368 -37.826 1.00 97.56 675 TYR A CA 1
ATOM 5556 C C . TYR A 1 675 ? 14.665 -6.673 -38.440 1.00 97.56 675 TYR A C 1
ATOM 5558 O O . TYR A 1 675 ? 14.180 -7.766 -38.128 1.00 97.56 675 TYR A O 1
ATOM 5566 N N . GLU A 1 676 ? 15.698 -6.565 -39.281 1.00 97.75 676 GLU A N 1
ATOM 5567 C CA . GLU A 1 676 ? 16.361 -7.717 -39.902 1.00 97.75 676 GLU A CA 1
ATOM 5568 C C . GLU A 1 676 ? 17.004 -8.628 -38.848 1.00 97.75 676 GLU A C 1
ATOM 5570 O O . GLU A 1 676 ? 16.800 -9.841 -38.877 1.00 97.75 676 GLU A O 1
ATOM 5575 N N . PHE A 1 677 ? 17.700 -8.047 -37.870 1.00 98.62 677 PHE A N 1
ATOM 5576 C CA . PHE A 1 677 ? 18.348 -8.786 -36.792 1.00 98.62 677 PHE A CA 1
ATOM 5577 C C . PHE A 1 677 ? 17.349 -9.551 -35.913 1.00 98.62 677 PHE A C 1
ATOM 5579 O O . PHE A 1 677 ? 17.572 -10.722 -35.621 1.00 98.62 677 PHE A O 1
ATOM 5586 N N . ILE A 1 678 ? 16.229 -8.934 -35.515 1.00 98.50 678 ILE A N 1
ATOM 5587 C CA . ILE A 1 678 ? 15.178 -9.596 -34.720 1.00 98.50 678 ILE A CA 1
ATOM 5588 C C . ILE A 1 678 ? 14.627 -10.812 -35.475 1.00 98.50 678 ILE A C 1
ATOM 5590 O O . ILE A 1 678 ? 14.494 -11.892 -34.897 1.00 98.50 678 ILE A O 1
ATOM 5594 N N . THR A 1 679 ? 14.354 -10.644 -36.772 1.00 97.81 679 THR A N 1
ATOM 5595 C CA . THR A 1 679 ? 13.855 -11.704 -37.664 1.00 97.81 679 THR A CA 1
ATOM 5596 C C . THR A 1 679 ? 14.843 -12.872 -37.741 1.00 97.81 679 THR A C 1
ATOM 5598 O O . THR A 1 679 ? 14.485 -14.036 -37.535 1.00 97.81 679 THR A O 1
ATOM 5601 N N . ASP A 1 680 ? 16.120 -12.572 -37.985 1.00 98.44 680 ASP A N 1
ATOM 5602 C CA . ASP A 1 680 ? 17.166 -13.588 -38.110 1.00 98.44 680 ASP A CA 1
ATOM 5603 C C . ASP A 1 680 ? 17.435 -14.288 -36.767 1.00 98.44 680 ASP A C 1
ATOM 5605 O O . ASP A 1 680 ? 17.578 -15.516 -36.727 1.00 98.44 680 ASP A O 1
ATOM 5609 N N . CYS A 1 681 ? 17.398 -13.538 -35.660 1.00 98.50 681 CYS A N 1
ATOM 5610 C CA . CYS A 1 681 ? 17.490 -14.058 -34.299 1.00 98.50 681 CYS A CA 1
ATOM 5611 C C . CYS A 1 681 ? 16.343 -15.031 -33.987 1.00 98.50 681 CYS A C 1
ATOM 5613 O O . CYS A 1 681 ? 16.585 -16.166 -33.567 1.00 98.50 681 CYS A O 1
ATOM 5615 N N . LYS A 1 682 ? 15.088 -14.657 -34.272 1.00 98.25 682 LYS A N 1
ATOM 5616 C CA . LYS A 1 682 ? 13.932 -15.547 -34.065 1.00 98.25 682 LYS A CA 1
ATOM 5617 C C . LYS A 1 682 ? 14.092 -16.829 -34.869 1.00 98.25 682 LYS A C 1
ATOM 5619 O O . LYS A 1 682 ? 13.955 -17.929 -34.332 1.00 98.25 682 LYS A O 1
ATOM 5624 N N . LYS A 1 683 ? 14.442 -16.693 -36.147 1.00 98.00 683 LYS A N 1
ATOM 5625 C CA . LYS A 1 683 ? 14.612 -17.816 -37.070 1.00 98.00 683 LYS A CA 1
ATOM 5626 C C . LYS A 1 683 ? 15.693 -18.794 -36.617 1.00 98.00 683 LYS A C 1
ATOM 5628 O O . LYS A 1 683 ? 15.480 -20.004 -36.717 1.00 98.00 683 LYS A O 1
ATOM 5633 N N . ILE A 1 684 ? 16.849 -18.313 -36.150 1.00 98.06 684 ILE A N 1
ATOM 5634 C CA . ILE A 1 684 ? 17.929 -19.202 -35.704 1.00 98.06 684 ILE A CA 1
ATOM 5635 C C . ILE A 1 684 ? 17.588 -19.875 -34.375 1.00 98.06 684 ILE A C 1
ATOM 5637 O O . ILE A 1 684 ? 17.806 -21.079 -34.239 1.00 98.06 684 ILE A O 1
ATOM 5641 N N . LEU A 1 685 ? 16.987 -19.150 -33.429 1.00 98.12 685 LEU A N 1
ATOM 5642 C CA . LEU A 1 685 ? 16.639 -19.700 -32.122 1.00 98.12 685 LEU A CA 1
ATOM 5643 C C . LEU A 1 685 ? 15.491 -20.717 -32.197 1.00 98.12 685 LEU A C 1
ATOM 5645 O O . LEU A 1 685 ? 15.518 -21.706 -31.464 1.00 98.12 685 LEU A O 1
ATOM 5649 N N . LEU A 1 686 ? 14.535 -20.557 -33.120 1.00 97.88 686 LEU A N 1
ATOM 5650 C CA . LEU A 1 686 ? 13.461 -21.538 -33.344 1.00 97.88 686 LEU A CA 1
ATOM 5651 C C . LEU A 1 686 ? 13.986 -22.915 -33.778 1.00 97.88 686 LEU A C 1
ATOM 5653 O O . LEU A 1 686 ? 13.341 -23.929 -33.517 1.00 97.88 686 LEU A O 1
ATOM 5657 N N . ARG A 1 687 ? 15.175 -22.975 -34.396 1.00 96.75 687 ARG A N 1
ATOM 5658 C CA . ARG A 1 687 ? 15.853 -24.244 -34.726 1.00 96.75 687 ARG A CA 1
ATOM 5659 C C . ARG A 1 687 ? 16.418 -24.949 -33.494 1.00 96.75 687 ARG A C 1
ATOM 5661 O O . ARG A 1 687 ? 16.729 -26.132 -33.569 1.00 96.75 687 ARG A O 1
ATOM 5668 N N . ILE A 1 688 ? 16.590 -24.220 -32.393 1.00 96.25 688 ILE A N 1
ATOM 5669 C CA . ILE A 1 688 ? 17.121 -24.731 -31.127 1.00 96.25 688 ILE A CA 1
ATOM 5670 C C . ILE A 1 688 ? 15.979 -25.075 -30.170 1.00 96.25 688 ILE A C 1
ATOM 5672 O O . ILE A 1 688 ? 15.998 -26.137 -29.555 1.00 96.25 688 ILE A O 1
ATOM 5676 N N . LYS A 1 689 ? 14.978 -24.193 -30.053 1.00 95.88 689 LYS A N 1
ATOM 5677 C CA . LYS A 1 689 ? 13.854 -24.341 -29.125 1.00 95.88 689 LYS A CA 1
ATOM 5678 C C . LYS A 1 689 ? 12.559 -23.849 -29.772 1.00 95.88 689 LYS A C 1
ATOM 5680 O O . LYS A 1 689 ? 12.418 -22.677 -30.107 1.00 95.88 689 LYS A O 1
ATOM 5685 N N . SER A 1 690 ? 11.594 -24.755 -29.925 1.00 93.31 690 SER A N 1
ATOM 5686 C CA . SER A 1 690 ? 10.372 -24.539 -30.718 1.00 93.31 690 SER A CA 1
ATOM 5687 C C . SER A 1 690 ? 9.435 -23.454 -30.179 1.00 93.31 690 SER A C 1
ATOM 5689 O O . SER A 1 690 ? 8.708 -22.850 -30.959 1.00 93.31 690 SER A O 1
ATOM 5691 N N . ASN A 1 691 ? 9.458 -23.187 -28.869 1.00 92.31 691 ASN A N 1
ATOM 5692 C CA . ASN A 1 691 ? 8.683 -22.112 -28.237 1.00 92.31 691 ASN A CA 1
ATOM 5693 C C . ASN A 1 691 ? 9.577 -20.988 -27.684 1.00 92.31 691 ASN A C 1
ATOM 5695 O O . ASN A 1 691 ? 9.251 -20.389 -26.661 1.00 92.31 691 ASN A O 1
ATOM 5699 N N . VAL A 1 692 ? 10.734 -20.741 -28.311 1.00 97.56 692 VAL A N 1
ATOM 5700 C CA . VAL A 1 692 ? 11.635 -19.663 -27.885 1.00 97.56 692 VAL A CA 1
ATOM 5701 C C . VAL A 1 692 ? 10.972 -18.298 -28.039 1.00 97.56 692 VAL A C 1
ATOM 5703 O O . VAL A 1 692 ? 10.299 -18.036 -29.042 1.00 97.56 692 VAL A O 1
ATOM 5706 N N . LYS A 1 693 ? 11.180 -17.418 -27.063 1.00 97.94 693 LYS A N 1
ATOM 5707 C CA . LYS A 1 693 ? 10.645 -16.055 -27.067 1.00 97.94 693 LYS A CA 1
ATOM 5708 C C . LYS A 1 693 ? 11.725 -15.024 -27.370 1.00 97.94 693 LYS A C 1
ATOM 5710 O O . LYS A 1 693 ? 12.892 -15.209 -27.032 1.00 97.94 693 LYS A O 1
ATOM 5715 N N . ILE A 1 694 ? 11.327 -13.932 -28.003 1.00 98.00 694 ILE A N 1
ATOM 5716 C CA . ILE A 1 694 ? 12.153 -12.759 -28.244 1.00 98.00 694 ILE A CA 1
ATOM 5717 C C . ILE A 1 694 ? 11.382 -11.527 -27.803 1.00 98.00 694 ILE A C 1
ATOM 5719 O O . ILE A 1 694 ? 10.237 -11.312 -28.197 1.00 98.00 694 ILE A O 1
ATOM 5723 N N . ILE A 1 695 ? 12.051 -10.709 -27.003 1.00 98.44 695 ILE A N 1
ATOM 5724 C CA . ILE A 1 695 ? 11.628 -9.356 -26.658 1.00 98.44 695 ILE A CA 1
ATOM 5725 C C . ILE A 1 695 ? 12.710 -8.420 -27.163 1.00 98.44 695 ILE A C 1
ATOM 5727 O O . ILE A 1 695 ? 13.883 -8.756 -27.043 1.00 98.44 695 ILE A O 1
ATOM 5731 N N . PHE A 1 696 ? 12.334 -7.278 -27.729 1.00 98.50 696 PHE A N 1
ATOM 5732 C CA . PHE A 1 696 ? 13.291 -6.268 -28.161 1.00 98.50 696 PHE A CA 1
ATOM 5733 C C . PHE A 1 696 ? 13.006 -4.930 -27.482 1.00 98.50 696 PHE A C 1
ATOM 5735 O O . PHE A 1 696 ? 11.863 -4.470 -27.497 1.00 98.50 696 PHE A O 1
ATOM 5742 N N . ASN A 1 697 ? 14.036 -4.294 -26.921 1.00 98.00 697 ASN A N 1
ATOM 5743 C CA . ASN A 1 697 ? 13.899 -2.997 -26.269 1.00 98.00 697 ASN A CA 1
ATOM 5744 C C . ASN A 1 697 ? 13.777 -1.843 -27.283 1.00 98.00 697 ASN A C 1
ATOM 5746 O O . ASN A 1 697 ? 14.756 -1.381 -27.871 1.00 98.00 697 ASN A O 1
ATOM 5750 N N . ALA A 1 698 ? 12.567 -1.311 -27.473 1.00 97.06 698 ALA A N 1
ATOM 5751 C CA . ALA A 1 698 ? 12.357 -0.067 -28.208 1.00 97.06 698 ALA A CA 1
ATOM 5752 C C . ALA A 1 698 ? 12.570 1.150 -27.289 1.00 97.06 698 ALA A C 1
ATOM 5754 O O . ALA A 1 698 ? 11.600 1.772 -26.848 1.00 97.06 698 ALA A O 1
ATOM 5755 N N . VAL A 1 699 ? 13.835 1.495 -27.021 1.00 96.69 699 VAL A N 1
ATOM 5756 C CA . VAL A 1 699 ? 14.232 2.635 -26.180 1.00 96.69 699 VAL A CA 1
ATOM 5757 C C . VAL A 1 699 ? 13.480 3.898 -26.586 1.00 96.69 699 VAL A C 1
ATOM 5759 O O . VAL A 1 699 ? 13.543 4.379 -27.723 1.00 96.69 699 VAL A O 1
ATOM 5762 N N . ASN A 1 700 ? 12.736 4.425 -25.624 1.00 94.94 700 ASN A N 1
ATOM 5763 C CA . ASN A 1 700 ? 11.892 5.603 -25.722 1.00 94.94 700 ASN A CA 1
ATOM 5764 C C . ASN A 1 700 ? 10.841 5.563 -26.853 1.00 94.94 700 ASN A C 1
ATOM 5766 O O . ASN A 1 700 ? 10.432 6.599 -27.383 1.00 94.94 700 ASN A O 1
ATOM 5770 N N . GLY A 1 701 ? 10.431 4.361 -27.268 1.00 95.06 701 GLY A N 1
ATOM 5771 C CA . GLY A 1 701 ? 9.465 4.129 -28.343 1.00 95.06 701 GLY A CA 1
ATOM 5772 C C . GLY A 1 701 ? 10.027 4.322 -29.756 1.00 95.06 701 GLY A C 1
ATOM 5773 O O . GLY A 1 701 ? 9.268 4.315 -30.733 1.00 95.06 701 GLY A O 1
ATOM 5774 N N . TRP A 1 702 ? 11.341 4.495 -29.907 1.00 95.19 702 TRP A N 1
ATOM 5775 C CA . TRP A 1 702 ? 11.980 4.552 -31.217 1.00 95.19 702 TRP A CA 1
ATOM 5776 C C . TRP A 1 702 ? 12.508 3.161 -31.615 1.00 95.19 702 TRP A C 1
ATOM 5778 O O . TRP A 1 702 ? 13.234 2.533 -30.854 1.00 95.19 702 TRP A O 1
ATOM 5788 N N . SER A 1 703 ? 12.182 2.608 -32.788 1.00 93.31 703 SER A N 1
ATOM 5789 C CA . SER A 1 703 ? 11.283 3.082 -33.860 1.00 93.31 703 SER A CA 1
ATOM 5790 C C . SER A 1 703 ? 10.045 2.180 -33.953 1.00 93.31 703 SER A C 1
ATOM 5792 O O . SER A 1 703 ? 10.018 1.239 -34.746 1.00 93.31 703 SER A O 1
ATOM 5794 N N . LEU A 1 704 ? 9.019 2.420 -33.127 1.00 95.81 704 LEU A N 1
ATOM 5795 C CA . LEU A 1 704 ? 7.838 1.538 -33.043 1.00 95.81 704 LEU A CA 1
ATOM 5796 C C . LEU A 1 704 ? 7.110 1.318 -34.379 1.00 95.81 704 LEU A C 1
ATOM 5798 O O . LEU A 1 704 ? 6.609 0.227 -34.618 1.00 95.81 704 LEU A O 1
ATOM 5802 N N . ASP A 1 705 ? 7.088 2.321 -35.252 1.00 94.19 705 ASP A N 1
ATOM 5803 C CA . ASP A 1 705 ? 6.504 2.260 -36.600 1.00 94.19 705 ASP A CA 1
ATOM 5804 C C . ASP A 1 705 ? 7.109 1.151 -37.477 1.00 94.19 705 ASP A C 1
ATOM 5806 O O . ASP A 1 705 ? 6.417 0.574 -38.311 1.00 94.19 705 ASP A O 1
ATOM 5810 N N . THR A 1 706 ? 8.383 0.827 -37.252 1.00 95.00 706 THR A N 1
ATOM 5811 C CA . THR A 1 706 ? 9.099 -0.241 -37.956 1.00 95.00 706 THR A CA 1
ATOM 5812 C C . THR A 1 706 ? 9.152 -1.514 -37.109 1.00 95.00 706 THR A C 1
ATOM 5814 O O . THR A 1 706 ? 8.963 -2.619 -37.612 1.00 95.00 706 THR A O 1
ATOM 5817 N N . LEU A 1 707 ? 9.426 -1.376 -35.808 1.00 95.81 707 LEU A N 1
ATOM 5818 C CA . LEU A 1 707 ? 9.834 -2.495 -34.961 1.00 95.81 707 LEU A CA 1
ATOM 5819 C C . LEU A 1 707 ? 8.680 -3.182 -34.236 1.00 95.81 707 LEU A C 1
ATOM 5821 O O . LEU A 1 707 ? 8.798 -4.371 -33.958 1.00 95.81 707 LEU A O 1
ATOM 5825 N N . ALA A 1 708 ? 7.567 -2.505 -33.934 1.00 95.56 708 ALA A N 1
ATOM 5826 C CA . ALA A 1 708 ? 6.509 -3.093 -33.102 1.00 95.56 708 ALA A CA 1
ATOM 5827 C C . ALA A 1 708 ? 5.950 -4.401 -33.702 1.00 95.56 708 ALA A C 1
ATOM 5829 O O . ALA A 1 708 ? 5.693 -5.373 -32.985 1.00 95.56 708 ALA A O 1
ATOM 5830 N N . ASN A 1 709 ? 5.846 -4.461 -35.033 1.00 93.31 709 ASN A N 1
ATOM 5831 C CA . ASN A 1 709 ? 5.356 -5.629 -35.762 1.00 93.31 709 ASN A CA 1
ATOM 5832 C C . ASN A 1 709 ? 6.463 -6.583 -36.268 1.00 93.31 709 ASN A C 1
ATOM 5834 O O . ASN A 1 709 ? 6.197 -7.410 -37.133 1.00 93.31 709 ASN A O 1
ATOM 5838 N N . SER A 1 710 ? 7.701 -6.485 -35.763 1.00 96.56 710 SER A N 1
ATOM 5839 C CA . SER A 1 710 ? 8.778 -7.454 -36.062 1.00 96.56 710 SER A CA 1
ATOM 5840 C C . SER A 1 710 ? 8.495 -8.841 -35.463 1.00 96.56 710 SER A C 1
ATOM 5842 O O . SER A 1 710 ? 7.481 -9.032 -34.807 1.00 96.56 710 SER A O 1
ATOM 5844 N N . ASP A 1 711 ? 9.390 -9.818 -35.591 1.00 96.50 711 ASP A N 1
ATOM 5845 C CA . ASP A 1 711 ? 9.183 -11.170 -35.033 1.00 96.50 711 ASP A CA 1
ATOM 5846 C C . ASP A 1 711 ? 9.321 -11.282 -33.490 1.00 96.50 711 ASP A C 1
ATOM 5848 O O . ASP A 1 711 ? 9.405 -12.385 -32.942 1.00 96.50 711 ASP A O 1
ATOM 5852 N N . GLN A 1 712 ? 9.333 -10.156 -32.762 1.00 97.25 712 GLN A N 1
ATOM 5853 C CA . GLN A 1 712 ? 9.250 -10.135 -31.294 1.00 97.25 712 GLN A CA 1
ATOM 5854 C C . GLN A 1 712 ? 7.859 -10.566 -30.790 1.00 97.25 712 GLN A C 1
ATOM 5856 O O . GLN A 1 712 ? 6.841 -10.199 -31.383 1.00 97.25 712 GLN A O 1
ATOM 5861 N N . ASP A 1 713 ? 7.798 -11.306 -29.682 1.00 97.75 713 ASP A N 1
ATOM 5862 C CA . ASP A 1 713 ? 6.555 -11.895 -29.159 1.00 97.75 713 ASP A CA 1
ATOM 5863 C C . ASP A 1 713 ? 5.680 -10.886 -28.391 1.00 97.75 713 ASP A C 1
ATOM 5865 O O . ASP A 1 713 ? 4.460 -11.030 -28.332 1.00 97.75 713 ASP A O 1
ATOM 5869 N N . VAL A 1 714 ? 6.295 -9.848 -27.820 1.00 97.44 714 VAL A N 1
ATOM 5870 C CA . VAL A 1 714 ? 5.636 -8.720 -27.142 1.00 97.44 714 VAL A CA 1
ATOM 5871 C C . VAL A 1 714 ? 6.395 -7.439 -27.471 1.00 97.44 714 VAL A C 1
ATOM 5873 O O . VAL A 1 714 ? 7.595 -7.489 -27.724 1.00 97.44 714 VAL A O 1
ATOM 5876 N N . VAL A 1 715 ? 5.709 -6.298 -27.471 1.00 98.38 715 VAL A N 1
ATOM 5877 C CA . VAL A 1 715 ? 6.343 -4.988 -27.660 1.00 98.38 715 VAL A CA 1
ATOM 5878 C C . VAL A 1 715 ? 6.869 -4.507 -26.316 1.00 98.38 715 VAL A C 1
ATOM 5880 O O . VAL A 1 715 ? 6.087 -4.338 -25.384 1.00 98.38 715 VAL A O 1
ATOM 5883 N N . TYR A 1 716 ? 8.171 -4.261 -26.214 1.00 98.62 716 TYR A N 1
ATOM 5884 C CA . TYR A 1 716 ? 8.785 -3.697 -25.014 1.00 98.62 716 TYR A CA 1
ATOM 5885 C C . TYR A 1 716 ? 9.309 -2.292 -25.288 1.00 98.62 716 TYR A C 1
ATOM 5887 O O . TYR A 1 716 ? 9.958 -2.045 -26.304 1.00 98.62 716 TYR A O 1
ATOM 5895 N N . ILE A 1 717 ? 9.022 -1.368 -24.375 1.00 98.50 717 ILE A N 1
ATOM 5896 C CA . ILE A 1 717 ? 9.442 0.028 -24.462 1.00 98.50 717 ILE A CA 1
ATOM 5897 C C . ILE A 1 717 ? 10.081 0.417 -23.136 1.00 98.50 717 ILE A C 1
ATOM 5899 O O . ILE A 1 717 ? 9.403 0.507 -22.111 1.00 98.50 717 ILE A O 1
ATOM 5903 N N . GLU A 1 718 ? 11.374 0.699 -23.162 1.00 97.50 718 GLU A N 1
ATOM 5904 C CA . GLU A 1 718 ? 12.032 1.402 -22.070 1.00 97.50 718 GLU A CA 1
ATOM 5905 C C . GLU A 1 718 ? 11.706 2.897 -22.139 1.00 97.50 718 GLU A C 1
ATOM 5907 O O . GLU A 1 718 ? 11.899 3.540 -23.172 1.00 97.50 718 GLU A O 1
ATOM 5912 N N . VAL A 1 719 ? 11.161 3.456 -21.062 1.00 96.50 719 VAL A N 1
ATOM 5913 C CA . VAL A 1 719 ? 10.630 4.821 -21.052 1.00 96.50 719 VAL A CA 1
ATOM 5914 C C . VAL A 1 719 ? 11.680 5.794 -20.523 1.00 96.50 719 VAL A C 1
ATOM 5916 O O . VAL A 1 719 ? 12.143 5.659 -19.393 1.00 96.50 719 VAL A O 1
ATOM 5919 N N . TRP A 1 720 ? 11.991 6.821 -21.315 1.00 93.56 720 TRP A N 1
ATOM 5920 C CA . TRP A 1 720 ? 12.945 7.874 -20.965 1.00 93.56 720 TRP A CA 1
ATOM 5921 C C . TRP A 1 720 ? 12.355 9.267 -21.227 1.00 93.56 720 TRP A C 1
ATOM 5923 O O . TRP A 1 720 ? 11.421 9.410 -22.024 1.00 93.56 720 TRP A O 1
ATOM 5933 N N . PRO A 1 721 ? 12.904 10.336 -20.622 1.00 89.94 721 PRO A N 1
ATOM 5934 C CA . PRO A 1 721 ? 12.579 11.696 -21.031 1.00 89.94 721 PRO A CA 1
ATOM 5935 C C . PRO A 1 721 ? 12.709 11.877 -22.558 1.00 89.94 721 PRO A C 1
ATOM 5937 O O . PRO A 1 721 ? 13.617 11.312 -23.179 1.00 89.94 721 PRO A O 1
ATOM 5940 N N . PRO A 1 722 ? 11.795 12.624 -23.202 1.00 91.38 722 PRO A N 1
ATOM 5941 C CA . PRO A 1 722 ? 10.759 13.477 -22.608 1.00 91.38 722 PRO A CA 1
ATOM 5942 C C . PRO A 1 722 ? 9.415 12.778 -22.300 1.00 91.38 722 PRO A C 1
ATOM 5944 O O . PRO A 1 722 ? 8.436 13.465 -22.030 1.00 91.38 722 PRO A O 1
ATOM 5947 N N . HIS A 1 723 ? 9.314 11.443 -22.345 1.00 94.19 723 HIS A N 1
ATOM 5948 C CA . HIS A 1 723 ? 8.071 10.727 -22.011 1.00 94.19 723 HIS A CA 1
ATOM 5949 C C . HIS A 1 723 ? 7.954 10.461 -20.499 1.00 94.19 723 HIS A C 1
ATOM 5951 O O . HIS A 1 723 ? 7.862 9.318 -20.059 1.00 94.19 723 HIS A O 1
ATOM 5957 N N . ASP A 1 724 ? 7.965 11.521 -19.693 1.00 88.56 724 ASP A N 1
ATOM 5958 C CA . ASP A 1 724 ? 8.024 11.472 -18.226 1.00 88.56 724 ASP A CA 1
ATOM 5959 C C . ASP A 1 724 ? 6.679 11.751 -17.523 1.00 88.56 724 ASP A C 1
ATOM 5961 O O . ASP A 1 724 ? 6.632 11.848 -16.296 1.00 88.56 724 ASP A O 1
ATOM 5965 N N . THR A 1 725 ? 5.569 11.827 -18.268 1.00 92.38 725 THR A N 1
ATOM 5966 C CA . THR A 1 725 ? 4.212 12.062 -17.740 1.00 92.38 725 THR A CA 1
ATOM 5967 C C . THR A 1 725 ? 3.292 10.844 -17.839 1.00 92.38 725 THR A C 1
ATOM 5969 O O . THR A 1 725 ? 3.444 9.980 -18.704 1.00 92.38 725 THR A O 1
ATOM 5972 N N . TYR A 1 726 ? 2.261 10.783 -16.990 1.00 92.69 726 TYR A N 1
ATOM 5973 C CA . TYR A 1 726 ? 1.220 9.748 -17.099 1.00 92.69 726 TYR A CA 1
ATOM 5974 C C . TYR A 1 726 ? 0.513 9.766 -18.465 1.00 92.69 726 TYR A C 1
ATOM 5976 O O . TYR A 1 726 ? 0.132 8.717 -18.987 1.00 92.69 726 TYR A O 1
ATOM 5984 N N . GLN A 1 727 ? 0.371 10.952 -19.064 1.00 94.88 727 GLN A N 1
ATOM 5985 C CA . GLN A 1 727 ? -0.201 11.116 -20.397 1.00 94.88 727 GLN A CA 1
ATOM 5986 C C . GLN A 1 727 ? 0.731 10.543 -21.478 1.00 94.88 727 GLN A C 1
ATOM 5988 O O . GLN A 1 727 ? 0.263 9.800 -22.341 1.00 94.88 727 GLN A O 1
ATOM 5993 N N . SER A 1 728 ? 2.045 10.779 -21.390 1.00 95.81 728 SER A N 1
ATOM 5994 C CA . SER A 1 728 ? 3.003 10.196 -22.339 1.00 95.81 728 SER A CA 1
ATOM 5995 C C . SER A 1 728 ? 3.080 8.669 -22.248 1.00 95.81 728 SER A C 1
ATOM 5997 O O . SER A 1 728 ? 3.274 8.011 -23.268 1.00 95.81 728 SER A O 1
ATOM 5999 N N . LEU A 1 729 ? 2.846 8.074 -21.067 1.00 96.56 729 LEU A N 1
ATOM 6000 C CA . LEU A 1 729 ? 2.702 6.615 -20.946 1.00 96.56 729 LEU A CA 1
ATOM 6001 C C . LEU A 1 729 ? 1.512 6.106 -21.775 1.00 96.56 729 LEU A C 1
ATOM 6003 O O . LEU A 1 729 ? 1.665 5.165 -22.554 1.00 96.56 729 LEU A O 1
ATOM 6007 N N . LYS A 1 730 ? 0.340 6.754 -21.670 1.00 95.94 730 LYS A N 1
ATOM 6008 C CA . LYS A 1 730 ? -0.835 6.426 -22.501 1.00 95.94 730 LYS A CA 1
ATOM 6009 C C . LYS A 1 730 ? -0.531 6.572 -23.994 1.00 95.94 730 LYS A C 1
ATOM 6011 O O . LYS A 1 730 ? -0.968 5.737 -24.788 1.00 95.94 730 LYS A O 1
ATOM 6016 N N . GLU A 1 731 ? 0.203 7.605 -24.388 1.00 96.38 731 GLU A N 1
ATOM 6017 C CA . GLU A 1 731 ? 0.556 7.862 -25.789 1.00 96.38 731 GLU A CA 1
ATOM 6018 C C . GLU A 1 731 ? 1.488 6.791 -26.361 1.00 96.38 731 GLU A C 1
ATOM 6020 O O . GLU A 1 731 ? 1.225 6.283 -27.452 1.00 96.38 731 GLU A O 1
ATOM 6025 N N . LEU A 1 732 ? 2.515 6.379 -25.609 1.00 97.50 732 LEU A N 1
ATOM 6026 C CA . LEU A 1 732 ? 3.397 5.274 -25.993 1.00 97.50 732 LEU A CA 1
ATOM 6027 C C . LEU A 1 732 ? 2.615 3.965 -26.167 1.00 97.50 732 LEU A C 1
ATOM 6029 O O . LEU A 1 732 ? 2.778 3.284 -27.181 1.00 97.50 732 LEU A O 1
ATOM 6033 N N . ILE A 1 733 ? 1.716 3.650 -25.227 1.00 97.31 733 ILE A N 1
ATOM 6034 C CA . ILE A 1 733 ? 0.854 2.459 -25.294 1.00 97.31 733 ILE A CA 1
ATOM 6035 C C . ILE A 1 733 ? -0.057 2.522 -26.523 1.00 97.31 733 ILE A C 1
ATOM 6037 O O . ILE A 1 733 ? -0.141 1.561 -27.288 1.00 97.31 733 ILE A O 1
ATOM 6041 N N . SER A 1 734 ? -0.708 3.663 -26.749 1.00 95.50 734 SER A N 1
ATOM 6042 C CA . SER A 1 734 ? -1.619 3.859 -27.882 1.00 95.50 734 SER A CA 1
ATOM 6043 C C . SER A 1 734 ? -0.883 3.715 -29.214 1.00 95.50 734 SER A C 1
ATOM 6045 O O . SER A 1 734 ? -1.348 3.014 -30.110 1.00 95.50 734 SER A O 1
ATOM 6047 N N . ARG A 1 735 ? 0.308 4.315 -29.331 1.00 96.31 735 ARG A N 1
ATOM 6048 C CA . ARG A 1 735 ? 1.148 4.230 -30.530 1.00 96.31 735 ARG A CA 1
ATOM 6049 C C . ARG A 1 735 ? 1.618 2.800 -30.795 1.00 96.31 735 ARG A C 1
ATOM 6051 O O . ARG A 1 735 ? 1.523 2.335 -31.927 1.00 96.31 735 ARG A O 1
ATOM 6058 N N . ALA A 1 736 ? 2.085 2.090 -29.771 1.00 96.81 736 ALA A N 1
ATOM 6059 C CA . ALA A 1 736 ? 2.482 0.691 -29.899 1.00 96.81 736 ALA A CA 1
ATOM 6060 C C . ALA A 1 736 ? 1.307 -0.202 -30.323 1.00 96.81 736 ALA A C 1
ATOM 6062 O O . ALA A 1 736 ? 1.462 -1.028 -31.219 1.00 96.81 736 ALA A O 1
ATOM 6063 N N . ARG A 1 737 ? 0.117 0.015 -29.746 1.00 94.88 737 ARG A N 1
ATOM 6064 C CA . ARG A 1 737 ? -1.106 -0.725 -30.090 1.00 94.88 737 ARG A CA 1
ATOM 6065 C C . ARG A 1 737 ? -1.541 -0.497 -31.539 1.00 94.88 737 ARG A C 1
ATOM 6067 O O . ARG A 1 737 ? -2.029 -1.432 -32.161 1.00 94.88 737 ARG A O 1
ATOM 6074 N N . ILE A 1 738 ? -1.351 0.709 -32.083 1.00 94.81 738 ILE A N 1
ATOM 6075 C CA . ILE A 1 738 ? -1.636 1.011 -33.497 1.00 94.81 738 ILE A CA 1
ATOM 6076 C C . ILE A 1 738 ? -0.746 0.177 -34.428 1.00 94.81 738 ILE A C 1
ATOM 6078 O O . ILE A 1 738 ? -1.244 -0.385 -35.399 1.00 94.81 738 ILE A O 1
ATOM 6082 N N . PHE A 1 739 ? 0.556 0.085 -34.141 1.00 96.19 739 PHE A N 1
ATOM 6083 C CA . PHE A 1 739 ? 1.501 -0.637 -35.002 1.00 96.19 739 PHE A CA 1
ATOM 6084 C C . PHE A 1 739 ? 1.517 -2.153 -34.773 1.00 96.19 739 PHE A C 1
ATOM 6086 O O . PHE A 1 739 ? 1.863 -2.900 -35.683 1.00 96.19 739 PHE A O 1
ATOM 6093 N N . ALA A 1 740 ? 1.142 -2.612 -33.579 1.00 95.38 740 ALA A N 1
ATOM 6094 C CA . ALA A 1 740 ? 1.072 -4.023 -33.216 1.00 95.38 740 ALA A CA 1
ATOM 6095 C C . ALA A 1 740 ? -0.241 -4.324 -32.462 1.00 95.38 740 ALA A C 1
ATOM 6097 O O . ALA A 1 740 ? -0.232 -4.493 -31.237 1.00 95.38 740 ALA A O 1
ATOM 6098 N N . PRO A 1 741 ? -1.386 -4.399 -33.170 1.00 93.69 741 PRO A N 1
ATOM 6099 C CA . PRO A 1 741 ? -2.695 -4.594 -32.543 1.00 93.69 741 PRO A CA 1
ATOM 6100 C C . PRO A 1 741 ? -2.789 -5.909 -31.759 1.00 93.69 741 PRO A C 1
ATOM 6102 O O . PRO A 1 741 ? -3.402 -5.936 -30.691 1.00 93.69 741 PRO A O 1
ATOM 6105 N N . ASP A 1 742 ? -2.102 -6.951 -32.231 1.00 92.56 742 ASP A N 1
ATOM 6106 C CA . ASP A 1 742 ? -2.212 -8.322 -31.723 1.00 92.56 742 ASP A CA 1
ATOM 6107 C C . ASP A 1 742 ? -1.116 -8.717 -30.714 1.00 92.56 742 ASP A C 1
ATOM 6109 O O . ASP A 1 742 ? -1.024 -9.880 -30.322 1.00 92.56 742 ASP A O 1
ATOM 6113 N N . LYS A 1 743 ? -0.268 -7.777 -30.270 1.00 95.56 743 LYS A N 1
ATOM 6114 C CA . LYS A 1 743 ? 0.811 -8.051 -29.299 1.00 95.56 743 LYS A CA 1
ATOM 6115 C C . LYS A 1 743 ? 0.596 -7.332 -27.986 1.00 95.56 743 LYS A C 1
ATOM 6117 O O . LYS A 1 743 ? 0.082 -6.218 -27.963 1.00 95.56 743 LYS A O 1
ATOM 6122 N N . GLN A 1 744 ? 0.998 -7.943 -26.874 1.00 97.19 744 GLN A N 1
ATOM 6123 C CA . GLN A 1 744 ? 1.002 -7.221 -25.602 1.00 97.19 744 GLN A CA 1
ATOM 6124 C C . GLN A 1 744 ? 2.139 -6.205 -25.548 1.00 97.19 744 GLN A C 1
ATOM 6126 O O . GLN A 1 744 ? 3.146 -6.347 -26.241 1.00 97.19 744 GLN A O 1
ATOM 6131 N N . ILE A 1 745 ? 1.942 -5.170 -24.734 1.00 98.25 745 ILE A N 1
ATOM 6132 C CA . ILE A 1 745 ? 2.860 -4.041 -24.590 1.00 98.25 745 ILE A CA 1
ATOM 6133 C C . ILE A 1 745 ? 3.378 -4.038 -23.159 1.00 98.25 745 ILE A C 1
ATOM 6135 O O . ILE A 1 745 ? 2.582 -4.094 -22.222 1.00 98.25 745 ILE A O 1
ATOM 6139 N N . ILE A 1 746 ? 4.691 -3.954 -22.994 1.00 98.62 746 ILE A N 1
ATOM 6140 C CA . ILE A 1 746 ? 5.371 -3.839 -21.708 1.00 98.62 746 ILE A CA 1
ATOM 6141 C C . ILE A 1 746 ? 6.126 -2.516 -21.698 1.00 98.62 746 ILE A C 1
ATOM 6143 O O . ILE A 1 746 ? 6.881 -2.225 -22.623 1.00 98.62 746 ILE A O 1
ATOM 6147 N N . LEU A 1 747 ? 5.936 -1.727 -20.646 1.00 98.50 747 LEU A N 1
ATOM 6148 C CA . LEU A 1 747 ? 6.748 -0.550 -20.379 1.00 98.50 747 LEU A CA 1
ATOM 6149 C C . LEU A 1 747 ? 7.732 -0.849 -19.248 1.00 98.50 747 LEU A C 1
ATOM 6151 O O . LEU A 1 747 ? 7.328 -1.359 -18.201 1.00 98.50 747 LEU A O 1
ATOM 6155 N N . ALA A 1 748 ? 8.994 -0.472 -19.424 1.00 97.44 748 ALA A N 1
ATOM 6156 C CA . ALA A 1 748 ? 9.920 -0.262 -18.318 1.00 97.44 748 ALA A CA 1
ATOM 6157 C C . ALA A 1 748 ? 9.952 1.231 -17.992 1.00 97.44 748 ALA A C 1
ATOM 6159 O O . ALA A 1 748 ? 10.684 2.011 -18.595 1.00 97.44 748 ALA A O 1
ATOM 6160 N N . ALA A 1 749 ? 9.077 1.626 -17.067 1.00 95.19 749 ALA A N 1
ATOM 6161 C CA . ALA A 1 749 ? 9.049 2.959 -16.480 1.00 95.19 749 ALA A CA 1
ATOM 6162 C C . ALA A 1 749 ? 9.647 2.863 -15.074 1.00 95.19 749 ALA A C 1
ATOM 6164 O O . ALA A 1 749 ? 8.999 2.353 -14.156 1.00 95.19 749 ALA A O 1
ATOM 6165 N N . TYR A 1 750 ? 10.903 3.274 -14.926 1.00 93.62 750 TYR A N 1
ATOM 6166 C CA . TYR A 1 750 ? 11.641 3.160 -13.667 1.00 93.62 750 TYR A CA 1
ATOM 6167 C C . TYR A 1 750 ? 10.962 3.953 -12.539 1.00 93.62 750 TYR A C 1
ATOM 6169 O O . TYR A 1 750 ? 10.165 4.840 -12.805 1.00 93.62 750 TYR A O 1
ATOM 6177 N N . MET A 1 751 ? 11.226 3.650 -11.267 1.00 91.38 751 MET A N 1
ATOM 6178 C CA . MET A 1 751 ? 10.693 4.434 -10.137 1.00 91.38 751 MET A CA 1
ATOM 6179 C C . MET A 1 751 ? 11.809 5.200 -9.409 1.00 91.38 751 MET A C 1
ATOM 6181 O O . MET A 1 751 ? 11.985 5.073 -8.198 1.00 91.38 751 MET A O 1
ATOM 6185 N N . SER A 1 752 ? 12.571 6.019 -10.140 1.00 86.81 752 SER A N 1
ATOM 6186 C CA . SER A 1 752 ? 13.668 6.857 -9.628 1.00 86.81 752 SER A CA 1
ATOM 6187 C C . SER A 1 752 ? 13.288 7.767 -8.457 1.00 86.81 752 SER A C 1
ATOM 6189 O O . SER A 1 752 ? 14.161 8.136 -7.680 1.00 86.81 752 SER A O 1
ATOM 6191 N N . THR A 1 753 ? 11.995 8.031 -8.222 1.00 82.75 753 THR A N 1
ATOM 6192 C CA . THR A 1 753 ? 11.513 8.709 -7.004 1.00 82.75 753 THR A CA 1
ATOM 6193 C C . THR A 1 753 ? 11.969 8.046 -5.706 1.00 82.75 753 THR A C 1
ATOM 6195 O O . THR A 1 753 ? 11.979 8.703 -4.672 1.00 82.75 753 THR A O 1
ATOM 6198 N N . PHE A 1 754 ? 12.311 6.755 -5.729 1.00 87.12 754 PHE A N 1
ATOM 6199 C CA . PHE A 1 754 ? 12.875 6.075 -4.565 1.00 87.12 754 PHE A CA 1
ATOM 6200 C C . PHE A 1 754 ? 14.359 6.384 -4.334 1.00 87.12 754 PHE A C 1
ATOM 6202 O O . PHE A 1 754 ? 14.798 6.282 -3.193 1.00 87.12 754 PHE A O 1
ATOM 6209 N N . ASN A 1 755 ? 15.128 6.756 -5.364 1.00 83.25 755 ASN A N 1
ATOM 6210 C CA . ASN A 1 755 ? 16.575 6.973 -5.242 1.00 83.25 755 ASN A CA 1
ATOM 6211 C C . ASN A 1 755 ? 16.907 8.145 -4.308 1.00 83.25 755 ASN A C 1
ATOM 6213 O O . ASN A 1 755 ? 17.864 8.049 -3.545 1.00 83.25 755 ASN A O 1
ATOM 6217 N N . ASP A 1 756 ? 16.077 9.192 -4.317 1.00 73.94 756 ASP A N 1
ATOM 6218 C CA . ASP A 1 756 ? 16.271 10.407 -3.512 1.00 73.94 756 ASP A CA 1
ATOM 6219 C C . ASP A 1 756 ? 15.330 10.488 -2.292 1.00 73.94 756 ASP A C 1
ATOM 6221 O O . ASP A 1 756 ? 15.317 11.484 -1.566 1.00 73.94 756 ASP A O 1
ATOM 6225 N N . ALA A 1 757 ? 14.498 9.464 -2.062 1.00 76.69 757 ALA A N 1
ATOM 6226 C CA . ALA A 1 757 ? 13.495 9.487 -1.003 1.00 76.69 757 ALA A CA 1
ATOM 6227 C C . ALA A 1 757 ? 14.111 9.203 0.372 1.00 76.69 757 ALA A C 1
ATOM 6229 O O . ALA A 1 757 ? 14.601 8.109 0.646 1.00 76.69 757 ALA A O 1
ATOM 6230 N N . ASN A 1 758 ? 13.976 10.154 1.295 1.00 76.75 758 ASN A N 1
ATOM 6231 C CA . ASN A 1 758 ? 14.211 9.894 2.715 1.00 76.75 758 ASN A CA 1
ATOM 6232 C C . ASN A 1 758 ? 13.038 9.114 3.356 1.00 76.75 758 ASN A C 1
ATOM 6234 O O . ASN A 1 758 ? 11.975 8.941 2.754 1.00 76.75 758 ASN A O 1
ATOM 6238 N N . ASN A 1 759 ? 13.181 8.696 4.620 1.00 71.69 759 ASN A N 1
ATOM 6239 C CA . ASN A 1 759 ? 12.161 7.908 5.335 1.00 71.69 759 ASN A CA 1
ATOM 6240 C C . ASN A 1 759 ? 10.753 8.535 5.337 1.00 71.69 759 ASN A C 1
ATOM 6242 O O . ASN A 1 759 ? 9.760 7.809 5.311 1.00 71.69 759 ASN A O 1
ATOM 6246 N N . THR A 1 760 ? 10.641 9.867 5.330 1.00 68.19 760 THR A N 1
ATOM 6247 C CA . THR A 1 760 ? 9.339 10.561 5.285 1.00 68.19 760 THR A CA 1
ATOM 6248 C C . THR A 1 760 ? 8.721 10.566 3.880 1.00 68.19 760 THR A C 1
ATOM 6250 O O . THR A 1 760 ? 7.501 10.666 3.728 1.00 68.19 760 THR A O 1
ATOM 6253 N N . GLN A 1 761 ? 9.548 10.400 2.846 1.00 76.44 761 GLN A N 1
ATOM 6254 C CA . GLN A 1 761 ? 9.177 10.456 1.432 1.00 76.44 761 GLN A CA 1
ATOM 6255 C C . GLN A 1 761 ? 8.899 9.080 0.815 1.00 76.44 761 GLN A C 1
ATOM 6257 O O . GLN A 1 761 ? 8.204 9.018 -0.200 1.00 76.44 761 GLN A O 1
ATOM 6262 N N . LEU A 1 762 ? 9.341 7.977 1.434 1.00 82.12 762 LEU A N 1
ATOM 6263 C CA . LEU A 1 762 ? 9.109 6.612 0.931 1.00 82.12 762 LEU A CA 1
ATOM 6264 C C . LEU A 1 762 ? 7.629 6.328 0.640 1.00 82.12 762 LEU A C 1
ATOM 6266 O O . LEU A 1 762 ? 7.288 5.804 -0.417 1.00 82.12 762 LEU A O 1
ATOM 6270 N N . SER A 1 763 ? 6.728 6.768 1.524 1.00 78.38 763 SER A N 1
ATOM 6271 C CA . SER A 1 763 ? 5.285 6.601 1.306 1.00 78.38 763 SER A CA 1
ATOM 6272 C C . SER A 1 763 ? 4.773 7.337 0.058 1.00 78.38 763 SER A C 1
ATOM 6274 O O . SER A 1 763 ? 3.777 6.935 -0.539 1.00 78.38 763 SER A O 1
ATOM 6276 N N . ALA A 1 764 ? 5.414 8.443 -0.335 1.00 77.44 764 ALA A N 1
ATOM 6277 C CA . ALA A 1 764 ? 5.060 9.191 -1.536 1.00 77.44 764 ALA A CA 1
ATOM 6278 C C . ALA A 1 764 ? 5.563 8.490 -2.801 1.00 77.44 764 ALA A C 1
ATOM 6280 O O . ALA A 1 764 ? 4.798 8.393 -3.757 1.00 77.44 764 ALA A O 1
ATOM 6281 N N . ALA A 1 765 ? 6.784 7.949 -2.780 1.00 84.06 765 ALA A N 1
ATOM 6282 C CA . ALA A 1 765 ? 7.325 7.139 -3.874 1.00 84.06 765 ALA A CA 1
ATOM 6283 C C . ALA A 1 765 ? 6.483 5.870 -4.115 1.00 84.06 765 ALA A C 1
ATOM 6285 O O . ALA A 1 765 ? 6.146 5.535 -5.250 1.00 84.06 765 ALA A O 1
ATOM 6286 N N . GLU A 1 766 ? 6.029 5.215 -3.048 1.00 86.75 766 GLU A N 1
ATOM 6287 C CA . GLU A 1 766 ? 5.100 4.081 -3.114 1.00 86.75 766 GLU A CA 1
ATOM 6288 C C . GLU A 1 766 ? 3.741 4.453 -3.731 1.00 86.75 766 GLU A C 1
ATOM 6290 O O . GLU A 1 766 ? 3.205 3.721 -4.563 1.00 86.75 766 GLU A O 1
ATOM 6295 N N . ARG A 1 767 ? 3.186 5.624 -3.390 1.00 81.69 767 ARG A N 1
ATOM 6296 C CA . ARG A 1 767 ? 1.961 6.131 -4.034 1.00 81.69 767 ARG A CA 1
ATOM 6297 C C . ARG A 1 767 ? 2.182 6.454 -5.511 1.00 81.69 767 ARG A C 1
ATOM 6299 O O . ARG A 1 767 ? 1.357 6.070 -6.334 1.00 81.69 767 ARG A O 1
ATOM 6306 N N . ALA A 1 768 ? 3.291 7.105 -5.860 1.00 83.69 768 ALA A N 1
ATOM 6307 C CA . ALA A 1 768 ? 3.650 7.344 -7.258 1.00 83.69 768 ALA A CA 1
ATOM 6308 C C . ALA A 1 768 ? 3.747 6.019 -8.032 1.00 83.69 768 ALA A C 1
ATOM 6310 O O . ALA A 1 768 ? 3.200 5.898 -9.121 1.00 83.69 768 ALA A O 1
ATOM 6311 N N . THR A 1 769 ? 4.322 4.984 -7.413 1.00 89.06 769 THR A N 1
ATOM 6312 C CA . THR A 1 769 ? 4.396 3.631 -7.987 1.00 89.06 769 THR A CA 1
ATOM 6313 C C . THR A 1 769 ? 3.013 3.061 -8.288 1.00 89.06 769 THR A C 1
ATOM 6315 O O . THR A 1 769 ? 2.780 2.568 -9.387 1.00 89.06 769 THR A O 1
ATOM 6318 N N . L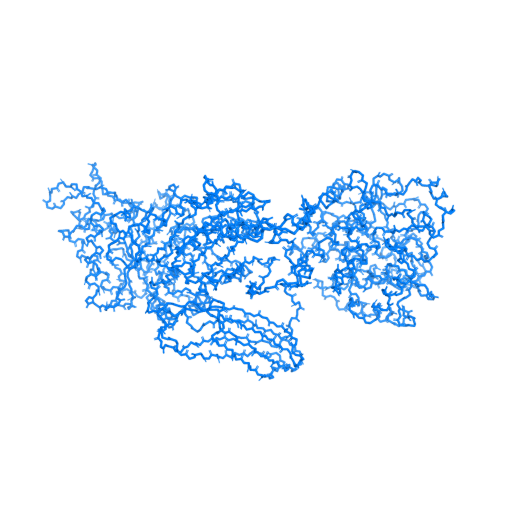EU A 1 770 ? 2.065 3.165 -7.351 1.00 87.44 770 LEU A N 1
ATOM 6319 C CA . LEU A 1 770 ? 0.688 2.710 -7.571 1.00 87.44 770 LEU A CA 1
ATOM 6320 C C . LEU A 1 770 ? -0.032 3.508 -8.672 1.00 87.44 770 LEU A C 1
ATOM 6322 O O . LEU A 1 770 ? -0.813 2.923 -9.424 1.00 87.44 770 LEU A O 1
ATOM 6326 N N . LEU A 1 771 ? 0.221 4.815 -8.798 1.00 87.25 771 LEU A N 1
ATOM 6327 C CA . LEU A 1 771 ? -0.339 5.644 -9.874 1.00 87.25 771 LEU A CA 1
ATOM 6328 C C . LEU A 1 771 ? 0.230 5.261 -11.237 1.00 87.25 771 LEU A C 1
ATOM 6330 O O . LEU A 1 771 ? -0.542 5.080 -12.179 1.00 87.25 771 LEU A O 1
ATOM 6334 N N . THR A 1 772 ? 1.548 5.088 -11.343 1.00 91.50 772 THR A N 1
ATOM 6335 C CA . THR A 1 772 ? 2.216 4.634 -12.570 1.00 91.50 772 THR A CA 1
ATOM 6336 C C . THR A 1 772 ? 1.705 3.255 -12.966 1.00 91.50 772 THR A C 1
ATOM 6338 O O . THR A 1 772 ? 1.224 3.076 -14.084 1.00 91.50 772 THR A O 1
ATOM 6341 N N . PHE A 1 773 ? 1.674 2.316 -12.016 1.00 92.88 773 PHE A N 1
ATOM 6342 C CA . PHE A 1 773 ? 1.121 0.979 -12.214 1.00 92.88 773 PHE A CA 1
ATOM 6343 C C . PHE A 1 773 ? -0.329 1.038 -12.715 1.00 92.88 773 PHE A C 1
ATOM 6345 O O . PHE A 1 773 ? -0.664 0.409 -13.718 1.00 92.88 773 PHE A O 1
ATOM 6352 N N . SER A 1 774 ? -1.193 1.819 -12.060 1.00 90.69 774 SER A N 1
ATOM 6353 C CA . SER A 1 774 ? -2.604 1.951 -12.451 1.00 90.69 774 SER A CA 1
ATOM 6354 C C . SER A 1 774 ? -2.754 2.562 -13.841 1.00 90.69 774 SER A C 1
ATOM 6356 O O . SER A 1 774 ? -3.570 2.094 -14.629 1.00 90.69 774 SER A O 1
ATOM 6358 N N . SER A 1 775 ? -1.946 3.575 -14.158 1.00 93.12 775 SER A N 1
ATOM 6359 C CA . SER A 1 775 ? -1.961 4.271 -15.447 1.00 93.12 775 SER A CA 1
ATOM 6360 C C . SER A 1 775 ? -1.591 3.337 -16.594 1.00 93.12 775 SER A C 1
ATOM 6362 O O . SER A 1 775 ? -2.268 3.325 -17.618 1.00 93.12 775 SER A O 1
ATOM 6364 N N . ILE A 1 776 ? -0.562 2.509 -16.413 1.00 96.06 776 ILE A N 1
ATOM 6365 C CA . ILE A 1 776 ? -0.105 1.554 -17.428 1.00 96.06 776 ILE A CA 1
ATOM 6366 C C . ILE A 1 776 ? -1.161 0.460 -17.654 1.00 96.06 776 ILE A C 1
ATOM 6368 O O . ILE A 1 776 ? -1.613 0.253 -18.784 1.00 96.06 776 ILE A O 1
ATOM 6372 N N . HIS A 1 777 ? -1.630 -0.189 -16.583 1.00 95.50 777 HIS A N 1
ATOM 6373 C CA . HIS A 1 777 ? -2.549 -1.326 -16.704 1.00 95.50 777 HIS A CA 1
ATOM 6374 C C . HIS A 1 777 ? -3.966 -0.917 -17.130 1.00 95.50 777 HIS A C 1
ATOM 6376 O O . HIS A 1 777 ? -4.596 -1.617 -17.925 1.00 95.50 777 HIS A O 1
ATOM 6382 N N . ALA A 1 778 ? -4.472 0.240 -16.685 1.00 93.06 778 ALA A N 1
ATOM 6383 C CA . ALA A 1 778 ? -5.781 0.741 -17.114 1.00 93.06 778 ALA A CA 1
ATOM 6384 C C . ALA A 1 778 ? -5.823 1.109 -18.606 1.00 93.06 778 ALA A C 1
ATOM 6386 O O . ALA A 1 778 ? -6.894 1.036 -19.209 1.00 93.06 778 ALA A O 1
ATOM 6387 N N . ASN A 1 779 ? -4.676 1.457 -19.200 1.00 95.12 779 ASN A N 1
ATOM 6388 C CA . ASN A 1 779 ? -4.525 1.683 -20.640 1.00 95.12 779 ASN A CA 1
ATOM 6389 C C . ASN A 1 779 ? -4.187 0.394 -21.422 1.00 95.12 779 ASN A C 1
ATOM 6391 O O . ASN A 1 779 ? -4.057 0.434 -22.642 1.00 95.12 779 ASN A O 1
ATOM 6395 N N . GLY A 1 780 ? -4.113 -0.765 -20.756 1.00 94.62 780 GLY A N 1
ATOM 6396 C CA . GLY A 1 780 ? -3.965 -2.072 -21.405 1.00 94.62 780 GLY A CA 1
ATOM 6397 C C . GLY A 1 780 ? -2.537 -2.466 -21.771 1.00 94.62 780 GLY A C 1
ATOM 6398 O O . GLY A 1 780 ? -2.340 -3.174 -22.760 1.00 94.62 780 GLY A O 1
ATOM 6399 N N . ALA A 1 781 ? -1.561 -2.013 -20.987 1.00 97.38 781 ALA A N 1
ATOM 6400 C CA . ALA A 1 781 ? -0.176 -2.467 -21.048 1.00 97.38 781 ALA A CA 1
ATOM 6401 C C . ALA A 1 781 ? 0.276 -3.053 -19.701 1.00 97.38 781 ALA A C 1
ATOM 6403 O O . ALA A 1 781 ? -0.446 -2.996 -18.706 1.00 97.38 781 ALA A O 1
ATOM 6404 N N . PHE A 1 782 ? 1.480 -3.610 -19.681 1.00 98.06 782 PHE A N 1
ATOM 6405 C CA . PHE A 1 782 ? 2.121 -4.210 -18.515 1.00 98.06 782 PHE A CA 1
ATOM 6406 C C . PHE A 1 782 ? 3.350 -3.403 -18.102 1.00 98.06 782 PHE A C 1
ATOM 6408 O O . PHE A 1 782 ? 3.920 -2.663 -18.903 1.00 98.06 782 PHE A O 1
ATOM 6415 N N . HIS A 1 783 ? 3.767 -3.549 -16.847 1.00 96.88 783 HIS A N 1
ATOM 6416 C CA . HIS A 1 783 ? 4.893 -2.810 -16.276 1.00 96.88 783 HIS A CA 1
ATOM 6417 C C . HIS A 1 783 ? 5.996 -3.780 -15.845 1.00 96.88 783 HIS A C 1
ATOM 6419 O O . HIS A 1 783 ? 5.763 -4.600 -14.955 1.00 96.88 783 HIS A O 1
ATOM 6425 N N . LEU A 1 784 ? 7.188 -3.681 -16.447 1.00 96.56 784 LEU A N 1
ATOM 6426 C CA . LEU A 1 784 ? 8.384 -4.301 -15.875 1.00 96.56 784 LEU A CA 1
ATOM 6427 C C . LEU A 1 784 ? 8.828 -3.443 -14.697 1.00 96.56 784 LEU A C 1
ATOM 6429 O O . LEU A 1 784 ? 9.191 -2.282 -14.879 1.00 96.56 784 LEU A O 1
ATOM 6433 N N . LEU A 1 785 ? 8.734 -4.000 -13.488 1.00 92.94 785 LEU A N 1
ATOM 6434 C CA . LEU A 1 785 ? 8.909 -3.213 -12.268 1.00 92.94 785 LEU A CA 1
ATOM 6435 C C . LEU A 1 785 ? 9.522 -3.980 -11.088 1.00 92.94 785 LEU A C 1
ATOM 6437 O O . LEU A 1 785 ? 10.316 -3.412 -10.341 1.00 92.94 785 LEU A O 1
ATOM 6441 N N . LEU A 1 786 ? 9.131 -5.241 -10.877 1.00 94.12 786 LEU A N 1
ATOM 6442 C CA . LEU A 1 786 ? 9.423 -5.978 -9.642 1.00 94.12 786 LEU A CA 1
ATOM 6443 C C . LEU A 1 786 ? 10.434 -7.104 -9.832 1.00 94.12 786 LEU A C 1
ATOM 6445 O O . LEU A 1 786 ? 10.418 -7.817 -10.832 1.00 94.12 786 LEU A O 1
ATOM 6449 N N . GLY A 1 787 ? 11.274 -7.294 -8.822 1.00 94.06 787 GLY A N 1
ATOM 6450 C CA . GLY A 1 787 ? 12.348 -8.279 -8.815 1.00 94.06 787 GLY A CA 1
ATOM 6451 C C . GLY A 1 787 ? 12.937 -8.463 -7.424 1.00 94.06 787 GLY A C 1
ATOM 6452 O O . GLY A 1 787 ? 12.475 -7.867 -6.455 1.00 94.06 787 GLY A O 1
ATOM 6453 N N . GLU A 1 788 ? 13.929 -9.339 -7.313 1.00 93.69 788 GLU A N 1
ATOM 6454 C CA . GLU A 1 788 ? 14.811 -9.488 -6.142 1.00 93.69 788 GLU A CA 1
ATOM 6455 C C . GLU A 1 788 ? 14.167 -9.353 -4.740 1.00 93.69 788 GLU A C 1
ATOM 6457 O O . GLU A 1 788 ? 14.529 -8.488 -3.949 1.00 93.69 788 GLU A O 1
ATOM 6462 N N . LYS A 1 789 ? 13.232 -10.253 -4.391 1.00 92.94 789 LYS A N 1
ATOM 6463 C CA . LYS A 1 789 ? 12.537 -10.318 -3.080 1.00 92.94 789 LYS A CA 1
ATOM 6464 C C . LYS A 1 789 ? 11.922 -8.983 -2.652 1.00 92.94 789 LYS A C 1
ATOM 6466 O O . LYS A 1 789 ? 12.393 -8.323 -1.724 1.00 92.94 789 LYS A O 1
ATOM 6471 N N . ASN A 1 790 ? 10.786 -8.666 -3.276 1.00 92.81 790 ASN A N 1
ATOM 6472 C CA . ASN A 1 790 ? 9.992 -7.460 -3.021 1.00 92.81 790 ASN A CA 1
ATOM 6473 C C . ASN A 1 790 ? 10.759 -6.151 -3.286 1.00 92.81 790 ASN A C 1
ATOM 6475 O O . ASN A 1 790 ? 10.588 -5.170 -2.557 1.00 92.81 790 ASN A O 1
ATOM 6479 N N . CYS A 1 791 ? 11.608 -6.139 -4.311 1.00 95.25 791 CYS A N 1
ATOM 6480 C CA . CYS A 1 791 ? 12.327 -4.954 -4.753 1.00 95.25 791 CYS A CA 1
ATOM 6481 C C . CYS A 1 791 ? 11.731 -4.381 -6.038 1.00 95.25 791 CYS A C 1
ATOM 6483 O O . CYS A 1 791 ? 11.129 -5.091 -6.844 1.00 95.25 791 CYS A O 1
ATOM 6485 N N . VAL A 1 792 ? 11.910 -3.075 -6.203 1.00 94.88 792 VAL A N 1
ATOM 6486 C CA . VAL A 1 792 ? 11.450 -2.280 -7.338 1.00 94.88 792 VAL A CA 1
ATOM 6487 C C . VAL A 1 792 ? 12.651 -1.718 -8.094 1.00 94.88 792 VAL A C 1
ATOM 6489 O O . VAL A 1 792 ? 13.606 -1.264 -7.459 1.00 94.88 792 VAL A O 1
ATOM 6492 N N . ILE A 1 793 ? 12.619 -1.737 -9.429 1.00 93.94 793 ILE A N 1
ATOM 6493 C CA . ILE A 1 793 ? 13.629 -1.033 -10.234 1.00 93.94 793 ILE A CA 1
ATOM 6494 C C . ILE A 1 793 ? 13.424 0.479 -10.175 1.00 93.94 793 ILE A C 1
ATOM 6496 O O . ILE A 1 793 ? 12.307 0.995 -10.278 1.00 93.94 793 ILE A O 1
ATOM 6500 N N . THR A 1 794 ? 14.525 1.204 -10.042 1.00 92.19 794 THR A N 1
ATOM 6501 C CA . THR A 1 794 ? 14.527 2.664 -9.890 1.00 92.19 794 THR A CA 1
ATOM 6502 C C . THR A 1 794 ? 15.408 3.361 -10.921 1.00 92.19 794 THR A C 1
ATOM 6504 O O . THR A 1 794 ? 15.430 4.588 -10.964 1.00 92.19 794 THR A O 1
ATOM 6507 N N . ASP A 1 795 ? 16.098 2.594 -11.762 1.00 91.38 795 ASP A N 1
ATOM 6508 C CA . ASP A 1 795 ? 17.089 3.058 -12.727 1.00 91.38 795 ASP A CA 1
ATOM 6509 C C . ASP A 1 795 ? 17.184 2.064 -13.901 1.00 91.38 795 ASP A C 1
ATOM 6511 O O . ASP A 1 795 ? 16.729 0.922 -13.772 1.00 91.38 795 ASP A O 1
ATOM 6515 N N . GLY A 1 796 ? 17.797 2.485 -15.014 1.00 90.62 796 GLY A N 1
ATOM 6516 C CA . GLY A 1 796 ? 18.124 1.602 -16.139 1.00 90.62 796 GLY A CA 1
ATOM 6517 C C . GLY A 1 796 ? 19.136 0.519 -15.762 1.00 90.62 796 GLY A C 1
ATOM 6518 O O . GLY A 1 796 ? 19.108 -0.573 -16.317 1.00 90.62 796 GLY A O 1
ATOM 6519 N N . TYR A 1 797 ? 19.963 0.763 -14.740 1.00 92.19 797 TYR A N 1
ATOM 6520 C CA . TYR A 1 797 ? 20.812 -0.262 -14.144 1.00 92.19 797 TYR A CA 1
ATOM 6521 C C . TYR A 1 797 ? 20.082 -1.015 -13.020 1.00 92.19 797 TYR A C 1
ATOM 6523 O O . TYR A 1 797 ? 20.048 -0.577 -11.867 1.00 92.19 797 TYR A O 1
ATOM 6531 N N . TYR A 1 798 ? 19.509 -2.182 -13.339 1.00 94.75 798 TYR A N 1
ATOM 6532 C CA . TYR A 1 798 ? 18.606 -2.921 -12.437 1.00 94.75 798 TYR A CA 1
ATOM 6533 C C . TYR A 1 798 ? 19.180 -3.255 -11.047 1.00 94.75 798 TYR A C 1
ATOM 6535 O O . TYR A 1 798 ? 18.413 -3.204 -10.083 1.00 94.75 798 TYR A O 1
ATOM 6543 N N . PRO A 1 799 ? 20.486 -3.549 -10.872 1.00 93.19 799 PRO A N 1
ATOM 6544 C CA . PRO A 1 799 ? 21.071 -3.778 -9.547 1.00 93.19 799 PRO A CA 1
ATOM 6545 C C . PRO A 1 799 ? 20.955 -2.591 -8.584 1.00 93.19 799 PRO A C 1
ATOM 6547 O O . PRO A 1 799 ? 21.081 -2.773 -7.377 1.00 93.19 799 PRO A O 1
ATOM 6550 N N . ALA A 1 800 ? 20.668 -1.383 -9.080 1.00 91.12 800 ALA A N 1
ATOM 6551 C CA . ALA A 1 800 ? 20.368 -0.216 -8.252 1.00 91.12 800 ALA A CA 1
ATOM 6552 C C . ALA A 1 800 ? 18.941 -0.215 -7.656 1.00 91.12 800 ALA A C 1
ATOM 6554 O O . ALA A 1 800 ? 18.476 0.822 -7.177 1.00 91.12 800 ALA A O 1
ATOM 6555 N N . TYR A 1 801 ? 18.256 -1.364 -7.640 1.00 94.25 801 TYR A N 1
ATOM 6556 C CA . TYR A 1 801 ? 16.912 -1.534 -7.090 1.00 94.25 801 TYR A CA 1
ATOM 6557 C C . TYR A 1 801 ? 16.782 -1.106 -5.616 1.00 94.25 801 TYR A C 1
ATOM 6559 O O . TYR A 1 801 ? 17.756 -0.977 -4.867 1.00 94.25 801 TYR A O 1
ATOM 6567 N N . ILE A 1 802 ? 15.536 -0.926 -5.167 1.00 92.44 802 ILE A N 1
ATOM 6568 C CA . ILE A 1 802 ? 15.198 -0.619 -3.769 1.00 92.44 802 ILE A CA 1
ATOM 6569 C C . ILE A 1 802 ? 14.185 -1.627 -3.225 1.00 92.44 802 ILE A C 1
ATOM 6571 O O . ILE A 1 802 ? 13.252 -2.027 -3.917 1.00 92.44 802 ILE A O 1
ATOM 6575 N N . ARG A 1 803 ? 14.353 -2.033 -1.961 1.00 93.06 803 ARG A N 1
ATOM 6576 C CA . ARG A 1 803 ? 13.418 -2.926 -1.266 1.00 93.06 803 ARG A CA 1
ATOM 6577 C C . ARG A 1 803 ? 12.205 -2.162 -0.746 1.00 93.06 803 ARG A C 1
ATOM 6579 O O . ARG A 1 803 ? 12.348 -1.164 -0.045 1.00 93.06 803 ARG A O 1
ATOM 6586 N N . LEU A 1 804 ? 11.016 -2.677 -1.042 1.00 91.19 804 LEU A N 1
ATOM 6587 C CA . LEU A 1 804 ? 9.753 -2.104 -0.588 1.00 91.19 804 LEU A CA 1
ATOM 6588 C C . LEU A 1 804 ? 9.483 -2.408 0.892 1.00 91.19 804 LEU A C 1
ATOM 6590 O O . LEU A 1 804 ? 9.909 -3.437 1.429 1.00 91.19 804 LEU A O 1
ATOM 6594 N N . ARG A 1 805 ? 8.715 -1.531 1.549 1.00 89.56 805 ARG A N 1
ATOM 6595 C CA . ARG A 1 805 ? 8.268 -1.738 2.933 1.00 89.56 805 ARG A CA 1
ATOM 6596 C C . ARG A 1 805 ? 7.234 -2.866 3.000 1.00 89.56 805 ARG A C 1
ATOM 6598 O O . ARG A 1 805 ? 6.422 -3.047 2.093 1.00 89.56 805 ARG A O 1
ATOM 6605 N N . SER A 1 806 ? 7.259 -3.649 4.076 1.00 84.88 806 SER A N 1
ATOM 6606 C CA . SER A 1 806 ? 6.456 -4.876 4.198 1.00 84.88 806 SER A CA 1
ATOM 6607 C C . SER A 1 806 ? 4.942 -4.631 4.238 1.00 84.88 806 SER A C 1
ATOM 6609 O O . SER A 1 806 ? 4.172 -5.471 3.774 1.00 84.88 806 SER A O 1
ATOM 6611 N N . ASP A 1 807 ? 4.507 -3.488 4.765 1.00 79.88 807 ASP A N 1
ATOM 6612 C CA . ASP A 1 807 ? 3.125 -3.009 4.715 1.00 79.88 807 ASP A CA 1
ATOM 6613 C C . ASP A 1 807 ? 2.706 -2.678 3.277 1.00 79.88 807 ASP A C 1
ATOM 6615 O O . ASP A 1 807 ? 1.654 -3.130 2.822 1.00 79.88 807 ASP A O 1
ATOM 6619 N N . PHE A 1 808 ? 3.555 -1.969 2.529 1.00 84.62 808 PHE A N 1
ATOM 6620 C CA . PHE A 1 808 ? 3.279 -1.620 1.138 1.00 84.62 808 PHE A CA 1
ATOM 6621 C C . PHE A 1 808 ? 3.215 -2.843 0.218 1.00 84.62 808 PHE A C 1
ATOM 6623 O O . PHE A 1 808 ? 2.318 -2.917 -0.618 1.00 84.62 808 PHE A O 1
ATOM 6630 N N . VAL A 1 809 ? 4.083 -3.843 0.409 1.00 87.88 809 VAL A N 1
ATOM 6631 C CA . VAL A 1 809 ? 4.051 -5.100 -0.369 1.00 87.88 809 VAL A CA 1
ATOM 6632 C C . VAL A 1 809 ? 2.670 -5.762 -0.315 1.00 87.88 809 VAL A C 1
ATOM 6634 O O . VAL A 1 809 ? 2.195 -6.258 -1.333 1.00 87.88 809 VAL A O 1
ATOM 6637 N N . LYS A 1 810 ? 1.978 -5.708 0.833 1.00 82.94 810 LYS A N 1
ATOM 6638 C CA . LYS A 1 810 ? 0.614 -6.250 0.974 1.00 82.94 810 LYS A CA 1
ATOM 6639 C C . LYS A 1 810 ? -0.413 -5.468 0.152 1.00 82.94 810 LYS A C 1
ATOM 6641 O O . LYS A 1 810 ? -1.285 -6.082 -0.459 1.00 82.94 810 LYS A O 1
ATOM 6646 N N . VAL A 1 811 ? -0.312 -4.131 0.110 1.00 82.31 811 VAL A N 1
ATOM 6647 C CA . VAL A 1 811 ? -1.134 -3.309 -0.806 1.00 82.31 811 VAL A CA 1
ATOM 6648 C C . VAL A 1 811 ? -0.842 -3.710 -2.233 1.00 82.31 811 VAL A C 1
ATOM 6650 O O . VAL A 1 811 ? -1.756 -3.904 -3.028 1.00 82.31 811 VAL A O 1
ATOM 6653 N N . PHE A 1 812 ? 0.441 -3.822 -2.556 1.00 85.81 812 PHE A N 1
ATOM 6654 C CA . PHE A 1 812 ? 0.851 -3.977 -3.928 1.00 85.81 812 PHE A CA 1
ATOM 6655 C C . PHE A 1 812 ? 0.442 -5.340 -4.481 1.00 85.81 812 PHE A C 1
ATOM 6657 O O . PHE A 1 812 ? -0.065 -5.411 -5.595 1.00 85.81 812 PHE A O 1
ATOM 6664 N N . GLN A 1 813 ? 0.511 -6.394 -3.665 1.00 87.81 813 GLN A N 1
ATOM 6665 C CA . GLN A 1 813 ? -0.048 -7.704 -3.996 1.00 87.81 813 GLN A CA 1
ATOM 6666 C C . GLN A 1 813 ? -1.529 -7.620 -4.400 1.00 87.81 813 GLN A C 1
ATOM 6668 O O . GLN A 1 813 ? -1.904 -8.219 -5.400 1.00 87.81 813 GLN A O 1
ATOM 6673 N N . CYS A 1 814 ? -2.344 -6.792 -3.732 1.00 84.94 814 CYS A N 1
ATOM 6674 C CA . CYS A 1 814 ? -3.750 -6.603 -4.114 1.00 84.94 814 CYS A CA 1
ATOM 6675 C C . CYS A 1 814 ? -3.910 -6.005 -5.523 1.00 84.94 814 CYS A C 1
ATOM 6677 O O . CYS A 1 814 ? -4.864 -6.332 -6.227 1.00 84.94 814 CYS A O 1
ATOM 6679 N N . TYR A 1 815 ? -2.991 -5.127 -5.940 1.00 89.38 815 TYR A N 1
ATOM 6680 C CA . TYR A 1 815 ? -2.971 -4.570 -7.296 1.00 89.38 815 TYR A CA 1
ATOM 6681 C C . TYR A 1 815 ? -2.610 -5.638 -8.334 1.00 89.38 815 TYR A C 1
ATOM 6683 O O . TYR A 1 815 ? -3.252 -5.705 -9.382 1.00 89.38 815 TYR A O 1
ATOM 6691 N N . TRP A 1 816 ? -1.656 -6.518 -8.022 1.00 92.38 816 TRP A N 1
ATOM 6692 C CA . TRP A 1 816 ? -1.315 -7.659 -8.876 1.00 92.38 816 TRP A CA 1
ATOM 6693 C C . TRP A 1 816 ? -2.454 -8.682 -8.967 1.00 92.38 816 TRP A C 1
ATOM 6695 O O . TRP A 1 816 ? -2.837 -9.070 -10.069 1.00 92.38 816 TRP A O 1
ATOM 6705 N N . ASP A 1 817 ? -3.066 -9.051 -7.837 1.00 91.50 817 ASP A N 1
ATOM 6706 C CA . ASP A 1 817 ? -4.259 -9.906 -7.804 1.00 91.50 817 ASP A CA 1
ATOM 6707 C C . ASP A 1 817 ? -5.394 -9.309 -8.649 1.00 91.50 817 ASP A C 1
ATOM 6709 O O . ASP A 1 817 ? -6.101 -10.025 -9.358 1.00 91.50 817 ASP A O 1
ATOM 6713 N N . PHE A 1 818 ? -5.582 -7.986 -8.599 1.00 90.12 818 PHE A N 1
ATOM 6714 C CA . PHE A 1 818 ? -6.621 -7.308 -9.367 1.00 90.12 818 PHE A CA 1
ATOM 6715 C C . PHE A 1 818 ? -6.383 -7.397 -10.872 1.00 90.12 818 PHE A C 1
ATOM 6717 O O . PHE A 1 818 ? -7.314 -7.746 -11.603 1.00 90.12 818 PHE A O 1
ATOM 6724 N N . ILE A 1 819 ? -5.169 -7.097 -11.348 1.00 92.75 819 ILE A N 1
ATOM 6725 C CA . ILE A 1 819 ? -4.910 -7.128 -12.791 1.00 92.75 819 ILE A CA 1
ATOM 6726 C C . ILE A 1 819 ? -5.022 -8.545 -13.359 1.00 92.75 819 ILE A C 1
ATOM 6728 O O . ILE A 1 819 ? -5.468 -8.690 -14.490 1.00 92.75 819 ILE A O 1
ATOM 6732 N N . VAL A 1 820 ? -4.701 -9.576 -12.568 1.00 94.75 820 VAL A N 1
ATOM 6733 C CA . VAL A 1 820 ? -4.890 -10.983 -12.953 1.00 94.75 820 VAL A CA 1
ATOM 6734 C C . VAL A 1 820 ? -6.371 -11.344 -12.945 1.00 94.75 820 VAL A C 1
ATOM 6736 O O . VAL A 1 820 ? -6.893 -11.842 -13.936 1.00 94.75 820 VAL A O 1
ATOM 6739 N N . ARG A 1 821 ? -7.100 -11.029 -11.865 1.00 92.81 821 ARG A N 1
ATOM 6740 C CA . ARG A 1 821 ? -8.542 -11.314 -11.756 1.00 92.81 821 ARG A CA 1
ATOM 6741 C C . ARG A 1 821 ? -9.348 -10.700 -12.906 1.00 92.81 821 ARG A C 1
ATOM 6743 O O . ARG A 1 821 ? -10.312 -11.311 -13.365 1.00 92.81 821 ARG A O 1
ATOM 6750 N N . TYR A 1 822 ? -8.976 -9.498 -13.345 1.00 88.88 822 TYR A N 1
ATOM 6751 C CA . TYR A 1 822 ? -9.710 -8.716 -14.344 1.00 88.88 822 TYR A CA 1
ATOM 6752 C C . TYR A 1 822 ? -8.969 -8.560 -15.675 1.00 88.88 822 TYR A C 1
ATOM 6754 O O . TYR A 1 822 ? -9.313 -7.676 -16.462 1.00 88.88 822 TYR A O 1
ATOM 6762 N N . GLU A 1 823 ? -8.003 -9.429 -15.980 1.00 90.31 823 GLU A N 1
ATOM 6763 C CA . GLU A 1 823 ? -7.198 -9.348 -17.207 1.00 90.31 823 GLU A CA 1
ATOM 6764 C C . GLU A 1 823 ? -8.051 -9.301 -18.484 1.00 90.31 823 GLU A C 1
ATOM 6766 O O . GLU A 1 823 ? -7.727 -8.586 -19.430 1.00 90.31 823 GLU A O 1
ATOM 6771 N N . ASN A 1 824 ? -9.208 -9.974 -18.488 1.00 87.56 824 ASN A N 1
ATOM 6772 C CA . ASN A 1 824 ? -10.144 -9.967 -19.613 1.00 87.56 824 ASN A CA 1
ATOM 6773 C C . ASN A 1 824 ? -10.752 -8.578 -19.899 1.00 87.56 824 ASN A C 1
ATOM 6775 O O . ASN A 1 824 ? -11.180 -8.328 -21.022 1.00 87.56 824 ASN A O 1
ATOM 6779 N N . PHE A 1 825 ? -10.803 -7.683 -18.908 1.00 87.38 825 PHE A N 1
ATOM 6780 C CA . PHE A 1 825 ? -11.262 -6.296 -19.060 1.00 87.38 825 PHE A CA 1
ATOM 6781 C C . PHE A 1 825 ? -10.119 -5.290 -19.176 1.00 87.38 825 PHE A C 1
ATOM 6783 O O . PHE A 1 825 ? -10.364 -4.116 -19.455 1.00 87.38 825 PHE A O 1
ATOM 6790 N N . LEU A 1 826 ? -8.881 -5.733 -18.962 1.00 90.56 826 LEU A N 1
ATOM 6791 C CA . LEU A 1 826 ? -7.719 -4.861 -18.989 1.00 90.56 826 LEU A CA 1
ATOM 6792 C C . LEU A 1 826 ? -6.868 -5.044 -20.245 1.00 90.56 826 LEU A C 1
ATOM 6794 O O . LEU A 1 826 ? -6.431 -4.041 -20.809 1.00 90.56 826 LEU A O 1
ATOM 6798 N N . PHE A 1 827 ? -6.673 -6.283 -20.700 1.00 92.31 827 PHE A N 1
ATOM 6799 C CA . PHE A 1 827 ? -5.626 -6.642 -21.664 1.00 92.31 827 PHE A CA 1
ATOM 6800 C C . PHE A 1 827 ? -6.139 -7.382 -22.911 1.00 92.31 827 PHE A C 1
ATOM 6802 O O . PHE A 1 827 ? -5.334 -7.795 -23.743 1.00 92.31 827 PHE A O 1
ATOM 6809 N N . ASP A 1 828 ? -7.456 -7.554 -23.074 1.00 88.44 828 ASP A N 1
ATOM 6810 C CA . ASP A 1 828 ? -8.028 -8.131 -24.300 1.00 88.44 828 ASP A CA 1
ATOM 6811 C C . ASP A 1 828 ? -7.805 -7.191 -25.496 1.00 88.44 828 ASP A C 1
ATOM 6813 O O . ASP A 1 828 ? -8.234 -6.036 -25.478 1.00 88.44 828 ASP A O 1
ATOM 6817 N N . TYR A 1 829 ? -7.171 -7.702 -26.556 1.00 87.19 829 TYR A N 1
ATOM 6818 C CA . TYR A 1 829 ? -6.784 -6.948 -27.757 1.00 87.19 829 TYR A CA 1
ATOM 6819 C C . TYR A 1 829 ? -7.945 -6.233 -28.459 1.00 87.19 829 TYR A C 1
ATOM 6821 O O . TYR A 1 829 ? -7.739 -5.275 -29.200 1.00 87.19 829 TYR A O 1
ATOM 6829 N N . ARG A 1 830 ? -9.184 -6.693 -28.248 1.00 87.06 830 ARG A N 1
ATOM 6830 C CA . ARG A 1 830 ? -10.375 -6.124 -28.892 1.00 87.06 830 ARG A CA 1
ATOM 6831 C C . ARG A 1 830 ? -10.907 -4.882 -28.177 1.00 87.06 830 ARG A C 1
ATOM 6833 O O . ARG A 1 830 ? -11.822 -4.255 -28.709 1.00 87.06 830 ARG A O 1
ATOM 6840 N N . LEU A 1 831 ? -10.397 -4.553 -26.987 1.00 89.38 831 LEU A N 1
ATOM 6841 C CA . LEU A 1 831 ? -10.755 -3.330 -26.269 1.00 89.38 831 LEU A CA 1
ATOM 6842 C C . LEU A 1 831 ? -10.197 -2.109 -27.005 1.00 89.38 831 LEU A C 1
ATOM 6844 O O . LEU A 1 831 ? -8.987 -1.959 -27.157 1.00 89.38 831 LEU A O 1
ATOM 6848 N N . LYS A 1 832 ? -11.087 -1.212 -27.424 1.00 91.06 832 LYS A N 1
ATOM 6849 C CA . LYS A 1 832 ? -10.737 0.051 -28.082 1.00 91.06 832 LYS A CA 1
ATOM 6850 C C . LYS A 1 832 ? -10.889 1.206 -27.109 1.00 91.06 832 LYS A C 1
ATOM 6852 O O . LYS A 1 832 ? -11.941 1.326 -26.494 1.00 91.06 832 LYS A O 1
ATOM 6857 N N . ASP A 1 833 ? -9.868 2.051 -26.988 1.00 92.31 833 ASP A N 1
ATOM 6858 C CA . ASP A 1 833 ? -9.973 3.313 -26.251 1.00 92.31 833 ASP A CA 1
ATOM 6859 C C . ASP A 1 833 ? -10.761 4.339 -27.065 1.00 92.31 833 ASP A C 1
ATOM 6861 O O . ASP A 1 833 ? -10.360 4.734 -28.159 1.00 92.31 833 ASP A O 1
ATOM 6865 N N . VAL A 1 834 ? -11.895 4.752 -26.506 1.00 92.06 834 VAL A N 1
ATOM 6866 C CA . VAL A 1 834 ? -12.799 5.760 -27.065 1.00 92.06 834 VAL A CA 1
ATOM 6867 C C . VAL A 1 834 ? -13.024 6.919 -26.084 1.00 92.06 834 VAL A C 1
ATOM 6869 O O . VAL A 1 834 ? -13.925 7.730 -26.276 1.00 92.06 834 VAL A O 1
ATOM 6872 N N . SER A 1 835 ? -12.176 7.048 -25.055 1.00 90.69 835 SER A N 1
ATOM 6873 C CA . SER A 1 835 ? -12.296 8.051 -23.982 1.00 90.69 835 SER A CA 1
ATOM 6874 C C . SER A 1 835 ? -12.456 9.479 -24.507 1.00 90.69 835 SER A C 1
ATOM 6876 O O . SER A 1 835 ? -13.253 10.244 -23.976 1.00 90.69 835 SER A O 1
ATOM 6878 N N . LEU A 1 836 ? -11.705 9.836 -25.556 1.00 90.06 836 LEU A N 1
ATOM 6879 C CA . LEU A 1 836 ? -11.714 11.184 -26.137 1.00 90.06 836 LEU A CA 1
ATOM 6880 C C . LEU A 1 836 ? -13.001 11.521 -26.902 1.00 90.06 836 LEU A C 1
ATOM 6882 O O . LEU A 1 836 ? -13.261 12.697 -27.130 1.00 90.06 836 LEU A O 1
ATOM 6886 N N . TYR A 1 837 ? -13.789 10.519 -27.294 1.00 88.19 837 TYR A N 1
ATOM 6887 C CA . TYR A 1 837 ? -15.021 10.710 -28.067 1.00 88.19 837 TYR A CA 1
ATOM 6888 C C . TYR A 1 837 ? -16.275 10.762 -27.192 1.00 88.19 837 TYR A C 1
ATOM 6890 O O . TYR A 1 837 ? -17.337 11.113 -27.683 1.00 88.19 837 TYR A O 1
ATOM 6898 N N . VAL A 1 838 ? -16.169 10.371 -25.920 1.00 84.62 838 VAL A N 1
ATOM 6899 C CA . VAL A 1 838 ? -17.334 10.133 -25.049 1.00 84.62 838 VAL A CA 1
ATOM 6900 C C . VAL A 1 838 ? -17.270 10.873 -23.714 1.00 84.62 838 VAL A C 1
ATOM 6902 O O . VAL A 1 838 ? -18.200 10.770 -22.922 1.00 84.62 838 VAL A O 1
ATOM 6905 N N . SER A 1 839 ? -16.175 11.574 -23.412 1.00 83.88 839 SER A N 1
ATOM 6906 C CA . SER A 1 839 ? -15.975 12.279 -22.140 1.00 83.88 839 SER A CA 1
ATOM 6907 C C . SER A 1 839 ? -15.086 13.506 -22.337 1.00 83.88 839 SER A C 1
ATOM 6909 O O . SER A 1 839 ? -14.049 13.429 -23.005 1.00 83.88 839 SER A O 1
ATOM 6911 N N . GLY A 1 840 ? -15.451 14.625 -21.707 1.00 71.12 840 GLY A N 1
ATOM 6912 C CA . GLY A 1 840 ? -14.619 15.828 -21.597 1.00 71.12 840 GLY A CA 1
ATOM 6913 C C . GLY A 1 840 ? -14.482 16.665 -22.877 1.00 71.12 840 GLY A C 1
ATOM 6914 O O . GLY A 1 840 ? -13.602 17.526 -22.933 1.00 71.12 840 GLY A O 1
ATOM 6915 N N . GLY A 1 841 ? -15.319 16.415 -23.891 1.00 71.69 841 GLY A N 1
ATOM 6916 C CA . GLY A 1 841 ? -15.323 17.096 -25.191 1.00 71.69 841 GLY A CA 1
ATOM 6917 C C . GLY A 1 841 ? -16.688 17.689 -25.569 1.00 71.69 841 GLY A C 1
ATOM 6918 O O . GLY A 1 841 ? -17.481 18.041 -24.699 1.00 71.69 841 GLY A O 1
ATOM 6919 N N . ILE A 1 842 ? -16.950 17.821 -26.878 1.00 69.69 842 ILE A N 1
ATOM 6920 C CA . ILE A 1 842 ? -18.263 18.243 -27.417 1.00 69.69 842 ILE A CA 1
ATOM 6921 C C . ILE A 1 842 ? -19.320 17.187 -27.077 1.00 69.69 842 ILE A C 1
ATOM 6923 O O . ILE A 1 842 ? -20.388 17.511 -26.555 1.00 69.69 842 ILE A O 1
ATOM 6927 N N . ASP A 1 843 ? -18.967 15.928 -27.334 1.00 68.81 843 ASP A N 1
ATOM 6928 C CA . ASP A 1 843 ? -19.744 14.750 -26.984 1.00 68.81 843 ASP A CA 1
ATOM 6929 C C . ASP A 1 843 ? -19.302 14.285 -25.590 1.00 68.81 843 ASP A C 1
ATOM 6931 O O . ASP A 1 843 ? -18.210 13.754 -25.382 1.00 68.81 843 ASP A O 1
ATOM 6935 N N . ASP A 1 844 ? -20.135 14.581 -24.596 1.00 75.25 844 ASP A N 1
ATOM 6936 C CA . ASP A 1 844 ? -19.854 14.351 -23.177 1.00 75.25 844 ASP A CA 1
ATOM 6937 C C . ASP A 1 844 ? -20.847 13.317 -22.627 1.00 75.25 844 ASP A C 1
ATOM 6939 O O . ASP A 1 844 ? -21.683 13.599 -21.769 1.00 75.25 844 ASP A O 1
ATOM 6943 N N . GLU A 1 845 ? -20.832 12.119 -23.212 1.00 82.00 845 GLU A N 1
ATOM 6944 C CA . GLU A 1 845 ? -21.747 11.025 -22.862 1.00 82.00 845 GLU A CA 1
ATOM 6945 C C . GLU A 1 845 ? -21.494 10.479 -21.447 1.00 82.00 845 GLU A C 1
ATOM 6947 O O . GLU A 1 845 ? -22.422 10.035 -20.764 1.00 82.00 845 GLU A O 1
ATOM 6952 N N . ILE A 1 846 ? -20.241 10.524 -20.989 1.00 77.69 846 ILE A N 1
ATOM 6953 C CA . ILE A 1 846 ? -19.805 10.088 -19.665 1.00 77.69 846 ILE A CA 1
ATOM 6954 C C . ILE A 1 846 ? -19.358 11.305 -18.869 1.00 77.69 846 ILE A C 1
ATOM 6956 O O . ILE A 1 846 ? -18.316 11.892 -19.147 1.00 77.69 846 ILE A O 1
ATOM 6960 N N . LYS A 1 847 ? -20.121 11.624 -17.820 1.00 77.31 847 LYS A N 1
ATOM 6961 C CA . LYS A 1 847 ? -19.838 12.742 -16.918 1.00 77.31 847 LYS A CA 1
ATOM 6962 C C . LYS A 1 847 ? -19.588 12.261 -15.501 1.00 77.31 847 LYS A C 1
ATOM 6964 O O . LYS A 1 847 ? -20.305 11.390 -15.003 1.00 77.31 847 LYS A O 1
ATOM 6969 N N . ILE A 1 848 ? -18.630 12.895 -14.832 1.00 76.00 848 ILE A N 1
ATOM 6970 C CA . ILE A 1 848 ? -18.507 12.833 -13.377 1.00 76.00 848 ILE A CA 1
ATOM 6971 C C . ILE A 1 848 ? -19.105 14.118 -12.801 1.00 76.00 848 ILE A C 1
ATOM 6973 O O . ILE A 1 848 ? -18.668 15.221 -13.123 1.00 76.00 848 ILE A O 1
ATOM 6977 N N . ILE A 1 849 ? -20.135 13.976 -11.972 1.00 77.06 849 ILE A N 1
ATOM 6978 C CA . ILE A 1 849 ? -20.801 15.085 -11.284 1.00 77.06 849 ILE A CA 1
ATOM 6979 C C . ILE A 1 849 ? -20.041 15.362 -9.979 1.00 77.06 849 ILE A C 1
ATOM 6981 O O . ILE A 1 849 ? -19.468 14.452 -9.380 1.00 77.06 849 ILE A O 1
ATOM 6985 N N . ASP A 1 850 ? -20.017 16.625 -9.554 1.00 76.75 850 ASP A N 1
ATOM 6986 C CA . ASP A 1 850 ? -19.409 17.113 -8.303 1.00 76.75 850 ASP A CA 1
ATOM 6987 C C . ASP A 1 850 ? -17.872 17.044 -8.208 1.00 76.75 850 ASP A C 1
ATOM 6989 O O . ASP A 1 850 ? -17.296 17.558 -7.246 1.00 76.75 850 ASP A O 1
ATOM 6993 N N . TYR A 1 851 ? -17.184 16.491 -9.212 1.00 78.31 851 TYR A N 1
ATOM 6994 C CA . TYR A 1 851 ? -15.721 16.410 -9.251 1.00 78.31 851 TYR A CA 1
ATOM 6995 C C . TYR A 1 851 ? -15.157 16.793 -10.623 1.00 78.31 851 TYR A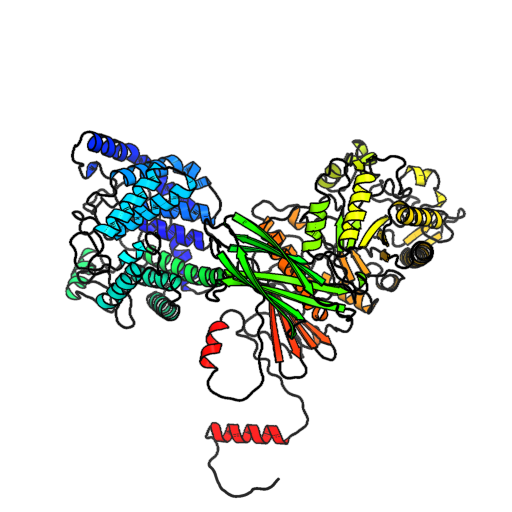 C 1
ATOM 6997 O O . TYR A 1 851 ? -15.739 16.431 -11.646 1.00 78.31 851 TYR A O 1
ATOM 7005 N N . PRO A 1 852 ? -14.000 17.481 -10.682 1.00 84.38 852 PRO A N 1
ATOM 7006 C CA . PRO A 1 852 ? -13.319 17.723 -11.946 1.00 84.38 852 PRO A CA 1
ATOM 7007 C C . PRO A 1 852 ? -12.814 16.395 -12.525 1.00 84.38 852 PRO A C 1
ATOM 7009 O O . PRO A 1 852 ? -12.200 15.597 -11.816 1.00 84.38 852 PRO A O 1
ATOM 7012 N N . TYR A 1 853 ? -13.041 16.165 -13.814 1.00 87.94 853 TYR A N 1
ATOM 7013 C CA . TYR A 1 853 ? -12.617 14.960 -14.529 1.00 87.94 853 TYR A CA 1
ATOM 7014 C C . TYR A 1 853 ? -12.031 15.309 -15.899 1.00 87.94 853 TYR A C 1
ATOM 7016 O O . TYR A 1 853 ? -12.171 16.434 -16.381 1.00 87.94 853 TYR A O 1
ATOM 7024 N N . SER A 1 854 ? -11.307 14.363 -16.493 1.00 91.06 854 SER A N 1
ATOM 7025 C CA . SER A 1 854 ? -10.620 14.545 -17.772 1.00 91.06 854 SER A CA 1
ATOM 7026 C C . SER A 1 854 ? -10.385 13.203 -18.464 1.00 91.06 854 SER A C 1
ATOM 7028 O O . SER A 1 854 ? -10.082 12.216 -17.801 1.00 91.06 854 SER A O 1
ATOM 7030 N N . SER A 1 855 ? -10.460 13.169 -19.796 1.00 92.06 855 SER A N 1
ATOM 7031 C CA . SER A 1 855 ? -10.141 11.978 -20.615 1.00 92.06 855 SER A CA 1
ATOM 7032 C C . SER A 1 855 ? -8.640 11.824 -20.914 1.00 92.06 855 SER A C 1
ATOM 7034 O O . SER A 1 855 ? -8.180 10.783 -21.398 1.00 92.06 855 SER A O 1
ATOM 7036 N N . ILE A 1 856 ? -7.866 12.864 -20.600 1.00 92.88 856 ILE A N 1
ATOM 7037 C CA . ILE A 1 856 ? -6.398 12.868 -20.575 1.00 92.88 856 ILE A CA 1
ATOM 7038 C C . ILE A 1 856 ? -5.901 12.972 -19.134 1.00 92.88 856 ILE A C 1
ATOM 7040 O O . ILE A 1 856 ? -6.617 13.485 -18.267 1.00 92.88 856 ILE A O 1
ATOM 7044 N N . ALA A 1 857 ? -4.675 12.526 -18.877 1.00 91.69 857 ALA A N 1
ATOM 7045 C CA . ALA A 1 857 ? -4.092 12.529 -17.539 1.00 91.69 857 ALA A CA 1
ATOM 7046 C C . ALA A 1 857 ? -3.757 13.968 -17.090 1.00 91.69 857 ALA A C 1
ATOM 7048 O O . ALA A 1 857 ? -2.643 14.449 -17.283 1.00 91.69 857 ALA A O 1
ATOM 7049 N N . LYS A 1 858 ? -4.740 14.684 -16.528 1.00 90.19 858 LYS A N 1
ATOM 7050 C CA . LYS A 1 858 ? -4.634 16.101 -16.138 1.00 90.19 858 LYS A CA 1
ATOM 7051 C C . LYS A 1 858 ? -4.498 16.249 -14.613 1.00 90.19 858 LYS A C 1
ATOM 7053 O O . LYS A 1 858 ? -5.214 15.553 -13.886 1.00 90.19 858 LYS A O 1
ATOM 7058 N N . PRO A 1 859 ? -3.647 17.165 -14.100 1.00 87.94 859 PRO A N 1
ATOM 7059 C CA . PRO A 1 859 ? -3.538 17.396 -12.660 1.00 87.94 859 PRO A CA 1
ATOM 7060 C C . PRO A 1 859 ? -4.882 17.821 -12.055 1.00 87.94 859 PRO A C 1
ATOM 7062 O O . PRO A 1 859 ? -5.667 18.518 -12.702 1.00 87.94 859 PRO A O 1
ATOM 7065 N N . ASN A 1 860 ? -5.126 17.437 -10.802 1.00 84.19 860 ASN A N 1
ATOM 7066 C CA . ASN A 1 860 ? -6.326 17.770 -10.034 1.00 84.19 860 ASN A CA 1
ATOM 7067 C C . ASN A 1 860 ? -7.659 17.379 -10.708 1.00 84.19 860 ASN A C 1
ATOM 7069 O O . ASN A 1 860 ? -8.651 18.101 -10.601 1.00 84.19 860 ASN A O 1
ATOM 7073 N N . THR A 1 861 ? -7.690 16.240 -11.403 1.00 86.50 861 THR A N 1
ATOM 7074 C CA . THR A 1 861 ? -8.906 15.683 -12.021 1.00 86.50 861 THR A CA 1
ATOM 7075 C C . THR A 1 861 ? -9.065 14.197 -11.699 1.00 86.50 861 THR A C 1
ATOM 7077 O O . THR A 1 861 ? -8.139 13.552 -11.227 1.00 86.50 861 THR A O 1
ATOM 7080 N N . ILE A 1 862 ? -10.236 13.621 -11.938 1.00 85.31 862 ILE A N 1
ATOM 7081 C CA . ILE A 1 862 ? -10.390 12.173 -12.091 1.00 85.31 862 ILE A CA 1
ATOM 7082 C C . ILE A 1 862 ? -10.099 11.840 -13.555 1.00 85.31 862 ILE A C 1
ATOM 7084 O O . ILE A 1 862 ? -10.787 12.332 -14.451 1.00 85.31 862 ILE A O 1
ATOM 7088 N N . TRP A 1 863 ? -9.088 11.012 -13.805 1.00 89.69 863 TRP A N 1
ATOM 7089 C CA . TRP A 1 863 ? -8.767 10.566 -15.152 1.00 89.69 863 TRP A CA 1
ATOM 7090 C C . TRP A 1 863 ? -9.711 9.438 -15.570 1.00 89.69 863 TRP A C 1
ATOM 7092 O O . TRP A 1 863 ? -9.720 8.362 -14.972 1.00 89.69 863 TRP A O 1
ATOM 7102 N N . VAL A 1 864 ? -10.513 9.714 -16.593 1.00 90.19 864 VAL A N 1
ATOM 7103 C CA . VAL A 1 864 ? -11.486 8.810 -17.199 1.00 90.19 864 VAL A CA 1
ATOM 7104 C C . VAL A 1 864 ? -10.835 8.080 -18.369 1.00 90.19 864 VAL A C 1
ATOM 7106 O O . VAL A 1 864 ? -10.419 8.699 -19.348 1.00 90.19 864 VAL A O 1
ATOM 7109 N N . ILE A 1 865 ? -10.774 6.754 -18.280 1.00 90.88 865 ILE A N 1
ATOM 7110 C CA . ILE A 1 865 ? -10.356 5.872 -19.369 1.00 90.88 865 ILE A CA 1
ATOM 7111 C C . ILE A 1 865 ? -11.537 4.970 -19.702 1.00 90.88 865 ILE A C 1
ATOM 7113 O O . ILE A 1 865 ? -11.908 4.096 -18.924 1.00 90.88 865 ILE A O 1
ATOM 7117 N N . TYR A 1 866 ? -12.136 5.179 -20.863 1.00 90.75 866 TYR A N 1
ATOM 7118 C CA . TYR A 1 866 ? -13.282 4.430 -21.336 1.00 90.75 866 TYR A CA 1
ATOM 7119 C C . TYR A 1 866 ? -12.908 3.609 -22.570 1.00 90.75 866 TYR A C 1
ATOM 7121 O O . TYR A 1 866 ? -12.517 4.142 -23.612 1.00 90.75 866 TYR A O 1
ATOM 7129 N N . ARG A 1 867 ? -13.014 2.286 -22.430 1.00 91.12 867 ARG A N 1
ATOM 7130 C CA . ARG A 1 867 ? -12.694 1.309 -23.468 1.00 91.12 867 ARG A CA 1
ATOM 7131 C C . ARG A 1 867 ? -13.882 0.414 -23.758 1.00 91.12 867 ARG A C 1
ATOM 7133 O O . ARG A 1 867 ? -14.625 0.054 -22.850 1.00 91.12 867 ARG A O 1
ATOM 7140 N N . GLU A 1 868 ? -14.050 0.001 -25.003 1.00 89.56 868 GLU A N 1
ATOM 7141 C CA . GLU A 1 868 ? -15.182 -0.838 -25.392 1.00 89.56 868 GLU A CA 1
ATOM 7142 C C . GLU A 1 868 ? -14.797 -2.000 -26.301 1.00 89.56 868 GLU A C 1
ATOM 7144 O O . GLU A 1 868 ? -13.819 -1.961 -27.044 1.00 89.56 868 GLU A O 1
ATOM 7149 N N . MET A 1 869 ? -15.603 -3.053 -26.228 1.00 86.25 869 MET A N 1
ATOM 7150 C CA . MET A 1 869 ? -15.584 -4.212 -27.110 1.00 86.25 869 MET A CA 1
ATOM 7151 C C . MET A 1 869 ? -17.033 -4.720 -27.286 1.00 86.25 869 MET A C 1
ATOM 7153 O O . MET A 1 869 ? -17.898 -4.358 -26.488 1.00 86.25 869 MET A O 1
ATOM 7157 N N . PRO A 1 870 ? -17.345 -5.614 -28.247 1.00 79.06 870 PRO A N 1
ATOM 7158 C CA . PRO A 1 870 ? -18.732 -5.934 -28.628 1.00 79.06 870 PRO A CA 1
ATOM 7159 C C . PRO A 1 870 ? -19.708 -6.367 -27.517 1.00 79.06 870 PRO A C 1
ATOM 7161 O O . PRO A 1 870 ? -20.912 -6.351 -27.736 1.00 79.06 870 PRO A O 1
ATOM 7164 N N . ARG A 1 871 ? -19.231 -6.800 -26.343 1.00 75.06 871 ARG A N 1
ATOM 7165 C CA . ARG A 1 871 ? -20.080 -7.251 -25.223 1.00 75.06 871 ARG A CA 1
ATOM 7166 C C . ARG A 1 871 ? -19.912 -6.449 -23.936 1.00 75.06 871 ARG A C 1
ATOM 7168 O O . ARG A 1 871 ? -20.721 -6.625 -23.026 1.00 75.06 871 ARG A O 1
ATOM 7175 N N . TYR A 1 872 ? -18.884 -5.609 -23.857 1.00 77.44 872 TYR A N 1
ATOM 7176 C CA . TYR A 1 872 ? -18.484 -4.954 -22.621 1.00 77.44 872 TYR A CA 1
ATOM 7177 C C . TYR A 1 872 ? -17.973 -3.552 -22.902 1.00 77.44 872 TYR A C 1
ATOM 7179 O O . TYR A 1 872 ? -17.191 -3.324 -23.824 1.00 77.44 872 TYR A O 1
ATOM 7187 N N . LYS A 1 873 ? -18.385 -2.634 -22.044 1.00 82.94 873 LYS A N 1
ATOM 7188 C CA . LYS A 1 873 ? -17.797 -1.308 -21.900 1.00 82.94 873 LYS A CA 1
ATOM 7189 C C . LYS A 1 873 ? -17.066 -1.291 -20.571 1.00 82.94 873 LYS A C 1
ATOM 7191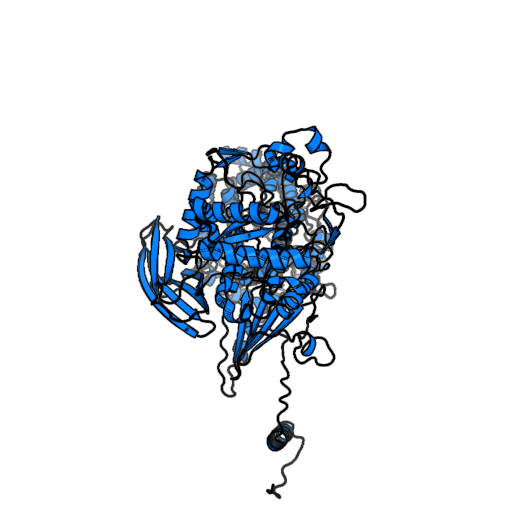 O O . LYS A 1 873 ? -17.629 -1.767 -19.590 1.00 82.94 873 LYS A O 1
ATOM 7196 N N . VAL A 1 874 ? -15.839 -0.796 -20.551 1.00 85.25 874 VAL A N 1
ATOM 7197 C CA . VAL A 1 874 ? -14.956 -0.736 -19.388 1.00 85.25 874 VAL A CA 1
ATOM 7198 C C . VAL A 1 874 ? -14.624 0.725 -19.133 1.00 85.25 874 VAL A C 1
ATOM 7200 O O . VAL A 1 874 ? -13.977 1.372 -19.948 1.00 85.25 874 VAL A O 1
ATOM 7203 N N . LEU A 1 875 ? -15.062 1.240 -17.995 1.00 85.94 875 LEU A N 1
ATOM 7204 C CA . LEU A 1 875 ? -14.740 2.580 -17.524 1.00 85.94 875 LEU A CA 1
ATOM 7205 C C . LEU A 1 875 ? -13.778 2.447 -16.349 1.00 85.94 875 LEU A C 1
ATOM 7207 O O . LEU A 1 875 ? -14.175 2.004 -15.276 1.00 85.94 875 LEU A O 1
ATOM 7211 N N . SER A 1 876 ? -12.531 2.834 -16.557 1.00 85.62 876 SER A N 1
ATOM 7212 C CA . SER A 1 876 ? -11.515 2.950 -15.520 1.00 85.62 876 SER A CA 1
ATOM 7213 C C . SER A 1 876 ? -11.424 4.402 -15.061 1.00 85.62 876 SER A C 1
ATOM 7215 O O . SER A 1 876 ? -11.275 5.306 -15.881 1.00 85.62 876 SER A O 1
ATOM 7217 N N . LEU A 1 877 ? -11.485 4.632 -13.752 1.00 84.19 877 LEU A N 1
ATOM 7218 C CA . LEU A 1 877 ? -11.246 5.942 -13.147 1.00 84.19 877 LEU A CA 1
ATOM 7219 C C . LEU A 1 877 ? -9.950 5.899 -12.349 1.00 84.19 877 LEU A C 1
ATOM 7221 O O . LEU A 1 877 ? -9.830 5.057 -11.458 1.00 84.19 877 LEU A O 1
ATOM 7225 N N . ILE A 1 878 ? -9.020 6.811 -12.636 1.00 82.94 878 ILE A N 1
ATOM 7226 C CA . ILE A 1 878 ? -7.782 6.982 -11.869 1.00 82.94 878 ILE A CA 1
ATOM 7227 C C . ILE A 1 878 ? -7.822 8.328 -11.151 1.00 82.94 878 ILE A C 1
ATOM 7229 O O . ILE A 1 878 ? -8.007 9.380 -11.763 1.00 82.94 878 ILE A O 1
ATOM 7233 N N . ASN A 1 879 ? -7.670 8.304 -9.830 1.00 79.94 879 ASN A N 1
ATOM 7234 C CA . ASN A 1 879 ? -7.795 9.509 -9.017 1.00 79.94 879 ASN A CA 1
ATOM 7235 C C . ASN A 1 879 ? -6.536 10.393 -9.073 1.00 79.94 879 ASN A C 1
ATOM 7237 O O . ASN A 1 879 ? -5.554 10.096 -8.395 1.00 79.94 879 ASN A O 1
ATOM 7241 N N . PHE A 1 880 ? -6.586 11.494 -9.833 1.00 79.75 880 PHE A N 1
ATOM 7242 C CA . PHE A 1 880 ? -5.548 12.535 -9.856 1.00 79.75 880 PHE A CA 1
ATOM 7243 C C . PHE A 1 880 ? -5.953 13.789 -9.051 1.00 79.75 880 PHE A C 1
ATOM 7245 O O . PHE A 1 880 ? -5.295 14.830 -9.138 1.00 79.75 880 PHE A O 1
ATOM 7252 N N . LEU A 1 881 ? -7.020 13.737 -8.242 1.00 75.00 881 LEU A N 1
ATOM 7253 C CA . LEU A 1 881 ? -7.395 14.854 -7.371 1.00 75.00 881 LEU A CA 1
ATOM 7254 C C . LEU A 1 881 ? -6.260 15.151 -6.384 1.00 75.00 881 LEU A C 1
ATOM 7256 O O . LEU A 1 881 ? -5.702 14.242 -5.775 1.00 75.00 881 LEU A O 1
ATOM 7260 N N . SER A 1 882 ? -5.945 16.433 -6.187 1.00 68.75 882 SER A N 1
ATOM 7261 C CA . SER A 1 882 ? -4.794 16.900 -5.389 1.00 68.75 882 SER A CA 1
ATOM 7262 C C . SER A 1 882 ? -3.403 16.550 -5.944 1.00 68.75 882 SER A C 1
ATOM 7264 O O . SER A 1 882 ? -2.406 16.915 -5.324 1.00 68.75 882 SER A O 1
ATOM 7266 N N . ILE A 1 883 ? -3.303 15.910 -7.116 1.00 72.94 883 ILE A N 1
ATOM 7267 C CA . ILE A 1 883 ? -2.034 15.769 -7.837 1.00 72.94 883 ILE A CA 1
ATOM 7268 C C . ILE A 1 883 ? -1.747 17.081 -8.566 1.00 72.94 883 ILE A C 1
ATOM 7270 O O . ILE A 1 883 ? -2.538 17.510 -9.405 1.00 72.94 883 ILE A O 1
ATOM 7274 N N . LEU A 1 884 ? -0.617 17.714 -8.242 1.00 68.62 884 LEU A N 1
ATOM 7275 C CA . LEU A 1 884 ? -0.208 19.005 -8.812 1.00 68.62 884 LEU A CA 1
ATOM 7276 C C . LEU A 1 884 ? 0.715 18.872 -10.034 1.00 68.62 884 LEU A C 1
ATOM 7278 O O . LEU A 1 884 ? 0.781 19.798 -10.835 1.00 68.62 884 LEU A O 1
ATOM 7282 N N . ASN A 1 885 ? 1.391 17.729 -10.197 1.00 73.31 885 ASN A N 1
ATOM 7283 C CA . ASN A 1 885 ? 2.276 17.432 -11.325 1.00 73.31 885 ASN A CA 1
ATOM 7284 C C . ASN A 1 885 ? 1.902 16.073 -11.941 1.00 73.31 885 ASN A C 1
ATOM 7286 O O . ASN A 1 885 ? 1.649 15.116 -11.216 1.00 73.31 885 ASN A O 1
ATOM 7290 N N . THR A 1 886 ? 1.852 15.999 -13.270 1.00 75.69 886 THR A N 1
ATOM 7291 C CA . THR A 1 886 ? 1.566 14.763 -14.022 1.00 75.69 886 THR A CA 1
ATOM 7292 C C . THR A 1 886 ? 2.815 13.999 -14.429 1.00 75.69 886 THR A C 1
ATOM 7294 O O . THR A 1 886 ? 2.688 12.933 -15.032 1.00 75.69 886 THR A O 1
ATOM 7297 N N . GLN A 1 887 ? 4.003 14.503 -14.094 1.00 80.56 887 GLN A N 1
ATOM 7298 C CA . GLN A 1 887 ? 5.216 13.718 -14.209 1.00 80.56 887 GLN A CA 1
ATOM 7299 C C . GLN A 1 887 ? 5.204 12.570 -13.198 1.00 80.56 887 GLN A C 1
ATOM 7301 O O . GLN A 1 887 ? 4.876 12.763 -12.024 1.00 80.56 887 GLN A O 1
ATOM 7306 N N . PHE A 1 888 ? 5.596 11.378 -13.645 1.00 73.75 888 PHE A N 1
ATOM 7307 C CA . PHE A 1 888 ? 5.841 10.256 -12.738 1.00 73.75 888 PHE A CA 1
ATOM 7308 C C . PHE A 1 888 ? 7.246 10.323 -12.093 1.00 73.75 888 PHE A C 1
ATOM 7310 O O . PHE A 1 888 ? 7.540 9.525 -11.203 1.00 73.75 888 PHE A O 1
ATOM 7317 N N . PHE A 1 889 ? 8.049 11.348 -12.446 1.00 57.91 889 PHE A N 1
ATOM 7318 C CA . PHE A 1 889 ? 9.310 11.772 -11.811 1.00 57.91 889 PHE A CA 1
ATOM 7319 C C . PHE A 1 889 ? 9.426 13.317 -11.701 1.00 57.91 889 PHE A C 1
ATOM 7321 O O . PHE A 1 889 ? 9.250 13.969 -12.721 1.00 57.91 889 PHE A O 1
ATOM 7328 N N . PRO A 1 890 ? 9.843 13.957 -10.585 1.00 45.59 890 PRO A N 1
ATOM 7329 C CA . PRO A 1 890 ? 9.734 13.606 -9.174 1.00 45.59 890 PRO A CA 1
ATOM 7330 C C . PRO A 1 890 ? 8.612 14.385 -8.433 1.00 45.59 890 PRO A C 1
ATOM 7332 O O . PRO A 1 890 ? 8.178 15.463 -8.830 1.00 45.59 890 PRO A O 1
ATOM 7335 N N . PHE A 1 891 ? 8.186 13.816 -7.298 1.00 42.75 891 PHE A N 1
ATOM 7336 C CA . PHE A 1 891 ? 7.253 14.332 -6.279 1.00 42.75 891 PHE A CA 1
ATOM 7337 C C . PHE A 1 891 ? 5.868 14.852 -6.723 1.00 42.75 891 PHE A C 1
ATOM 7339 O O . PHE A 1 891 ? 5.663 16.037 -6.976 1.00 42.75 891 PHE A O 1
ATOM 7346 N N . SER A 1 892 ? 4.846 14.002 -6.564 1.00 37.75 892 SER A N 1
ATOM 7347 C CA . SER A 1 892 ? 3.469 14.441 -6.297 1.00 37.75 892 SER A CA 1
ATOM 7348 C C . SER A 1 892 ? 3.105 14.172 -4.830 1.00 37.75 892 SER A C 1
ATOM 7350 O O . SER A 1 892 ? 3.005 13.021 -4.391 1.00 37.75 892 SER A O 1
ATOM 7352 N N . TYR A 1 893 ? 2.933 15.238 -4.047 1.00 36.22 893 TYR A N 1
ATOM 7353 C CA . TYR A 1 893 ? 2.628 15.155 -2.622 1.00 36.22 893 TYR A CA 1
ATOM 7354 C C . TYR A 1 893 ? 1.130 14.919 -2.375 1.00 36.22 893 TYR A C 1
ATOM 7356 O O . TYR A 1 893 ? 0.303 15.778 -2.656 1.00 36.22 893 TYR A O 1
ATOM 7364 N N . LYS A 1 894 ? 0.860 13.795 -1.698 1.00 30.41 894 LYS A N 1
ATOM 7365 C CA . LYS A 1 894 ? -0.371 13.399 -0.986 1.00 30.41 894 LYS A CA 1
ATOM 7366 C C . LYS A 1 894 ? -1.478 12.692 -1.801 1.00 30.41 894 LYS A C 1
ATOM 7368 O O . LYS A 1 894 ? -1.852 13.109 -2.886 1.00 30.41 894 LYS A O 1
ATOM 7373 N N . PHE A 1 895 ? -2.068 11.698 -1.119 1.00 38.03 895 PHE A N 1
ATOM 7374 C CA . PHE A 1 895 ? -3.441 11.168 -1.244 1.00 38.03 895 PHE A CA 1
ATOM 7375 C C . PHE A 1 895 ? -3.716 9.852 -1.997 1.00 38.03 895 PHE A C 1
ATOM 7377 O O . PHE A 1 895 ? -2.855 9.232 -2.611 1.00 38.03 895 PHE A O 1
ATOM 7384 N N . ILE A 1 896 ? -4.948 9.392 -1.743 1.00 33.28 896 ILE A N 1
ATOM 7385 C CA . ILE A 1 896 ? -5.550 8.067 -1.910 1.00 33.28 896 ILE A CA 1
ATOM 7386 C C . ILE A 1 896 ? -5.828 7.785 -3.387 1.00 33.28 896 ILE A C 1
ATOM 7388 O O . ILE A 1 896 ? -6.547 8.534 -4.049 1.00 33.28 896 ILE A O 1
ATOM 7392 N N . ILE A 1 897 ? -5.291 6.675 -3.878 1.00 35.81 897 ILE A N 1
ATOM 7393 C CA . ILE A 1 897 ? -5.444 6.216 -5.259 1.00 35.81 897 ILE A CA 1
ATOM 7394 C C . ILE A 1 897 ? -6.673 5.319 -5.325 1.00 35.81 897 ILE A C 1
ATOM 7396 O O . ILE A 1 897 ? -6.807 4.402 -4.521 1.00 35.81 897 ILE A O 1
ATOM 7400 N N . PHE A 1 898 ? -7.553 5.580 -6.285 1.00 39.41 898 PHE A N 1
ATOM 7401 C CA . PHE A 1 898 ? -8.639 4.679 -6.646 1.00 39.41 898 PHE A CA 1
ATOM 7402 C C . PHE A 1 898 ? -8.407 4.262 -8.093 1.00 39.41 898 PHE A C 1
ATOM 7404 O O . PHE A 1 898 ? -8.229 5.135 -8.943 1.00 39.41 898 PHE A O 1
ATOM 7411 N N . LEU A 1 899 ? -8.422 2.956 -8.354 1.00 37.09 899 LEU A N 1
ATOM 7412 C CA . LEU A 1 899 ? -8.753 2.414 -9.666 1.00 37.09 899 LEU A CA 1
ATOM 7413 C C . LEU A 1 899 ? -10.167 1.842 -9.545 1.00 37.09 899 LEU A C 1
ATOM 7415 O O . LEU A 1 899 ? -10.373 0.845 -8.850 1.00 37.09 899 LEU A O 1
ATOM 7419 N N . LEU A 1 900 ? -11.140 2.510 -10.159 1.00 39.88 900 LEU A N 1
ATOM 7420 C CA . LEU A 1 900 ? -12.529 2.049 -10.230 1.00 39.88 900 LEU A CA 1
ATOM 7421 C C . LEU A 1 900 ? -12.796 1.528 -11.636 1.00 39.88 900 LEU A C 1
ATOM 7423 O O . LEU A 1 900 ? -12.720 2.311 -12.576 1.00 39.88 900 LEU A O 1
ATOM 7427 N N . LEU A 1 901 ? -13.112 0.239 -11.770 1.00 35.44 901 LEU A N 1
ATOM 7428 C CA . LEU A 1 901 ? -13.616 -0.348 -13.010 1.00 35.44 901 LEU A CA 1
ATOM 7429 C C . LEU A 1 901 ? -15.148 -0.390 -12.949 1.00 35.44 901 LEU A C 1
ATOM 7431 O O . LEU A 1 901 ? -15.709 -1.053 -12.073 1.00 35.44 901 LEU A O 1
ATOM 7435 N N . PHE A 1 902 ? -15.824 0.264 -13.891 1.00 41.31 902 PHE A N 1
ATOM 7436 C CA . PHE A 1 902 ? -17.233 0.012 -14.179 1.00 41.31 902 PHE A CA 1
ATOM 7437 C C . PHE A 1 902 ? -17.344 -0.827 -15.441 1.00 41.31 902 PHE A C 1
ATOM 7439 O O . PHE A 1 902 ? -16.690 -0.530 -16.442 1.00 41.31 902 PHE A O 1
ATOM 7446 N N . THR A 1 903 ? -18.210 -1.839 -15.414 1.00 38.97 903 THR A N 1
ATOM 7447 C CA . THR A 1 903 ? -18.608 -2.535 -16.639 1.00 38.97 903 THR A CA 1
ATOM 7448 C C . THR A 1 903 ? -20.096 -2.423 -16.902 1.00 38.97 903 THR A C 1
ATOM 7450 O O . THR A 1 903 ? -20.903 -2.615 -15.994 1.00 38.97 903 THR A O 1
ATOM 7453 N N . ILE A 1 904 ? -20.449 -2.088 -18.146 1.00 39.41 904 ILE A N 1
ATOM 7454 C CA . ILE A 1 904 ? -21.833 -2.044 -18.634 1.00 39.41 904 ILE A CA 1
ATOM 7455 C C . ILE A 1 904 ? -21.968 -3.130 -19.704 1.00 39.41 904 ILE A C 1
ATOM 7457 O O . ILE A 1 904 ? -21.332 -3.053 -20.759 1.00 39.41 904 ILE A O 1
ATOM 7461 N N . GLY A 1 905 ? -22.759 -4.166 -19.417 1.00 33.50 905 GLY A N 1
ATOM 7462 C CA . GLY A 1 905 ? -23.109 -5.211 -20.385 1.00 33.50 905 GLY A CA 1
ATOM 7463 C C . GLY A 1 905 ? -24.368 -4.862 -21.187 1.00 33.50 905 GLY A C 1
ATOM 7464 O O . GLY A 1 905 ? -25.212 -4.100 -20.721 1.00 33.50 905 GLY A O 1
ATOM 7465 N N . PHE A 1 906 ? -24.541 -5.483 -22.363 1.00 35.09 906 PHE A N 1
ATOM 7466 C CA . PHE A 1 906 ? -25.715 -5.326 -23.255 1.00 35.09 906 PHE A CA 1
ATOM 7467 C C . PHE A 1 906 ? -27.082 -5.651 -22.601 1.00 35.09 906 PHE A C 1
ATOM 7469 O O . PHE A 1 906 ? -28.126 -5.362 -23.180 1.00 35.09 906 PHE A O 1
ATOM 7476 N N . PHE A 1 907 ? -27.091 -6.211 -21.388 1.00 33.41 907 PHE A N 1
ATOM 7477 C CA . PHE A 1 907 ? -28.278 -6.451 -20.569 1.00 33.41 907 PHE A CA 1
ATOM 7478 C C . PHE A 1 907 ? -28.189 -5.661 -19.250 1.00 33.41 907 PHE A C 1
ATOM 7480 O O . PHE A 1 907 ? -27.767 -6.226 -18.254 1.00 33.41 907 PHE A O 1
ATOM 7487 N N . ASN A 1 908 ? -28.566 -4.373 -19.236 1.00 37.34 908 ASN A N 1
ATOM 7488 C CA . ASN A 1 908 ? -28.978 -3.555 -18.067 1.00 37.34 908 ASN A CA 1
ATOM 7489 C C . ASN A 1 908 ? -28.278 -3.778 -16.693 1.00 37.34 908 ASN A C 1
ATOM 7491 O O . ASN A 1 908 ? -28.908 -3.601 -15.649 1.00 37.34 908 ASN A O 1
ATOM 7495 N N . LEU A 1 909 ? -26.995 -4.149 -16.655 1.00 38.22 909 LEU A N 1
ATOM 7496 C CA . LEU A 1 909 ? -26.258 -4.490 -15.432 1.00 38.22 909 LEU A CA 1
ATOM 7497 C C . LEU A 1 909 ? -24.956 -3.686 -15.369 1.00 38.22 909 LEU A C 1
ATOM 7499 O O . LEU A 1 909 ? -24.151 -3.744 -16.299 1.00 38.22 909 LEU A O 1
ATOM 7503 N N . ILE A 1 910 ? -24.779 -2.939 -14.272 1.00 43.62 910 ILE A N 1
ATOM 7504 C CA . ILE A 1 910 ? -23.562 -2.186 -13.945 1.00 43.62 910 ILE A CA 1
ATOM 7505 C C . ILE A 1 910 ? -22.839 -2.923 -12.818 1.00 43.62 910 ILE A C 1
ATOM 7507 O O . ILE A 1 910 ? -23.420 -3.120 -11.748 1.00 43.62 910 ILE A O 1
ATOM 7511 N N . PHE A 1 911 ? -21.577 -3.288 -13.037 1.00 42.50 911 PHE A N 1
ATOM 7512 C CA . PHE A 1 911 ? -20.702 -3.830 -11.993 1.00 42.50 911 PHE A CA 1
ATOM 7513 C C . PHE A 1 911 ? -19.625 -2.811 -11.644 1.00 42.50 911 PHE A C 1
ATOM 7515 O O . PHE A 1 911 ? -19.013 -2.242 -12.546 1.00 42.50 911 PHE A O 1
ATOM 7522 N N . ILE A 1 912 ? -19.396 -2.601 -10.347 1.00 45.16 912 ILE A N 1
ATOM 7523 C CA . ILE A 1 912 ? -18.386 -1.678 -9.816 1.00 45.16 912 ILE A CA 1
ATOM 7524 C C . ILE A 1 912 ? -17.344 -2.502 -9.073 1.00 45.16 912 ILE A C 1
ATOM 7526 O O . ILE A 1 912 ? -17.714 -3.283 -8.198 1.00 45.16 912 ILE A O 1
ATOM 7530 N N . GLN A 1 913 ? -16.069 -2.309 -9.407 1.00 45.56 913 GLN A N 1
ATOM 7531 C CA . GLN A 1 913 ? -14.935 -2.895 -8.694 1.00 45.56 913 GLN A CA 1
ATOM 7532 C C . GLN A 1 913 ? -13.925 -1.808 -8.348 1.00 45.56 913 GLN A C 1
ATOM 7534 O O . GLN A 1 913 ? -13.573 -0.999 -9.203 1.00 45.56 913 GLN A O 1
ATOM 7539 N N . ALA A 1 914 ? -13.454 -1.797 -7.103 1.00 40.38 914 ALA A N 1
ATOM 7540 C CA . ALA A 1 914 ? -12.479 -0.828 -6.616 1.00 40.38 914 ALA A CA 1
ATOM 7541 C C . ALA A 1 914 ? -11.350 -1.527 -5.854 1.00 40.38 914 ALA A C 1
ATOM 7543 O O . ALA A 1 914 ? -11.609 -2.434 -5.059 1.00 40.38 914 ALA A O 1
ATOM 7544 N N . ILE A 1 915 ? -10.116 -1.066 -6.066 1.00 43.25 915 ILE A N 1
ATOM 7545 C CA . ILE A 1 915 ? -8.992 -1.318 -5.157 1.00 43.25 915 ILE A CA 1
ATOM 7546 C C . ILE A 1 915 ? -8.837 -0.085 -4.278 1.00 43.25 915 ILE A C 1
ATOM 7548 O O . ILE A 1 915 ? -8.754 1.035 -4.784 1.00 43.25 915 ILE A O 1
ATOM 7552 N N . LEU A 1 916 ? -8.801 -0.292 -2.969 1.00 35.22 916 LEU A N 1
ATOM 7553 C CA . LEU A 1 916 ? -8.641 0.766 -1.987 1.00 35.22 916 LEU A CA 1
ATOM 7554 C C . LEU A 1 916 ? -7.290 0.552 -1.267 1.00 35.22 916 LEU A C 1
ATOM 7556 O O . LEU A 1 916 ? -6.952 -0.586 -0.942 1.00 35.22 916 LEU A O 1
ATOM 7560 N N . PRO A 1 917 ? -6.442 1.587 -1.106 1.00 29.55 917 PRO A N 1
ATOM 7561 C CA . PRO A 1 917 ? -5.156 1.457 -0.418 1.00 29.55 917 PRO A CA 1
ATOM 7562 C C . PRO A 1 917 ? -5.366 1.252 1.085 1.00 29.55 917 PRO A C 1
ATOM 7564 O O . PRO A 1 917 ? -6.387 1.676 1.599 1.00 29.55 917 PRO A O 1
ATOM 7567 N N . LEU A 1 918 ? -4.366 0.696 1.784 1.00 28.50 918 LEU A N 1
ATOM 7568 C CA . LEU A 1 918 ? -4.331 0.225 3.192 1.00 28.50 918 LEU A CA 1
ATOM 7569 C C . LEU A 1 918 ? -4.927 1.129 4.307 1.00 28.50 918 LEU A C 1
ATOM 7571 O O . LEU A 1 918 ? -4.889 0.731 5.463 1.00 28.50 918 LEU A O 1
ATOM 7575 N N . SER A 1 919 ? -5.475 2.312 4.022 1.00 28.67 919 SER A N 1
ATOM 7576 C CA . SER A 1 919 ? -6.356 3.051 4.946 1.00 28.67 919 SER A CA 1
ATOM 7577 C C . SER A 1 919 ? -7.849 2.752 4.717 1.00 28.67 919 SER A C 1
ATOM 7579 O O . SER A 1 919 ? -8.665 2.920 5.609 1.00 28.67 919 SER A O 1
ATOM 7581 N N . LEU A 1 920 ? -8.220 2.227 3.551 1.00 27.16 920 LEU A N 1
ATOM 7582 C CA . LEU A 1 920 ? -9.542 1.748 3.170 1.00 27.16 920 LEU A CA 1
ATOM 7583 C C . LEU A 1 920 ? -9.389 0.330 2.593 1.00 27.16 920 LEU A C 1
ATOM 7585 O O . LEU A 1 920 ? -8.783 0.141 1.555 1.00 27.16 920 LEU A O 1
ATOM 7589 N N . LEU A 1 921 ? -9.999 -0.657 3.246 1.00 30.02 921 LEU A N 1
ATOM 7590 C CA . LEU A 1 921 ? -10.379 -1.962 2.682 1.00 30.02 921 LEU A CA 1
ATOM 7591 C C . LEU A 1 921 ? -9.300 -2.907 2.114 1.00 30.02 921 LEU A C 1
ATOM 7593 O O . LEU A 1 921 ? -8.893 -2.818 0.962 1.00 30.02 921 LEU A O 1
ATOM 7597 N N . TYR A 1 922 ? -9.115 -4.021 2.829 1.00 26.31 922 TYR A N 1
ATOM 7598 C CA . TYR A 1 922 ? -8.831 -5.332 2.227 1.00 26.31 922 TYR A CA 1
ATOM 7599 C C . TYR A 1 922 ? -10.146 -6.049 1.833 1.00 26.31 922 TYR A C 1
ATOM 7601 O O . TYR A 1 922 ? -10.443 -7.140 2.313 1.00 26.31 922 TYR A O 1
ATOM 7609 N N . LYS A 1 923 ? -10.990 -5.424 0.995 1.00 30.25 923 LYS A N 1
ATOM 7610 C CA . LYS A 1 923 ? -12.025 -6.144 0.221 1.00 30.25 923 LYS A CA 1
ATOM 7611 C C . LYS A 1 923 ? -12.188 -5.511 -1.155 1.00 30.25 923 LYS A C 1
ATOM 7613 O O . LYS A 1 923 ? -12.506 -4.329 -1.250 1.00 30.25 923 LYS A O 1
ATOM 7618 N N . GLN A 1 924 ? -12.091 -6.326 -2.203 1.00 33.66 924 GLN A N 1
ATOM 7619 C CA . GLN A 1 924 ? -12.822 -6.041 -3.436 1.00 33.66 924 GLN A CA 1
ATOM 7620 C C . GLN A 1 924 ? -14.315 -6.018 -3.100 1.00 33.66 924 GLN A C 1
ATOM 7622 O O . GLN A 1 924 ? -14.857 -6.996 -2.580 1.00 33.66 924 GLN A O 1
ATOM 7627 N N . ILE A 1 925 ? -14.973 -4.887 -3.338 1.00 33.16 925 ILE A N 1
ATOM 7628 C CA . ILE A 1 925 ? -16.415 -4.764 -3.131 1.00 33.16 925 ILE A CA 1
ATOM 7629 C C . ILE A 1 925 ? -17.109 -5.134 -4.441 1.00 33.16 925 ILE A C 1
ATOM 7631 O O . ILE A 1 925 ? -17.070 -4.367 -5.395 1.00 33.16 925 ILE A O 1
ATOM 7635 N N . HIS A 1 926 ? -17.766 -6.294 -4.460 1.00 32.69 926 HIS A N 1
ATOM 7636 C CA . HIS A 1 926 ? -18.602 -6.747 -5.573 1.00 32.69 926 HIS A CA 1
ATOM 7637 C C . HIS A 1 926 ? -20.031 -6.219 -5.402 1.00 32.69 926 HIS A C 1
ATOM 7639 O O . HIS A 1 926 ? -20.725 -6.613 -4.464 1.00 32.69 926 HIS A O 1
ATOM 7645 N N . TYR A 1 927 ? -20.495 -5.348 -6.302 1.00 31.94 927 TYR A N 1
ATOM 7646 C CA . TYR A 1 927 ? -21.910 -4.959 -6.370 1.00 31.94 927 TYR A CA 1
ATOM 7647 C C . TYR A 1 927 ? -22.616 -5.681 -7.523 1.00 31.94 927 TYR A C 1
ATOM 7649 O O . TYR A 1 927 ? -22.225 -5.547 -8.681 1.00 31.94 927 TYR A O 1
ATOM 7657 N N . HIS A 1 928 ? -23.692 -6.408 -7.206 1.00 28.55 928 HIS A N 1
ATOM 7658 C CA . HIS A 1 928 ? -24.634 -6.960 -8.180 1.00 28.55 928 HIS A CA 1
ATOM 7659 C C . HIS A 1 928 ? -25.916 -6.117 -8.174 1.00 28.55 928 HIS A C 1
ATOM 7661 O O . HIS A 1 928 ? -26.647 -6.115 -7.184 1.00 28.55 928 HIS A O 1
ATOM 7667 N N . PHE A 1 929 ? -26.236 -5.437 -9.274 1.00 26.34 929 PHE A N 1
ATOM 7668 C CA . PHE A 1 929 ? -27.613 -4.991 -9.507 1.00 26.34 929 PHE A CA 1
ATOM 7669 C C . PHE A 1 929 ? -28.406 -6.161 -10.114 1.00 26.34 929 PHE A C 1
ATOM 7671 O O . PHE A 1 929 ? -27.851 -6.956 -10.856 1.00 26.34 929 PHE A O 1
ATOM 7678 N N . ARG A 1 930 ? -29.691 -6.327 -9.790 1.00 22.45 930 ARG A N 1
ATOM 7679 C CA . ARG A 1 930 ? -30.625 -7.163 -10.572 1.00 22.45 930 ARG A CA 1
ATOM 7680 C C . ARG A 1 930 ? -31.659 -6.229 -11.198 1.00 22.45 930 ARG A C 1
ATOM 7682 O O . ARG A 1 930 ? -32.092 -5.301 -10.513 1.00 22.45 930 ARG A O 1
ATOM 7689 N N . PRO A 1 931 ? -32.098 -6.451 -12.446 1.00 29.58 931 PRO A N 1
ATOM 7690 C CA . PRO A 1 931 ? -33.201 -5.686 -12.996 1.00 29.58 931 PRO A CA 1
ATOM 7691 C C . PRO A 1 931 ? -34.498 -6.241 -12.402 1.00 29.58 931 PRO A C 1
ATOM 7693 O O . PRO A 1 931 ? -34.724 -7.439 -12.526 1.00 29.58 931 PRO A O 1
ATOM 7696 N N . LEU A 1 932 ? -35.320 -5.412 -11.748 1.00 23.67 932 LEU A N 1
ATOM 7697 C CA . LEU A 1 932 ? -36.793 -5.484 -11.775 1.00 23.67 932 LEU A CA 1
ATOM 7698 C C . LEU A 1 932 ? -37.437 -4.423 -10.859 1.00 23.67 932 LEU A C 1
ATOM 7700 O O . LEU A 1 932 ? -37.161 -4.348 -9.668 1.00 23.67 932 LEU A O 1
ATOM 7704 N N . VAL A 1 933 ? -38.332 -3.657 -11.490 1.00 25.62 933 VAL A N 1
ATOM 7705 C CA . VAL A 1 933 ? -39.634 -3.145 -11.024 1.00 25.62 933 VAL A CA 1
ATOM 7706 C C . VAL A 1 933 ? -39.694 -2.435 -9.663 1.00 25.62 933 VAL A C 1
ATOM 7708 O O . VAL A 1 933 ? -39.564 -3.004 -8.587 1.00 25.62 933 VAL A O 1
ATOM 7711 N N . THR A 1 934 ? -40.018 -1.147 -9.777 1.00 36.50 934 THR A N 1
ATOM 7712 C CA . THR A 1 934 ? -40.555 -0.211 -8.781 1.00 36.50 934 THR A CA 1
ATOM 7713 C C . THR A 1 934 ? -41.226 -0.851 -7.553 1.00 36.50 934 THR A C 1
ATOM 7715 O O . THR A 1 934 ? -42.252 -1.511 -7.709 1.00 36.50 934 THR A O 1
ATOM 7718 N N . THR A 1 935 ? -40.689 -0.599 -6.342 1.00 24.38 935 THR A N 1
ATOM 7719 C CA . THR A 1 935 ? -41.275 0.006 -5.096 1.00 24.38 935 THR A CA 1
ATOM 7720 C C . THR A 1 935 ? -40.471 -0.472 -3.838 1.00 24.38 935 THR A C 1
ATOM 7722 O O . THR A 1 935 ? -39.494 -1.203 -3.970 1.00 24.38 935 THR A O 1
ATOM 7725 N N . PRO A 1 936 ? -40.780 -0.048 -2.596 1.00 28.86 936 PRO A N 1
ATOM 7726 C CA . PRO A 1 936 ? -40.111 0.972 -1.779 1.00 28.86 936 PRO A CA 1
ATOM 7727 C C . PRO A 1 936 ? -38.861 0.511 -0.977 1.00 28.86 936 PRO A C 1
ATOM 7729 O O . PRO A 1 936 ? -38.693 0.890 0.180 1.00 28.86 936 PRO A O 1
ATOM 7732 N N . TRP A 1 937 ? -37.934 -0.243 -1.575 1.00 22.89 937 TRP A N 1
ATOM 7733 C CA . TRP A 1 937 ? -36.653 -0.622 -0.933 1.00 22.89 937 TRP A CA 1
ATOM 7734 C C . TRP A 1 937 ? -35.509 0.407 -1.093 1.00 22.89 937 TRP A C 1
ATOM 7736 O O . TRP A 1 937 ? -34.407 0.228 -0.573 1.00 22.89 937 TRP A O 1
ATOM 7746 N N . ILE A 1 938 ? -35.772 1.540 -1.754 1.00 25.80 938 ILE A N 1
ATOM 7747 C CA . ILE A 1 938 ? -34.757 2.549 -2.116 1.00 25.80 938 ILE A CA 1
ATOM 7748 C C . ILE A 1 938 ? -34.292 3.411 -0.921 1.00 25.80 938 ILE A C 1
ATOM 7750 O O . ILE A 1 938 ? -33.198 3.964 -0.961 1.00 25.80 938 ILE A O 1
ATOM 7754 N N . LYS A 1 939 ? -35.022 3.478 0.202 1.00 26.47 939 LYS A N 1
ATOM 7755 C CA . LYS A 1 939 ? -34.587 4.300 1.357 1.00 26.47 939 LYS A CA 1
ATOM 7756 C C . LYS A 1 939 ? -33.490 3.668 2.223 1.00 26.47 939 LYS A C 1
ATOM 7758 O O . LYS A 1 939 ? -32.804 4.403 2.931 1.00 26.47 939 LYS A O 1
ATOM 7763 N N . TYR A 1 940 ? -33.294 2.348 2.169 1.00 25.92 940 TYR A N 1
ATOM 7764 C CA . TYR A 1 940 ? -32.273 1.673 2.987 1.00 25.92 940 TYR A CA 1
ATOM 7765 C C . TYR A 1 940 ? -30.924 1.534 2.256 1.00 25.92 940 TYR A C 1
ATOM 7767 O O . TYR A 1 940 ? -29.870 1.626 2.881 1.00 25.92 940 TYR A O 1
ATOM 7775 N N . LEU A 1 941 ? -30.946 1.430 0.921 1.00 25.70 941 LEU A N 1
ATOM 7776 C CA . LEU A 1 941 ? -29.745 1.340 0.075 1.00 25.70 941 LEU A CA 1
ATOM 7777 C C . LEU A 1 941 ? -29.099 2.701 -0.246 1.00 25.70 941 LEU A C 1
ATOM 7779 O O . LEU A 1 941 ? -27.926 2.748 -0.600 1.00 25.70 941 LEU A O 1
ATOM 7783 N N . TRP A 1 942 ? -29.800 3.816 -0.017 1.00 27.31 942 TRP A N 1
ATOM 7784 C CA . TRP A 1 942 ? -29.279 5.179 -0.223 1.00 27.31 942 TRP A CA 1
ATOM 7785 C C . TRP A 1 942 ? -28.325 5.670 0.887 1.00 27.31 942 TRP A C 1
ATOM 7787 O O . TRP A 1 942 ? -27.791 6.773 0.822 1.00 27.31 942 TRP A O 1
ATOM 7797 N N . LYS A 1 943 ? -28.113 4.877 1.948 1.00 27.00 943 LYS A N 1
ATOM 7798 C CA . LYS A 1 943 ? -27.372 5.311 3.149 1.00 27.00 943 LYS A CA 1
ATOM 7799 C C . LYS A 1 943 ? -25.920 4.820 3.214 1.00 27.00 943 LYS A C 1
ATOM 7801 O O . LYS A 1 943 ? -25.147 5.364 3.998 1.00 27.00 943 LYS A O 1
ATOM 7806 N N . ILE A 1 944 ? -25.547 3.822 2.406 1.00 26.44 944 ILE A N 1
ATOM 7807 C CA . ILE A 1 944 ? -24.209 3.197 2.421 1.00 26.44 944 ILE A CA 1
ATOM 7808 C C . ILE A 1 944 ? -23.278 3.795 1.343 1.00 26.44 944 ILE A C 1
ATOM 7810 O O . ILE A 1 944 ? -22.063 3.760 1.499 1.00 26.44 944 ILE A O 1
ATOM 7814 N N . THR A 1 945 ? -23.819 4.438 0.305 1.00 27.84 945 THR A N 1
ATOM 7815 C CA . THR A 1 945 ? -23.065 4.955 -0.858 1.00 27.84 945 THR A CA 1
ATOM 7816 C C . THR A 1 945 ? -22.632 6.429 -0.769 1.00 27.84 945 THR A C 1
ATOM 7818 O O . THR A 1 945 ? -21.834 6.884 -1.589 1.00 27.84 945 THR A O 1
ATOM 7821 N N . ASN A 1 946 ? -23.043 7.175 0.266 1.00 25.06 946 ASN A N 1
ATOM 7822 C CA . ASN A 1 946 ? -22.825 8.632 0.397 1.00 25.06 946 ASN A CA 1
ATOM 7823 C C . ASN A 1 946 ? -21.387 9.081 0.754 1.00 25.06 946 ASN A C 1
ATOM 7825 O O . ASN A 1 946 ? -21.183 10.100 1.413 1.00 25.06 946 ASN A O 1
ATOM 7829 N N . THR A 1 947 ? -20.351 8.346 0.354 1.00 27.75 947 THR A N 1
ATOM 7830 C CA . THR A 1 947 ? -18.982 8.908 0.331 1.00 27.75 947 THR A CA 1
ATOM 7831 C C . THR A 1 947 ? -18.163 8.475 -0.892 1.00 27.75 947 THR A C 1
ATOM 7833 O O . THR A 1 947 ? -17.102 9.043 -1.103 1.00 27.75 947 THR A O 1
ATOM 7836 N N . ILE A 1 948 ? -18.632 7.529 -1.724 1.00 28.58 948 ILE A N 1
ATOM 7837 C CA . ILE A 1 948 ? -17.878 7.070 -2.916 1.00 28.58 948 ILE A CA 1
ATOM 7838 C C . ILE A 1 948 ? -18.754 6.902 -4.182 1.00 28.58 948 ILE A C 1
ATOM 7840 O O . ILE A 1 948 ? -18.224 6.694 -5.263 1.00 28.58 948 ILE A O 1
ATOM 7844 N N . THR A 1 949 ? -20.079 7.069 -4.139 1.00 28.83 949 THR A N 1
ATOM 7845 C CA . THR A 1 949 ? -20.926 6.994 -5.356 1.00 28.83 949 THR A CA 1
ATOM 7846 C C . THR A 1 949 ? -22.139 7.924 -5.269 1.00 28.83 949 THR A C 1
ATOM 7848 O O . THR A 1 949 ? -23.286 7.514 -5.425 1.00 28.83 949 THR A O 1
ATOM 7851 N N . ALA A 1 950 ? -21.890 9.207 -5.017 1.00 23.86 950 ALA A N 1
ATOM 7852 C CA . ALA A 1 950 ? -22.839 10.269 -5.339 1.00 23.86 950 ALA A CA 1
ATOM 7853 C C . ALA A 1 950 ? -22.186 11.109 -6.439 1.00 23.86 950 ALA A C 1
ATOM 7855 O O . ALA A 1 950 ? -21.177 11.753 -6.179 1.00 23.86 950 ALA A O 1
ATOM 7856 N N . GLY A 1 951 ? -22.696 10.992 -7.668 1.00 24.95 951 GLY A N 1
ATOM 7857 C CA . GLY A 1 951 ? -22.235 11.816 -8.786 1.00 24.95 951 GLY A CA 1
ATOM 7858 C C . GLY A 1 951 ? -22.177 11.160 -10.171 1.00 24.95 951 GLY A C 1
ATOM 7859 O O . GLY A 1 951 ? -21.489 11.674 -11.042 1.00 24.95 951 GLY A O 1
ATOM 7860 N N . ILE A 1 952 ? -22.867 10.043 -10.424 1.00 27.58 952 ILE A N 1
ATOM 7861 C CA . ILE A 1 952 ? -23.077 9.556 -11.799 1.00 27.58 952 ILE A CA 1
ATOM 7862 C C . ILE A 1 952 ? -24.573 9.300 -11.985 1.00 27.58 952 ILE A C 1
ATOM 7864 O O . ILE A 1 952 ? -25.056 8.179 -11.848 1.00 27.58 952 ILE A O 1
ATOM 7868 N N . GLU A 1 953 ? -25.329 10.356 -12.287 1.00 21.38 953 GLU A N 1
ATOM 7869 C CA . GLU A 1 953 ? -26.520 10.190 -13.118 1.00 21.38 953 GLU A CA 1
ATOM 7870 C C . GLU A 1 953 ? -26.033 10.119 -14.567 1.00 21.38 953 GLU A C 1
ATOM 7872 O O . GLU A 1 953 ? -25.859 11.134 -15.238 1.00 21.38 953 GLU A O 1
ATOM 7877 N N . ALA A 1 954 ? -25.775 8.905 -15.057 1.00 24.98 954 ALA A N 1
ATOM 7878 C CA . ALA A 1 954 ? -25.663 8.689 -16.491 1.00 24.98 954 ALA A CA 1
ATOM 7879 C C . ALA A 1 954 ? -27.056 8.921 -17.087 1.00 24.98 954 ALA A C 1
ATOM 7881 O O . ALA A 1 954 ? -27.937 8.061 -17.011 1.00 24.98 954 ALA A O 1
ATOM 7882 N N . THR A 1 955 ? -27.276 10.105 -17.654 1.00 22.41 955 THR A N 1
ATOM 7883 C CA . THR A 1 955 ? -28.424 10.323 -18.530 1.00 22.41 955 THR A CA 1
ATOM 7884 C C . THR A 1 955 ? -28.147 9.545 -19.810 1.00 22.41 955 THR A C 1
ATOM 7886 O O . THR A 1 955 ? -27.518 10.051 -20.731 1.00 22.41 955 THR A O 1
ATOM 7889 N N . VAL A 1 956 ? -28.588 8.287 -19.866 1.00 24.44 956 VAL A N 1
ATOM 7890 C CA . VAL A 1 956 ? -28.641 7.540 -21.124 1.00 24.44 956 VAL A CA 1
ATOM 7891 C C . VAL A 1 956 ? -29.740 8.184 -21.964 1.00 24.44 956 VAL A C 1
ATOM 7893 O O . VAL A 1 956 ? -30.922 7.866 -21.817 1.00 24.44 956 VAL A O 1
ATOM 7896 N N . VAL A 1 957 ? -29.365 9.121 -22.835 1.00 22.28 957 VAL A N 1
ATOM 7897 C CA . VAL A 1 957 ? -30.226 9.521 -23.948 1.00 22.28 957 VAL A CA 1
ATOM 7898 C C . VAL A 1 957 ? -30.254 8.330 -24.897 1.00 22.28 957 VAL A C 1
ATOM 7900 O O . VAL A 1 957 ? -29.367 8.137 -25.721 1.00 22.28 957 VAL A O 1
ATOM 7903 N N . ALA A 1 958 ? -31.255 7.467 -24.728 1.00 24.39 958 ALA A N 1
ATOM 7904 C CA . ALA A 1 958 ? -31.515 6.387 -25.661 1.00 24.39 958 ALA A CA 1
ATOM 7905 C C . ALA A 1 958 ? -31.956 6.997 -26.999 1.00 24.39 958 ALA A C 1
ATOM 7907 O O . ALA A 1 958 ? -33.131 7.306 -27.202 1.00 24.39 958 ALA A O 1
ATOM 7908 N N . ALA A 1 959 ? -31.003 7.170 -27.912 1.00 25.86 959 ALA A N 1
ATOM 7909 C CA . ALA A 1 959 ? -31.280 7.333 -29.327 1.00 25.86 959 ALA A CA 1
ATOM 7910 C C . ALA A 1 959 ? -31.874 6.013 -29.840 1.00 25.86 959 ALA A C 1
ATOM 7912 O O . ALA A 1 959 ? -31.152 5.083 -30.180 1.00 25.86 959 ALA A O 1
ATOM 7913 N N . ASN A 1 960 ? -33.203 5.896 -29.835 1.00 26.95 960 ASN A N 1
ATOM 7914 C CA . ASN A 1 960 ? -33.888 4.849 -30.584 1.00 26.95 960 ASN A CA 1
ATOM 7915 C C . ASN A 1 960 ? -35.186 5.386 -31.197 1.00 26.95 960 ASN A C 1
ATOM 7917 O O . ASN A 1 960 ? -36.075 5.883 -30.504 1.00 26.95 960 ASN A O 1
ATOM 7921 N N . ASN A 1 961 ? -35.255 5.269 -32.524 1.00 31.73 961 ASN A N 1
ATOM 7922 C CA . ASN A 1 961 ? -36.313 5.716 -33.429 1.00 31.73 961 ASN A CA 1
ATOM 7923 C C . ASN A 1 961 ? -37.643 4.976 -33.201 1.00 31.73 961 ASN A C 1
ATOM 7925 O O . ASN A 1 961 ? -38.049 4.154 -34.020 1.00 31.73 961 ASN A O 1
ATOM 7929 N N . ASN A 1 962 ? -38.349 5.253 -32.104 1.00 33.28 962 ASN A N 1
ATOM 7930 C CA . ASN A 1 962 ? -39.733 4.801 -31.960 1.00 33.28 962 ASN A CA 1
ATOM 7931 C C . ASN A 1 962 ? -40.598 5.843 -31.214 1.00 33.28 962 ASN A C 1
ATOM 7933 O O . ASN A 1 962 ? -40.504 5.962 -29.989 1.00 33.28 962 ASN A O 1
ATOM 7937 N N . PRO A 1 963 ? -41.435 6.632 -31.918 1.00 34.19 963 PRO A N 1
ATOM 7938 C CA . PRO A 1 963 ? -42.078 7.827 -31.359 1.00 34.19 963 PRO A CA 1
ATOM 7939 C C . PRO A 1 963 ? -43.234 7.548 -30.378 1.00 34.19 963 PRO A C 1
ATOM 7941 O O . PRO A 1 963 ? -43.734 8.478 -29.741 1.00 34.19 963 PRO A O 1
ATOM 7944 N N . HIS A 1 964 ? -43.652 6.292 -30.192 1.00 36.00 964 HIS A N 1
ATOM 7945 C CA . HIS A 1 964 ? -44.812 5.973 -29.350 1.00 36.00 964 HIS A CA 1
ATOM 7946 C C . HIS A 1 964 ? -44.523 6.001 -27.836 1.00 36.00 964 HIS A C 1
ATOM 7948 O O . HIS A 1 964 ? -45.400 6.372 -27.053 1.00 36.00 964 HIS A O 1
ATOM 7954 N N . TRP A 1 965 ? -43.297 5.690 -27.389 1.00 35.28 965 TRP A N 1
ATOM 7955 C CA . TRP A 1 965 ? -42.997 5.597 -25.947 1.00 35.28 965 TRP A CA 1
ATOM 7956 C C . TRP A 1 965 ? -42.817 6.969 -25.272 1.00 35.28 965 TRP A C 1
ATOM 7958 O O . TRP A 1 965 ? -43.261 7.171 -24.139 1.00 35.28 965 TRP A O 1
ATOM 7968 N N . VAL A 1 966 ? -42.249 7.944 -25.995 1.00 37.84 966 VAL A N 1
ATOM 7969 C CA . VAL A 1 966 ? -42.038 9.318 -25.503 1.00 37.84 966 VAL A CA 1
ATOM 7970 C C . VAL A 1 966 ? -43.377 10.024 -25.275 1.00 37.84 966 VAL A C 1
ATOM 7972 O O . VAL A 1 966 ? -43.552 10.699 -24.259 1.00 37.84 966 VAL A O 1
ATOM 7975 N N . ARG A 1 967 ? -44.364 9.805 -26.158 1.00 37.94 967 ARG A N 1
ATOM 7976 C CA . ARG A 1 967 ? -45.727 10.340 -25.990 1.00 37.94 967 ARG A CA 1
ATOM 7977 C C . ARG A 1 967 ? -46.424 9.758 -24.759 1.00 37.94 967 ARG A C 1
ATOM 7979 O O . ARG A 1 967 ? -47.025 10.511 -23.997 1.00 37.94 967 ARG A O 1
ATOM 7986 N N . TYR A 1 968 ? -46.281 8.456 -24.505 1.00 41.50 968 TYR A N 1
ATOM 7987 C CA . TYR A 1 968 ? -46.869 7.807 -23.328 1.00 41.50 968 TYR A CA 1
ATOM 7988 C C . TYR A 1 968 ? -46.233 8.279 -22.007 1.00 41.50 968 TYR A C 1
ATOM 7990 O O . TYR A 1 968 ? -46.936 8.508 -21.018 1.00 41.50 968 TYR A O 1
ATOM 7998 N N . TRP A 1 969 ? -44.911 8.490 -21.988 1.00 38.81 969 TRP A N 1
ATOM 7999 C CA . TRP A 1 969 ? -44.202 8.985 -20.803 1.00 38.81 969 TRP A CA 1
ATOM 8000 C C . TRP A 1 969 ? -44.516 10.457 -20.500 1.00 38.81 969 TRP A C 1
ATOM 8002 O O . TRP A 1 969 ? -44.793 10.798 -19.348 1.00 38.81 969 TRP A O 1
ATOM 8012 N N . LEU A 1 970 ? -44.565 11.319 -21.524 1.00 39.59 970 LEU A N 1
ATOM 8013 C CA . LEU A 1 970 ? -44.973 12.721 -21.369 1.00 39.59 970 LEU A CA 1
ATOM 8014 C C . LEU A 1 970 ? -46.432 12.842 -20.907 1.00 39.59 970 LEU A C 1
ATOM 8016 O O . LEU A 1 970 ? -46.724 13.655 -20.030 1.00 39.59 970 LEU A O 1
ATOM 8020 N N . TRP A 1 971 ? -47.326 11.984 -21.406 1.00 43.81 971 TRP A N 1
ATOM 8021 C CA . TRP A 1 971 ? -48.728 11.950 -20.987 1.00 43.81 971 TRP A CA 1
ATOM 8022 C C . TRP A 1 971 ? -48.889 11.516 -19.520 1.00 43.81 971 TRP A C 1
ATOM 8024 O O . TRP A 1 971 ? -49.571 12.189 -18.745 1.00 43.81 971 TRP A O 1
ATOM 8034 N N . LYS A 1 972 ? -48.175 10.470 -19.071 1.00 40.22 972 LYS A N 1
ATOM 8035 C CA . LYS A 1 972 ? -48.167 10.078 -17.647 1.00 40.22 972 LYS A CA 1
ATOM 8036 C C . LYS A 1 972 ? -47.543 11.136 -16.735 1.00 40.22 972 LYS A C 1
ATOM 8038 O O . LYS A 1 972 ? -48.030 11.328 -15.621 1.00 40.22 972 LYS A O 1
ATOM 8043 N N . ARG A 1 973 ? -46.503 11.843 -17.190 1.00 39.97 973 ARG A N 1
ATOM 8044 C CA . ARG A 1 973 ? -45.868 12.925 -16.421 1.00 39.97 973 ARG A CA 1
ATOM 8045 C C . ARG A 1 973 ? -46.772 14.162 -16.325 1.00 39.97 973 ARG A C 1
ATOM 8047 O O . ARG A 1 973 ? -46.808 14.794 -15.272 1.00 39.97 973 ARG A O 1
ATOM 8054 N N . ALA A 1 974 ? -47.557 14.466 -17.360 1.00 42.56 974 ALA A N 1
ATOM 8055 C CA . ALA A 1 974 ? -48.554 15.541 -17.340 1.00 42.56 974 ALA A CA 1
ATOM 8056 C C . ALA A 1 974 ? -49.727 15.249 -16.380 1.00 42.56 974 ALA A C 1
ATOM 8058 O O . ALA A 1 974 ? -50.174 16.149 -15.670 1.00 42.56 974 ALA A O 1
ATOM 8059 N N . ILE A 1 975 ? -50.162 13.984 -16.283 1.00 44.44 975 ILE A N 1
ATOM 8060 C CA . ILE A 1 975 ? -51.185 13.543 -15.316 1.00 44.44 975 ILE A CA 1
ATOM 8061 C C . ILE A 1 975 ? -50.638 13.573 -13.880 1.00 44.44 975 ILE A C 1
ATOM 8063 O O . ILE A 1 975 ? -51.312 14.062 -12.976 1.00 44.44 975 ILE A O 1
ATOM 8067 N N . ALA A 1 976 ? -49.404 13.109 -13.660 1.00 40.75 976 ALA A N 1
ATOM 8068 C CA . ALA A 1 976 ? -48.784 13.078 -12.331 1.00 40.75 976 ALA A CA 1
ATOM 8069 C C . ALA A 1 976 ? -48.420 14.471 -11.781 1.00 40.75 976 ALA A C 1
ATOM 8071 O O . ALA A 1 976 ? -48.268 14.634 -10.574 1.00 40.75 976 ALA A O 1
ATOM 8072 N N . THR A 1 977 ? -48.289 15.476 -12.653 1.00 44.00 977 THR A N 1
ATOM 8073 C CA . THR A 1 977 ? -47.981 16.867 -12.271 1.00 44.00 977 THR A CA 1
ATOM 8074 C C . THR A 1 977 ? -49.212 17.775 -12.224 1.00 44.00 977 THR A C 1
ATOM 8076 O O . THR A 1 977 ? -49.074 18.971 -11.982 1.00 44.00 977 THR A O 1
ATOM 8079 N N . GLY A 1 978 ? -50.416 17.226 -12.431 1.00 38.78 978 GLY A N 1
ATOM 8080 C CA . GLY A 1 978 ? -51.680 17.949 -12.263 1.00 38.78 978 GLY A CA 1
ATOM 8081 C C . GLY A 1 978 ? -51.957 19.040 -13.304 1.00 38.78 978 GLY A C 1
ATOM 8082 O O . GLY A 1 978 ? -52.835 19.869 -13.084 1.00 38.78 978 GLY A O 1
ATOM 8083 N N . LYS A 1 979 ? -51.233 19.062 -14.433 1.00 42.09 979 LYS A N 1
ATOM 8084 C CA . LYS A 1 979 ? -51.320 20.138 -15.440 1.00 42.09 979 LYS A CA 1
ATOM 8085 C C . LYS A 1 979 ? -52.386 19.934 -16.530 1.00 42.09 979 LYS A C 1
ATOM 8087 O O . LYS A 1 979 ? -52.509 20.791 -17.396 1.00 42.09 979 LYS A O 1
ATOM 8092 N N . VAL A 1 980 ? -53.173 18.852 -16.496 1.00 40.94 980 VAL A N 1
ATOM 8093 C CA . VAL A 1 980 ? -54.283 18.612 -17.446 1.00 40.94 980 VAL A CA 1
ATOM 8094 C C . VAL A 1 980 ? -55.487 17.991 -16.719 1.00 40.94 980 VAL A C 1
ATOM 8096 O O . VAL A 1 980 ? -55.332 16.989 -16.018 1.00 40.94 980 VAL A O 1
ATOM 8099 N N . ARG A 1 981 ? -56.690 18.570 -16.876 1.00 39.31 981 ARG A N 1
ATOM 8100 C CA . ARG A 1 981 ? -57.964 17.983 -16.404 1.00 39.31 981 ARG A CA 1
ATOM 8101 C C . ARG A 1 981 ? -58.471 16.947 -17.414 1.00 39.31 981 ARG A C 1
ATOM 8103 O O . ARG A 1 981 ? -58.389 17.168 -18.615 1.00 39.31 981 ARG A O 1
ATOM 8110 N N . ARG A 1 982 ? -58.992 15.818 -16.915 1.00 35.44 982 ARG A N 1
ATOM 8111 C CA . ARG A 1 982 ? -59.616 14.754 -17.722 1.00 35.44 982 ARG A CA 1
ATOM 8112 C C . ARG A 1 982 ? -60.850 15.298 -18.450 1.00 35.44 982 ARG A C 1
ATOM 8114 O O . ARG A 1 982 ? -61.845 15.572 -17.789 1.00 35.44 982 ARG A O 1
ATOM 8121 N N . GLU A 1 983 ? -60.818 15.334 -19.776 1.00 31.34 983 GLU A N 1
ATOM 8122 C CA . GLU A 1 983 ? -62.030 15.220 -20.592 1.00 31.34 983 GLU A CA 1
ATOM 8123 C C . GLU A 1 983 ? -62.036 13.858 -21.305 1.00 31.34 983 GLU A C 1
ATOM 8125 O O . GLU A 1 983 ? -61.014 13.458 -21.869 1.00 31.34 983 GLU A O 1
ATOM 8130 N N . PRO A 1 984 ? -63.146 13.101 -21.247 1.00 38.16 984 PRO A N 1
ATOM 8131 C CA . PRO A 1 984 ? -63.264 11.805 -21.892 1.00 38.16 984 PRO A CA 1
ATOM 8132 C C . PRO A 1 984 ? -63.853 11.962 -23.297 1.00 38.16 984 PRO A C 1
ATOM 8134 O O . PRO A 1 984 ? -65.055 11.835 -23.491 1.00 38.16 984 PRO A O 1
ATOM 8137 N N . SER A 1 985 ? -63.010 12.208 -24.294 1.00 31.66 985 SER A N 1
ATOM 8138 C CA . SER A 1 985 ? -63.281 11.799 -25.678 1.00 31.66 985 SER A CA 1
ATOM 8139 C C . SER A 1 985 ? -61.996 11.868 -26.504 1.00 31.66 985 SER A C 1
ATOM 8141 O O . SER A 1 985 ? -61.134 12.696 -26.236 1.00 31.66 985 SER A O 1
ATOM 8143 N N . LEU A 1 986 ? -61.892 10.971 -27.490 1.00 26.44 986 LEU A N 1
ATOM 8144 C CA . LEU A 1 986 ? -60.782 10.764 -28.437 1.00 26.44 986 LEU A CA 1
ATOM 8145 C C . LEU A 1 986 ? -59.639 9.856 -27.958 1.00 26.44 986 LEU A C 1
ATOM 8147 O O . LEU A 1 986 ? -58.474 10.220 -27.836 1.00 26.44 986 LEU A O 1
ATOM 8151 N N . ILE A 1 987 ? -60.020 8.587 -27.803 1.00 34.00 987 ILE A N 1
ATOM 8152 C CA . ILE A 1 987 ? -59.224 7.449 -28.269 1.00 34.00 987 ILE A CA 1
ATOM 8153 C C . ILE A 1 987 ? -59.168 7.517 -29.805 1.00 34.00 987 ILE A C 1
ATOM 8155 O O . ILE A 1 987 ? -60.221 7.405 -30.426 1.00 34.00 987 ILE A O 1
ATOM 8159 N N . ALA A 1 988 ? -57.980 7.683 -30.397 1.00 28.02 988 ALA A N 1
ATOM 8160 C CA . ALA A 1 988 ? -57.535 7.007 -31.629 1.00 28.02 988 ALA A CA 1
ATOM 8161 C C . ALA A 1 988 ? -56.137 7.494 -32.068 1.00 28.02 988 ALA A C 1
ATOM 8163 O O . ALA A 1 988 ? -55.891 8.696 -32.138 1.00 28.02 988 ALA A O 1
ATOM 8164 N N . THR A 1 989 ? -55.295 6.521 -32.444 1.00 29.27 989 THR A N 1
ATOM 8165 C CA . THR A 1 989 ? -53.937 6.555 -33.045 1.00 29.27 989 THR A CA 1
ATOM 8166 C C . THR A 1 989 ? -52.719 6.726 -32.138 1.00 29.27 989 THR A C 1
ATOM 8168 O O . THR A 1 989 ? -52.403 7.849 -31.688 1.00 29.27 989 THR A O 1
#

Sequence (989 aa):
MNYLFKKSIEILEKYQSPSGAFIASPNFKVYKYCWFRDGTYAAHALDLVGNHTNAERFYLWCAEAIERYREKIERVEEKLQKGVDLSPDDLLHTRYSIDMLESNNDWPTFQLDGFGAFLWGVAQHVRLTGSREVLVKGKGGIDLTIRYLSLLWDHFCYDCWEEYGDKIHISTLASIYGGLSNINYFIKNKKLERITQDIKEFVLKHGVRKGHLIKFLGSDEVDASLLWVSVPFEMIKPSHPLIKNTVEKIEENLMVKNGGLHRYKGDSFYGGGEWIILTAWLGWHYTQIEEYGKVQKIKRWLEQQADEFGQLPEQVQHSLNFPKDYVKWQLKWGKVANPLLWSHALYIILCKAMEQKKENKFITCKYKTVEIVDITPSKSFFKPGESICIEIELVNSSAKMAYVTLGISVSWLDKQMHLEECNMYLMPDEHKKLLFDFPPKRKKFLGCGVDAILKDQKGIILDTKSTAFDILEDWTLAPRYGFLCDFNKSEADTEERIKSLKKLHINCIQFYDWMYRHHDLIPSSEEYIDALGEKLSDCTLRQKNSWNPRNIEIMCGRRLSINTLRRKIKEVKRYGMGAMAYGAVYGAEEEFVKEHPNWALYTNDGRVFSLEDLIFIMNISRECGWHGHILKEFVKAIKEFDFDGIHLDQYGFPKIAYSHLGNKKQLVNMSKLFYEFITDCKKILLRIKSNVKIIFNAVNGWSLDTLANSDQDVVYIEVWPPHDTYQSLKELISRARIFAPDKQIILAAYMSTFNDANNTQLSAAERATLLTFSSIHANGAFHLLLGEKNCVITDGYYPAYIRLRSDFVKVFQCYWDFIVRYENFLFDYRLKDVSLYVSGGIDDEIKIIDYPYSSIAKPNTIWVIYREMPRYKVLSLINFLSILNTQFFPFSYKFIIFLLLFTIGFFNLIFIQAILPLSLLYKQIHYHFRPLVTTPWIKYLWKITNTITAGIEATVVAANNNPHWVRYWLWKRAIATGKVRREPSLIAT

Secondary structure (DSSP, 8-state):
--HHHHHHHHHHHHTB-TTS-B-S-TTSGGG-SEEHHHHHHHHHHHHHTT-HHHHHHHHHHHHHHHHHTHHHHHHHHHHHHTTPPPPGGGSPPSEE-TTSPBP-SSS----SHHHHHHHHHHHHHHHHH---HHHHHTHHHHHHHHHHHHHHTTS----TTS--TTS-BHHHHHHHHHHHHHHHHHH--HHHHHHHHHHHHHHHHHSEETTEE-SBTT-----GGGGGGTTTT-SS-TTSHHHHHHHHHHHHHHBPTTS-B-S-TT--GGGT-EEHHHHHHHHHHHHHTT-HHHHHHHHHHHHHT--TT----SEE-SS-S-HHHHHHHHHHH-SPPSS-HHHHHHHHHHHHHHHHHHHHTTS--TT-SEEEEEEEESSSSB-TT--EEEEEEEEE-SSS-EEEEEEEEEEETTEEEEEEEEEEEE-TT-EEEEEEEEPPP--SEEEEEEEEEEEETTS-EEEEEEEEEEEESSGGGS--EEEE----TT---HHHHHHHHHHTT--EEEE-S-SS-SS--S-SSSEEE-HHHHHTTSHHHHHH--S-HHHHHHHTT-EEEHHHHHHHHHHHHHTT-EEEEEEESSEE-HHHHHH-GGGBEE-TTSPBPEETTTEEEB--STTSHHHHHHHHHHHHHHHHH--SEEEEE--S--SEEEE-GGG--EEEEHHHHHHHHHHHHHHHHHTT-TT-EEEEE-GGGTTHHHHTTSS-SEEEEE--TT--BHHHHHHHHHHHHHH-TTS-EEEE---GGGTT--TTTHHHHHHHHHHHHHHHHHTT-EE--EETTTEE--SSSGGG-EEPPHHHHHHHHHHHHHHHHTHHHHS-TTPEE-HHHHSSSSS--S--SSS-EESS--TTSEEEEEEEETTEEEEEEEE-TT----BSSS--------EEEEEEETTTEEEEEEE--TTS-SS------------S-HHHHTTTSTTTS-S-----------HHHHHHHHHHHHHHTT-S---------

Radius of gyration: 35.21 Å; chains: 1; bounding box: 104×66×106 Å

Foldseek 3Di:
DDPLLVLLLVVLVVQQDPQLFHQQFPVFVVRLWGFLQLSLLSLLLCLLVPNLVSSLSNLLSQLVLQLVLLVLLVVLVVCVVVVHDDDPVSAAFRIAHPVSHHDPDPAFGFALLSLLSSLLSLLSSCVSPVDCVSCVSSVNSLVSSLSSCLSDLPPQQAYPVRPRSVFRFLLSLLSSLLNLVSNCVVVVDPSSVVSSVVSLVCCVVFQDDPLEGAGTGPDPWAFLSNLSCDPPRNSDHLPDSRNVVNLVRQCVAFQDDLAAGFGILPDCQLQRFHFLLSLLSNLLSCLRVVVVVSNVSSLVNQQVQQDPSSAHFGGDVPDGSGNPSNVVNCVVGNDTRIRRSSSSSSSSVSVSSNLLSLLVVFDDPDDLLKEFPDKAWLFLAAAAQDKTKIKIKMFRQDQAKFWKKKWKWKDQFPRTPDIDIDIDIDGHGDIDMDIDIDGGHRDAWTKMKMKIFMAGPVRHTSYIAIFIYIYHNDCQLPQQEEEDAAADPPDPCLLLQLVLCRLLSHAEYEHPQQAAWLLAGHDPDQKHQHLLQVVLLDPVLVVQFPDDVLLSVLNHRRMHGPVSLLVNCVSSVSSNHAYAYEHEQFWGAPVVCVVPVLQFWADPVGHFDDDSNRITGGDCDPLHPSVVRSLVNQLCCCVVRVGLEYEYEDDQDDQWTFGCHPNDTDIDGVLVSVLVSLQVSVVVVCVVPVRRAYEYECECPPPLLRRLPGPHQAYEYEHDPPCQFLQSLLVSLVSSCVNHLPGAYEYADALLQVVPDDPVCLVVSLVLVVLSQLSNQQSAHHYHFHGRNQWGGHDPSRSSIDHHDPLSSVLSSVVSSVCSSCVVLRHPSQKDWPLVVCPDDPRHLWDFAPAAADCGQDAQHWHWTWIDHPFKIKTWTWDRHQQPDRGSPDDRDDDWTWTWIWIDGPPPWIWIWIRTGSSHHPDGDTDTDDDDDDDDPVVVVVPPCVPPDDTDPSPPPPPDPDPPVVVVVVVVVCVVVVVDDDDDDDDDD